Protein 3FR7 (pdb70)

Secondary structure (DSSP, 8-state):
-----SSS-EEEEEETTEEEEEEE--GGGGGGHHHHTTT-SEEEEE--TTHHHHHHHHHHHHHHHTT--PEEEEEE-TT-S-HHHHHHTT--TTTT-EEEHHHHHHH-SEEEE-S-HHHHHHHHHHHHHHSPTT-EEEESSSHHHHHHHHTT----TTSEEEEEEESS-HHHHHHHHHHHTTSTT-S--EEEEEEE-SSS-HHHHHHHHHHHTT-SEEEE--HHHHHHHHHHHHHTTTTHHHHHHHHHHHHHHHHTT--HHHHHIIIIIHIIIIIHHHHHHH-HHHHHHTS-HHHHHHHHHHHHHHHHHHHHHHHHHHHHHHHSHHHHHHHHHHHTTS-BTTBPP-----STTSHHHHHHHHHHHHPPTT------HHHHHHHHHHHHHHHHHHHHTT--HHHHHIIIIIIIIIIIHHHHHHH-HHHHHHHS-HHHHHHHHHHHHHHHHHIIIIIHHHHHTTPPP-HHHHHHHHH-THHHHHHHHHTTS-SS---/-----SSS--EEEEETTEEEEEEE--GGGGGGHHHHTTT-SEEEEE--SSHHHHHHHHHHHHHHHTT---EEEEE--SSSHHHHHHHHTT--TTTTSEE-HHHHHHH-SEEEE-S-HHHHHHHHHHHHHHSPTT-EEEESS-HHHHHHHHTT----TTSEEEEEEESS-HHHHHHHHHHHTTSTT-S--EEEEEEE-SSS-HHHHHHHHHHHTT-SEEEE--HHHHHHHHHHHHHTTTTHHHHHHHHHHHHHHHHTT--HHHHHIIIIIHIIIIIHHHHHHH-HHHHHHTS-HHHHHHHHHHHHHHHHHHHHHHHHHHHHHHHSHHHHHHHHHHHTTS-BTTBPP-----STTSHHHHHHHHHHTTPPTT------HHHHHHHHHHHHHHHHHHHHTT--HHHHHIIIIIHIIIIIHHHHHHH-HHHHHHHS-HHHHHHHHHHHHHHHHHIIIIIHHHHHTTPPP-HHHHHHHHH-THHHHHHHHHTT--

Foldseek 3Di:
DDDDDPQFDWDWDAFLNDIFTKTFFALVSLLSLCVLQPVWQEEEEEDDPWQSVLLLLLLVVSCVSNVHNRAAAYAYAPPDPCQVVCVVSVQDVVVVRYYHNLVSQLPGLEYEYEDALLVCLVCVVVSLVRHDFAGEYEYQALLNQLQQVLVVHHHDQRYWYKYKHWLFIRVLLRVQSVVSVPDPQRHTAIEMATAGHNDPSRVSNRVSSRNSSVHSMYGYDHNLLRNLCVLLLLLALQFQLLLQVLVLQLVVCVVVPDDLLQSLLQRLLQVLFVLLVQCLPQRLVVLLVVDDPVLNVLLLLLLQFQQVLLLVLSLVSSCCSSNSNLSVVLNVLVVQCCDDPNDHHDDDDFPQPDDNNVSVVVNLVPPDPSDSGDHRSNSSSNSVSRLVSNLVSSVVVPDDLLSSLSNSRCSRSQHRSNVCSNPNSRCCLVDPRSSSVVSSVVNSNSSNVSCNVTRVVCSVVVHDRPVVSVVCSNPPSSSVSNVSSSVSHGPDRSD/DDDDDPQFDWDWFAFLNRIFIKTFFALVSLLSLVVLQVPWQEEEEEDADLASVLLLVLLVVSCVSNVHNRAAAYADDPDDPRNVVCVVVPQDVVVRRYYHNLVSLLPGLEYEHEDALLCCLVCVVVSLVSHDFAGEYEYQAQSNQLQQVLVVHHHDQRYWYKYKHWLFTSVLLRVQSVVCVPDPLRHTAIEMATAGHNDPSRVSNRVSSRNSSVHSMYGYDHNLLRNLCQLLLLLALLFQLLLQVLVQQLVVCVVVPHDLLLSLLQRLLQVLFVLLVQCLVQRLVSLLVVDDPVLNVLLLLLLQLALVLLLVLSLVSSCCSNNSNLSVVLNVLVVQCCDDPNDHHDNDDFDQPDDNNVSVVVSLVPDDPRDSGDHRSNSSSNSVSRLVSNLVSSVVVPGDLLSSLSRSRNSRSPHRSNVCSNQNSRCCLGPPRRSSNVSSVVNSNSSNCSCNVTSVVCSVVVPDRPVVSVVCSNPPSSSVSNVSSSVSGD

CATH classification: 3.40.50.720 (+1 more: 1.10.1040.10)

Sequence (985 aa):
LDFDDTSSVFNNKEEKVVSLAGHEEYIVRGGRNLFPLLPEAFKKGIKQIGVIGWGSQGPAQAQNLRDSLAEAKSDDIVVKIGLRKKGSKKSFDEARAAGFTEESGTLGDIWEETVSGSDLVLLLISDAAQADNYEKIFSHMKPNSILGLSSHGFLLGHLQSAGLDFPKNISVIAVCPKKGMGPSSVRRRLYVQGKEINGAGINSSFAVHQDVDGRATDVALGWSVALGSPFTFATTLEEQEYKSDIFGERGILLGAVVHGIVEALFRRYTEQGMDDEEEMMAYKNTVEGITGIIISKTISKKGMLEVYNSLTEEEGKKEFNKAYSASFYPCMDILYECYEDVASGSEIRSSVVLAGRRRFYEKEGLPAFPMGNIDQTRMWKVGEKVRSTRPENDLGPLLHPFTAGVYVALMMAQIEVLRKKGHSYSEIINEESSVIIEESVDSLNPFMHARGVAFMVDNCSTTARLGSRRKWAPRFDYILTQQAFVTVDKDAPINQDLISSNFMSDPVHGAIEVCCAELRPTVDISLDFDDTSVFNKEKVSLAGHEEYIVRGGRRNLFPLLPEAFKGIKQIGVIGWGSSQQGPAQAQNLRDSLAEEAKKSDDIVVKIGLRKGSKKSFDEARAAGFTEESGTLGDIWETVSGSDLVLLLISDAAQADDNYEKIFSSHMKPNSILGLSHGFLLGHLQSAGLDFPKKNISVIAVCPKKGMMGPSVRRLYVQGKEINGAGINSSFAVHQDVDGRATDVALGWSVALGSPFTFATTLEEQEEYKSDIFGERGILLGAVHGIVEALFRRYTEEQGMDEEMAYKNTVEGITGIISKKTISKKKGMLEVYNSLTEEGKKEFNKAYSASFYPCMMDILYECYEDVASGSEIRSSVVLAGRRFYYEKKEGLPAFPMGNIDQTRMWKKVGEKVRSTRPENDLGPLHPFTAGVYVALMMAQIEVLRKKGHSYSEIINESVIEESVDSLNPFMHARGVAFMVDNCSTTARLGSRRKWAPRFDYILTQQAFVTVDKDAPINQDDLISSNFMSDPVHGAIEVCAEELRP

Radius of gyration: 30.9 Å; Cα contacts (8 Å, |Δi|>4): 1941; chains: 2; bounding box: 74×77×87 Å

Organism: Oryza sativa subsp. japonica (NCBI:txid39947)

B-factor: mean 21.82, std 5.86, range [7.6, 81.96]

Solvent-accessible surface area: 35889 Å² total; per-residue (Å²): 131,85,19,124,27,100,17,12,124,72,63,117,20,59,0,39,70,109,114,23,59,1,1,119,15,30,55,126,38,3,95,58,0,40,92,3,2,128,53,10,146,28,0,0,0,0,6,30,63,68,39,0,23,3,0,0,38,0,1,77,38,0,4,72,90,11,191,24,135,18,59,7,22,0,0,4,97,188,67,35,198,19,46,108,106,0,90,95,29,40,0,29,72,158,69,36,22,2,4,55,2,42,94,0,0,55,32,0,13,0,0,0,1,27,12,66,28,49,9,12,12,107,33,28,126,98,0,32,85,62,12,63,96,79,5,0,0,0,0,19,38,0,2,0,0,2,16,0,72,34,46,71,89,67,6,38,167,72,2,0,0,0,0,0,6,20,15,5,52,0,96,6,2,51,102,0,0,66,62,8,88,147,80,136,32,8,0,6,13,0,4,6,2,52,43,30,68,51,67,59,60,0,18,19,0,0,0,0,0,0,1,0,5,14,0,12,15,1,3,8,12,45,1,52,47,4,6,46,2,45,0,0,1,18,1,0,1,19,7,0,0,0,3,0,0,0,21,1,0,6,57,30,4,18,80,116,60,53,110,70,78,86,0,0,77,11,0,2,3,0,0,4,2,46,0,2,93,19,4,20,139,140,10,1,48,54,0,27,79,58,18,91,109,121,6,42,134,60,0,21,87,0,3,16,6,1,19,74,12,0,1,27,3,0,0,19,2,8,12,2,1,38,39,9,4,3,1,58,7,11,13,24,11,12,116,10,39,155,141,52,92,61,2,42,41,17,88,43,31,81,1,43,68,12,85,2,7,96,14,0,88,136,2,60,93,109,59,89,166,144,51,63,22,49,40,39,29,12,0,0,0,0,0,0,0,0,1,5,0,1,0,28,0,0,54,84,48,50,14,37,17,1,7,1,0,11,13,2,0,16,29,0,4,25,1,32,0,40,80,1,20,72,33,1,0,8,87,7,0,18,92,36,75,54,5,9,34,27,0,0,40,18,0,1,0,22,1,1,21,17,0,36,19,46,0,11,18,37,26,98,138,130,37,123,54,52,116,89,4,15,67,79,1,73,83,20,76,0,15,36,1,6,112,62,2,19,147,18,54,23,88,34,127,13,57,128,92,26,124,19,100,24,8,138,75,64,119,11,61,0,35,70,111,115,24,60,1,0,132,11,24,42,120,45,2,99,66,0,61,89,2,2,124,59,4,124,29,0,0,0,1,4,19,55,75,42,0,27,2,0,0,32,0,1,84,23,0,4,64,95,13,186,26,108,20,59,7,38,0,0,14,168,141,49,44,171,33,6,70,101,0,105,96,29,52,3,32,70,164,73,34,29,3,10,67,41,52,120,0,0,47,35,0,20,0,0,0,1,26,39,69,33,72,30,12,17,124,43,32,129,99,1,30,88,59,13,83,97,80,6,0,0,0,0,20,42,0,4,0,0,2,27,0,64,23,62,72,86,70,5,36,144,65,1,0,0,0,0,0,4,17,28,9,60,1,87,24,4,46,144,28,2,69,77,4,103,160,94,145,48,14,1,22,14,0,7,5,2,51,55,26,66,55,65,59,59,0,16,20,0,0,0,0,0,0,0,0,7,6,1,14,19,1,4,7,11,52,3,72,39,5,5,26,2,46,0,0,1,20,1,0,0,21,7,0,0,0,2,0,0,0,21,1,0,6,49,31,5,18,96,115,64,53,91,63,60,72,0,2,76,9,0,3,5,0,0,5,3,50,0,2,79,22,4,12,129,141,10,0,47,54,0,29,78,60,18,83,106,111,5,40,124,60,0,20,84,0,3,18,6,1,20,84,18,0,1,34,3,0,1,17,1,2,11,1,1,40,40,6,6,3,1,58,9,13,27,25,10,22,130,12,36,149,136,56,88,62,2,32,40,20,87,46,23,78,1,46,82,14,115,3,10,88,8,1,100,108,6,80,95,115,58,84,159,128,62,68,20,43,38,38,31,12,0,0,0,0,0,0,0,0,1,5,0,0,0,28,0,0,57,85,40,49,11,36,19,1,11,0,0,13,11,2,2,20,31,0,5,56,29,30,0,60,81,2,24,68,31,6,1,11,100,20,0,15,93,32,84,56,10,9,30,29,0,0,37,20,1,0,0,21,1,0,18,30,0,37,17,48,0,10,19,40,26,95,138,127,34,126,49,59,121,106,7,15,64,86,1,71,84,18,77,0,17,36,1,8,111,63,2,19,151,26,69,89

InterPro domains:
  IPR000506 Ketol-acid reductoisomerase, C-terminal [PF01450] (291-435)
  IPR000506 Ketol-acid reductoisomerase, C-terminal [PF01450] (447-520)
  IPR000506 Ketol-acid reductoisomerase, C-terminal [PS51851] (289-437)
  IPR000506 Ketol-acid reductoisomerase, C-terminal [PS51851] (438-574)
  IPR008927 6-phosphogluconate dehydrogenase-like, C-terminal domain superfamily [SSF48179] (291-576)
  IPR013023 Ketol-acid reductoisomerase [PTHR21371] (67-464)
  IPR013116 Ketol-acid reductoisomerase, N-terminal [PF07991] (108-282)
  IPR013116 Ketol-acid reductoisomerase, N-terminal [PS51850] (90-288)
  IPR013328 6-phosphogluconate dehydrogenase, domain 2 [G3DSA:1.10.1040.10] (284-557)
  IPR016206 Ketol-acid reductoisomerase, plant [PIRSF000118] (3-578)
  IPR036291 NAD(P)-binding domain superfamily [SSF51735] (68-286)

Structure (mmCIF, N/CA/C/O backbone):
data_3FR7
#
_entry.id   3FR7
#
_cell.length_a   126.032
_cell.length_b   92.901
_cell.length_c   91.187
_cell.angle_alpha   90.00
_cell.angle_beta   100.58
_cell.angle_gamma   90.00
#
_symmetry.space_group_name_H-M   'C 1 2 1'
#
loop_
_entity.id
_entity.type
_entity.pdbx_description
1 polymer 'Putative ketol-acid reductoisomerase (Os05g0573700 protein)'
2 non-polymer 'MAGNESIUM ION'
3 water water
#
loop_
_atom_site.group_PDB
_atom_site.id
_atom_site.type_symbol
_atom_site.label_atom_id
_atom_site.label_alt_id
_atom_site.label_comp_id
_atom_site.label_asym_id
_atom_site.label_entity_id
_atom_site.label_seq_id
_atom_site.pdbx_PDB_ins_code
_atom_site.Cartn_x
_atom_site.Cartn_y
_atom_site.Cartn_z
_atom_site.occupancy
_atom_site.B_iso_or_equiv
_atom_site.auth_seq_id
_atom_site.auth_comp_id
_atom_site.auth_asym_id
_atom_site.auth_atom_id
_atom_site.pdbx_PDB_model_num
ATOM 1 N N . LEU A 1 15 ? -41.871 -14.021 29.115 1.00 29.12 86 LEU A N 1
ATOM 2 C CA . LEU A 1 15 ? -43.122 -13.249 28.835 1.00 29.24 86 LEU A CA 1
ATOM 3 C C . LEU A 1 15 ? -43.059 -12.649 27.445 1.00 28.89 86 LEU A C 1
ATOM 4 O O . LEU A 1 15 ? -42.192 -11.813 27.148 1.00 29.75 86 LEU A O 1
ATOM 9 N N . ASP A 1 16 ? -44.001 -13.053 26.604 1.00 28.26 87 ASP A N 1
ATOM 10 C CA . ASP A 1 16 ? -44.042 -12.581 25.226 1.00 28.15 87 ASP A CA 1
ATOM 11 C C . ASP A 1 16 ? -45.296 -11.751 24.989 1.00 27.44 87 ASP A C 1
ATOM 12 O O . ASP A 1 16 ? -46.206 -11.713 25.828 1.00 27.72 87 ASP A O 1
ATOM 17 N N . PHE A 1 17 ? -45.314 -11.053 23.859 1.00 25.96 88 PHE A N 1
ATOM 18 C CA . PHE A 1 17 ? -46.502 -10.347 23.405 1.00 25.72 88 PHE A CA 1
ATOM 19 C C . PHE A 1 17 ? -46.464 -10.246 21.890 1.00 25.64 88 PHE A C 1
ATOM 20 O O . PHE A 1 17 ? -45.395 -10.369 21.275 1.00 24.97 88 PHE A O 1
ATOM 28 N N . ASP A 1 18 ? -47.640 -10.030 21.310 1.00 26.20 89 ASP A N 1
ATOM 29 C CA A ASP A 1 18 ? -47.782 -9.951 19.863 0.50 26.79 89 ASP A CA 1
ATOM 30 C CA B ASP A 1 18 ? -47.798 -9.961 19.864 0.50 26.79 89 ASP A CA 1
ATOM 31 C C . ASP A 1 18 ? -48.258 -8.567 19.448 1.00 26.73 89 ASP A C 1
ATOM 32 O O . ASP A 1 18 ? -49.379 -8.149 19.771 1.00 27.66 89 ASP A O 1
ATOM 41 N N . THR A 1 19 ? -47.388 -7.853 18.745 1.00 26.57 90 THR A N 1
ATOM 42 C CA . THR A 1 19 ? -47.723 -6.530 18.220 1.00 26.90 90 THR A CA 1
ATOM 43 C C . THR A 1 19 ? -47.626 -6.518 16.699 1.00 26.51 90 THR A C 1
ATOM 44 O O . THR A 1 19 ? -46.611 -6.930 16.136 1.00 26.98 90 THR A O 1
ATOM 48 N N . SER A 1 20 ? -48.689 -6.061 16.042 1.00 26.38 91 SER A N 1
ATOM 49 C CA A SER A 1 20 ? -48.701 -5.967 14.580 0.50 25.72 91 SER A CA 1
ATOM 50 C CA B SER A 1 20 ? -48.705 -5.966 14.579 0.50 25.84 91 SER A CA 1
ATOM 51 C C . SER A 1 20 ? -48.061 -4.666 14.090 1.00 25.58 91 SER A C 1
ATOM 52 O O . SER A 1 20 ? -47.661 -4.560 12.936 1.00 25.74 91 SER A O 1
ATOM 57 N N . VAL A 1 21 ? -47.961 -3.684 14.981 1.00 24.43 92 VAL A N 1
ATOM 58 C CA . VAL A 1 21 ? -47.569 -2.329 14.613 1.00 23.43 92 VAL A CA 1
ATOM 59 C C . VAL A 1 21 ? -46.112 -1.993 14.936 1.00 23.21 92 VAL A C 1
ATOM 60 O O . VAL A 1 21 ? -45.427 -1.325 14.140 1.00 22.67 92 VAL A O 1
ATOM 64 N N . PHE A 1 22 ? -45.652 -2.447 16.103 1.00 22.78 93 PHE A N 1
ATOM 65 C CA . PHE A 1 22 ? -44.340 -2.061 16.630 1.00 22.73 93 PHE A CA 1
ATOM 66 C C . PHE A 1 22 ? -43.288 -3.151 16.509 1.00 23.30 93 PHE A C 1
ATOM 67 O O . PHE A 1 22 ? -43.607 -4.330 16.284 1.00 23.57 93 PHE A O 1
ATOM 75 N N . ASN A 1 23 ? -42.038 -2.722 16.664 1.00 23.86 94 ASN A N 1
ATOM 76 C CA A ASN A 1 23 ? -40.884 -3.610 16.574 0.50 24.67 94 ASN A CA 1
ATOM 77 C CA B ASN A 1 23 ? -40.877 -3.593 16.570 0.50 24.63 94 ASN A CA 1
ATOM 78 C C . ASN A 1 23 ? -40.379 -3.990 17.959 1.00 24.96 94 ASN A C 1
ATOM 79 O O . ASN A 1 23 ? -40.004 -3.136 18.756 1.00 25.37 94 ASN A O 1
ATOM 88 N N . LYS A 1 24 ? -40.400 -5.285 18.237 1.00 25.16 95 LYS A N 1
ATOM 89 C CA . LYS A 1 24 ? -39.976 -5.851 19.511 1.00 26.35 95 LYS A CA 1
ATOM 90 C C . LYS A 1 24 ? -38.447 -6.008 19.497 1.00 26.16 95 LYS A C 1
ATOM 91 O O . LYS A 1 24 ? -37.900 -6.593 18.547 1.00 26.73 95 LYS A O 1
ATOM 97 N N . GLU A 1 25 ? -37.762 -5.463 20.510 1.00 26.21 96 GLU A N 1
ATOM 98 C CA A GLU A 1 25 ? -36.320 -5.664 20.663 0.50 25.62 96 GLU A CA 1
ATOM 99 C CA B GLU A 1 25 ? -36.307 -5.625 20.681 0.50 26.03 96 GLU A CA 1
ATOM 100 C C . GLU A 1 25 ? -36.029 -6.464 21.929 1.00 25.83 96 GLU A C 1
ATOM 101 O O . GLU A 1 25 ? -36.756 -6.363 22.915 1.00 25.51 96 GLU A O 1
ATOM 112 N N . LYS A 1 26 ? -34.969 -7.263 21.888 1.00 25.31 97 LYS A N 1
ATOM 113 C CA . LYS A 1 26 ? -34.601 -8.127 23.005 1.00 25.48 97 LYS A CA 1
ATOM 114 C C . LYS A 1 26 ? -33.546 -7.478 23.904 1.00 24.75 97 LYS A C 1
ATOM 115 O O . LYS A 1 26 ? -32.664 -6.740 23.437 1.00 24.57 97 LYS A O 1
ATOM 121 N N . VAL A 1 27 ? -33.664 -7.738 25.202 1.00 23.83 98 VAL A N 1
ATOM 122 C CA A VAL A 1 27 ? -32.591 -7.417 26.131 0.50 23.21 98 VAL A CA 1
ATOM 123 C CA B VAL A 1 27 ? -32.647 -7.370 26.187 0.50 23.56 98 VAL A CA 1
ATOM 124 C C . VAL A 1 27 ? -32.333 -8.620 27.007 1.00 23.08 98 VAL A C 1
ATOM 125 O O . VAL A 1 27 ? -33.234 -9.431 27.252 1.00 22.97 98 VAL A O 1
ATOM 132 N N . SER A 1 28 ? -31.084 -8.747 27.445 1.00 22.00 99 SER A N 1
ATOM 133 C CA . SER A 1 28 ? -30.657 -9.859 28.270 1.00 22.05 99 SER A CA 1
ATOM 134 C C . SER A 1 28 ? -30.120 -9.299 29.586 1.00 21.16 99 SER A C 1
ATOM 135 O O . SER A 1 28 ? -29.232 -8.439 29.589 1.00 20.49 99 SER A O 1
ATOM 138 N N . LEU A 1 29 ? -30.679 -9.789 30.690 1.00 20.62 100 LEU A N 1
ATOM 139 C CA . LEU A 1 29 ? -30.288 -9.387 32.043 1.00 20.77 100 LEU A CA 1
ATOM 140 C C . LEU A 1 29 ? -29.969 -10.660 32.829 1.00 20.67 100 LEU A C 1
ATOM 141 O O . LEU A 1 29 ? -30.843 -11.504 32.999 1.00 20.21 100 LEU A O 1
ATOM 146 N N . ALA A 1 30 ? -28.716 -10.795 33.285 1.00 21.50 101 ALA A N 1
ATOM 147 C CA . ALA A 1 30 ? -28.270 -11.982 34.035 1.00 22.90 101 ALA A CA 1
ATOM 148 C C . ALA A 1 30 ? -28.659 -13.290 33.327 1.00 23.07 101 ALA A C 1
ATOM 149 O O . ALA A 1 30 ? -29.096 -14.263 33.966 1.00 23.71 101 ALA A O 1
ATOM 151 N N . GLY A 1 31 ? -28.527 -13.289 32.003 1.00 23.87 102 GLY A N 1
ATOM 152 C CA . GLY A 1 31 ? -28.830 -14.469 31.180 1.00 24.07 102 GLY A CA 1
ATOM 153 C C . GLY A 1 31 ? -30.300 -14.671 30.853 1.00 24.67 102 GLY A C 1
ATOM 154 O O . GLY A 1 31 ? -30.672 -15.667 30.217 1.00 25.01 102 GLY A O 1
ATOM 155 N N . HIS A 1 32 ? -31.138 -13.733 31.296 1.00 23.70 103 HIS A N 1
ATOM 156 C CA . HIS A 1 32 ? -32.581 -13.830 31.126 1.00 24.05 103 HIS A CA 1
ATOM 157 C C . HIS A 1 32 ? -33.081 -12.825 30.100 1.00 23.31 103 HIS A C 1
ATOM 158 O O . HIS A 1 32 ? -32.973 -11.607 30.304 1.00 23.23 103 HIS A O 1
ATOM 165 N N . GLU A 1 33 ? -33.643 -13.340 29.009 1.00 22.44 104 GLU A N 1
ATOM 166 C CA . GLU A 1 33 ? -34.067 -12.484 27.911 1.00 22.86 104 GLU A CA 1
ATOM 167 C C . GLU A 1 33 ? -35.461 -11.916 28.148 1.00 21.91 104 GLU A C 1
ATOM 168 O O . GLU A 1 33 ? -36.346 -12.604 28.661 1.00 22.55 104 GLU A O 1
ATOM 174 N N . GLU A 1 34 ? -35.632 -10.651 27.778 1.00 20.48 105 GLU A N 1
ATOM 175 C CA . GLU A 1 34 ? -36.932 -10.000 27.820 1.00 20.03 105 GLU A CA 1
ATOM 176 C C . GLU A 1 34 ? -37.114 -9.209 26.529 1.00 20.13 105 GLU A C 1
ATOM 177 O O . GLU A 1 34 ? -36.126 -8.891 25.843 1.00 20.09 105 GLU A O 1
ATOM 183 N N . TYR A 1 35 ? -38.366 -8.908 26.198 1.00 19.89 106 TYR A N 1
ATOM 184 C CA . TYR A 1 35 ? -38.679 -8.074 25.048 1.00 21.27 106 TYR A CA 1
ATOM 185 C C . TYR A 1 35 ? -39.042 -6.678 25.538 1.00 20.80 106 TYR A C 1
ATOM 186 O O . TYR A 1 35 ? -39.718 -6.523 26.566 1.00 20.76 106 TYR A O 1
ATOM 195 N N . ILE A 1 36 ? -38.592 -5.669 24.791 1.00 20.90 107 ILE A N 1
ATOM 196 C CA . ILE A 1 36 ? -38.934 -4.275 25.047 1.00 21.37 107 ILE A CA 1
ATOM 197 C C . ILE A 1 36 ? -39.397 -3.646 23.731 1.00 20.70 107 ILE A C 1
ATOM 198 O O . ILE A 1 36 ? -39.162 -4.216 22.641 1.00 21.20 107 ILE A O 1
ATOM 203 N N . VAL A 1 37 ? -40.051 -2.486 23.841 1.00 20.24 108 VAL A N 1
ATOM 204 C CA . VAL A 1 37 ? -40.382 -1.673 22.683 1.00 19.44 108 VAL A CA 1
ATOM 205 C C . VAL A 1 37 ? -39.745 -0.307 22.890 1.00 19.40 108 VAL A C 1
ATOM 206 O O . VAL A 1 37 ? -40.064 0.414 23.840 1.00 19.16 108 VAL A O 1
ATOM 210 N N . ARG A 1 38 ? -38.807 0.019 22.010 1.00 19.50 109 ARG A N 1
ATOM 211 C CA . ARG A 1 38 ? -38.111 1.262 22.074 1.00 20.57 109 ARG A CA 1
ATOM 212 C C . ARG A 1 38 ? -39.093 2.350 21.623 1.00 20.71 109 ARG A C 1
ATOM 213 O O . ARG A 1 38 ? -39.852 2.149 20.662 1.00 21.33 109 ARG A O 1
ATOM 221 N N . GLY A 1 39 ? -39.073 3.502 22.284 1.00 21.00 110 GLY A N 1
ATOM 222 C CA . GLY A 1 39 ? -39.907 4.629 21.894 1.00 21.70 110 GLY A CA 1
ATOM 223 C C . GLY A 1 39 ? -39.166 5.619 20.994 1.00 21.96 110 GLY A C 1
ATOM 224 O O . GLY A 1 39 ? -38.048 5.357 20.546 1.00 22.39 110 GLY A O 1
ATOM 225 N N . GLY A 1 40 ? -39.787 6.771 20.764 1.00 22.20 111 GLY A N 1
ATOM 226 C CA . GLY A 1 40 ? -39.189 7.824 19.941 1.00 21.98 111 GLY A CA 1
ATOM 227 C C . GLY A 1 40 ? -40.246 8.491 19.092 1.00 22.34 111 GLY A C 1
ATOM 228 O O . GLY A 1 40 ? -41.219 7.863 18.663 1.00 21.12 111 GLY A O 1
ATOM 229 N N . ARG A 1 41 ? -40.030 9.776 18.833 1.00 21.99 112 ARG A N 1
ATOM 230 C CA . ARG A 1 41 ? -40.923 10.575 18.010 1.00 22.55 112 ARG A CA 1
ATOM 231 C C . ARG A 1 41 ? -41.057 10.051 16.586 1.00 21.81 112 ARG A C 1
ATOM 232 O O . ARG A 1 41 ? -42.099 10.249 15.965 1.00 21.24 112 ARG A O 1
ATOM 240 N N . ASN A 1 42 ? -40.025 9.368 16.085 1.00 20.90 113 ASN A N 1
ATOM 241 C CA . ASN A 1 42 ? -40.105 8.769 14.741 1.00 21.13 113 ASN A CA 1
ATOM 242 C C . ASN A 1 42 ? -41.161 7.673 14.638 1.00 20.66 113 ASN A C 1
ATOM 243 O O . ASN A 1 42 ? -41.472 7.198 13.545 1.00 20.76 113 ASN A O 1
ATOM 248 N N . LEU A 1 43 ? -41.711 7.284 15.785 1.00 20.47 114 LEU A N 1
ATOM 249 C CA . LEU A 1 43 ? -42.748 6.250 15.833 1.00 20.22 114 LEU A CA 1
ATOM 250 C C . LEU A 1 43 ? -44.158 6.816 15.847 1.00 20.45 114 LEU A C 1
ATOM 251 O O . LEU A 1 43 ? -45.125 6.059 15.703 1.00 20.08 114 LEU A O 1
ATOM 256 N N . PHE A 1 44 ? -44.278 8.132 16.021 1.00 20.10 115 PHE A N 1
ATOM 257 C CA . PHE A 1 44 ? -45.588 8.763 16.133 1.00 20.48 115 PHE A CA 1
ATOM 258 C C . PHE A 1 44 ? -46.495 8.512 14.913 1.00 20.19 115 PHE A C 1
ATOM 259 O O . PHE A 1 44 ? -47.701 8.353 15.084 1.00 20.04 115 PHE A O 1
ATOM 267 N N . PRO A 1 45 ? -45.926 8.486 13.684 1.00 20.40 116 PRO A N 1
ATOM 268 C CA . PRO A 1 45 ? -46.729 8.128 12.497 1.00 20.56 116 PRO A CA 1
ATOM 269 C C . PRO A 1 45 ? -47.442 6.771 12.593 1.00 20.73 116 PRO A C 1
ATOM 270 O O . PRO A 1 45 ? -48.406 6.547 11.855 1.00 21.08 116 PRO A O 1
ATOM 274 N N . LEU A 1 46 ? -46.977 5.889 13.484 1.00 20.49 117 LEU A N 1
ATOM 275 C CA . LEU A 1 46 ? -47.613 4.583 13.718 1.00 20.53 117 LEU A CA 1
ATOM 276 C C . LEU A 1 46 ? -48.821 4.614 14.658 1.00 20.24 117 LEU A C 1
ATOM 277 O O . LEU A 1 46 ? -49.550 3.620 14.790 1.00 19.92 117 LEU A O 1
ATOM 282 N N . LEU A 1 47 ? -49.027 5.744 15.323 1.00 20.58 118 LEU A N 1
ATOM 283 C CA . LEU A 1 47 ? -50.084 5.816 16.329 1.00 20.56 118 LEU A CA 1
ATOM 284 C C . LEU A 1 47 ? -51.510 5.652 15.776 1.00 20.44 118 LEU A C 1
ATOM 285 O O . LEU A 1 47 ? -52.337 5.000 16.419 1.00 21.10 118 LEU A O 1
ATOM 290 N N . PRO A 1 48 ? -51.817 6.251 14.605 1.00 20.67 119 PRO A N 1
ATOM 291 C CA . PRO A 1 48 ? -53.143 5.966 14.013 1.00 20.94 119 PRO A CA 1
ATOM 292 C C . PRO A 1 48 ? -53.420 4.462 13.812 1.00 21.28 119 PRO A C 1
ATOM 293 O O . PRO A 1 48 ? -54.533 3.999 14.093 1.00 21.46 119 PRO A O 1
ATOM 297 N N . GLU A 1 49 ? -52.418 3.711 13.359 1.00 21.24 120 GLU A N 1
ATOM 298 C CA . GLU A 1 49 ? -52.562 2.262 13.246 1.00 22.73 120 GLU A CA 1
ATOM 299 C C . GLU A 1 49 ? -52.711 1.579 14.610 1.00 21.68 120 GLU A C 1
ATOM 300 O O . GLU A 1 49 ? -53.577 0.721 14.784 1.00 21.97 120 GLU A O 1
ATOM 306 N N . ALA A 1 50 ? -51.884 1.971 15.582 1.00 20.86 121 ALA A N 1
ATOM 307 C CA . ALA A 1 50 ? -51.977 1.398 16.927 1.00 20.65 121 ALA A CA 1
ATOM 308 C C . ALA A 1 50 ? -53.365 1.613 17.545 1.00 20.58 121 ALA A C 1
ATOM 309 O O . ALA A 1 50 ? -53.875 0.756 18.260 1.00 21.08 121 ALA A O 1
ATOM 311 N N . PHE A 1 51 ? -53.937 2.781 17.279 1.00 20.61 122 PHE A N 1
ATOM 312 C CA . PHE A 1 51 ? -55.178 3.203 17.893 1.00 20.75 122 PHE A CA 1
ATOM 313 C C . PHE A 1 51 ? -56.380 2.962 16.969 1.00 21.28 122 PHE A C 1
ATOM 314 O O . PHE A 1 51 ? -57.363 3.696 17.024 1.00 20.85 122 PHE A O 1
ATOM 322 N N . LYS A 1 52 ? -56.328 1.930 16.126 1.00 23.15 123 LYS A N 1
ATOM 323 C CA A LYS A 1 52 ? -57.495 1.648 15.300 0.50 22.96 123 LYS A CA 1
ATOM 324 C CA B LYS A 1 52 ? -57.485 1.588 15.290 0.50 22.99 123 LYS A CA 1
ATOM 325 C C . LYS A 1 52 ? -58.691 1.313 16.199 1.00 22.84 123 LYS A C 1
ATOM 326 O O . LYS A 1 52 ? -58.558 0.671 17.247 1.00 22.74 123 LYS A O 1
ATOM 337 N N . GLY A 1 53 ? -59.848 1.830 15.817 1.00 22.52 124 GLY A N 1
ATOM 338 C CA . GLY A 1 53 ? -61.066 1.656 16.602 1.00 22.27 124 GLY A CA 1
ATOM 339 C C . GLY A 1 53 ? -61.245 2.711 17.678 1.00 22.13 124 GLY A C 1
ATOM 340 O O . GLY A 1 53 ? -62.261 2.718 18.376 1.00 22.50 124 GLY A O 1
ATOM 341 N N . ILE A 1 54 ? -60.268 3.608 17.804 1.00 21.06 125 ILE A N 1
ATOM 342 C CA . ILE A 1 54 ? -60.294 4.665 18.839 1.00 20.90 125 ILE A CA 1
ATOM 343 C C . ILE A 1 54 ? -60.582 6.031 18.207 1.00 20.87 125 ILE A C 1
ATOM 344 O O . ILE A 1 54 ? -59.836 6.500 17.336 1.00 20.00 125 ILE A O 1
ATOM 349 N N . LYS A 1 55 ? -61.665 6.666 18.650 1.00 20.32 126 LYS A N 1
ATOM 350 C CA . LYS A 1 55 ? -62.001 8.030 18.216 1.00 20.99 126 LYS A CA 1
ATOM 351 C C . LYS A 1 55 ? -61.878 9.027 19.380 1.00 19.82 126 LYS A C 1
ATOM 352 O O . LYS A 1 55 ? -61.561 10.200 19.181 1.00 18.93 126 LYS A O 1
ATOM 358 N N . GLN A 1 56 ? -62.134 8.542 20.595 1.00 18.77 127 GLN A N 1
ATOM 359 C CA . GLN A 1 56 ? -61.986 9.377 21.787 1.00 18.33 127 GLN A CA 1
ATOM 360 C C . GLN A 1 56 ? -61.238 8.618 22.877 1.00 17.99 127 GLN A C 1
ATOM 361 O O . GLN A 1 56 ? -61.552 7.454 23.160 1.00 17.81 127 GLN A O 1
ATOM 367 N N . ILE A 1 57 ? -60.237 9.289 23.463 1.00 17.37 128 ILE A N 1
ATOM 368 C CA . ILE A 1 57 ? -59.574 8.800 24.669 1.00 18.17 128 ILE A CA 1
ATOM 369 C C . ILE A 1 57 ? -60.055 9.660 25.828 1.00 18.34 128 ILE A C 1
ATOM 370 O O . ILE A 1 57 ? -59.864 10.885 25.829 1.00 17.14 128 ILE A O 1
ATOM 375 N N . GLY A 1 58 ? -60.707 9.023 26.788 1.00 17.33 129 GLY A N 1
ATOM 376 C CA . GLY A 1 58 ? -61.187 9.745 27.962 1.00 17.44 129 GLY A CA 1
ATOM 377 C C . GLY A 1 58 ? -60.183 9.590 29.075 1.00 17.90 129 GLY A C 1
ATOM 378 O O . GLY A 1 58 ? -59.908 8.466 29.511 1.00 18.80 129 GLY A O 1
ATOM 379 N N . VAL A 1 59 ? -59.638 10.712 29.537 1.00 17.81 130 VAL A N 1
ATOM 380 C CA . VAL A 1 59 ? -58.687 10.711 30.634 1.00 18.55 130 VAL A CA 1
ATOM 381 C C . VAL A 1 59 ? -59.455 11.136 31.885 1.00 17.88 130 VAL A C 1
ATOM 382 O O . VAL A 1 59 ? -59.903 12.274 31.999 1.00 17.94 130 VAL A O 1
ATOM 386 N N . ILE A 1 60 ? -59.605 10.197 32.811 1.00 17.06 131 ILE A N 1
ATOM 387 C CA . ILE A 1 60 ? -60.506 10.363 33.935 1.00 18.35 131 ILE A CA 1
ATOM 388 C C . ILE A 1 60 ? -59.665 10.734 35.144 1.00 18.99 131 ILE A C 1
ATOM 389 O O . ILE A 1 60 ? -58.859 9.917 35.634 1.00 19.33 131 ILE A O 1
ATOM 394 N N . GLY A 1 61 ? -59.849 11.967 35.609 1.00 19.41 132 GLY A N 1
ATOM 395 C CA . GLY A 1 61 ? -59.096 12.475 36.765 1.00 20.30 132 GLY A CA 1
ATOM 396 C C . GLY A 1 61 ? -58.009 13.486 36.396 1.00 22.11 132 GLY A C 1
ATOM 397 O O . GLY A 1 61 ? -57.410 13.421 35.315 1.00 23.31 132 GLY A O 1
ATOM 398 N N . TRP A 1 62 ? -57.755 14.430 37.296 1.00 23.26 133 TRP A N 1
ATOM 399 C CA . TRP A 1 62 ? -56.696 15.415 37.083 1.00 24.83 133 TRP A CA 1
ATOM 400 C C . TRP A 1 62 ? -55.500 14.968 37.935 1.00 26.43 133 TRP A C 1
ATOM 401 O O . TRP A 1 62 ? -54.735 14.087 37.511 1.00 26.84 133 TRP A O 1
ATOM 412 N N . GLY A 1 63 ? -55.366 15.502 39.140 1.00 27.37 134 GLY A N 1
ATOM 413 C CA . GLY A 1 63 ? -54.285 15.075 40.043 1.00 29.29 134 GLY A CA 1
ATOM 414 C C . GLY A 1 63 ? -52.907 15.171 39.402 1.00 30.31 134 GLY A C 1
ATOM 415 O O . GLY A 1 63 ? -52.595 16.160 38.727 1.00 31.28 134 GLY A O 1
ATOM 416 N N . SER A 1 64 ? -52.102 14.125 39.588 1.00 31.80 135 SER A N 1
ATOM 417 C CA . SER A 1 64 ? -50.705 14.098 39.138 1.00 32.49 135 SER A CA 1
ATOM 418 C C . SER A 1 64 ? -50.526 13.598 37.690 1.00 31.69 135 SER A C 1
ATOM 419 O O . SER A 1 64 ? -49.922 14.301 36.839 1.00 32.19 135 SER A O 1
ATOM 422 N N . GLN A 1 65 ? -51.029 12.392 37.416 1.00 30.53 136 GLN A N 1
ATOM 423 C CA . GLN A 1 65 ? -50.799 11.729 36.118 1.00 29.02 136 GLN A CA 1
ATOM 424 C C . GLN A 1 65 ? -51.748 12.223 35.030 1.00 27.66 136 GLN A C 1
ATOM 425 O O . GLN A 1 65 ? -51.372 12.255 33.867 1.00 25.83 136 GLN A O 1
ATOM 431 N N . GLY A 1 66 ? -52.981 12.571 35.405 1.00 26.16 137 GLY A N 1
ATOM 432 C CA . GLY A 1 66 ? -53.967 13.078 34.436 1.00 25.40 137 GLY A CA 1
ATOM 433 C C . GLY A 1 66 ? -53.454 14.190 33.515 1.00 24.86 137 GLY A C 1
ATOM 434 O O . GLY A 1 66 ? -53.467 14.022 32.292 1.00 24.44 137 GLY A O 1
ATOM 435 N N . PRO A 1 67 ? -53.009 15.335 34.090 1.00 23.77 138 PRO A N 1
ATOM 436 C CA . PRO A 1 67 ? -52.512 16.449 33.252 1.00 23.11 138 PRO A CA 1
ATOM 437 C C . PRO A 1 67 ? -51.336 16.048 32.367 1.00 21.83 138 PRO A C 1
ATOM 438 O O . PRO A 1 67 ? -51.303 16.417 31.188 1.00 21.93 138 PRO A O 1
ATOM 442 N N . ALA A 1 68 ? -50.396 15.281 32.916 1.00 20.14 139 ALA A N 1
ATOM 443 C CA . ALA A 1 68 ? -49.190 14.903 32.168 1.00 20.02 139 ALA A CA 1
ATOM 444 C C . ALA A 1 68 ? -49.554 13.995 31.012 1.00 19.85 139 ALA A C 1
ATOM 445 O O . ALA A 1 68 ? -49.181 14.237 29.852 1.00 19.91 139 ALA A O 1
ATOM 447 N N . GLN A 1 69 ? -50.308 12.953 31.322 1.00 18.67 140 GLN A N 1
ATOM 448 C CA . GLN A 1 69 ? -50.712 12.003 30.282 1.00 19.27 140 GLN A CA 1
ATOM 449 C C . GLN A 1 69 ? -51.609 12.666 29.239 1.00 18.78 140 GLN A C 1
ATOM 450 O O . GLN A 1 69 ? -51.425 12.439 28.042 1.00 19.31 140 GLN A O 1
ATOM 456 N N . ALA A 1 70 ? -52.571 13.487 29.669 1.00 17.91 141 ALA A N 1
ATOM 457 C CA . ALA A 1 70 ? -53.470 14.123 28.676 1.00 17.52 141 ALA A CA 1
ATOM 458 C C . ALA A 1 70 ? -52.702 15.066 27.727 1.00 17.57 141 ALA A C 1
ATOM 459 O O . ALA A 1 70 ? -52.938 15.061 26.504 1.00 18.51 141 ALA A O 1
ATOM 461 N N . GLN A 1 71 ? -51.788 15.862 28.287 1.00 18.44 142 GLN A N 1
ATOM 462 C CA . GLN A 1 71 ? -51.000 16.813 27.491 1.00 18.97 142 GLN A CA 1
ATOM 463 C C . GLN A 1 71 ? -50.051 16.069 26.556 1.00 18.90 142 GLN A C 1
ATOM 464 O O . GLN A 1 71 ? -49.900 16.449 25.385 1.00 19.35 142 GLN A O 1
ATOM 470 N N . ASN A 1 72 ? -49.421 15.004 27.057 1.00 17.82 143 ASN A N 1
ATOM 471 C CA . ASN A 1 72 ? -48.517 14.218 26.191 1.00 18.11 143 ASN A CA 1
ATOM 472 C C . ASN A 1 72 ? -49.263 13.550 25.037 1.00 18.14 143 ASN A C 1
ATOM 473 O O . ASN A 1 72 ? -48.852 13.625 23.874 1.00 18.16 143 ASN A O 1
ATOM 478 N N . LEU A 1 73 ? -50.371 12.889 25.367 1.00 17.22 144 LEU A N 1
ATOM 479 C CA . LEU A 1 73 ? -51.219 12.248 24.344 1.00 17.86 144 LEU A CA 1
ATOM 480 C C . LEU A 1 73 ? -51.732 13.242 23.309 1.00 18.20 144 LEU A C 1
ATOM 481 O O . LEU A 1 73 ? -51.680 12.979 22.100 1.00 19.14 144 LEU A O 1
ATOM 486 N N . ARG A 1 74 ? -52.220 14.386 23.791 1.00 18.17 145 ARG A N 1
ATOM 487 C CA . ARG A 1 74 ? -52.702 15.444 22.900 1.00 19.10 145 ARG A CA 1
ATOM 488 C C . ARG A 1 74 ? -51.586 15.841 21.915 1.00 19.24 145 ARG A C 1
ATOM 489 O O . ARG A 1 74 ? -51.808 15.869 20.697 1.00 20.43 145 ARG A O 1
ATOM 497 N N . ASP A 1 75 ? -50.403 16.171 22.447 1.00 19.48 146 ASP A N 1
ATOM 498 C CA . ASP A 1 75 ? -49.260 16.608 21.621 1.00 19.33 146 ASP A CA 1
ATOM 499 C C . ASP A 1 75 ? -48.876 15.509 20.621 1.00 19.30 146 ASP A C 1
ATOM 500 O O . ASP A 1 75 ? -48.667 15.778 19.432 1.00 18.95 146 ASP A O 1
ATOM 505 N N . SER A 1 76 ? -48.764 14.268 21.104 1.00 18.85 147 SER A N 1
ATOM 506 C CA . SER A 1 76 ? -48.347 13.158 20.238 1.00 19.44 147 SER A CA 1
ATOM 507 C C . SER A 1 76 ? -49.336 12.914 19.086 1.00 19.74 147 SER A C 1
ATOM 508 O O . SER A 1 76 ? -48.927 12.711 17.935 1.00 19.83 147 SER A O 1
ATOM 511 N N . LEU A 1 77 ? -50.632 12.946 19.398 1.00 19.29 148 LEU A N 1
ATOM 512 C CA . LEU A 1 77 ? -51.664 12.720 18.393 1.00 20.10 148 LEU A CA 1
ATOM 513 C C . LEU A 1 77 ? -51.691 13.835 17.353 1.00 20.47 148 LEU A C 1
ATOM 514 O O . LEU A 1 77 ? -51.932 13.572 16.172 1.00 21.34 148 LEU A O 1
ATOM 519 N N . ALA A 1 78 ? -51.445 15.071 17.794 1.00 20.14 149 ALA A N 1
ATOM 520 C CA . ALA A 1 78 ? -51.319 16.206 16.865 1.00 21.52 149 ALA A CA 1
ATOM 521 C C . ALA A 1 78 ? -50.123 15.986 15.941 1.00 22.11 149 ALA A C 1
ATOM 522 O O . ALA A 1 78 ? -50.236 16.148 14.718 1.00 22.63 149 ALA A O 1
ATOM 524 N N . GLU A 1 79 ? -48.982 15.607 16.525 1.00 22.57 150 GLU A N 1
ATOM 525 C CA . GLU A 1 79 ? -47.770 15.322 15.755 1.00 23.62 150 GLU A CA 1
ATOM 526 C C . GLU A 1 79 ? -47.984 14.193 14.735 1.00 22.69 150 GLU A C 1
ATOM 527 O O . GLU A 1 79 ? -47.421 14.217 13.617 1.00 22.25 150 GLU A O 1
ATOM 533 N N . ALA A 1 80 ? -48.824 13.237 15.118 1.00 22.14 151 ALA A N 1
ATOM 534 C CA . ALA A 1 80 ? -49.173 12.089 14.284 1.00 22.51 151 ALA A CA 1
ATOM 535 C C . ALA A 1 80 ? -50.252 12.398 13.238 1.00 22.51 151 ALA A C 1
ATOM 536 O O . ALA A 1 80 ? -50.600 11.526 12.445 1.00 23.44 151 ALA A O 1
ATOM 538 N N . LYS A 1 81 ? -50.778 13.623 13.241 1.00 22.24 152 LYS A N 1
ATOM 539 C CA . LYS A 1 81 ? -51.877 14.021 12.337 1.00 22.93 152 LYS A CA 1
ATOM 540 C C . LYS A 1 81 ? -53.130 13.150 12.532 1.00 22.91 152 LYS A C 1
ATOM 541 O O . LYS A 1 81 ? -53.879 12.874 11.586 1.00 23.68 152 LYS A O 1
ATOM 547 N N . SER A 1 82 ? -53.340 12.734 13.778 1.00 22.47 153 SER A N 1
ATOM 548 C CA . SER A 1 82 ? -54.510 11.948 14.173 1.00 22.26 153 SER A CA 1
ATOM 549 C C . SER A 1 82 ? -55.686 12.848 14.548 1.00 21.67 153 SER A C 1
ATOM 550 O O . SER A 1 82 ? -55.498 13.912 15.143 1.00 21.21 153 SER A O 1
ATOM 553 N N . ASP A 1 83 ? -56.890 12.369 14.238 1.00 21.16 154 ASP A N 1
ATOM 554 C CA A ASP A 1 83 ? -58.129 13.068 14.562 0.50 21.21 154 ASP A CA 1
ATOM 555 C CA B ASP A 1 83 ? -58.112 13.092 14.579 0.50 21.35 154 ASP A CA 1
ATOM 556 C C . ASP A 1 83 ? -58.713 12.655 15.916 1.00 20.88 154 ASP A C 1
ATOM 557 O O . ASP A 1 83 ? -59.774 13.135 16.311 1.00 20.18 154 ASP A O 1
ATOM 566 N N . ILE A 1 84 ? -58.021 11.750 16.612 1.00 20.74 155 ILE A N 1
ATOM 567 C CA . ILE A 1 84 ? -58.450 11.277 17.928 1.00 20.62 155 ILE A CA 1
ATOM 568 C C . ILE A 1 84 ? -58.510 12.427 18.937 1.00 20.76 155 ILE A C 1
ATOM 569 O O . ILE A 1 84 ? -57.598 13.269 18.996 1.00 20.89 155 ILE A O 1
ATOM 574 N N . VAL A 1 85 ? -59.612 12.459 19.691 1.00 20.23 156 VAL A N 1
ATOM 575 C CA . VAL A 1 85 ? -59.900 13.498 20.677 1.00 19.59 156 VAL A CA 1
ATOM 576 C C . VAL A 1 85 ? -59.492 12.999 22.062 1.00 19.18 156 VAL A C 1
ATOM 577 O O . VAL A 1 85 ? -59.867 11.883 22.473 1.00 19.95 156 VAL A O 1
ATOM 581 N N . VAL A 1 86 ? -58.696 13.815 22.747 1.00 18.56 157 VAL A N 1
ATOM 582 C CA . VAL A 1 86 ? -58.344 13.554 24.139 1.00 19.00 157 VAL A CA 1
ATOM 583 C C . VAL A 1 86 ? -59.263 14.422 24.993 1.00 18.22 157 VAL A C 1
ATOM 584 O O . VAL A 1 86 ? -59.238 15.664 24.891 1.00 19.32 157 VAL A O 1
ATOM 588 N N . LYS A 1 87 ? -60.082 13.761 25.816 1.00 17.41 158 LYS A N 1
ATOM 589 C CA . LYS A 1 87 ? -61.098 14.460 26.597 1.00 17.86 158 LYS A CA 1
ATOM 590 C C . LYS A 1 87 ? -60.931 14.136 28.081 1.00 17.65 158 LYS A C 1
ATOM 591 O O . LYS A 1 87 ? -60.946 12.962 28.480 1.00 18.48 158 LYS A O 1
ATOM 597 N N . ILE A 1 88 ? -60.788 15.184 28.889 1.00 18.05 159 ILE A N 1
ATOM 598 C CA . ILE A 1 88 ? -60.655 14.996 30.330 1.00 18.75 159 ILE A CA 1
ATOM 599 C C . ILE A 1 88 ? -62.037 14.858 30.958 1.00 18.83 159 ILE A C 1
ATOM 600 O O . ILE A 1 88 ? -62.944 15.629 30.632 1.00 18.59 159 ILE A O 1
ATOM 605 N N . GLY A 1 89 ? -62.195 13.870 31.845 1.00 18.41 160 GLY A N 1
ATOM 606 C CA . GLY A 1 89 ? -63.460 13.663 32.550 1.00 18.48 160 GLY A CA 1
ATOM 607 C C . GLY A 1 89 ? -63.221 13.857 34.023 1.00 17.67 160 GLY A C 1
ATOM 608 O O . GLY A 1 89 ? -62.337 13.202 34.597 1.00 18.20 160 GLY A O 1
ATOM 609 N N . LEU A 1 90 ? -64.003 14.755 34.635 1.00 17.76 161 LEU A N 1
ATOM 610 C CA . LEU A 1 90 ? -63.826 15.084 36.052 1.00 18.76 161 LEU A CA 1
ATOM 611 C C . LEU A 1 90 ? -65.112 14.855 36.839 1.00 19.03 161 LEU A C 1
ATOM 612 O O . LEU A 1 90 ? -66.219 15.096 36.333 1.00 18.60 161 LEU A O 1
ATOM 617 N N . ARG A 1 91 ? -64.950 14.402 38.079 1.00 20.19 162 ARG A N 1
ATOM 618 C CA . ARG A 1 91 ? -66.077 14.267 38.995 1.00 22.05 162 ARG A CA 1
ATOM 619 C C . ARG A 1 91 ? -66.656 15.628 39.328 1.00 23.07 162 ARG A C 1
ATOM 620 O O . ARG A 1 91 ? -65.942 16.640 39.277 1.00 22.87 162 ARG A O 1
ATOM 628 N N . LYS A 1 92 ? -67.942 15.652 39.673 1.00 24.26 163 LYS A N 1
ATOM 629 C CA A LYS A 1 92 ? -68.636 16.923 39.896 0.50 24.62 163 LYS A CA 1
ATOM 630 C CA B LYS A 1 92 ? -68.663 16.901 39.926 0.50 24.80 163 LYS A CA 1
ATOM 631 C C . LYS A 1 92 ? -67.976 17.750 41.002 1.00 24.78 163 LYS A C 1
ATOM 632 O O . LYS A 1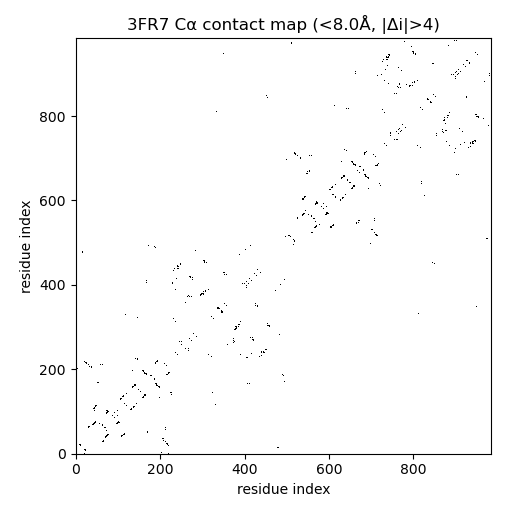 92 ? -67.962 18.984 40.929 1.00 25.54 163 LYS A O 1
ATOM 643 N N . GLY A 1 93 ? -67.413 17.081 42.007 1.00 25.11 164 GLY A N 1
ATOM 644 C CA . GLY A 1 93 ? -66.761 17.786 43.118 1.00 25.32 164 GLY A CA 1
ATOM 645 C C . GLY A 1 93 ? -65.340 18.268 42.862 1.00 25.23 164 GLY A C 1
ATOM 646 O O . GLY A 1 93 ? -64.721 18.872 43.748 1.00 26.27 164 GLY A O 1
ATOM 647 N N . SER A 1 94 ? -64.825 18.013 41.658 1.00 24.01 165 SER A N 1
ATOM 648 C CA . SER A 1 94 ? -63.439 18.332 41.343 1.00 23.58 165 SER A CA 1
ATOM 649 C C . SER A 1 94 ? -63.181 19.831 41.405 1.00 22.99 165 SER A C 1
ATOM 650 O O . SER A 1 94 ? -64.000 20.639 40.957 1.00 23.25 165 SER A O 1
ATOM 653 N N . LYS A 1 95 ? -62.032 20.172 41.972 1.00 23.12 166 LYS A N 1
ATOM 654 C CA A LYS A 1 95 ? -61.553 21.545 42.086 0.50 23.16 166 LYS A CA 1
ATOM 655 C CA B LYS A 1 95 ? -61.632 21.579 42.016 0.50 23.17 166 LYS A CA 1
ATOM 656 C C . LYS A 1 95 ? -60.606 21.881 40.930 1.00 22.90 166 LYS A C 1
ATOM 657 O O . LYS A 1 95 ? -59.891 22.902 40.972 1.00 23.16 166 LYS A O 1
ATOM 668 N N . SER A 1 96 ? -60.599 21.028 39.906 1.00 21.83 167 SER A N 1
ATOM 669 C CA . SER A 1 96 ? -59.603 21.114 38.831 1.00 21.27 167 SER A CA 1
ATOM 670 C C . SER A 1 96 ? -60.142 21.545 37.474 1.00 20.37 167 SER A C 1
ATOM 671 O O . SER A 1 96 ? -59.394 21.506 36.481 1.00 19.53 167 SER A O 1
ATO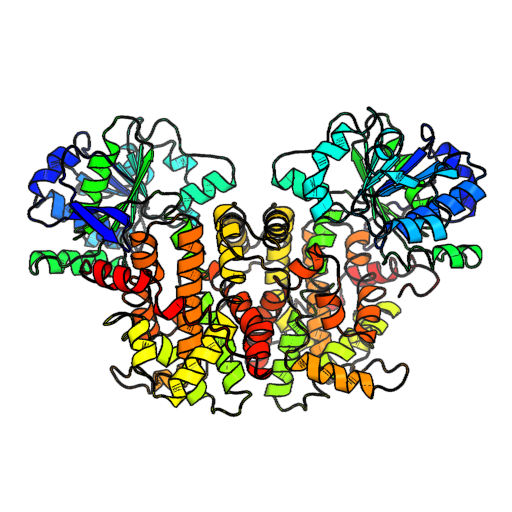M 674 N N . PHE A 1 97 ? -61.421 21.919 37.409 1.00 19.39 168 PHE A N 1
ATOM 675 C CA . PHE A 1 97 ? -62.005 22.385 36.140 1.00 19.53 168 PHE A CA 1
ATOM 676 C C . PHE A 1 97 ? -61.264 23.583 35.540 1.00 19.23 168 PHE A C 1
ATOM 677 O O . PHE A 1 97 ? -60.958 23.583 34.351 1.00 19.54 168 PHE A O 1
ATOM 685 N N . ASP A 1 98 ? -60.985 24.599 36.352 1.00 18.72 169 ASP A N 1
ATOM 686 C CA . ASP A 1 98 ? -60.347 25.813 35.826 1.00 18.86 169 ASP A CA 1
ATOM 687 C C . ASP A 1 98 ? -58.918 25.536 35.342 1.00 19.28 169 ASP A C 1
ATOM 688 O O . ASP A 1 98 ? -58.481 26.067 34.315 1.00 18.77 169 ASP A O 1
ATOM 693 N N . GLU A 1 99 ? -58.211 24.684 36.074 1.00 19.35 170 GLU A N 1
ATOM 694 C CA . GLU A 1 99 ? -56.867 24.276 35.681 1.00 20.07 170 GLU A CA 1
ATOM 695 C C . GLU A 1 99 ? -56.900 23.511 34.365 1.00 19.39 170 GLU A C 1
ATOM 696 O O . GLU A 1 99 ? -56.116 23.790 33.469 1.00 19.49 170 GLU A O 1
ATOM 702 N N . ALA A 1 100 ? -57.832 22.570 34.237 1.00 18.14 171 ALA A N 1
ATOM 703 C CA . ALA A 1 100 ? -57.987 21.831 32.976 1.00 17.82 171 ALA A CA 1
ATOM 704 C C . ALA A 1 100 ? -58.251 22.795 31.813 1.00 17.38 171 ALA A C 1
ATOM 705 O O . ALA A 1 100 ? -57.599 22.726 30.755 1.00 18.06 171 ALA A O 1
ATOM 707 N N . ARG A 1 101 ? -59.180 23.722 32.028 1.00 16.77 172 ARG A N 1
ATOM 708 C CA . ARG A 1 101 ? -59.529 24.685 30.978 1.00 17.47 172 ARG A CA 1
ATOM 709 C C . ARG A 1 101 ? -58.304 25.542 30.615 1.00 17.73 172 ARG A C 1
ATOM 710 O O . ARG A 1 101 ? -58.085 25.846 29.443 1.00 18.22 172 ARG A O 1
ATOM 718 N N . ALA A 1 102 ? -57.514 25.933 31.617 1.00 18.66 173 ALA A N 1
ATOM 719 C CA . ALA A 1 102 ? -56.301 26.760 31.387 1.00 19.96 173 ALA A CA 1
ATOM 720 C C . ALA A 1 102 ? -55.263 26.056 30.503 1.00 20.18 173 ALA A C 1
ATOM 721 O O . ALA A 1 102 ? -54.466 26.715 29.808 1.00 20.24 173 ALA A O 1
ATOM 723 N N . ALA A 1 103 ? -55.296 24.725 30.548 1.00 19.61 174 ALA A N 1
ATOM 724 C CA . ALA A 1 103 ? -54.413 23.857 29.761 1.00 18.84 174 ALA A CA 1
ATOM 725 C C . ALA A 1 103 ? -55.029 23.482 28.404 1.00 18.78 174 ALA A C 1
ATOM 726 O O . ALA A 1 103 ? -54.482 22.619 27.684 1.00 19.54 174 ALA A O 1
ATOM 728 N N . GLY A 1 104 ? -56.173 24.083 28.089 1.00 18.72 175 GLY A N 1
ATOM 729 C CA . GLY A 1 104 ? -56.789 23.941 26.777 1.00 18.07 175 GLY A CA 1
ATOM 730 C C . GLY A 1 104 ? -57.806 22.812 26.662 1.00 18.19 175 GLY A C 1
ATOM 731 O O . GLY A 1 104 ? -58.290 22.540 25.560 1.00 18.38 175 GLY A O 1
ATOM 732 N N . PHE A 1 105 ? -58.131 22.174 27.791 1.00 16.71 176 PHE A N 1
ATOM 733 C CA . PHE A 1 105 ? -59.166 21.126 27.837 1.00 17.73 176 PHE A CA 1
ATOM 734 C C . PHE A 1 105 ? -60.443 21.812 28.250 1.00 17.21 176 PHE A C 1
ATOM 735 O O . PHE A 1 105 ? -60.589 22.208 29.408 1.00 17.36 176 PHE A O 1
ATOM 743 N N . THR A 1 106 ? -61.357 21.977 27.298 1.00 18.39 177 THR A N 1
ATOM 744 C CA . THR A 1 106 ? -62.566 22.767 27.534 1.00 20.05 177 THR A CA 1
ATOM 745 C C . THR A 1 106 ? -63.825 22.119 26.961 1.00 20.45 177 THR A C 1
ATOM 746 O O . THR A 1 106 ? -63.749 21.352 25.993 1.00 20.46 177 THR A O 1
ATOM 750 N N . GLU A 1 107 ? -64.975 22.472 27.534 1.00 21.40 178 GLU A N 1
ATOM 751 C CA . GLU A 1 107 ? -66.267 21.969 27.065 1.00 22.41 178 GLU A CA 1
ATOM 752 C C . GLU A 1 107 ? -66.500 22.450 25.635 1.00 23.53 178 GLU A C 1
ATOM 753 O O . GLU A 1 107 ? -66.964 21.691 24.785 1.00 24.16 178 GLU A O 1
ATOM 759 N N . GLU A 1 108 ? -66.144 23.713 25.387 1.00 24.83 179 GLU A N 1
ATOM 760 C CA . GLU A 1 108 ? -66.313 24.370 24.085 1.00 26.15 179 GLU A CA 1
ATOM 761 C C . GLU A 1 108 ? -65.620 23.626 22.942 1.00 25.91 179 GLU A C 1
ATOM 762 O O . GLU A 1 108 ? -66.134 23.579 21.821 1.00 26.37 179 GLU A O 1
ATOM 768 N N . SER A 1 109 ? -64.455 23.044 23.235 1.00 24.89 180 SER A N 1
ATOM 769 C CA . SER A 1 109 ? -63.677 22.308 22.240 1.00 24.04 180 SER A CA 1
ATOM 770 C C . SER A 1 109 ? -63.934 20.790 22.279 1.00 23.48 180 SER A C 1
ATOM 771 O O . SER A 1 109 ? -63.287 20.039 21.540 1.00 23.88 180 SER A O 1
ATOM 774 N N . GLY A 1 110 ? -64.850 20.352 23.145 1.00 22.77 181 GLY A N 1
ATOM 775 C CA . GLY A 1 110 ? -65.173 18.928 23.292 1.00 22.15 181 GLY A CA 1
ATOM 776 C C . GLY A 1 110 ? -64.101 18.136 24.030 1.00 21.29 181 GLY A C 1
ATOM 777 O O . GLY A 1 110 ? -64.034 16.901 23.908 1.00 21.17 181 GLY A O 1
ATOM 778 N N . THR A 1 111 ? -63.248 18.834 24.787 1.00 20.14 182 THR A N 1
ATOM 779 C CA . THR A 1 111 ? -62.086 18.173 25.410 1.00 19.60 182 THR A CA 1
ATOM 780 C C . THR A 1 111 ? -62.114 18.125 26.956 1.00 19.28 182 THR A C 1
ATOM 781 O O . THR A 1 111 ? -61.132 17.724 27.607 1.00 18.64 182 THR A O 1
ATOM 785 N N . LEU A 1 112 ? -63.241 18.533 27.537 1.00 18.08 183 LEU A N 1
ATOM 786 C CA . LEU A 1 112 ? -63.463 18.399 28.988 1.00 18.10 183 LEU A CA 1
ATOM 787 C C . LEU A 1 112 ? -64.946 18.131 29.256 1.00 17.95 183 LEU A C 1
ATOM 788 O O . LEU A 1 112 ? -65.805 18.720 28.609 1.00 18.54 183 LEU A O 1
ATOM 793 N N . GLY A 1 113 ? -65.231 17.271 30.223 1.00 18.48 184 GLY A N 1
ATOM 794 C CA . GLY A 1 113 ? -66.617 16.981 30.554 1.00 19.48 184 GLY A CA 1
ATOM 795 C C . GLY A 1 113 ? -66.762 16.315 31.898 1.00 18.82 184 GLY A C 1
ATOM 796 O O . GLY A 1 113 ? -65.771 16.047 32.590 1.00 18.99 184 GLY A O 1
ATOM 797 N N . ASP A 1 114 ? -68.010 16.020 32.254 1.00 19.54 185 ASP A N 1
ATOM 798 C CA . ASP A 1 114 ? -68.289 15.249 33.455 1.00 19.79 185 ASP A CA 1
ATOM 799 C C . ASP A 1 114 ? -67.765 13.832 33.263 1.00 18.09 185 ASP A C 1
ATOM 800 O O . ASP A 1 114 ? -67.771 13.300 32.143 1.00 17.99 185 ASP A O 1
ATOM 805 N N . ILE A 1 115 ? -67.309 13.245 34.357 1.00 17.14 186 ILE A N 1
ATOM 806 C CA . ILE A 1 115 ? -66.734 11.900 34.334 1.00 17.58 186 ILE A CA 1
ATOM 807 C C . ILE A 1 115 ? -67.615 10.899 33.565 1.00 17.40 186 ILE A C 1
ATOM 808 O O . ILE A 1 115 ? -67.120 10.162 32.697 1.00 17.20 186 ILE A O 1
ATOM 813 N N . TRP A 1 116 ? -68.902 10.874 33.892 1.00 18.03 187 TRP A N 1
ATOM 814 C CA . TRP A 1 116 ? -69.776 9.801 33.368 1.00 18.71 187 TRP A CA 1
ATOM 815 C C . TRP A 1 116 ? -70.018 9.949 31.870 1.00 18.49 187 TRP A C 1
ATOM 816 O O . TRP A 1 116 ? -69.837 8.989 31.112 1.00 18.19 187 TRP A O 1
ATOM 827 N N . GLU A 1 117 ? -70.362 11.166 31.436 1.00 18.89 188 GLU A N 1
ATOM 828 C CA A GLU A 1 117 ? -70.499 11.528 30.014 0.50 19.48 188 GLU A CA 1
ATOM 829 C CA C GLU A 1 117 ? -70.553 11.369 30.009 0.50 18.47 188 GLU A CA 1
ATOM 830 C C . GLU A 1 117 ? -69.222 11.179 29.246 1.00 18.61 188 GLU A C 1
ATOM 831 O O . GLU A 1 117 ? -69.237 10.691 28.104 1.00 18.40 188 GLU A O 1
ATOM 842 N N . THR A 1 118 ? -68.091 11.499 29.877 1.00 17.79 189 THR A N 1
ATOM 843 C CA . THR A 1 118 ? -66.789 11.303 29.241 1.00 17.89 189 THR A CA 1
ATOM 844 C C . THR A 1 118 ? -66.485 9.823 29.065 1.00 17.45 189 THR A C 1
ATOM 845 O O . THR A 1 118 ? -66.072 9.406 27.972 1.00 17.92 189 THR A O 1
ATOM 849 N N . VAL A 1 119 ? -66.710 9.034 30.120 1.00 17.71 190 VAL A N 1
ATOM 850 C CA . VAL A 1 119 ? -66.534 7.579 30.015 1.00 17.44 190 VAL A CA 1
ATOM 851 C C . VAL A 1 119 ? -67.426 7.019 28.904 1.00 17.17 190 VAL A C 1
ATOM 852 O O . VAL A 1 119 ? -66.954 6.250 28.065 1.00 17.59 190 VAL A O 1
ATOM 856 N N . SER A 1 120 ? -68.695 7.434 28.896 1.00 16.50 191 SER A N 1
ATOM 857 C CA . SER A 1 120 ? -69.657 6.953 27.892 1.00 16.92 191 SER A CA 1
ATOM 858 C C . SER A 1 120 ? -69.182 7.110 26.440 1.00 16.42 191 SER A C 1
ATOM 859 O O . SER A 1 120 ? -69.425 6.216 25.606 1.00 16.90 191 SER A O 1
ATOM 862 N N . GLY A 1 121 ? -68.546 8.257 26.146 1.00 16.66 192 GLY A N 1
ATOM 863 C CA . GLY A 1 121 ? -68.116 8.593 24.780 1.00 16.05 192 GLY A CA 1
ATOM 864 C C . GLY A 1 121 ? -66.738 8.033 24.394 1.00 16.48 192 GLY A C 1
ATOM 865 O O . GLY A 1 121 ? -66.301 8.190 23.239 1.00 17.04 192 GLY A O 1
ATOM 866 N N . SER A 1 122 ? -66.057 7.367 25.337 1.00 17.29 193 SER A N 1
ATOM 867 C CA . SER A 1 122 ? -64.643 7.016 25.131 1.00 18.33 193 SER A CA 1
ATOM 868 C C . SER A 1 122 ? -64.443 5.608 24.617 1.00 18.47 193 SER A C 1
ATOM 869 O O . SER A 1 122 ? -65.116 4.675 25.077 1.00 19.11 193 SER A O 1
ATOM 872 N N . ASP A 1 123 ? -63.490 5.454 23.698 1.00 18.12 194 ASP A N 1
ATOM 873 C CA . ASP A 1 123 ? -63.088 4.129 23.221 1.00 18.89 194 ASP A CA 1
ATOM 874 C C . ASP A 1 123 ? -61.938 3.530 24.033 1.00 18.40 194 ASP A C 1
ATOM 875 O O . ASP A 1 123 ? -61.800 2.309 24.105 1.00 18.24 194 ASP A O 1
ATOM 880 N N . LEU A 1 124 ? -61.138 4.407 24.641 1.00 18.24 195 LEU A N 1
ATOM 881 C CA . LEU A 1 124 ? -60.086 4.037 25.570 1.00 17.62 195 LEU A CA 1
ATOM 882 C C . LEU A 1 124 ? -60.324 4.960 26.772 1.00 17.81 195 LEU A C 1
ATOM 883 O O . LEU A 1 124 ? -60.348 6.183 26.628 1.00 17.53 195 LEU A O 1
ATOM 888 N N . VAL A 1 125 ? -60.535 4.354 27.939 1.00 16.83 196 VAL A N 1
ATOM 889 C CA . VAL A 1 125 ? -60.759 5.083 29.194 1.00 17.83 196 VAL A CA 1
ATOM 890 C C . VAL A 1 125 ? -59.520 4.923 30.051 1.00 18.27 196 VAL A C 1
ATOM 891 O O . VAL A 1 125 ? -59.186 3.798 30.451 1.00 17.66 196 VAL A O 1
ATOM 895 N N . LEU A 1 126 ? -58.833 6.041 30.294 1.00 17.57 197 LEU A N 1
ATOM 896 C CA . LEU A 1 126 ? -57.645 6.018 31.164 1.00 17.85 197 LEU A CA 1
ATOM 897 C C . LEU A 1 126 ? -58.093 6.439 32.550 1.00 18.31 197 LEU A C 1
ATOM 898 O O . LEU A 1 126 ? -58.419 7.604 32.804 1.00 18.70 197 LEU A O 1
ATOM 903 N N . LEU A 1 127 ? -58.133 5.465 33.448 1.00 18.52 198 LEU A N 1
ATOM 904 C CA . LEU A 1 127 ? -58.659 5.702 34.771 1.00 18.64 198 LEU A CA 1
ATOM 905 C C . LEU A 1 127 ? -57.540 6.135 35.717 1.00 19.10 198 LEU A C 1
ATOM 906 O O . LEU A 1 127 ? -56.811 5.296 36.241 1.00 19.30 198 LEU A O 1
ATOM 911 N N . LEU A 1 128 ? -57.440 7.438 35.971 1.00 18.75 199 LEU A N 1
ATOM 912 C CA . LEU A 1 128 ? -56.279 7.986 36.684 1.00 19.68 199 LEU A CA 1
ATOM 913 C C . LEU A 1 128 ? -56.654 8.632 38.037 1.00 19.66 199 LEU A C 1
ATOM 914 O O . LEU A 1 128 ? -55.866 9.383 38.622 1.00 22.02 199 LEU A O 1
ATOM 919 N N . ILE A 1 129 ? -57.845 8.291 38.543 1.00 19.28 200 ILE A N 1
ATOM 920 C CA . ILE A 1 129 ? -58.277 8.749 39.870 1.00 19.22 200 ILE A CA 1
ATOM 921 C C . ILE A 1 129 ? -57.623 7.888 40.950 1.00 18.68 200 ILE A C 1
ATOM 922 O O . ILE A 1 129 ? -57.004 6.869 40.633 1.00 18.18 200 ILE A O 1
ATOM 927 N N . SER A 1 130 ? -57.723 8.337 42.198 1.00 18.61 201 SER A N 1
ATOM 928 C CA . SER A 1 130 ? -57.049 7.696 43.328 1.00 19.02 201 SER A CA 1
ATOM 929 C C . SER A 1 130 ? -57.470 6.237 43.465 1.00 17.80 201 SER A C 1
ATOM 930 O O . SER A 1 130 ? -58.561 5.849 43.039 1.00 17.02 201 SER A O 1
ATOM 933 N N . ASP A 1 131 ? -56.606 5.440 44.110 1.00 18.45 202 ASP A N 1
ATOM 934 C CA . ASP A 1 131 ? -56.929 4.060 44.439 1.00 18.10 202 ASP A CA 1
ATOM 935 C C . ASP A 1 131 ? -58.280 3.943 45.148 1.00 17.46 202 ASP A C 1
ATOM 936 O O . ASP A 1 131 ? -59.121 3.115 44.765 1.00 18.10 202 ASP A O 1
ATOM 941 N N . ALA A 1 132 ? -58.495 4.775 46.171 1.00 17.07 203 ALA A N 1
ATOM 942 C CA . ALA A 1 132 ? -59.732 4.732 46.961 1.00 17.79 203 ALA A CA 1
ATOM 943 C C . ALA A 1 132 ? -60.941 5.045 46.075 1.00 17.97 203 ALA A C 1
ATOM 944 O O . ALA A 1 132 ? -61.991 4.382 46.183 1.00 19.09 203 ALA A O 1
ATOM 946 N N . ALA A 1 133 ? -60.785 6.048 45.208 1.00 17.92 204 ALA A N 1
ATOM 947 C CA . ALA A 1 133 ? -61.863 6.408 44.284 1.00 18.49 204 ALA A CA 1
ATOM 948 C C . ALA A 1 133 ? -62.135 5.259 43.294 1.00 18.24 204 ALA A C 1
ATOM 949 O O . ALA A 1 133 ? -63.290 4.991 42.943 1.00 18.83 204 ALA A O 1
ATOM 951 N N . GLN A 1 134 ? -61.084 4.570 42.847 1.00 18.37 205 GLN A N 1
ATOM 952 C CA . GLN A 1 134 ? -61.296 3.366 42.005 1.00 19.01 205 GLN A CA 1
ATOM 953 C C . GLN A 1 134 ? -62.096 2.266 42.727 1.00 19.70 205 GLN A C 1
ATOM 954 O O . GLN A 1 134 ? -63.015 1.672 42.157 1.00 19.63 205 GLN A O 1
ATOM 960 N N . ALA A 1 135 ? -61.733 2.001 43.982 1.00 19.41 206 ALA A N 1
ATOM 961 C CA . ALA A 1 135 ? -62.423 0.975 44.778 1.00 20.52 206 ALA A CA 1
ATOM 962 C C . ALA A 1 135 ? -63.900 1.314 44.992 1.00 21.75 206 ALA A C 1
ATOM 963 O O . ALA A 1 135 ? -64.751 0.414 45.102 1.00 22.16 206 ALA A O 1
ATOM 965 N N . ASP A 1 136 ? -64.185 2.612 45.091 1.00 22.88 207 ASP A N 1
ATOM 966 C CA . ASP A 1 136 ? -65.542 3.096 45.362 1.00 24.02 207 ASP A CA 1
ATOM 967 C C . ASP A 1 136 ? -66.409 3.200 44.107 1.00 24.24 207 ASP A C 1
ATOM 968 O O . ASP A 1 136 ? -67.642 3.097 44.202 1.00 24.98 207 ASP A O 1
ATOM 973 N N . ASN A 1 137 ? -65.771 3.390 42.949 1.00 23.07 208 ASN A N 1
ATOM 974 C CA . ASN A 1 137 ? -66.492 3.738 41.713 1.00 23.31 208 ASN A CA 1
ATOM 975 C C . ASN A 1 137 ? -66.454 2.694 40.587 1.00 22.54 208 ASN A C 1
ATOM 976 O O . ASN A 1 137 ? -67.028 2.930 39.527 1.00 21.66 208 ASN A O 1
ATOM 981 N N . TYR A 1 138 ? -65.777 1.560 40.779 1.00 21.63 209 TYR A N 1
ATOM 982 C CA . TYR A 1 138 ? -65.524 0.689 39.621 1.00 22.08 209 TYR A CA 1
ATOM 983 C C . TYR A 1 138 ? -66.813 0.181 38.964 1.00 21.40 209 TYR A C 1
ATOM 984 O O . TYR A 1 138 ? -66.913 0.173 37.738 1.00 20.25 209 TYR A O 1
ATOM 993 N N . GLU A 1 139 ? -67.802 -0.215 39.765 1.00 21.52 210 GLU A N 1
ATOM 994 C CA . GLU A 1 139 ? -69.047 -0.733 39.199 1.00 21.91 210 GLU A CA 1
ATOM 995 C C . GLU A 1 139 ? -69.650 0.310 38.264 1.00 21.68 210 GLU A C 1
ATOM 996 O O . GLU A 1 139 ? -70.023 -0.009 37.140 1.00 21.99 210 GLU A O 1
ATOM 1002 N N . LYS A 1 140 ? -69.693 1.562 38.717 1.00 21.65 211 LYS A N 1
ATOM 1003 C CA . LYS A 1 140 ? -70.292 2.634 37.901 1.00 22.55 211 LYS A CA 1
ATOM 1004 C C . LYS A 1 140 ? -69.460 2.927 36.655 1.00 22.82 211 LYS A C 1
ATOM 1005 O O . LYS A 1 140 ? -70.008 3.244 35.580 1.00 23.24 211 LYS A O 1
ATOM 1011 N N . ILE A 1 141 ? -68.132 2.828 36.791 1.00 22.42 212 ILE A N 1
ATOM 1012 C CA . ILE A 1 141 ? -67.244 3.035 35.656 1.00 22.70 212 ILE A CA 1
ATOM 1013 C C . ILE A 1 141 ? -67.539 1.949 34.630 1.00 21.81 212 ILE A C 1
ATOM 1014 O O . ILE A 1 141 ? -67.813 2.248 33.461 1.00 22.16 212 ILE A O 1
ATOM 1019 N N . PHE A 1 142 ? -67.566 0.691 35.090 1.00 21.83 213 PHE A N 1
ATOM 1020 C CA . PHE A 1 142 ? -67.858 -0.430 34.200 1.00 21.62 213 PHE A CA 1
ATOM 1021 C C . PHE A 1 142 ? -69.233 -0.282 33.528 1.00 21.81 213 PHE A C 1
ATOM 1022 O O . PHE A 1 142 ? -69.384 -0.603 32.353 1.00 23.10 213 PHE A O 1
ATOM 1030 N N . SER A 1 143 ? -70.222 0.212 34.283 1.00 21.68 214 SER A N 1
ATOM 1031 C CA . SER A 1 143 ? -71.598 0.355 33.779 1.00 22.04 214 SER A CA 1
ATOM 1032 C C . SER A 1 143 ? -71.710 1.394 32.668 1.00 21.16 214 SER A C 1
ATOM 1033 O O . SER A 1 143 ? -72.601 1.296 31.808 1.00 21.85 214 SER A O 1
ATOM 1036 N N . HIS A 1 144 ? -70.816 2.385 32.691 1.00 19.11 215 HIS A N 1
ATOM 1037 C CA . HIS A 1 144 ? -70.833 3.447 31.679 1.00 18.97 215 HIS A CA 1
ATOM 1038 C C . HIS A 1 144 ? -70.022 3.146 30.414 1.00 18.31 215 HIS A C 1
ATOM 1039 O O . HIS A 1 144 ? -70.190 3.817 29.388 1.00 18.02 215 HIS A O 1
ATOM 1046 N N . MET A 1 145 ? -69.147 2.141 30.473 1.00 17.79 216 MET A N 1
ATOM 1047 C CA . MET A 1 145 ? -68.257 1.895 29.338 1.00 19.26 216 MET A CA 1
ATOM 1048 C C . MET A 1 145 ? -68.951 1.218 28.172 1.00 19.71 216 MET A C 1
ATOM 1049 O O . MET A 1 145 ? -69.831 0.391 28.372 1.00 19.56 216 MET A O 1
ATOM 1054 N N . LYS A 1 146 ? -68.551 1.598 26.957 1.00 19.48 217 LYS A N 1
ATOM 1055 C CA . LYS A 1 146 ? -69.006 0.921 25.747 1.00 20.85 217 LYS A CA 1
ATOM 1056 C C . LYS A 1 146 ? -68.581 -0.546 25.760 1.00 19.23 217 LYS A C 1
ATOM 1057 O O . LYS A 1 146 ? -67.426 -0.849 26.027 1.00 18.40 217 LYS A O 1
ATOM 1063 N N . PRO A 1 147 ? -69.499 -1.457 25.405 1.00 18.82 218 PRO A N 1
ATOM 1064 C CA . PRO A 1 147 ? -69.053 -2.828 25.167 1.00 18.63 218 PRO A CA 1
ATOM 1065 C C . PRO A 1 147 ? -67.908 -2.834 24.140 1.00 18.50 218 PRO A C 1
ATOM 1066 O O . PRO A 1 147 ? -67.940 -2.056 23.173 1.00 17.36 218 PRO A O 1
ATOM 1070 N N . ASN A 1 148 ? -66.917 -3.697 24.364 1.00 18.89 219 ASN A N 1
ATOM 1071 C CA . ASN A 1 148 ? -65.733 -3.840 23.501 1.00 19.50 219 ASN A CA 1
ATOM 1072 C C . ASN A 1 148 ? -64.762 -2.658 23.551 1.00 19.32 219 ASN A C 1
ATOM 1073 O O . ASN A 1 148 ? -63.800 -2.607 22.764 1.00 21.58 219 ASN A O 1
ATOM 1078 N N . SER A 1 149 ? -65.001 -1.704 24.450 1.00 18.19 220 SER A N 1
ATOM 1079 C CA . SER A 1 149 ? -64.018 -0.651 24.660 1.00 17.47 220 SER A CA 1
ATOM 1080 C C . SER A 1 149 ? -62.872 -1.136 25.560 1.00 17.55 220 SER A C 1
ATOM 1081 O O . SER A 1 149 ? -62.845 -2.301 25.988 1.00 17.78 220 SER A O 1
ATOM 1084 N N . ILE A 1 150 ? -61.934 -0.227 25.830 1.00 17.84 221 ILE A N 1
ATOM 1085 C CA . ILE A 1 150 ? -60.686 -0.552 26.521 1.00 18.38 221 ILE A CA 1
ATOM 1086 C C . ILE A 1 150 ? -60.493 0.306 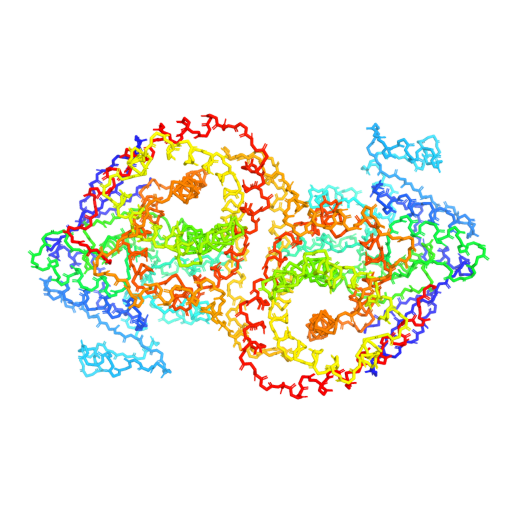27.767 1.00 18.35 221 ILE A C 1
ATOM 1087 O O . ILE A 1 150 ? -60.588 1.532 27.694 1.00 17.49 221 ILE A O 1
ATOM 1092 N N . LEU A 1 151 ? -60.239 -0.350 28.907 1.00 17.68 222 LEU A N 1
ATOM 1093 C CA . LEU A 1 151 ? -59.936 0.344 30.159 1.00 19.00 222 LEU A CA 1
ATOM 1094 C C . LEU A 1 151 ? -58.430 0.266 30.331 1.00 19.00 222 LEU A C 1
ATOM 1095 O O . LEU A 1 151 ? -57.849 -0.827 30.260 1.00 18.96 222 LEU A O 1
ATOM 1100 N N . GLY A 1 152 ? -57.816 1.420 30.509 1.00 18.40 223 GLY A N 1
ATOM 1101 C CA . GLY A 1 152 ? -56.387 1.470 30.737 1.00 19.55 223 GLY A CA 1
ATOM 1102 C C . GLY A 1 152 ? -56.150 1.994 32.145 1.00 18.68 223 GLY A C 1
ATOM 1103 O O . GLY A 1 152 ? -56.782 2.972 32.596 1.00 19.38 223 GLY A O 1
ATOM 1104 N N . LEU A 1 153 ? -55.236 1.334 32.838 1.00 17.71 224 LEU A N 1
ATOM 1105 C CA . LEU A 1 153 ? -54.833 1.721 34.197 1.00 17.66 224 LEU A CA 1
ATOM 1106 C C . LEU A 1 153 ? -53.355 2.071 34.200 1.00 17.61 224 LEU A C 1
ATOM 1107 O O . LEU A 1 153 ? -52.581 1.521 33.403 1.00 18.67 224 LEU A O 1
ATOM 1112 N N . SER A 1 154 ? -52.928 2.966 35.080 1.00 17.76 225 SER A N 1
ATOM 1113 C CA A SER A 1 154 ? -51.479 3.217 35.137 0.50 18.41 225 SER A CA 1
ATOM 1114 C CA B SER A 1 154 ? -51.499 3.295 35.189 0.50 19.40 225 SER A CA 1
ATOM 1115 C C . SER A 1 154 ? -50.843 2.562 36.366 1.00 19.66 225 SER A C 1
ATOM 1116 O O . SER A 1 154 ? -49.658 2.763 36.661 1.00 20.54 225 SER A O 1
ATOM 1121 N N . HIS A 1 155 ? -51.635 1.727 37.033 1.00 19.93 226 HIS A N 1
ATOM 1122 C CA . HIS A 1 155 ? -51.228 0.970 38.200 1.00 21.48 226 HIS A CA 1
ATOM 1123 C C . HIS A 1 155 ? -52.299 -0.093 38.447 1.00 20.67 226 HIS A C 1
ATOM 1124 O O . HIS A 1 155 ? -53.481 0.112 38.126 1.00 21.72 226 HIS A O 1
ATOM 1131 N N . GLY A 1 156 ? -51.880 -1.225 39.015 1.00 19.33 227 GLY A N 1
ATOM 1132 C CA . GLY A 1 156 ? -52.744 -2.380 39.132 1.00 18.94 227 GLY A CA 1
ATOM 1133 C C . GLY A 1 156 ? -53.590 -2.511 40.392 1.00 18.68 227 GLY A C 1
ATOM 1134 O O . GLY A 1 156 ? -54.208 -3.565 40.594 1.00 18.59 227 GLY A O 1
ATOM 1135 N N . PHE A 1 157 ? -53.653 -1.453 41.218 1.00 17.79 228 PHE A N 1
ATOM 1136 C CA . PHE A 1 157 ? -54.438 -1.502 42.467 1.00 17.66 228 PHE A CA 1
ATOM 1137 C C . PHE A 1 157 ? -55.817 -2.139 42.267 1.00 17.25 228 PHE A C 1
ATOM 1138 O O . PHE A 1 157 ? -56.227 -3.039 43.007 1.00 18.24 228 PHE A O 1
ATOM 1146 N N . LEU A 1 158 ? -56.539 -1.664 41.253 1.00 17.44 229 LEU A N 1
ATOM 1147 C CA . LEU A 1 158 ? -57.924 -2.126 41.066 1.00 16.96 229 LEU A CA 1
ATOM 1148 C C . LEU A 1 158 ? -58.015 -3.637 40.840 1.00 15.98 229 LEU A C 1
ATOM 1149 O O . LEU A 1 158 ? -58.924 -4.298 41.357 1.00 17.40 229 LEU A O 1
ATOM 1154 N N . LEU A 1 159 ? -57.067 -4.181 40.070 1.00 16.46 230 LEU A N 1
ATOM 1155 C CA . LEU A 1 159 ? -57.017 -5.641 39.902 1.00 17.39 230 LEU A CA 1
ATOM 1156 C C . LEU A 1 159 ? -56.831 -6.307 41.263 1.00 16.96 230 LEU A C 1
ATOM 1157 O O . LEU A 1 159 ? -57.528 -7.271 41.596 1.00 16.80 230 LEU A O 1
ATOM 1162 N N . GLY A 1 160 ? -55.892 -5.785 42.057 1.00 17.02 231 GLY A N 1
ATOM 1163 C CA . GLY A 1 160 ? -55.666 -6.369 43.389 1.00 17.35 231 GLY A CA 1
ATOM 1164 C C . GLY A 1 160 ? -56.879 -6.304 44.301 1.00 16.35 231 GLY A C 1
ATOM 1165 O O . GLY A 1 160 ? -57.182 -7.258 45.045 1.00 16.67 231 GLY A O 1
ATOM 1166 N N . HIS A 1 161 ? -57.588 -5.186 44.229 1.00 16.01 232 HIS A N 1
ATOM 1167 C CA . HIS A 1 161 ? -58.827 -5.015 44.970 1.00 16.71 232 HIS A CA 1
ATOM 1168 C C . HIS A 1 161 ? -59.875 -6.037 44.529 1.00 16.53 232 HIS A C 1
ATOM 1169 O O . HIS A 1 161 ? -60.408 -6.773 45.344 1.00 16.99 232 HIS A O 1
ATOM 1176 N N . LEU A 1 162 ? -60.165 -6.090 43.229 1.00 16.23 233 LEU A N 1
ATOM 1177 C CA . LEU A 1 162 ? -61.102 -7.111 42.750 1.00 17.14 233 LEU A CA 1
ATOM 1178 C C . LEU A 1 162 ? -60.683 -8.529 43.156 1.00 17.19 233 LEU A C 1
ATOM 1179 O O . LEU A 1 162 ? -61.497 -9.299 43.653 1.00 17.53 233 LEU A O 1
ATOM 1184 N N . GLN A 1 163 ? -59.417 -8.869 42.944 1.00 16.87 234 GLN A N 1
ATOM 1185 C CA . GLN A 1 163 ? -58.923 -10.211 43.302 1.00 18.33 234 GLN A CA 1
ATOM 1186 C C . GLN A 1 163 ? -59.123 -10.534 44.785 1.00 18.57 234 GLN A C 1
ATOM 1187 O O . GLN A 1 163 ? -59.553 -11.635 45.130 1.00 20.13 234 GLN A O 1
ATOM 1193 N N . SER A 1 164 ? -58.879 -9.548 45.643 1.00 18.61 235 SER A N 1
ATOM 1194 C CA . SER A 1 164 ? -59.075 -9.722 47.081 1.00 19.83 235 SER A CA 1
ATOM 1195 C C . SER A 1 164 ? -60.530 -10.060 47.411 1.00 20.18 235 SER A C 1
ATOM 1196 O O . SER A 1 164 ? -60.799 -10.717 48.423 1.00 20.83 235 SER A O 1
ATOM 1199 N N . ALA A 1 165 ? -61.454 -9.610 46.557 1.00 20.54 236 ALA A N 1
ATOM 1200 C CA . ALA A 1 165 ? -62.894 -9.851 46.741 1.00 21.57 236 ALA A CA 1
ATOM 1201 C C . ALA A 1 165 ? -63.429 -11.028 45.910 1.00 22.14 236 ALA A C 1
ATOM 1202 O O . ALA A 1 165 ? -64.638 -11.309 45.925 1.00 22.11 236 ALA A O 1
ATOM 1204 N N . GLY A 1 166 ? -62.530 -11.730 45.221 1.00 22.16 237 GLY A N 1
ATOM 1205 C CA . GLY A 1 166 ? -62.913 -12.875 44.383 1.00 23.05 237 GLY A CA 1
ATOM 1206 C C . GLY A 1 166 ? -63.681 -12.444 43.141 1.00 23.68 237 GLY A C 1
ATOM 1207 O O . GLY A 1 166 ? -64.555 -13.174 42.640 1.00 24.07 237 GLY A O 1
ATOM 1208 N N . LEU A 1 167 ? -63.368 -11.245 42.658 1.00 23.16 238 LEU A N 1
ATOM 1209 C CA . LEU A 1 167 ? -64.045 -10.682 41.498 1.00 23.16 238 LEU A CA 1
ATOM 1210 C C . LEU A 1 167 ? -63.011 -10.452 40.396 1.00 22.89 238 LEU A C 1
ATOM 1211 O O . LEU A 1 167 ? -61.803 -10.588 40.625 1.00 23.10 238 LEU A O 1
ATOM 1216 N N . ASP A 1 168 ? -63.486 -10.127 39.196 1.00 22.79 239 ASP A N 1
ATOM 1217 C CA . ASP A 1 168 ? -62.580 -9.722 38.112 1.00 22.88 239 ASP A CA 1
ATOM 1218 C C . ASP A 1 168 ? -63.293 -8.627 37.341 1.00 21.93 239 ASP A C 1
ATOM 1219 O O . ASP A 1 168 ? -64.417 -8.215 37.674 1.00 21.33 239 ASP A O 1
ATOM 1224 N N . PHE A 1 169 ? -62.623 -8.153 36.308 1.00 20.96 240 PHE A N 1
ATOM 1225 C CA . PHE A 1 169 ? -63.182 -7.160 35.421 1.00 20.46 240 PHE A CA 1
ATOM 1226 C C . PHE A 1 169 ? -64.343 -7.753 34.596 1.00 20.07 240 PHE A C 1
ATOM 1227 O O . PHE A 1 169 ? -64.486 -8.987 34.489 1.00 20.76 240 PHE A O 1
ATOM 1235 N N . PRO A 1 170 ? -65.190 -6.872 34.025 1.00 20.12 241 PRO A N 1
ATOM 1236 C CA . PRO A 1 170 ? -66.250 -7.418 33.156 1.00 20.35 241 PRO A CA 1
ATOM 1237 C C . PRO A 1 170 ? -65.658 -8.120 31.952 1.00 19.84 241 PRO A C 1
ATOM 1238 O O . PRO A 1 170 ? -64.563 -7.747 31.491 1.00 19.78 241 PRO A O 1
ATOM 1242 N N . LYS A 1 171 ? -66.376 -9.111 31.430 1.00 20.25 242 LYS A N 1
ATOM 1243 C CA . LYS A 1 171 ? -65.876 -9.841 30.279 1.00 20.68 242 LYS A CA 1
ATOM 1244 C C . LYS A 1 171 ? -65.928 -9.032 28.963 1.00 19.79 242 LYS A C 1
ATOM 1245 O O . LYS A 1 171 ? -65.273 -9.405 27.986 1.00 20.69 242 LYS A O 1
ATOM 1251 N N . ASN A 1 172 ? -66.675 -7.920 28.947 1.00 19.06 243 ASN A N 1
ATOM 1252 C CA . ASN A 1 172 ? -66.921 -7.227 27.677 1.00 19.55 243 ASN A CA 1
ATOM 1253 C C . ASN A 1 172 ? -66.025 -6.034 27.398 1.00 19.45 243 ASN A C 1
ATOM 1254 O O . ASN A 1 172 ? -66.287 -5.253 26.474 1.00 19.01 243 ASN A O 1
ATOM 1259 N N . ILE A 1 173 ? -64.979 -5.877 28.209 1.00 17.83 244 ILE A N 1
ATOM 1260 C CA . ILE A 1 173 ? -63.999 -4.810 27.961 1.00 18.87 244 ILE A CA 1
ATOM 1261 C C . ILE A 1 173 ? -62.576 -5.356 27.977 1.00 18.52 244 ILE A C 1
ATOM 1262 O O . ILE A 1 173 ? -62.289 -6.334 28.679 1.00 18.20 244 ILE A O 1
ATOM 1267 N N . SER A 1 174 ? -61.688 -4.723 27.200 1.00 17.38 245 SER A N 1
ATOM 1268 C CA . SER A 1 174 ? -60.252 -5.033 27.321 1.00 17.84 245 SER A CA 1
ATOM 1269 C C . SER A 1 174 ? -59.712 -4.250 28.498 1.00 17.81 245 SER A C 1
ATOM 1270 O O . SER A 1 174 ? -60.266 -3.210 28.843 1.00 18.27 245 SER A O 1
ATOM 1273 N N . VAL A 1 175 ? -58.669 -4.774 29.142 1.00 17.82 246 VAL A N 1
ATOM 1274 C CA . VAL A 1 175 ? -58.062 -4.116 30.304 1.00 17.85 246 VAL A CA 1
ATOM 1275 C C . VAL A 1 175 ? -56.561 -4.172 30.091 1.00 18.20 246 VAL A C 1
ATOM 1276 O O . VAL A 1 175 ? -55.997 -5.261 29.945 1.00 18.00 246 VAL A O 1
ATOM 1280 N N . ILE A 1 176 ? -55.944 -2.984 30.039 1.00 17.49 247 ILE A N 1
ATOM 1281 C CA . ILE A 1 176 ? -54.513 -2.848 29.801 1.00 18.38 247 ILE A CA 1
ATOM 1282 C C . ILE A 1 176 ? -53.929 -1.887 30.837 1.00 18.49 247 ILE A C 1
ATOM 1283 O O . ILE A 1 176 ? -54.673 -1.192 31.541 1.00 18.51 247 ILE A O 1
ATOM 1288 N N . ALA A 1 177 ? -52.601 -1.834 30.906 1.00 17.90 248 ALA A N 1
ATOM 1289 C CA . ALA A 1 177 ? -51.939 -0.887 31.799 1.00 17.67 248 ALA A CA 1
ATOM 1290 C C . ALA A 1 177 ? -50.653 -0.382 31.192 1.00 17.85 248 ALA A C 1
ATOM 1291 O O . ALA A 1 177 ? -49.932 -1.136 30.534 1.00 17.37 248 ALA A O 1
ATOM 1293 N N . VAL A 1 178 ? -50.415 0.912 31.389 1.00 17.43 249 VAL A N 1
ATOM 1294 C CA . VAL A 1 178 ? -49.152 1.535 31.047 1.00 17.61 249 VAL A CA 1
ATOM 1295 C C . VAL A 1 178 ? -48.729 2.287 32.306 1.00 18.27 249 VAL A C 1
ATOM 1296 O O . VAL A 1 178 ? -49.461 3.168 32.784 1.00 18.14 249 VAL A O 1
ATOM 1300 N N . CYS A 1 179 ? -47.569 1.905 32.850 1.00 18.21 250 CYS A N 1
ATOM 1301 C CA . CYS A 1 179 ? -47.168 2.301 34.204 1.00 18.80 250 CYS A CA 1
ATOM 1302 C C . CYS A 1 179 ? -45.841 3.072 34.159 1.00 18.76 250 CYS A C 1
ATOM 1303 O O . CYS A 1 179 ? -44.779 2.464 34.106 1.00 17.84 250 CYS A O 1
ATOM 1306 N N . PRO A 1 180 ? -45.900 4.413 34.113 1.00 19.95 251 PRO A N 1
ATOM 1307 C CA . PRO A 1 180 ? -44.650 5.202 34.036 1.00 20.23 251 PRO A CA 1
ATOM 1308 C C . PRO A 1 180 ? -43.756 5.061 35.280 1.00 20.59 251 PRO A C 1
ATOM 1309 O O . PRO A 1 180 ? -44.265 5.009 36.413 1.00 22.01 251 PRO A O 1
ATOM 1313 N N . LYS A 1 181 ? -42.439 5.052 35.062 1.00 20.47 252 LYS A N 1
ATOM 1314 C CA A LYS A 1 181 ? -41.456 4.958 36.128 0.50 20.55 252 LYS A CA 1
ATOM 1315 C CA B LYS A 1 181 ? -41.483 4.960 36.154 0.50 20.31 252 LYS A CA 1
ATOM 1316 C C . LYS A 1 181 ? -40.987 6.372 36.490 1.00 20.34 252 LYS A C 1
ATOM 1317 O O . LYS A 1 181 ? -39.798 6.689 36.391 1.00 19.93 252 LYS A O 1
ATOM 1328 N N . GLY A 1 182 ? -41.927 7.211 36.904 1.00 20.81 253 GLY A N 1
ATOM 1329 C CA . GLY A 1 182 ? -41.625 8.608 37.224 1.00 23.31 253 GLY A CA 1
ATOM 1330 C C . GLY A 1 182 ? -42.886 9.314 37.653 1.00 24.03 253 GLY A C 1
ATOM 1331 O O . GLY A 1 182 ? -43.994 8.869 37.349 1.00 24.95 253 GLY A O 1
ATOM 1332 N N . MET A 1 183 ? -42.712 10.402 38.392 1.00 25.14 254 MET A N 1
ATOM 1333 C CA . MET A 1 183 ? -43.832 11.219 38.846 1.00 26.53 254 MET A CA 1
ATOM 1334 C C . MET A 1 183 ? -44.436 11.982 37.675 1.00 24.95 254 MET A C 1
ATOM 1335 O O . MET A 1 183 ? -43.733 12.316 36.710 1.00 24.60 254 MET A O 1
ATOM 1340 N N . GLY A 1 184 ? -45.735 12.277 37.781 1.00 24.41 255 GLY A N 1
ATOM 1341 C CA . GLY A 1 184 ? -46.463 12.995 36.735 1.00 23.36 255 GLY A CA 1
ATOM 1342 C C . GLY A 1 184 ? -45.723 14.180 36.147 1.00 22.36 255 GLY A C 1
ATOM 1343 O O . GLY A 1 184 ? -45.528 14.278 34.920 1.00 21.96 255 GLY A O 1
ATOM 1344 N N . PRO A 1 185 ? -45.303 15.119 37.009 1.00 22.03 256 PRO A N 1
ATOM 1345 C CA . PRO A 1 185 ? -44.569 16.273 36.487 1.00 21.71 256 PRO A CA 1
ATOM 1346 C C . PRO A 1 185 ? -43.369 15.898 35.619 1.00 21.01 256 PRO A C 1
ATOM 1347 O O . PRO A 1 185 ? -43.128 16.562 34.603 1.00 21.51 256 PRO A O 1
ATOM 1351 N N . SER A 1 186 ? -42.660 14.810 35.960 1.00 20.57 257 SER A N 1
ATOM 1352 C CA A SER A 1 186 ? -41.528 14.363 35.150 0.50 20.17 257 SER A CA 1
ATOM 1353 C CA B SER A 1 186 ? -41.536 14.387 35.136 0.50 20.34 257 SER A CA 1
ATOM 1354 C C . SER A 1 186 ? -41.997 13.733 33.841 1.00 19.78 257 SER A C 1
ATOM 1355 O O . SER A 1 186 ? -41.349 13.882 32.800 1.00 20.13 257 SER A O 1
ATOM 1360 N N . VAL A 1 187 ? -43.132 13.026 33.901 1.00 18.76 258 VAL A N 1
ATOM 1361 C CA . VAL A 1 187 ? -43.709 12.459 32.675 1.00 19.07 258 VAL A CA 1
ATOM 1362 C C . VAL A 1 187 ? -43.905 13.573 31.633 1.00 18.41 258 VAL A C 1
ATOM 1363 O O . VAL A 1 187 ? -43.569 13.398 30.456 1.00 19.31 258 VAL A O 1
ATOM 1367 N N . ARG A 1 188 ? -44.406 14.726 32.079 1.00 18.27 259 ARG A N 1
ATOM 1368 C CA . ARG A 1 188 ? -44.621 15.846 31.169 1.00 18.00 259 ARG A CA 1
ATOM 1369 C C . ARG A 1 188 ? -43.310 16.557 30.796 1.00 18.59 259 ARG A C 1
ATOM 1370 O O . ARG A 1 188 ? -43.026 16.765 29.603 1.00 18.65 259 ARG A O 1
ATOM 1378 N N . ARG A 1 189 ? -42.514 16.896 31.810 1.00 19.12 260 ARG A N 1
ATOM 1379 C CA A ARG A 1 189 ? -41.262 17.635 31.611 0.50 19.51 260 ARG A CA 1
ATOM 1380 C CA B ARG A 1 189 ? -41.285 17.651 31.574 0.50 19.45 260 ARG A CA 1
ATOM 1381 C C . ARG A 1 189 ? -40.380 16.922 30.588 1.00 19.59 260 ARG A C 1
ATOM 1382 O O . ARG A 1 189 ? -39.911 17.521 29.620 1.00 19.56 260 ARG A O 1
ATOM 1397 N N . LEU A 1 190 ? -40.166 15.624 30.812 1.00 20.07 261 LEU A N 1
ATOM 1398 C CA . LEU A 1 190 ? -39.225 14.882 29.974 1.00 20.51 261 LEU A CA 1
ATOM 1399 C C . LEU A 1 190 ? -39.776 14.668 28.578 1.00 20.37 261 LEU A C 1
ATOM 1400 O O . LEU A 1 190 ? -39.006 14.560 27.615 1.00 21.25 261 LEU A O 1
ATOM 1405 N N . TYR A 1 191 ? -41.106 14.625 28.460 1.00 20.31 262 TYR A N 1
ATOM 1406 C CA . TYR A 1 191 ? -41.745 14.551 27.150 1.00 19.92 262 TYR A CA 1
ATOM 1407 C C . TYR A 1 191 ? -41.430 15.819 26.334 1.00 20.25 262 TYR A C 1
ATOM 1408 O O . TYR A 1 191 ? -41.039 15.750 25.171 1.00 19.83 262 TYR A O 1
ATOM 1417 N N . VAL A 1 192 ? -41.621 16.978 26.950 1.00 20.57 263 VAL A N 1
ATOM 1418 C CA . VAL A 1 192 ? -41.336 18.241 26.251 1.00 21.71 263 VAL A CA 1
ATOM 1419 C C . VAL A 1 192 ? -39.845 18.335 25.859 1.00 21.96 263 VAL A C 1
ATOM 1420 O O . VAL A 1 192 ? -39.523 18.682 24.722 1.00 22.73 263 VAL A O 1
ATOM 1424 N N . GLN A 1 193 ? -38.957 17.990 26.792 1.00 22.22 264 GLN A N 1
ATOM 1425 C CA . GLN A 1 193 ? -37.507 17.926 26.516 1.00 22.92 264 GLN A CA 1
ATOM 1426 C C . GLN A 1 193 ? -37.205 16.991 25.357 1.00 22.26 264 GLN A C 1
ATOM 1427 O O . GLN A 1 193 ? -36.341 17.277 24.526 1.00 21.74 264 GLN A O 1
ATOM 1433 N N . GLY A 1 194 ? -37.930 15.869 25.322 1.00 21.13 265 GLY A N 1
ATOM 1434 C CA . GLY A 1 194 ? -37.795 14.859 24.276 1.00 22.37 265 GLY A CA 1
ATOM 1435 C C . GLY A 1 194 ? -38.101 15.365 22.872 1.00 22.02 265 GLY A C 1
ATOM 1436 O O . GLY A 1 194 ? -37.710 14.727 21.887 1.00 23.15 265 GLY A O 1
ATOM 1437 N N . LYS A 1 195 ? -38.764 16.519 22.777 1.00 22.86 266 LYS A N 1
ATOM 1438 C CA . LYS A 1 195 ? -38.962 17.195 21.493 0.50 22.94 266 LYS A CA 1
ATOM 1439 C C . LYS A 1 195 ? -37.613 17.672 20.910 1.00 23.48 266 LYS A C 1
ATOM 1440 O O . LYS A 1 195 ? -37.516 17.927 19.710 1.00 25.24 266 LYS A O 1
ATOM 1446 N N . GLU A 1 196 ? -36.583 17.751 21.766 1.00 23.23 267 GLU A N 1
ATOM 1447 C CA . GLU A 1 196 ? -35.232 18.232 21.412 1.00 22.93 267 GLU A CA 1
ATOM 1448 C C . GLU A 1 196 ? -34.142 17.195 21.672 1.00 21.76 267 GLU A C 1
ATOM 1449 O O . GLU A 1 196 ? -33.142 17.125 20.942 1.00 21.35 267 GLU A O 1
ATOM 1455 N N . ILE A 1 197 ? -34.320 16.415 22.738 1.00 20.27 268 ILE A N 1
ATOM 1456 C CA . ILE A 1 197 ? -33.299 15.456 23.158 1.00 19.39 268 ILE A CA 1
ATOM 1457 C C . ILE A 1 197 ? -33.802 14.029 22.951 1.00 19.11 268 ILE A C 1
ATOM 1458 O O . ILE A 1 197 ? -34.764 13.599 23.611 1.00 18.68 268 ILE A O 1
ATOM 1463 N N . ASN A 1 198 ? -33.148 13.310 22.038 1.00 18.36 269 ASN A N 1
ATOM 1464 C CA . ASN A 1 198 ? -33.499 11.917 21.779 1.00 18.22 269 ASN A CA 1
ATOM 1465 C C . ASN A 1 198 ? -33.332 11.139 23.086 1.00 17.49 269 ASN A C 1
ATOM 1466 O O . ASN A 1 198 ? -32.321 11.288 23.771 1.00 16.32 269 ASN A O 1
ATOM 1471 N N . GLY A 1 199 ? -34.327 10.323 23.436 1.00 17.56 270 GLY A N 1
ATOM 1472 C CA . GLY A 1 199 ? -34.227 9.475 24.623 1.00 17.25 270 GLY A CA 1
ATOM 1473 C C . GLY A 1 199 ? -34.649 10.112 25.937 1.00 17.81 270 GLY A C 1
ATOM 1474 O O . GLY A 1 199 ? -34.572 9.475 26.999 1.00 17.60 270 GLY A O 1
ATOM 1475 N N . ALA A 1 200 ? -35.085 11.369 25.872 1.00 16.71 271 ALA A N 1
ATOM 1476 C CA . ALA A 1 200 ? -35.664 12.017 27.034 1.00 17.32 271 ALA A CA 1
ATOM 1477 C C . ALA A 1 200 ? -37.160 11.702 27.110 1.00 17.30 271 ALA A C 1
ATOM 1478 O O . ALA A 1 200 ? -37.929 11.953 26.163 1.00 17.19 271 ALA A O 1
ATOM 1480 N N . GLY A 1 201 ? -37.559 11.157 28.256 1.00 17.20 272 GLY A N 1
ATOM 1481 C CA . GLY A 1 201 ? -38.947 10.736 28.502 1.00 18.15 272 GLY A CA 1
ATOM 1482 C C . GLY A 1 201 ? -38.890 9.863 29.732 1.00 17.92 272 GLY A C 1
ATOM 1483 O O . GLY A 1 201 ? -37.801 9.561 30.219 1.00 18.48 272 GLY A O 1
ATOM 1484 N N . ILE A 1 202 ? -40.052 9.466 30.239 1.00 17.93 273 ILE A N 1
ATOM 1485 C CA . ILE A 1 202 ? -40.104 8.547 31.379 1.00 17.80 273 ILE A CA 1
ATOM 1486 C C . ILE A 1 202 ? -40.423 7.144 30.851 1.00 17.03 273 ILE A C 1
ATOM 1487 O O . ILE A 1 202 ? -41.401 6.958 30.129 1.00 16.75 273 ILE A O 1
ATOM 1492 N N . ASN A 1 203 ? -39.590 6.157 31.212 1.00 16.83 274 ASN A N 1
ATOM 1493 C CA . ASN A 1 203 ? -39.842 4.762 30.834 1.00 17.18 274 ASN A CA 1
ATOM 1494 C C . ASN A 1 203 ? -41.137 4.262 31.461 1.00 18.14 274 ASN A C 1
ATOM 1495 O O . ASN A 1 203 ? -41.560 4.776 32.486 1.00 17.22 274 ASN A O 1
ATOM 1500 N N . SER A 1 204 ? -41.746 3.254 30.838 1.00 18.56 275 SER A N 1
ATOM 1501 C CA . SER A 1 204 ? -42.954 2.638 31.371 1.00 19.01 275 SER A CA 1
ATOM 1502 C C . SER A 1 204 ? -42.863 1.117 31.241 1.00 19.22 275 SER A C 1
ATOM 1503 O O . SER A 1 204 ? -42.044 0.588 30.474 1.00 18.58 275 SER A O 1
ATOM 1506 N N . SER A 1 205 ? -43.679 0.415 32.015 1.00 17.90 276 SER A N 1
ATOM 1507 C CA . SER A 1 205 ? -43.963 -0.996 31.721 1.00 18.44 276 SER A CA 1
ATOM 1508 C C . SER A 1 205 ? -45.413 -1.097 31.261 1.00 18.21 276 SER A C 1
ATOM 1509 O O . SER A 1 205 ? -46.217 -0.204 31.528 1.00 19.11 276 SER A O 1
ATOM 1512 N N . PHE A 1 206 ? -45.731 -2.142 30.504 1.00 17.73 277 PHE A N 1
ATOM 1513 C CA . PHE A 1 206 ? -47.123 -2.316 30.066 1.00 17.92 277 PHE A CA 1
ATOM 1514 C C . PHE A 1 206 ? -47.601 -3.726 30.364 1.00 18.01 277 PHE A C 1
ATOM 1515 O O . PHE A 1 206 ? -46.797 -4.654 30.475 1.00 17.31 277 PHE A O 1
ATOM 1523 N N . ALA A 1 207 ? -48.919 -3.868 30.477 1.00 17.40 278 ALA A N 1
ATOM 1524 C CA . ALA A 1 207 ? -49.536 -5.165 30.683 1.00 18.29 278 ALA A CA 1
ATOM 1525 C C . ALA A 1 207 ? -50.836 -5.229 29.895 1.00 17.88 278 ALA A C 1
ATOM 1526 O O . ALA A 1 207 ? -51.489 -4.187 29.675 1.00 18.77 278 ALA A O 1
ATOM 1528 N N . VAL A 1 208 ? -51.204 -6.446 29.480 1.00 18.60 279 VAL A N 1
ATOM 1529 C CA . VAL A 1 208 ? -52.508 -6.684 28.878 1.00 19.04 279 VAL A CA 1
ATOM 1530 C C . VAL A 1 208 ? -53.162 -7.750 29.741 1.00 18.35 279 VAL A C 1
ATOM 1531 O O . VAL A 1 208 ? -52.703 -8.908 29.757 1.00 19.01 279 VAL A O 1
ATOM 1535 N N . HIS A 1 209 ? -54.180 -7.343 30.501 1.00 18.46 280 HIS A N 1
ATOM 1536 C CA . HIS A 1 209 ? -54.873 -8.242 31.405 1.00 18.39 280 HIS A CA 1
ATOM 1537 C C . HIS A 1 209 ? -56.009 -8.956 30.672 1.00 18.97 280 HIS A C 1
ATOM 1538 O O . HIS A 1 209 ? -56.245 -10.138 30.897 1.00 19.24 280 HIS A O 1
ATOM 1545 N N . GLN A 1 210 ? -56.756 -8.219 29.848 1.00 18.96 281 GLN A N 1
ATOM 1546 C CA . GLN A 1 210 ? -57.836 -8.813 29.031 1.00 20.21 281 GLN A CA 1
ATOM 1547 C C . GLN A 1 210 ? -57.797 -8.163 27.673 1.00 19.25 281 GLN A C 1
ATOM 1548 O O . GLN A 1 210 ? -57.581 -6.954 27.552 1.00 19.36 281 GLN A O 1
ATOM 1554 N N . ASP A 1 211 ? -58.023 -8.973 26.644 1.00 19.98 282 ASP A N 1
ATOM 1555 C CA . ASP A 1 211 ? -58.015 -8.501 25.281 1.00 20.44 282 ASP A CA 1
ATOM 1556 C C . ASP A 1 211 ? -59.243 -9.127 24.593 1.00 20.60 282 ASP A C 1
ATOM 1557 O O . ASP A 1 211 ? -59.238 -10.315 24.229 1.00 20.91 282 ASP A O 1
ATOM 1562 N N . VAL A 1 212 ? -60.306 -8.330 24.443 1.00 20.60 283 VAL A N 1
ATOM 1563 C CA . VAL A 1 212 ? -61.589 -8.874 23.943 1.00 21.79 283 VAL A CA 1
ATOM 1564 C C . VAL A 1 212 ? -61.709 -8.995 22.420 1.00 21.79 283 VAL A C 1
ATOM 1565 O O . VAL A 1 212 ? -62.536 -9.774 21.921 1.00 21.98 283 VAL A O 1
ATOM 1569 N N . ASP A 1 213 ? -60.898 -8.237 21.683 1.00 21.88 284 ASP A N 1
ATOM 1570 C CA . ASP A 1 213 ? -61.069 -8.149 20.220 1.00 22.48 284 ASP A CA 1
ATOM 1571 C C . ASP A 1 213 ? -59.753 -8.153 19.430 1.00 22.80 284 ASP A C 1
ATOM 1572 O O . ASP A 1 213 ? -59.766 -7.965 18.212 1.00 23.85 284 ASP A O 1
ATOM 1577 N N . GLY A 1 214 ? -58.634 -8.357 20.129 1.00 22.81 285 GLY A N 1
ATOM 1578 C CA . GLY A 1 214 ? -57.301 -8.417 19.514 1.00 22.58 285 GLY A CA 1
ATOM 1579 C C . GLY A 1 214 ? -56.564 -7.083 19.399 1.00 22.44 285 GLY A C 1
ATOM 1580 O O . GLY A 1 214 ? -55.420 -7.059 18.955 1.00 23.08 285 GLY A O 1
ATOM 1581 N N . ARG A 1 215 ? -57.201 -5.983 19.815 1.00 22.23 286 ARG A N 1
ATOM 1582 C CA . ARG A 1 215 ? -56.601 -4.651 19.675 1.00 22.04 286 ARG A CA 1
ATOM 1583 C C . ARG A 1 215 ? -55.717 -4.236 20.859 1.00 21.40 286 ARG A C 1
ATOM 1584 O O . ARG A 1 215 ? -54.903 -3.300 20.744 1.00 22.02 286 ARG A O 1
ATOM 1592 N N . ALA A 1 216 ? -55.861 -4.943 21.979 1.00 21.36 287 ALA A N 1
ATOM 1593 C CA . ALA A 1 216 ? -55.353 -4.449 23.262 1.00 20.94 287 ALA A CA 1
ATOM 1594 C C . ALA A 1 216 ? -53.847 -4.173 23.302 1.00 20.33 287 ALA A C 1
ATOM 1595 O O . ALA A 1 216 ? -53.413 -3.154 23.860 1.00 20.21 287 ALA A O 1
ATOM 1597 N N . THR A 1 217 ? -53.050 -5.074 22.728 1.00 20.04 288 THR A N 1
ATOM 1598 C CA . THR A 1 217 ? -51.594 -4.934 22.824 1.00 19.97 288 THR A CA 1
ATOM 1599 C C . THR A 1 217 ? -51.098 -3.674 22.095 1.00 19.68 288 THR A C 1
ATOM 1600 O O . THR A 1 217 ? -50.324 -2.887 22.666 1.00 20.07 288 THR A O 1
ATOM 1604 N N . ASP A 1 218 ? -51.559 -3.478 20.854 1.00 20.46 289 ASP A N 1
ATOM 1605 C CA . ASP A 1 218 ? -51.168 -2.310 20.069 1.00 21.05 289 ASP A CA 1
ATOM 1606 C C . ASP A 1 218 ? -51.669 -0.996 20.701 1.00 19.98 289 ASP A C 1
ATOM 1607 O O . ASP A 1 218 ? -50.979 0.013 20.654 1.00 20.05 289 ASP A O 1
ATOM 1612 N N . VAL A 1 219 ? -52.850 -1.028 21.319 1.00 19.46 290 VAL A N 1
ATOM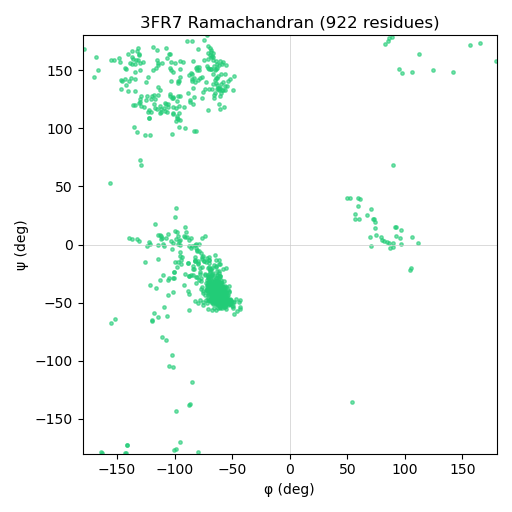 1613 C CA . VAL A 1 219 ? -53.354 0.158 22.001 1.00 19.11 290 VAL A CA 1
ATOM 1614 C C . VAL A 1 219 ? -52.463 0.479 23.210 1.00 18.27 290 VAL A C 1
ATOM 1615 O O . VAL A 1 219 ? -52.046 1.619 23.383 1.00 18.79 290 VAL A O 1
ATOM 1619 N N . ALA A 1 220 ? -52.120 -0.538 24.006 1.00 17.00 291 ALA A N 1
ATOM 1620 C CA . ALA A 1 220 ? -51.234 -0.338 25.158 1.00 18.08 291 ALA A CA 1
ATOM 1621 C C . ALA A 1 220 ? -49.882 0.246 24.726 1.00 18.00 291 ALA A C 1
ATOM 1622 O O . ALA A 1 220 ? -49.414 1.228 25.290 1.00 18.78 291 ALA A O 1
ATOM 1624 N N . LEU A 1 221 ? -49.260 -0.363 23.720 1.00 18.05 292 LEU A N 1
ATOM 1625 C CA . LEU A 1 221 ? -47.954 0.106 23.224 1.00 18.50 292 LEU A CA 1
ATOM 1626 C C . LEU A 1 221 ? -48.069 1.508 22.625 1.00 18.67 292 LEU A C 1
ATOM 1627 O O . LEU A 1 221 ? -47.205 2.359 22.855 1.00 18.79 292 LEU A O 1
ATOM 1632 N N . GLY A 1 222 ? -49.154 1.754 21.885 1.00 18.19 293 GLY A N 1
ATOM 1633 C CA . GLY A 1 222 ? -49.434 3.101 21.360 1.00 18.08 293 GLY A CA 1
ATOM 1634 C C . GLY A 1 222 ? -49.508 4.139 22.487 1.00 17.82 293 GLY A C 1
ATOM 1635 O O . GLY A 1 222 ? -48.895 5.227 22.422 1.00 17.84 293 GLY A O 1
ATOM 1636 N N . TRP A 1 223 ? -50.241 3.798 23.540 1.00 17.29 294 TRP A N 1
ATOM 1637 C CA . TRP A 1 223 ? -50.370 4.701 24.683 1.00 17.64 294 TRP A CA 1
ATOM 1638 C C . TRP A 1 223 ? -48.987 4.992 25.283 1.00 17.36 294 TRP A C 1
ATOM 1639 O O . TRP A 1 223 ? -48.592 6.154 25.441 1.00 17.76 294 TRP A O 1
ATOM 1650 N N . SER A 1 224 ? -48.216 3.942 25.550 1.00 17.38 295 SER A N 1
ATOM 1651 C CA . SER A 1 224 ? -46.882 4.127 26.123 1.00 17.70 295 SER A CA 1
ATOM 1652 C C . SER A 1 224 ? -45.979 4.998 25.249 1.00 17.27 295 SER A C 1
ATOM 1653 O O . SER A 1 224 ? -45.321 5.921 25.744 1.00 18.19 295 SER A O 1
ATOM 1656 N N . VAL A 1 225 ? -45.967 4.705 23.958 1.00 17.62 296 VAL A N 1
ATOM 1657 C CA . VAL A 1 225 ? -45.148 5.462 22.996 1.00 18.11 296 VAL A CA 1
ATOM 1658 C C . VAL A 1 225 ? -45.600 6.928 22.937 1.00 18.30 296 VAL A C 1
ATOM 1659 O O . VAL A 1 225 ? -44.778 7.857 22.990 1.00 18.44 296 VAL A O 1
ATOM 1663 N N . ALA A 1 226 ? -46.917 7.137 22.892 1.00 17.77 297 ALA A N 1
ATOM 1664 C CA . ALA A 1 226 ? -47.476 8.500 22.842 1.00 18.96 297 ALA A CA 1
ATOM 1665 C C . ALA A 1 226 ? -47.213 9.299 24.134 1.00 18.24 297 ALA A C 1
ATOM 1666 O O . ALA A 1 226 ? -47.224 10.534 24.113 1.00 18.01 297 ALA A O 1
ATOM 1668 N N . LEU A 1 227 ? -47.009 8.603 25.255 1.00 18.15 298 LEU A N 1
ATOM 1669 C CA . LEU A 1 227 ? -46.631 9.273 26.498 1.00 18.15 298 LEU A CA 1
ATOM 1670 C C . LEU A 1 227 ? -45.174 9.719 26.457 1.00 18.85 298 LEU A C 1
ATOM 1671 O O . LEU A 1 227 ? -44.750 10.459 27.339 1.00 18.37 298 LEU A O 1
ATOM 1676 N N . GLY A 1 228 ? -44.410 9.206 25.492 1.00 18.21 299 GLY A N 1
ATOM 1677 C CA . GLY A 1 228 ? -42.997 9.568 25.334 1.00 18.41 299 GLY A CA 1
ATOM 1678 C C . GLY A 1 228 ? -42.014 8.594 25.976 1.00 18.19 299 GLY A C 1
ATOM 1679 O O . GLY A 1 228 ? -40.808 8.907 26.101 1.00 18.34 299 GLY A O 1
ATOM 1680 N N . SER A 1 229 ? -42.506 7.406 26.375 1.00 17.69 300 SER A N 1
ATOM 1681 C CA . SER A 1 229 ? -41.647 6.410 27.012 1.00 17.99 300 SER A CA 1
ATOM 1682 C C . SER A 1 229 ? -40.477 6.065 26.093 1.00 17.76 300 SER A C 1
ATOM 1683 O O . SER A 1 229 ? -40.706 5.599 24.978 1.00 18.33 300 SER A O 1
ATOM 1686 N N . PRO A 1 230 ? -39.225 6.321 26.534 1.00 17.97 301 PRO A N 1
ATOM 1687 C CA . PRO A 1 230 ? -38.074 5.914 25.699 1.00 18.00 301 PRO A CA 1
ATOM 1688 C C . PRO A 1 230 ? -37.939 4.395 25.555 1.00 17.74 301 PRO A C 1
ATOM 1689 O O . PRO A 1 230 ? -37.476 3.926 24.537 1.00 17.49 301 PRO A O 1
ATOM 1693 N N . PHE A 1 231 ? -38.336 3.657 26.594 1.00 17.27 302 PHE A N 1
ATOM 1694 C CA . PHE A 1 231 ? -38.477 2.205 26.528 1.00 17.06 302 PHE A CA 1
ATOM 1695 C C . PHE A 1 231 ? -39.750 1.812 27.244 1.00 16.69 302 PHE A C 1
ATOM 1696 O O . PHE A 1 231 ? -40.103 2.404 28.275 1.00 16.29 302 PHE A O 1
ATOM 1704 N N . THR A 1 232 ? -40.405 0.801 26.684 1.00 16.98 303 THR A N 1
ATOM 1705 C CA . THR A 1 232 ? -41.555 0.175 27.312 1.00 17.43 303 THR A CA 1
ATOM 1706 C C . THR A 1 232 ? -41.217 -1.291 27.602 1.00 17.36 303 THR A C 1
ATOM 1707 O O . THR A 1 232 ? -40.921 -2.067 26.676 1.00 17.43 303 THR A O 1
ATOM 1711 N N . PHE A 1 233 ? -41.223 -1.629 28.890 1.00 17.45 304 PHE A N 1
ATOM 1712 C CA . PHE A 1 233 ? -40.953 -2.984 29.382 1.00 17.51 304 PHE A CA 1
ATOM 1713 C C . PHE A 1 233 ? -42.249 -3.764 29.536 1.00 18.01 304 PHE A C 1
ATOM 1714 O O . PHE A 1 233 ? -43.319 -3.164 29.699 1.00 18.20 304 PHE A O 1
ATOM 1722 N N . ALA A 1 234 ? -42.152 -5.095 29.514 1.00 17.49 305 ALA A N 1
ATOM 1723 C CA . ALA A 1 234 ? -43.330 -5.980 29.529 1.00 17.80 305 ALA A CA 1
ATOM 1724 C C . ALA A 1 234 ? -43.508 -6.592 30.904 1.00 17.74 305 ALA A C 1
ATOM 1725 O O . ALA A 1 234 ? -42.563 -7.182 31.446 1.00 17.84 305 ALA A O 1
ATOM 1727 N N . THR A 1 235 ? -44.713 -6.454 31.453 1.00 17.67 306 THR A N 1
ATOM 1728 C CA . THR A 1 235 ? -45.038 -7.138 32.708 1.00 18.02 306 THR A CA 1
ATOM 1729 C C . THR A 1 235 ? -46.479 -7.657 32.677 1.00 17.81 306 THR A C 1
ATOM 1730 O O . THR A 1 235 ? -47.124 -7.667 31.606 1.00 17.80 306 THR A O 1
ATOM 1734 N N . THR A 1 236 ? -46.946 -8.163 33.820 1.00 17.87 307 THR A N 1
ATOM 1735 C CA . THR A 1 236 ? -48.351 -8.520 33.966 1.00 18.86 307 THR A CA 1
ATOM 1736 C C . THR A 1 236 ? -48.950 -7.586 35.024 1.00 18.32 307 THR A C 1
ATOM 1737 O O . THR A 1 236 ? -48.222 -7.054 35.865 1.00 18.60 307 THR A O 1
ATOM 1741 N N . LEU A 1 237 ? -50.262 -7.390 34.967 1.00 17.05 308 LEU A N 1
ATOM 1742 C CA . LEU A 1 237 ? -50.917 -6.483 35.910 1.00 17.25 308 LEU A CA 1
ATOM 1743 C C . LEU A 1 237 ? -50.763 -6.935 37.362 1.00 16.84 308 LEU A C 1
ATOM 1744 O O . LEU A 1 237 ? -50.572 -6.101 38.266 1.00 18.23 308 LEU A O 1
ATOM 1749 N N . GLU A 1 238 ? -50.831 -8.254 37.584 1.00 16.30 309 GLU A N 1
ATOM 1750 C CA A GLU A 1 238 ? -50.620 -8.839 38.917 0.50 17.25 309 GLU A CA 1
ATOM 1751 C CA B GLU A 1 238 ? -50.630 -8.822 38.917 0.50 17.44 309 GLU A CA 1
ATOM 1752 C C . GLU A 1 238 ? -49.211 -8.534 39.422 1.00 16.44 309 GLU A C 1
ATOM 1753 O O . GLU A 1 238 ? -49.014 -8.130 40.577 1.00 17.26 309 GLU A O 1
ATOM 1764 N N . GLN A 1 239 ? -48.212 -8.748 38.563 1.00 16.83 310 GLN A N 1
ATOM 1765 C CA . GLN A 1 239 ? -46.848 -8.482 39.005 1.00 16.94 310 GLN A CA 1
ATOM 1766 C C . GLN A 1 239 ? -46.631 -6.994 39.292 1.00 17.21 310 GLN A C 1
ATOM 1767 O O . GLN A 1 239 ? -45.951 -6.635 40.267 1.00 17.06 310 GLN A O 1
ATOM 1773 N N . GLU A 1 240 ? -47.212 -6.138 38.450 1.00 16.36 311 GLU A N 1
ATOM 1774 C CA . GLU A 1 240 ? -47.012 -4.699 38.647 1.00 17.90 311 GLU A CA 1
ATOM 1775 C C . GLU A 1 240 ? -47.595 -4.259 39.997 1.00 17.70 311 GLU A C 1
ATOM 1776 O O . GLU A 1 240 ? -46.924 -3.577 40.772 1.00 18.38 311 GLU A O 1
ATOM 1782 N N . TYR A 1 241 ? -48.831 -4.657 40.297 1.00 17.53 312 TYR A N 1
ATOM 1783 C CA . TYR A 1 241 ? -49.401 -4.196 41.566 1.00 17.56 312 TYR A CA 1
ATOM 1784 C C . TYR A 1 241 ? -48.660 -4.755 42.779 1.00 17.74 312 TYR A C 1
ATOM 1785 O O . TYR A 1 241 ? -48.465 -4.036 43.767 1.00 17.78 312 TYR A O 1
ATOM 1794 N N . LYS A 1 242 ? -48.223 -6.018 42.700 1.00 17.52 313 LYS A N 1
ATOM 1795 C CA . LYS A 1 242 ? -47.452 -6.593 43.816 1.00 19.43 313 LYS A CA 1
ATOM 1796 C C . LYS A 1 242 ? -46.125 -5.840 43.980 1.00 18.94 313 LYS A C 1
ATOM 1797 O O . LYS A 1 242 ? -45.788 -5.384 45.072 1.00 19.94 313 LYS A O 1
ATOM 1803 N N . SER A 1 243 ? -45.391 -5.651 42.891 1.00 17.98 314 SER A N 1
ATOM 1804 C CA . SER A 1 243 ? -44.129 -4.917 42.956 1.00 17.87 314 SER A CA 1
ATOM 1805 C C . SER A 1 243 ? -44.294 -3.503 43.521 1.00 17.72 314 SER A C 1
ATOM 1806 O O . SER A 1 243 ? -43.477 -3.041 44.317 1.00 17.50 314 SER A O 1
ATOM 1809 N N . ASP A 1 244 ? -45.328 -2.805 43.071 1.00 17.21 315 ASP A N 1
ATOM 1810 C CA . ASP A 1 244 ? -45.499 -1.398 43.458 1.00 18.38 315 ASP A CA 1
ATOM 1811 C C . ASP A 1 244 ? -45.918 -1.278 44.918 1.00 17.72 315 ASP A C 1
ATOM 1812 O O . ASP A 1 244 ? -45.298 -0.535 45.696 1.00 18.39 315 ASP A O 1
ATOM 1817 N N . ILE A 1 245 ? -46.960 -2.030 45.300 1.00 16.44 316 ILE A N 1
ATOM 1818 C CA . ILE A 1 245 ? -47.532 -1.842 46.628 1.00 17.20 316 ILE A CA 1
ATOM 1819 C C . ILE A 1 245 ? -46.551 -2.369 47.700 1.00 16.54 316 ILE A C 1
ATOM 1820 O O . ILE A 1 245 ? -46.354 -1.769 48.761 1.00 17.41 316 ILE A O 1
ATOM 1825 N N . PHE A 1 246 ? -45.907 -3.488 47.402 1.00 16.82 317 PHE A N 1
ATOM 1826 C CA . PHE A 1 246 ? -44.867 -4.009 48.291 1.00 16.67 317 PHE A CA 1
ATOM 1827 C C . PHE A 1 246 ? -43.645 -3.063 48.290 1.00 16.45 317 PHE A C 1
ATOM 1828 O O . PHE A 1 246 ? -43.075 -2.764 49.346 1.00 17.42 317 PHE A O 1
ATOM 1836 N N . GLY A 1 247 ? -43.255 -2.590 47.112 1.00 15.48 318 GLY A N 1
ATOM 1837 C CA . GLY A 1 247 ? -42.026 -1.798 46.980 1.00 16.27 318 GLY A CA 1
ATOM 1838 C C . GLY A 1 247 ? -42.066 -0.529 47.827 1.00 16.38 318 GLY A C 1
ATOM 1839 O O . GLY A 1 247 ? -41.066 -0.154 48.461 1.00 17.05 318 GLY A O 1
ATOM 1840 N N . GLU A 1 248 ? -43.220 0.135 47.864 1.00 16.21 319 GLU A N 1
ATOM 1841 C CA . GLU A 1 248 ? -43.325 1.378 48.657 1.00 16.53 319 GLU A CA 1
ATOM 1842 C C . GLU A 1 248 ? -43.303 1.142 50.166 1.00 16.01 319 GLU A C 1
ATOM 1843 O O . GLU A 1 248 ? -42.941 2.024 50.971 1.00 17.66 319 GLU A O 1
ATOM 1849 N N . ARG A 1 249 ? -43.735 -0.055 50.559 1.00 15.46 320 ARG A N 1
ATOM 1850 C CA . ARG A 1 249 ? -43.631 -0.479 51.958 1.00 15.93 320 ARG A CA 1
ATOM 1851 C C . ARG A 1 249 ? -42.208 -0.919 52.275 1.00 15.56 320 ARG A C 1
ATOM 1852 O O . ARG A 1 249 ? -41.775 -0.847 53.430 1.00 16.48 320 ARG A O 1
ATOM 1860 N N . GLY A 1 250 ? -41.500 -1.356 51.227 1.00 15.44 321 GLY A N 1
ATOM 1861 C CA . GLY A 1 250 ? -40.091 -1.706 51.269 1.00 15.32 321 GLY A CA 1
ATOM 1862 C C . GLY A 1 250 ? -39.194 -0.502 51.047 1.00 15.46 321 GLY A C 1
ATOM 1863 O O . GLY A 1 250 ? -39.451 0.577 51.566 1.00 15.63 321 GLY A O 1
ATOM 1864 N N . ILE A 1 251 ? -38.152 -0.695 50.246 1.00 16.42 322 ILE A N 1
ATOM 1865 C CA . ILE A 1 251 ? -37.064 0.271 50.135 1.00 16.59 322 ILE A CA 1
ATOM 1866 C C . ILE A 1 251 ? -37.480 1.636 49.577 1.00 16.54 322 ILE A C 1
ATOM 1867 O O . ILE A 1 251 ? -36.771 2.624 49.816 1.00 18.09 322 ILE A O 1
ATOM 1872 N N . LEU A 1 252 ? -38.591 1.700 48.829 1.00 16.46 323 LEU A N 1
ATOM 1873 C CA . LEU A 1 252 ? -38.959 3.002 48.249 1.00 18.05 323 LEU A CA 1
ATOM 1874 C C . LEU A 1 252 ? -39.284 4.034 49.321 1.00 17.05 323 LEU A C 1
ATOM 1875 O O . LEU A 1 252 ? -38.946 5.212 49.169 1.00 17.87 323 LEU A O 1
ATOM 1880 N N . LEU A 1 253 ? -39.901 3.593 50.420 1.00 16.99 324 LEU A N 1
ATOM 1881 C CA . LEU A 1 253 ? -40.362 4.567 51.437 1.00 17.12 324 LEU A CA 1
ATOM 1882 C C . LEU A 1 253 ? -40.400 4.000 52.838 1.00 16.66 324 LEU A C 1
ATOM 1883 O O . LEU A 1 253 ? -39.681 4.455 53.733 1.00 16.85 324 LEU A O 1
ATOM 1888 N N . GLY A 1 254 ? -41.259 3.006 53.042 1.00 15.81 325 GLY A N 1
ATOM 1889 C CA . GLY A 1 254 ? -41.434 2.441 54.374 1.00 16.83 325 GLY A CA 1
ATOM 1890 C C . GLY A 1 254 ? -40.140 1.973 55.029 1.00 16.10 325 GLY A C 1
ATOM 1891 O O . GLY A 1 254 ? -39.817 2.351 56.187 1.00 16.09 325 GLY A O 1
ATOM 1892 N N . ALA A 1 255 ? -39.380 1.144 54.311 1.00 16.33 326 ALA A N 1
ATOM 1893 C CA . ALA A 1 255 ? -38.188 0.558 54.907 1.00 17.02 326 ALA A CA 1
ATOM 1894 C C . ALA A 1 255 ? -37.110 1.620 55.118 1.00 16.67 326 ALA A C 1
ATOM 1895 O O . ALA A 1 255 ? -36.380 1.562 56.089 1.00 17.88 326 ALA A O 1
ATOM 1897 N N . VAL A 1 256 ? -37.010 2.607 54.221 1.00 16.54 327 VAL A N 1
ATOM 1898 C CA A VAL A 1 256 ? -35.974 3.614 54.400 0.50 17.23 327 VAL A CA 1
ATOM 1899 C CA B VAL A 1 256 ? -36.016 3.683 54.379 0.50 17.21 327 VAL A CA 1
ATOM 1900 C C . VAL A 1 256 ? -36.305 4.476 55.635 1.00 17.01 327 VAL A C 1
ATOM 1901 O O . VAL A 1 256 ? -35.407 4.753 56.447 1.00 18.02 327 VAL A O 1
ATOM 1908 N N . HIS A 1 257 ? -37.577 4.837 55.815 1.00 16.27 328 HIS A N 1
ATOM 1909 C CA . HIS A 1 257 ? -37.963 5.572 57.014 1.00 16.23 328 HIS A CA 1
ATOM 1910 C C . HIS A 1 257 ? -37.591 4.739 58.259 1.00 16.40 328 HIS A C 1
ATOM 1911 O O . HIS A 1 257 ? -36.988 5.235 59.215 1.00 16.63 328 HIS A O 1
ATOM 1918 N N . GLY A 1 258 ? -37.948 3.462 58.239 1.00 15.49 329 GLY A N 1
ATOM 1919 C CA . GLY A 1 258 ? -37.746 2.631 59.428 1.00 16.34 329 GLY A CA 1
ATOM 1920 C C . GLY A 1 258 ? -36.271 2.461 59.773 1.00 15.56 329 GLY A C 1
ATOM 1921 O O . GLY A 1 258 ? -35.873 2.557 60.950 1.00 16.18 329 GLY A O 1
ATOM 1922 N N . ILE A 1 259 ? -35.436 2.217 58.762 1.00 15.88 330 ILE A N 1
ATOM 1923 C CA . ILE A 1 259 ? -34.020 1.987 59.057 1.00 17.23 330 ILE A CA 1
ATOM 1924 C C . ILE A 1 259 ? -33.342 3.278 59.521 1.00 16.77 330 ILE A C 1
ATOM 1925 O O . ILE A 1 259 ? -32.480 3.237 60.413 1.00 16.62 330 ILE A O 1
ATOM 1930 N N . VAL A 1 260 ? -33.780 4.425 58.988 1.00 16.84 331 VAL A N 1
ATOM 1931 C CA . VAL A 1 260 ? -33.131 5.685 59.399 1.00 17.53 331 VAL A CA 1
ATOM 1932 C C . VAL A 1 260 ? -33.514 6.045 60.832 1.00 17.28 331 VAL A C 1
ATOM 1933 O O . VAL A 1 260 ? -32.683 6.555 61.591 1.00 17.14 331 VAL A O 1
ATOM 1937 N N . GLU A 1 261 ? -34.765 5.769 61.211 1.00 16.69 332 GLU A N 1
ATOM 1938 C CA . GLU A 1 261 ? -35.152 5.963 62.617 1.00 16.71 332 GLU A CA 1
ATOM 1939 C C . GLU A 1 261 ? -34.297 5.064 63.522 1.00 16.32 332 GLU A C 1
ATOM 1940 O O . GLU A 1 261 ? -33.801 5.520 64.579 1.00 16.68 332 GLU A O 1
ATOM 1946 N N . ALA A 1 262 ? -34.130 3.804 63.120 1.00 16.35 333 ALA A N 1
ATOM 1947 C CA . ALA A 1 262 ? -33.374 2.850 63.934 1.00 16.49 333 ALA A CA 1
ATOM 1948 C C . ALA A 1 262 ? -31.890 3.271 64.052 1.00 16.03 333 ALA A C 1
ATOM 1949 O O . ALA A 1 262 ? -31.319 3.308 65.154 1.00 17.15 333 ALA A O 1
ATOM 1951 N N . LEU A 1 263 ? -31.293 3.623 62.915 1.00 15.41 334 LEU A N 1
ATOM 1952 C CA . LEU A 1 263 ? -29.891 4.057 62.885 1.00 16.15 334 LEU A CA 1
ATOM 1953 C C . LEU A 1 263 ? -29.660 5.384 63.639 1.00 15.97 334 LEU A C 1
ATOM 1954 O O . LEU A 1 263 ? -28.701 5.500 64.414 1.00 16.84 334 LEU A O 1
ATOM 1959 N N . PHE A 1 264 ? -30.513 6.388 63.415 1.00 15.80 335 PHE A N 1
ATOM 1960 C CA . PHE A 1 264 ? -30.384 7.675 64.118 1.00 16.06 335 PHE A CA 1
ATOM 1961 C C . PHE A 1 264 ? -30.441 7.449 65.641 1.00 15.94 335 PHE A C 1
ATOM 1962 O O . PHE A 1 264 ? -29.621 8.006 66.392 1.00 16.24 335 PHE A O 1
ATOM 1970 N N . ARG A 1 265 ? -31.403 6.629 66.095 1.00 16.26 336 ARG A N 1
ATOM 1971 C CA . ARG A 1 265 ? -31.488 6.285 67.520 1.00 17.23 336 ARG A CA 1
ATOM 1972 C C . ARG A 1 265 ? -30.189 5.625 68.014 1.00 16.84 336 ARG A C 1
ATOM 1973 O O . ARG A 1 265 ? -29.652 6.008 69.070 1.00 16.78 336 ARG A O 1
ATOM 1981 N N . ARG A 1 266 ? -29.698 4.642 67.256 1.00 16.47 337 ARG A N 1
ATOM 1982 C CA . ARG A 1 266 ? -28.467 3.933 67.614 1.00 16.36 337 ARG A CA 1
ATOM 1983 C C . ARG A 1 266 ? -27.277 4.885 67.729 1.00 15.91 337 ARG A C 1
ATOM 1984 O O . ARG A 1 266 ? -26.588 4.899 68.742 1.00 16.80 337 ARG A O 1
ATOM 1992 N N . TYR A 1 267 ? -27.053 5.685 66.691 1.00 16.34 338 TYR A N 1
ATOM 1993 C CA . TYR A 1 267 ? -25.869 6.548 66.641 1.00 17.44 338 TYR A CA 1
ATOM 1994 C C . TYR A 1 267 ? -25.904 7.577 67.768 1.00 17.11 338 TYR A C 1
ATOM 1995 O O . TYR A 1 267 ? -24.882 7.842 68.427 1.00 17.09 338 TYR A O 1
ATOM 2004 N N . THR A 1 268 ? -27.080 8.163 68.007 1.00 17.18 339 THR A N 1
ATOM 2005 C CA . THR A 1 268 ? -27.194 9.137 69.102 1.00 18.53 339 THR A CA 1
ATOM 2006 C C . THR A 1 268 ? -27.027 8.466 70.474 1.00 18.41 339 THR A C 1
ATOM 2007 O O . THR A 1 268 ? -26.418 9.050 71.376 1.00 19.23 339 THR A O 1
ATOM 2011 N N . GLU A 1 269 ? -27.543 7.237 70.620 1.00 18.64 340 GLU A N 1
ATOM 2012 C CA . GLU A 1 269 ? -27.323 6.443 71.834 1.00 19.44 340 GLU A CA 1
ATOM 2013 C C . GLU A 1 269 ? -25.832 6.226 72.096 1.00 20.33 340 GLU A C 1
ATOM 2014 O O . GLU A 1 269 ? -25.378 6.252 73.256 1.00 20.40 340 GLU A O 1
ATOM 2016 N N . GLN A 1 270 ? -25.083 6.027 71.013 1.00 20.48 341 GLN A N 1
ATOM 2017 C CA . GLN A 1 270 ? -23.644 5.798 71.087 1.00 21.68 341 GLN A CA 1
ATOM 2018 C C . GLN A 1 270 ? -22.867 7.102 71.362 1.00 21.24 341 GLN A C 1
ATOM 2019 O O . GLN A 1 270 ? -21.650 7.060 71.623 1.00 20.94 341 GLN A O 1
ATOM 2025 N N . GLY A 1 271 ? -23.555 8.249 71.280 1.00 20.56 342 GLY A N 1
ATOM 2026 C CA . GLY A 1 271 ? -22.954 9.565 71.573 1.00 20.73 342 GLY A CA 1
ATOM 2027 C C . GLY A 1 271 ? -22.763 10.530 70.409 1.00 20.14 342 GLY A C 1
ATOM 2028 O O . GLY A 1 271 ? -22.242 11.651 70.584 1.00 19.33 342 GLY A O 1
ATOM 2029 N N . MET A 1 272 ? -23.176 10.117 69.207 1.00 19.67 343 MET A N 1
ATOM 2030 C CA . MET A 1 272 ? -23.067 11.007 68.059 1.00 20.13 343 MET A CA 1
ATOM 2031 C C . MET A 1 272 ? -23.994 12.193 68.240 1.00 20.52 343 MET A C 1
ATOM 2032 O O . MET A 1 272 ? -25.123 12.030 68.721 1.00 20.61 343 MET A O 1
ATOM 2037 N N . ASP A 1 273 ? -23.515 13.396 67.900 1.00 20.66 344 ASP A N 1
ATOM 2038 C CA A ASP A 1 273 ? -24.371 14.586 67.883 0.50 20.52 344 ASP A CA 1
ATOM 2039 C CA B ASP A 1 273 ? -24.393 14.563 67.922 0.50 21.09 344 ASP A CA 1
ATOM 2040 C C . ASP A 1 273 ? -25.543 14.359 66.930 1.00 20.77 344 ASP A C 1
ATOM 2041 O O . ASP A 1 273 ? -25.380 13.720 65.882 1.00 20.26 344 ASP A O 1
ATOM 2050 N N . GLU A 1 274 ? -26.710 14.895 67.279 1.00 21.23 345 GLU A N 1
ATOM 2051 C CA . GLU A 1 274 ? -27.930 14.711 66.487 1.00 21.36 345 GLU A CA 1
ATOM 2052 C C . GLU A 1 274 ? -27.807 15.120 65.013 1.00 20.97 345 GLU A C 1
ATOM 2053 O O . GLU A 1 274 ? -28.246 14.381 64.119 1.00 19.68 345 GLU A O 1
ATOM 2059 N N . GLU A 1 275 ? -27.234 16.301 64.764 1.00 20.48 346 GLU A N 1
ATOM 2060 C CA A GLU A 1 275 ? -27.088 16.761 63.386 0.50 20.29 346 GLU A CA 1
ATOM 2061 C CA B GLU A 1 275 ? -27.023 16.814 63.406 0.50 20.58 346 GLU A CA 1
ATOM 2062 C C . GLU A 1 275 ? -26.199 15.820 62.576 1.00 20.24 346 GLU A C 1
ATOM 2063 O O . GLU A 1 275 ? -26.562 15.462 61.450 1.00 20.76 346 GLU A O 1
ATOM 2074 N N . MET A 1 276 ? -25.082 15.382 63.157 1.00 20.57 347 MET A N 1
ATOM 2075 C CA A MET A 1 276 ? -24.223 14.399 62.493 0.50 20.69 347 MET A CA 1
ATOM 2076 C CA B MET A 1 276 ? -24.205 14.385 62.537 0.50 21.39 347 MET A CA 1
ATOM 2077 C C . MET A 1 276 ? -24.955 13.070 62.282 1.00 20.23 347 MET A C 1
ATOM 2078 O O . MET A 1 276 ? -24.795 12.439 61.236 1.00 20.28 347 MET A O 1
ATOM 2087 N N . ALA A 1 277 ? -25.768 12.660 63.257 1.00 19.27 348 ALA A N 1
ATOM 2088 C CA . ALA A 1 277 ? -26.534 11.407 63.135 1.00 18.21 348 ALA A CA 1
ATOM 2089 C C . ALA A 1 277 ? -27.498 11.461 61.948 1.00 18.00 348 ALA A C 1
ATOM 2090 O O . ALA A 1 277 ? -27.668 10.462 61.210 1.00 18.39 348 ALA A O 1
ATOM 2092 N N . TYR A 1 278 ? -28.141 12.615 61.779 1.00 17.93 349 TYR A N 1
ATOM 2093 C CA . TYR A 1 278 ? -29.015 12.857 60.635 1.00 18.17 349 TYR A CA 1
ATOM 2094 C C . TYR A 1 278 ? -28.230 12.790 59.322 1.00 17.87 349 TYR A C 1
ATOM 2095 O O . TYR A 1 278 ? -28.644 12.113 58.373 1.00 18.44 349 TYR A O 1
ATOM 2104 N N . LYS A 1 279 ? -27.080 13.472 59.280 1.00 17.87 350 LYS A N 1
ATOM 2105 C CA . LYS A 1 279 ? -26.256 13.516 58.065 1.00 17.81 350 LYS A CA 1
ATOM 2106 C C . LYS A 1 279 ? -25.791 12.112 57.668 1.00 17.91 350 LYS A C 1
ATOM 2107 O O . LYS A 1 279 ? -25.859 11.743 56.494 1.00 17.65 350 LYS A O 1
ATOM 2113 N N . ASN A 1 280 ? -25.378 11.337 58.667 1.00 17.29 351 ASN A N 1
ATOM 2114 C CA . ASN A 1 280 ? -24.839 9.995 58.449 1.00 18.18 351 ASN A CA 1
ATOM 2115 C C . ASN A 1 280 ? -25.906 8.943 58.146 1.00 18.27 351 ASN A C 1
ATOM 2116 O O . ASN A 1 280 ? -25.562 7.811 57.776 1.00 18.15 351 ASN A O 1
ATOM 2121 N N . THR A 1 281 ? -27.175 9.295 58.361 1.00 17.85 352 THR A N 1
ATOM 2122 C CA . THR A 1 281 ? -28.285 8.372 58.041 1.00 18.61 352 THR A CA 1
ATOM 2123 C C . THR A 1 281 ? -29.038 8.859 56.800 1.00 19.69 352 THR A C 1
ATOM 2124 O O . THR A 1 281 ? -28.746 8.413 55.679 1.00 19.21 352 THR A O 1
ATOM 2128 N N . VAL A 1 282 ? -29.958 9.806 56.992 1.00 19.94 353 VAL A N 1
ATOM 2129 C CA . VAL A 1 282 ? -30.824 10.299 55.912 1.00 22.26 353 VAL A CA 1
ATOM 2130 C C . VAL A 1 282 ? -30.080 10.928 54.741 1.00 22.58 353 VAL A C 1
ATOM 2131 O O . VAL A 1 282 ? -30.315 10.562 53.577 1.00 23.56 353 VAL A O 1
ATOM 2135 N N . GLU A 1 283 ? -29.227 11.903 55.045 1.00 22.85 354 GLU A N 1
ATOM 2136 C CA . GLU A 1 283 ? -28.473 12.647 54.016 1.00 23.60 354 GLU A CA 1
ATOM 2137 C C . GLU A 1 283 ? -27.646 11.691 53.163 1.00 23.38 354 GLU A C 1
ATOM 2138 O O . GLU A 1 283 ? -27.691 11.758 51.937 1.00 23.37 354 GLU A O 1
ATOM 2144 N N . GLY A 1 284 ? -26.920 10.783 53.819 1.00 22.91 355 GLY A N 1
ATOM 2145 C CA . GLY A 1 284 ? -26.060 9.822 53.111 1.00 22.57 355 GLY A CA 1
ATOM 2146 C C . GLY A 1 284 ? -26.842 8.889 52.197 1.00 21.43 355 GLY A C 1
ATOM 2147 O O . GLY A 1 284 ? -26.467 8.677 51.046 1.00 20.77 355 GLY A O 1
ATOM 2148 N N . ILE A 1 285 ? -27.931 8.320 52.705 1.00 21.19 356 ILE A N 1
ATOM 2149 C CA . ILE A 1 285 ? -28.765 7.425 51.890 1.00 20.93 356 ILE A CA 1
ATOM 2150 C C . ILE A 1 285 ? -29.320 8.168 50.664 1.00 21.27 356 ILE A C 1
ATOM 2151 O O . ILE A 1 285 ? -29.117 7.738 49.537 1.00 20.90 356 ILE A O 1
ATOM 2156 N N . THR A 1 286 ? -29.979 9.298 50.886 1.00 21.05 357 THR A N 1
ATOM 2157 C CA . THR A 1 286 ? -30.677 9.969 49.778 1.00 21.70 357 THR A CA 1
ATOM 2158 C C . THR A 1 286 ? -29.749 10.794 48.865 1.00 21.87 357 THR A C 1
ATOM 2159 O O . THR A 1 286 ? -30.156 11.194 47.763 1.00 21.38 357 THR A O 1
ATOM 2163 N N . GLY A 1 287 ? -28.517 11.044 49.321 1.00 20.65 358 GLY A N 1
ATOM 2164 C CA . GLY A 1 287 ? -27.526 11.806 48.570 1.00 21.23 358 GLY A CA 1
ATOM 2165 C C . GLY A 1 287 ? -26.468 10.894 47.981 1.00 21.14 358 GLY A C 1
ATOM 2166 O O . GLY A 1 287 ? -26.735 10.177 47.010 1.00 20.89 358 GLY A O 1
ATOM 2167 N N . ILE A 1 288 ? -25.287 10.893 48.598 1.00 20.94 359 ILE A N 1
ATOM 2168 C CA A ILE A 1 288 ? -24.110 10.185 48.080 0.50 20.93 359 ILE A CA 1
ATOM 2169 C CA B ILE A 1 288 ? -24.125 10.195 48.029 0.50 20.69 359 ILE A CA 1
ATOM 2170 C C . ILE A 1 288 ? -24.347 8.698 47.780 1.00 20.43 359 ILE A C 1
ATOM 2171 O O . ILE A 1 288 ? -23.886 8.170 46.763 1.00 19.86 359 ILE A O 1
ATOM 2180 N N . ILE A 1 289 ? -25.043 8.005 48.682 1.00 19.78 360 ILE A N 1
ATOM 2181 C CA . ILE A 1 289 ? -25.259 6.557 48.445 1.00 19.50 360 ILE A CA 1
ATOM 2182 C C . ILE A 1 289 ? -26.108 6.365 47.193 1.00 18.69 360 ILE A C 1
ATOM 2183 O O . ILE A 1 289 ? -25.766 5.552 46.324 1.00 18.45 360 ILE A O 1
ATOM 2188 N N . SER A 1 290 ? -27.208 7.122 47.102 1.00 18.27 361 SER A N 1
ATOM 2189 C CA . SER A 1 290 ? -28.079 7.063 45.931 1.00 19.46 361 SER A CA 1
ATOM 2190 C C . SER A 1 290 ? -27.336 7.436 44.651 1.00 19.34 361 SER A C 1
ATOM 2191 O O . SER A 1 290 ? -27.438 6.720 43.645 1.00 19.61 361 SER A O 1
ATOM 2194 N N . LYS A 1 291 ? -26.574 8.534 44.694 1.00 19.51 362 LYS A N 1
ATOM 2195 C CA . LYS A 1 291 ? -25.782 8.956 43.521 1.00 20.14 362 LYS A CA 1
ATOM 2196 C C . LYS A 1 291 ? -24.815 7.869 43.065 1.00 18.88 362 LYS A C 1
ATOM 2197 O O . LYS A 1 291 ? -24.658 7.637 41.868 1.00 19.12 362 LYS A O 1
ATOM 2203 N N . THR A 1 292 ? -24.177 7.200 44.029 1.00 18.34 363 THR A N 1
ATOM 2204 C CA . THR A 1 292 ? -23.167 6.199 43.728 1.00 18.12 363 THR A CA 1
ATOM 2205 C C . THR A 1 292 ? -23.837 4.995 43.080 1.00 17.75 363 THR A C 1
ATOM 2206 O O . THR A 1 292 ? -23.379 4.473 42.062 1.00 18.12 363 THR A O 1
ATOM 2210 N N . ILE A 1 293 ? -24.938 4.556 43.669 1.00 17.86 364 ILE A N 1
ATOM 2211 C CA . ILE A 1 293 ? -25.681 3.444 43.090 1.00 18.08 364 ILE A CA 1
ATOM 2212 C C . ILE A 1 293 ? -26.188 3.787 41.688 1.00 17.62 364 ILE A C 1
ATOM 2213 O O . ILE A 1 293 ? -26.081 2.978 40.769 1.00 18.43 364 ILE A O 1
ATOM 2218 N N . SER A 1 294 ? -26.737 4.984 41.525 1.00 17.77 365 SER A N 1
ATOM 2219 C CA . SER A 1 294 ? -27.207 5.420 40.215 1.00 18.63 365 SER A CA 1
ATOM 2220 C C . SER A 1 294 ? -26.110 5.410 39.145 1.00 19.04 365 SER A C 1
ATOM 2221 O O . SER A 1 294 ? -26.365 5.028 38.000 1.00 18.31 365 SER A O 1
ATOM 2224 N N . LYS A 1 295 ? -24.915 5.867 39.516 1.00 19.54 366 LYS A N 1
ATOM 2225 C CA . LYS A 1 295 ? -23.805 5.997 38.561 1.00 20.95 366 LYS A CA 1
ATOM 2226 C C . LYS A 1 295 ? -23.088 4.676 38.276 1.00 21.17 366 LYS A C 1
ATOM 2227 O O . LYS A 1 295 ? -22.879 4.320 37.104 1.00 21.79 366 LYS A O 1
ATOM 2233 N N . LYS A 1 296 ? -22.702 3.960 39.336 1.00 20.51 367 LYS A N 1
ATOM 2234 C CA . LYS A 1 296 ? -21.877 2.754 39.194 1.00 21.52 367 LYS A CA 1
ATOM 2235 C C . LYS A 1 296 ? -22.375 1.517 39.944 1.00 20.35 367 LYS A C 1
ATOM 2236 O O . LYS A 1 296 ? -21.697 0.477 39.927 1.00 20.47 367 LYS A O 1
ATOM 2242 N N . GLY A 1 297 ? -23.536 1.615 40.598 1.00 19.62 368 GLY A N 1
ATOM 2243 C CA . GLY A 1 297 ? -24.138 0.438 41.230 1.00 19.80 368 GLY A CA 1
ATOM 2244 C C . GLY A 1 297 ? -23.692 0.178 42.661 1.00 19.03 368 GLY A C 1
ATOM 2245 O O . GLY A 1 297 ? -22.861 0.902 43.220 1.00 19.21 368 GLY A O 1
ATOM 2246 N N . MET A 1 298 ? -24.257 -0.869 43.257 1.00 17.63 369 MET A N 1
ATOM 2247 C CA . MET A 1 298 ? -23.995 -1.152 44.669 1.00 18.27 369 MET A CA 1
ATOM 2248 C C . MET A 1 298 ? -22.552 -1.586 44.983 1.00 17.75 369 MET A C 1
ATOM 2249 O O . MET A 1 298 ? -22.040 -1.326 46.087 1.00 18.50 369 MET A O 1
ATOM 2254 N N . LEU A 1 299 ? -21.897 -2.267 44.042 1.00 18.97 370 LEU A N 1
ATOM 2255 C CA . LEU A 1 299 ? -20.518 -2.693 44.284 1.00 20.02 370 LEU A CA 1
ATOM 2256 C C . LEU A 1 299 ? -19.595 -1.498 44.499 1.00 20.38 370 LEU A C 1
ATOM 2257 O O . LEU A 1 299 ? -18.643 -1.573 45.280 1.00 21.62 370 LEU A O 1
ATOM 2262 N N . GLU A 1 300 ? -19.895 -0.397 43.813 1.00 20.69 371 GLU A N 1
ATOM 2263 C CA . GLU A 1 300 ? -19.065 0.802 43.909 1.00 21.99 371 GLU A CA 1
ATOM 2264 C C . GLU A 1 300 ? -19.227 1.475 45.274 1.00 21.55 371 GLU A C 1
ATOM 2265 O O . GLU A 1 300 ? -18.304 2.142 45.763 1.00 22.12 371 GLU A O 1
ATOM 2271 N N . VAL A 1 301 ? -20.398 1.317 45.892 1.00 20.48 372 VAL A N 1
ATOM 2272 C CA . VAL A 1 301 ? -20.587 1.834 47.246 1.00 20.51 372 VAL A CA 1
ATOM 2273 C C . VAL A 1 301 ? -19.569 1.177 48.181 1.00 20.61 372 VAL A C 1
ATOM 2274 O O . VAL A 1 301 ? -18.912 1.864 48.955 1.00 21.43 372 VAL A O 1
ATOM 2278 N N . TYR A 1 302 ? -19.438 -0.148 48.093 1.00 20.51 373 TYR A N 1
ATOM 2279 C CA . TYR A 1 302 ? -18.504 -0.890 48.941 1.00 20.90 373 TYR A CA 1
ATOM 2280 C C . TYR A 1 302 ? -17.043 -0.582 48.562 1.00 21.47 373 TYR A C 1
ATOM 2281 O O . TYR A 1 302 ? -16.204 -0.321 49.431 1.00 20.44 373 TYR A O 1
ATOM 2290 N N . ASN A 1 303 ? -16.752 -0.634 47.265 1.00 22.63 374 ASN A N 1
ATOM 2291 C CA . ASN A 1 303 ? -15.404 -0.359 46.759 1.00 23.39 374 ASN A CA 1
ATOM 2292 C C . ASN A 1 303 ? -14.886 1.057 47.042 1.00 23.25 374 ASN A C 1
ATOM 2293 O O . ASN A 1 303 ? -13.675 1.259 47.117 1.00 23.61 374 ASN A O 1
ATOM 2298 N N . SER A 1 304 ? -15.791 2.016 47.235 1.00 22.67 375 SER A N 1
ATOM 2299 C CA . SER A 1 304 ? -15.389 3.414 47.506 1.00 23.66 375 SER A CA 1
ATOM 2300 C C . SER A 1 304 ? -14.999 3.659 48.975 1.00 23.63 375 SER A C 1
ATOM 2301 O O . SER A 1 304 ? -14.588 4.768 49.346 1.00 24.41 375 SER A O 1
ATOM 2304 N N . LEU A 1 305 ? -15.174 2.638 49.813 1.00 22.93 376 LEU A N 1
ATOM 2305 C CA . LEU A 1 305 ? -14.896 2.753 51.246 1.00 22.22 376 LEU A CA 1
ATOM 2306 C C . LEU A 1 305 ? -13.419 2.515 51.561 1.00 22.14 376 LEU A C 1
ATOM 2307 O O . LEU A 1 305 ? -12.709 1.874 50.790 1.00 22.19 376 LEU A O 1
ATOM 2312 N N . THR A 1 306 ? -12.971 3.024 52.711 1.00 22.19 377 THR A N 1
ATOM 2313 C CA . THR A 1 306 ? -11.634 2.694 53.215 1.00 22.75 377 THR A CA 1
ATOM 2314 C C . THR A 1 306 ? -11.617 1.222 53.622 1.00 23.20 377 THR A C 1
ATOM 2315 O O . THR A 1 306 ? -12.668 0.590 53.732 1.00 22.72 377 THR A O 1
ATOM 2319 N N . GLU A 1 307 ? -10.429 0.673 53.855 1.00 23.63 378 GLU A N 1
ATOM 2320 C CA . GLU A 1 307 ? -10.328 -0.706 54.320 1.00 24.07 378 GLU A CA 1
ATOM 2321 C C . GLU A 1 307 ? -11.062 -0.904 55.657 1.00 23.27 378 GLU A C 1
ATOM 2322 O O . GLU A 1 307 ? -11.745 -1.916 55.851 1.00 22.87 378 GLU A O 1
ATOM 2328 N N . GLU A 1 308 ? -10.943 0.092 56.545 1.00 22.46 379 GLU A N 1
ATOM 2329 C CA A GLU A 1 308 ? -11.666 0.140 57.812 0.50 22.07 379 GLU A CA 1
ATOM 2330 C CA B GLU A 1 308 ? -11.683 0.079 57.811 0.50 22.36 379 GLU A CA 1
ATOM 2331 C C . GLU A 1 308 ? -13.188 0.164 57.562 1.00 21.64 379 GLU A C 1
ATOM 2332 O O . GLU A 1 308 ? -13.965 -0.580 58.187 1.00 21.77 379 GLU A O 1
ATOM 2343 N N . GLY A 1 309 ? -13.594 1.045 56.644 1.00 20.45 380 GLY A N 1
ATOM 2344 C CA . GLY A 1 309 ? -15.010 1.222 56.279 1.00 20.22 380 GLY A CA 1
ATOM 2345 C C . GLY A 1 309 ? -15.622 -0.040 55.688 1.00 19.75 380 GLY A C 1
ATOM 2346 O O . GLY A 1 309 ? -16.793 -0.369 55.972 1.00 18.93 380 GLY A O 1
ATOM 2347 N N . LYS A 1 310 ? -14.849 -0.752 54.866 1.00 18.91 381 LYS A N 1
ATOM 2348 C CA . LYS A 1 310 ? -15.311 -2.035 54.302 1.00 19.73 381 LYS A CA 1
ATOM 2349 C C . LYS A 1 310 ? -15.701 -3.020 55.399 1.00 19.64 381 LYS A C 1
ATOM 2350 O O . LYS A 1 310 ? -16.718 -3.714 55.276 1.00 18.97 381 LYS A O 1
ATOM 2356 N N . LYS A 1 311 ? -14.890 -3.096 56.458 1.00 20.21 382 LYS A N 1
ATOM 2357 C CA . LYS A 1 311 ? -15.209 -3.983 57.584 1.00 20.70 382 LYS A CA 1
ATOM 2358 C C . LYS A 1 311 ? -16.539 -3.594 58.226 1.00 20.05 382 LYS A C 1
ATOM 2359 O O . LYS A 1 311 ? -17.361 -4.467 58.537 1.00 20.33 382 LYS A O 1
ATOM 2365 N N . GLU A 1 312 ? -16.750 -2.287 58.397 1.00 19.80 383 GLU A N 1
ATOM 2366 C CA . GLU A 1 312 ? -17.972 -1.783 59.007 1.00 19.75 383 GLU A CA 1
ATOM 2367 C C . GLU A 1 312 ? -19.175 -2.094 58.115 1.00 18.60 383 GLU A C 1
ATOM 2368 O O . GLU A 1 312 ? -20.221 -2.522 58.607 1.00 18.38 383 GLU A O 1
ATOM 2374 N N . PHE A 1 313 ? -19.011 -1.884 56.809 1.00 18.15 384 PHE A N 1
ATOM 2375 C CA . PHE A 1 313 ? -20.059 -2.167 55.824 1.00 17.48 384 PHE A CA 1
ATOM 237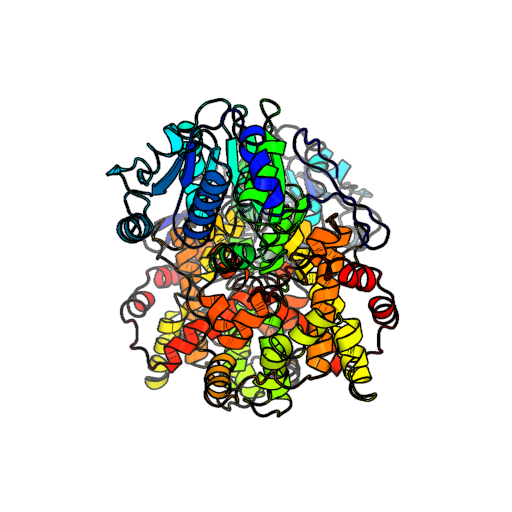6 C C . PHE A 1 313 ? -20.450 -3.638 55.930 1.00 17.75 384 PHE A C 1
ATOM 2377 O O . PHE A 1 313 ? -21.641 -3.987 55.991 1.00 18.39 384 PHE A O 1
ATOM 2385 N N . ASN A 1 314 ? -19.435 -4.503 55.913 1.00 17.32 385 ASN A N 1
ATOM 2386 C CA . ASN A 1 314 ? -19.676 -5.939 56.004 1.00 17.88 385 ASN A CA 1
ATOM 2387 C C . ASN A 1 314 ? -20.354 -6.384 57.294 1.00 17.79 385 ASN A C 1
ATOM 2388 O O . ASN A 1 314 ? -21.242 -7.251 57.253 1.00 18.04 385 ASN A O 1
ATOM 2393 N N . LYS A 1 315 ? -19.950 -5.796 58.426 1.00 17.93 386 LYS A N 1
ATOM 2394 C CA . LYS A 1 315 ? -20.635 -6.022 59.708 1.00 18.62 386 LYS A CA 1
ATOM 2395 C C . LYS A 1 315 ? -22.117 -5.685 59.591 1.00 18.05 386 LYS A C 1
ATOM 2396 O O . LYS A 1 315 ? -22.968 -6.479 59.985 1.00 16.87 386 LYS A O 1
ATOM 2402 N N . ALA A 1 316 ? -22.429 -4.508 59.046 1.00 17.60 387 ALA A N 1
ATOM 2403 C CA . ALA A 1 316 ? -23.834 -4.071 58.931 1.00 17.84 387 ALA A CA 1
ATOM 2404 C C . ALA A 1 316 ? -24.632 -4.981 57.990 1.00 17.47 387 ALA A C 1
ATOM 2405 O O . ALA A 1 316 ? -25.756 -5.399 58.300 1.00 16.82 387 ALA A O 1
ATOM 2407 N N . TYR A 1 317 ? -24.040 -5.291 56.837 1.00 17.19 388 TYR A N 1
ATOM 2408 C CA . TYR A 1 317 ? -24.726 -6.061 55.809 1.00 17.48 388 TYR A CA 1
ATOM 2409 C C . TYR A 1 317 ? -25.001 -7.442 56.369 1.00 16.56 388 TYR A C 1
ATOM 2410 O O . TYR A 1 317 ? -26.124 -7.952 56.293 1.00 17.29 388 TYR A O 1
ATOM 2419 N N . SER A 1 318 ? -23.965 -8.040 56.959 1.00 16.41 389 SER A N 1
ATOM 2420 C CA . SER A 1 318 ? -24.088 -9.416 57.471 1.00 16.66 389 SER A CA 1
ATOM 2421 C C . SER A 1 318 ? -25.193 -9.519 58.534 1.00 16.54 389 SER A C 1
ATOM 2422 O O . SER A 1 318 ? -25.867 -10.550 58.662 1.00 16.90 389 SER A O 1
ATOM 2425 N N . ALA A 1 319 ? -25.372 -8.436 59.289 1.00 15.74 390 ALA A N 1
ATOM 2426 C CA . ALA A 1 319 ? -26.288 -8.421 60.418 1.00 16.50 390 ALA A CA 1
ATOM 2427 C C . ALA A 1 319 ? -27.709 -8.053 59.996 1.00 16.45 390 ALA A C 1
ATOM 2428 O O . ALA A 1 319 ? -28.680 -8.440 60.664 1.00 16.79 390 ALA A O 1
ATOM 2430 N N . SER A 1 320 ? -27.808 -7.288 58.900 1.00 15.84 391 SER A N 1
ATOM 2431 C CA . SER A 1 320 ? -29.067 -6.636 58.515 1.00 16.07 391 SER A CA 1
ATOM 2432 C C . SER A 1 320 ? -29.863 -7.342 57.404 1.00 16.21 391 SER A C 1
ATOM 2433 O O . SER A 1 320 ? -31.093 -7.157 57.305 1.00 16.93 391 SER A O 1
ATOM 2436 N N . PHE A 1 321 ? -29.173 -8.130 56.585 1.00 15.90 392 PHE A N 1
ATOM 2437 C CA . PHE A 1 321 ? -29.805 -8.752 55.399 1.00 16.26 392 PHE A CA 1
ATOM 2438 C C . PHE A 1 321 ? -31.041 -9.585 55.772 1.00 16.09 392 PHE A C 1
ATOM 2439 O O . PHE A 1 321 ? -32.134 -9.359 55.234 1.00 17.70 392 PHE A O 1
ATOM 2447 N N . TYR A 1 322 ? -30.878 -10.526 56.698 1.00 15.61 393 TYR A N 1
ATOM 2448 C CA . TYR A 1 322 ? -31.979 -11.428 57.028 1.00 16.04 393 TYR A CA 1
ATOM 2449 C C . TYR A 1 322 ? -33.121 -10.730 57.793 1.00 15.64 393 TYR A C 1
ATOM 2450 O O . TYR A 1 322 ? -34.281 -10.940 57.467 1.00 16.39 393 TYR A O 1
ATOM 2459 N N . PRO A 1 323 ? -32.801 -9.913 58.818 1.00 16.22 394 PRO A N 1
ATOM 2460 C CA . PRO A 1 323 ? -33.887 -9.114 59.430 1.00 16.63 394 PRO A CA 1
ATOM 2461 C C . PRO A 1 323 ? -34.708 -8.316 58.398 1.00 16.40 394 PRO A C 1
ATOM 2462 O O . PRO A 1 323 ? -35.936 -8.368 58.435 1.00 17.51 394 PRO A O 1
ATOM 2466 N N . CYS A 1 324 ? -34.051 -7.624 57.469 1.00 16.87 395 CYS A N 1
ATOM 2467 C CA . CYS A 1 324 ? -34.799 -6.897 56.433 1.00 15.53 395 CYS A CA 1
ATOM 2468 C C . CYS A 1 324 ? -35.616 -7.874 55.573 1.00 15.77 395 CYS A C 1
ATOM 2469 O O . CYS A 1 324 ? -36.782 -7.656 55.316 1.00 15.47 395 CYS A O 1
ATOM 2472 N N . MET A 1 325 ? -34.988 -8.970 55.164 1.00 14.64 396 MET A N 1
ATOM 2473 C CA . MET A 1 325 ? -35.707 -9.970 54.365 1.00 15.45 396 MET A CA 1
ATOM 2474 C C . MET A 1 325 ? -36.952 -10.524 55.097 1.00 14.89 396 MET A C 1
ATOM 2475 O O . MET A 1 325 ? -37.980 -10.693 54.492 1.00 15.61 396 MET A O 1
ATOM 2480 N N . ASP A 1 326 ? -36.847 -10.776 56.391 1.00 14.65 397 ASP A N 1
ATOM 2481 C CA . ASP A 1 326 ? -37.965 -11.290 57.206 1.00 15.49 397 ASP A CA 1
ATOM 2482 C C . ASP A 1 326 ? -39.212 -10.408 57.008 1.00 15.31 397 ASP A C 1
ATOM 2483 O O . ASP A 1 326 ? -40.291 -10.888 56.644 1.00 17.28 397 ASP A O 1
ATOM 2488 N N . ILE A 1 327 ? -39.024 -9.097 57.168 1.00 14.67 398 ILE A N 1
ATOM 2489 C CA . ILE A 1 327 ? -40.153 -8.158 57.039 1.00 15.12 398 ILE A CA 1
ATOM 2490 C C . ILE A 1 327 ? -40.609 -8.027 55.569 1.00 15.57 398 ILE A C 1
ATOM 2491 O O . ILE A 1 327 ? -41.806 -7.993 55.279 1.00 15.83 398 ILE A O 1
ATOM 2496 N N . LEU A 1 328 ? -39.660 -7.920 54.642 1.00 15.10 399 LEU A N 1
ATOM 2497 C CA . LEU A 1 328 ? -40.006 -7.780 53.222 1.00 14.87 399 LEU A CA 1
ATOM 2498 C C . LEU A 1 328 ? -40.823 -8.988 52.764 1.00 14.71 399 LEU A C 1
ATOM 2499 O O . LEU A 1 328 ? -41.841 -8.849 52.095 1.00 15.23 399 LEU A O 1
ATOM 2504 N N . TYR A 1 329 ? -40.347 -10.174 53.122 1.00 14.36 400 TYR A N 1
ATOM 2505 C CA . TYR A 1 329 ? -41.032 -11.446 52.768 1.00 14.52 400 TYR A CA 1
ATOM 2506 C C . TYR A 1 329 ? -42.488 -11.482 53.300 1.00 15.24 400 TYR A C 1
ATOM 2507 O O . TYR A 1 329 ? -43.448 -11.802 52.550 1.00 15.91 400 TYR A O 1
ATOM 2516 N N . GLU A 1 330 ? -42.643 -11.081 54.571 1.00 14.74 401 GLU A N 1
ATOM 2517 C CA . GLU A 1 330 ? -43.966 -10.963 55.203 1.00 15.95 401 GLU A CA 1
ATOM 2518 C C . GLU A 1 330 ? -44.849 -9.965 54.420 1.00 14.72 401 GLU A C 1
ATOM 2519 O O . GLU A 1 330 ? -45.979 -10.270 54.023 1.00 15.32 401 GLU A O 1
ATOM 2525 N N . CYS A 1 331 ? -44.306 -8.783 54.158 1.00 14.93 402 CYS A N 1
ATOM 2526 C CA . CYS A 1 331 ? -45.045 -7.748 53.459 1.00 15.30 402 CYS A CA 1
ATOM 2527 C C . CYS A 1 331 ? -45.468 -8.194 52.057 1.00 14.40 402 CYS A C 1
ATOM 2528 O O . CYS A 1 331 ? -46.647 -8.064 51.680 1.00 15.94 402 CYS A O 1
ATOM 2531 N N . TYR A 1 332 ? -44.530 -8.809 51.332 1.00 14.87 403 TYR A N 1
ATOM 2532 C CA . TYR A 1 332 ? -44.822 -9.288 49.990 1.00 14.62 403 TYR A CA 1
ATOM 2533 C C . TYR A 1 332 ? -45.997 -10.266 50.035 1.00 15.37 403 TYR A C 1
ATOM 2534 O O . TYR A 1 332 ? -46.961 -10.133 49.264 1.00 15.92 403 TYR A O 1
ATOM 2543 N N . GLU A 1 333 ? -45.929 -11.250 50.936 1.00 14.94 404 GLU A N 1
ATOM 2544 C CA . GLU A 1 333 ? -47.005 -12.259 50.956 1.00 15.17 404 GLU A CA 1
ATOM 2545 C C . GLU A 1 333 ? -48.358 -11.649 51.327 1.00 15.08 404 GLU A C 1
ATOM 2546 O O . GLU A 1 333 ? -49.395 -12.097 50.821 1.00 16.13 404 GLU A O 1
ATOM 2552 N N . ASP A 1 334 ? -48.345 -10.646 52.222 1.00 14.38 405 ASP A N 1
ATOM 2553 C CA . ASP A 1 334 ? -49.617 -9.963 52.575 1.00 15.30 405 ASP A CA 1
ATOM 2554 C C . ASP A 1 334 ? -50.184 -9.187 51.372 1.00 15.25 405 ASP A C 1
ATOM 2555 O O . ASP A 1 334 ? -51.411 -9.085 51.211 1.00 15.11 405 ASP A O 1
ATOM 2560 N N . VAL A 1 335 ? -49.297 -8.561 50.584 1.00 14.32 406 VAL A N 1
ATOM 2561 C CA . VAL A 1 335 ? -49.714 -7.903 49.351 1.00 15.90 406 VAL A CA 1
ATOM 2562 C C . VAL A 1 335 ? -50.287 -8.906 48.354 1.00 15.83 406 VAL A C 1
ATOM 2563 O O . VAL A 1 335 ? -51.346 -8.681 47.791 1.00 17.20 406 VAL A O 1
ATOM 2567 N N . ALA A 1 336 ? -49.579 -10.015 48.147 1.00 16.26 407 ALA A N 1
ATOM 2568 C CA . ALA A 1 336 ? -50.009 -10.985 47.150 1.00 16.80 407 ALA A CA 1
ATOM 2569 C C . ALA A 1 336 ? -51.326 -11.685 47.543 1.00 16.89 407 ALA A C 1
ATOM 2570 O O . ALA A 1 336 ? -52.089 -12.103 46.667 1.00 18.36 407 ALA A O 1
ATOM 2572 N N . SER A 1 337 ? -51.548 -11.860 48.850 1.00 16.64 408 SER A N 1
ATOM 2573 C CA . SER A 1 337 ? -52.658 -12.689 49.357 1.00 17.45 408 SER A CA 1
ATOM 2574 C C . SER A 1 337 ? -54.037 -12.015 49.367 1.00 17.37 408 SER A C 1
ATOM 2575 O O . SER A 1 337 ? -55.083 -12.700 49.548 1.00 19.08 408 SER A O 1
ATOM 2578 N N . GLY A 1 338 ? -54.033 -10.689 49.261 1.00 17.93 409 GLY A N 1
ATOM 2579 C CA . GLY A 1 338 ? -55.270 -9.899 49.428 1.00 17.96 409 GLY A CA 1
ATOM 2580 C C . GLY A 1 338 ? -55.341 -9.154 50.747 1.00 17.87 409 GLY A C 1
ATOM 2581 O O . GLY A 1 338 ? -56.127 -8.185 50.877 1.00 18.82 409 GLY A O 1
ATOM 2582 N N . SER A 1 339 ? -54.551 -9.589 51.738 1.00 16.99 410 SER A N 1
ATOM 2583 C CA . SER A 1 339 ? -54.648 -9.020 53.092 1.00 17.07 410 SER A CA 1
ATOM 2584 C C . SER A 1 339 ? -54.347 -7.533 53.078 1.00 16.91 410 SER A C 1
ATOM 2585 O O . SER A 1 339 ? -55.059 -6.725 53.681 1.00 17.92 410 SER A O 1
ATOM 2588 N N . GLU A 1 340 ? -53.279 -7.163 52.386 1.00 15.88 411 GLU A N 1
ATOM 2589 C CA . GLU A 1 340 ? -52.804 -5.782 52.514 1.00 15.87 411 GLU A CA 1
ATOM 2590 C C . GLU A 1 340 ? -53.690 -4.798 51.737 1.00 15.86 411 GLU A C 1
ATOM 2591 O O . GLU A 1 340 ? -54.009 -3.698 52.216 1.00 16.82 411 GLU A O 1
ATOM 2597 N N . ILE A 1 341 ? -54.122 -5.190 50.539 1.00 15.97 412 ILE A N 1
ATOM 2598 C CA . ILE A 1 341 ? -54.996 -4.288 49.777 1.00 16.83 412 ILE A CA 1
ATOM 2599 C C . ILE A 1 341 ? -56.324 -4.099 50.511 1.00 15.27 412 ILE A C 1
ATOM 2600 O O . ILE A 1 341 ? -56.855 -2.982 50.589 1.00 16.58 412 ILE A O 1
ATOM 2605 N N . ARG A 1 342 ? -56.841 -5.188 51.088 1.00 16.19 413 ARG A N 1
ATOM 2606 C CA . ARG A 1 342 ? -58.074 -5.070 51.882 1.00 16.20 413 ARG A CA 1
ATOM 2607 C C . ARG A 1 342 ? -57.838 -4.086 53.038 1.00 16.00 413 ARG A C 1
ATOM 2608 O O . ARG A 1 342 ? -58.660 -3.207 53.288 1.00 15.88 413 ARG A O 1
ATOM 2616 N N . SER A 1 343 ? -56.697 -4.203 53.712 1.00 15.30 414 SER A N 1
ATOM 2617 C CA A SER A 1 343 ? -56.435 -3.282 54.820 0.50 15.72 414 SER A CA 1
ATOM 2618 C CA B SER A 1 343 ? -56.346 -3.286 54.806 0.50 15.90 414 SER A CA 1
ATOM 2619 C C . SER A 1 343 ? -56.368 -1.826 54.351 1.00 15.33 414 SER A C 1
ATOM 2620 O O . SER A 1 343 ? -56.867 -0.930 55.046 1.00 16.11 414 SER A O 1
ATOM 2625 N N . VAL A 1 344 ? -55.795 -1.571 53.169 1.00 15.57 415 VAL A N 1
ATOM 2626 C CA . VAL A 1 344 ? -55.728 -0.210 52.612 1.00 15.90 415 VAL A CA 1
ATOM 2627 C C . VAL A 1 344 ? -57.136 0.346 52.320 1.00 15.58 415 VAL A C 1
ATOM 2628 O O . VAL A 1 344 ? -57.477 1.510 52.641 1.00 14.39 415 VAL A O 1
ATOM 2632 N N . VAL A 1 345 ? -57.978 -0.496 51.712 1.00 15.08 416 VAL A N 1
ATOM 2633 C CA . VAL A 1 345 ? -59.348 -0.080 51.392 1.00 16.16 416 VAL A CA 1
ATOM 2634 C C . VAL A 1 345 ? -60.131 0.242 52.667 1.00 15.72 416 VAL A C 1
ATOM 2635 O O . VAL A 1 345 ? -60.791 1.274 52.753 1.00 16.00 416 VAL A O 1
ATOM 2639 N N . LEU A 1 346 ? -60.006 -0.595 53.683 1.00 15.13 417 LEU A N 1
ATOM 2640 C CA . LEU A 1 346 ? -60.701 -0.312 54.933 1.00 15.88 417 LEU A CA 1
ATOM 2641 C C . LEU A 1 346 ? -60.137 0.937 55.620 1.00 14.91 417 LEU A C 1
ATOM 2642 O O . LEU A 1 346 ? -60.899 1.731 56.160 1.00 15.39 417 LEU A O 1
ATOM 2647 N N . ALA A 1 347 ? -58.814 1.108 55.560 1.00 15.66 418 ALA A N 1
ATOM 2648 C CA . ALA A 1 347 ? -58.161 2.279 56.167 1.00 16.32 418 ALA A CA 1
ATOM 2649 C C . ALA A 1 347 ? -58.728 3.564 55.596 1.00 16.15 418 ALA A C 1
ATOM 2650 O O . ALA A 1 347 ? -59.013 4.494 56.344 1.00 17.14 418 ALA A O 1
ATOM 2652 N N . GLY A 1 348 ? -58.908 3.596 54.273 1.00 16.17 419 GLY A N 1
ATOM 2653 C CA . GLY A 1 348 ? -59.437 4.803 53.607 1.00 17.81 419 GLY A CA 1
ATOM 2654 C C . GLY A 1 348 ? -60.828 5.131 54.131 1.00 17.30 419 GLY A C 1
ATOM 2655 O O . GLY A 1 348 ? -61.181 6.312 54.278 1.00 18.57 419 GLY A O 1
ATOM 2656 N N . ARG A 1 349 ? -61.615 4.105 54.462 1.00 16.75 420 ARG A N 1
ATOM 2657 C CA A ARG A 1 349 ? -62.993 4.304 54.931 0.50 17.33 420 ARG A CA 1
ATOM 2658 C CA B ARG A 1 349 ? -62.986 4.342 54.895 0.50 17.44 420 ARG A CA 1
ATOM 2659 C C . ARG A 1 349 ? -63.042 4.832 56.357 1.00 17.21 420 ARG A C 1
ATOM 2660 O O . ARG A 1 349 ? -64.038 5.459 56.783 1.00 17.98 420 ARG A O 1
ATOM 2675 N N . ARG A 1 350 ? -61.967 4.573 57.109 1.00 16.17 421 ARG A N 1
ATOM 2676 C CA . ARG A 1 350 ? -61.851 5.044 58.485 1.00 15.83 421 ARG A CA 1
ATOM 2677 C C . ARG A 1 350 ? -61.413 6.522 58.557 1.00 15.92 421 ARG A C 1
ATOM 2678 O O . ARG A 1 350 ? -61.322 7.069 59.655 1.00 16.74 421 ARG A O 1
ATOM 2686 N N . PHE A 1 351 ? -61.115 7.145 57.402 1.00 16.42 422 PHE A N 1
ATOM 2687 C CA . PHE A 1 351 ? -60.819 8.590 57.364 1.00 17.22 422 PHE A CA 1
ATOM 2688 C C . PHE A 1 351 ? -62.058 9.442 57.640 1.00 17.78 422 PHE A C 1
ATOM 2689 O O . PHE A 1 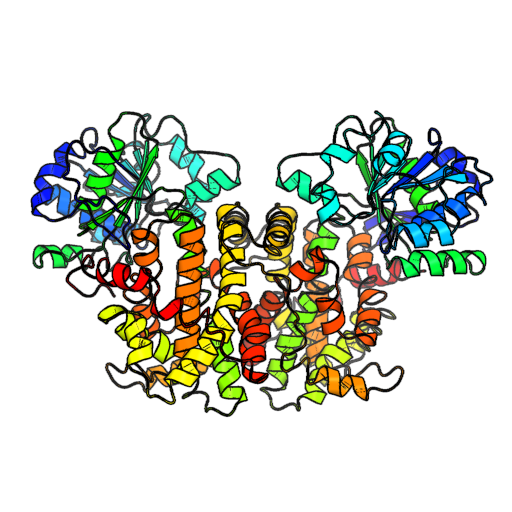351 ? -61.951 10.671 57.797 1.00 18.95 422 PHE A O 1
ATOM 2697 N N . TYR A 1 352 ? -63.226 8.788 57.647 1.00 18.04 423 TYR A N 1
ATOM 2698 C CA . TYR A 1 352 ? -64.521 9.443 57.853 1.00 18.33 423 TYR A CA 1
ATOM 2699 C C . TYR A 1 352 ? -65.280 8.736 58.970 1.00 17.72 423 TYR A C 1
ATOM 2700 O O . TYR A 1 352 ? -65.011 7.563 59.251 1.00 17.22 423 TYR A O 1
ATOM 2709 N N . GLU A 1 353 ? -66.223 9.454 59.587 1.00 16.86 424 GLU A N 1
ATOM 2710 C CA . GLU A 1 353 ? -67.058 8.876 60.632 1.00 16.48 424 GLU A CA 1
ATOM 2711 C C . GLU A 1 353 ? -67.937 7.784 60.072 1.00 16.48 424 GLU A C 1
ATOM 2712 O O . GLU A 1 353 ? -68.616 7.973 59.060 1.00 16.85 424 GLU A O 1
ATOM 2718 N N . LYS A 1 354 ? -67.924 6.632 60.743 1.00 14.83 425 LYS A N 1
ATOM 2719 C CA . LYS A 1 354 ? -68.865 5.561 60.442 1.00 15.06 425 LYS A CA 1
ATOM 2720 C C . LYS A 1 354 ? -69.038 4.699 61.685 1.00 14.96 425 LYS A C 1
ATOM 2721 O O . LYS A 1 354 ? -68.181 4.709 62.581 1.00 16.13 425 LYS A O 1
ATOM 2727 N N . GLU A 1 355 ? -70.157 3.975 61.727 1.00 14.75 426 GLU A N 1
ATOM 2728 C CA . GLU A 1 355 ? -70.413 3.006 62.823 1.00 16.07 426 GLU A CA 1
ATOM 2729 C C . GLU A 1 355 ? -70.368 3.660 64.211 1.00 15.79 426 GLU A C 1
ATOM 2730 O O . GLU A 1 355 ? -70.082 2.999 65.215 1.00 16.14 426 GLU A O 1
ATOM 2736 N N . GLY A 1 356 ? -70.660 4.954 64.272 1.00 15.20 427 GLY A N 1
ATOM 2737 C CA . GLY A 1 356 ? -70.633 5.686 65.545 1.00 16.63 427 GLY A CA 1
ATOM 2738 C C . GLY A 1 356 ? -69.237 6.010 66.063 1.00 16.83 427 GLY A C 1
ATOM 2739 O O . GLY A 1 356 ? -69.098 6.485 67.205 1.00 17.48 427 GLY A O 1
ATOM 2740 N N . LEU A 1 357 ? -68.216 5.760 65.237 1.00 16.41 428 LEU A N 1
ATOM 2741 C CA . LEU A 1 357 ? -66.815 6.019 65.592 1.00 16.85 428 LEU A CA 1
ATOM 2742 C C . LEU A 1 357 ? -66.275 7.292 64.936 1.00 17.16 428 LEU A C 1
ATOM 2743 O O . LEU A 1 357 ? -66.815 7.761 63.928 1.00 17.53 428 LEU A O 1
ATOM 2748 N N . PRO A 1 358 ? -65.218 7.877 65.528 1.00 17.23 429 PRO A N 1
ATOM 2749 C CA . PRO A 1 358 ? -64.630 9.099 64.955 1.00 17.05 429 PRO A CA 1
ATOM 2750 C C . PRO A 1 358 ? -63.929 8.844 63.615 1.00 16.98 429 PRO A C 1
ATOM 2751 O O . PRO A 1 358 ? -63.641 7.692 63.253 1.00 16.89 429 PRO A O 1
ATOM 2755 N N . ALA A 1 359 ? -63.644 9.935 62.900 1.00 16.93 430 ALA A N 1
ATOM 2756 C CA . ALA A 1 359 ? -62.824 9.889 61.707 1.00 17.29 430 ALA A CA 1
ATOM 2757 C C . ALA A 1 359 ? -61.344 9.927 62.097 1.00 16.48 430 ALA A C 1
ATOM 2758 O O . ALA A 1 359 ? -60.967 10.619 63.050 1.00 16.81 430 ALA A O 1
ATOM 2760 N N . PHE A 1 360 ? -60.511 9.192 61.363 1.00 16.40 431 PHE A N 1
ATOM 2761 C CA . PHE A 1 360 ? -59.082 9.148 61.634 1.00 16.90 431 PHE A CA 1
ATOM 2762 C C . PHE A 1 360 ? -58.227 9.410 60.390 1.00 17.83 431 PHE A C 1
ATOM 2763 O O . PHE A 1 360 ? -57.544 8.513 59.885 1.00 17.79 431 PHE A O 1
ATOM 2771 N N . PRO A 1 361 ? -58.257 10.653 59.877 1.00 19.05 432 PRO A N 1
ATOM 2772 C CA . PRO A 1 361 ? -57.358 10.927 58.750 1.00 19.59 432 PRO A CA 1
ATOM 2773 C C . PRO A 1 361 ? -55.904 10.801 59.223 1.00 19.73 432 PRO A C 1
ATOM 2774 O O . PRO A 1 361 ? -55.628 10.872 60.439 1.00 19.88 432 PRO A O 1
ATOM 2778 N N . MET A 1 362 ? -54.992 10.573 58.283 1.00 19.63 433 MET A N 1
ATOM 2779 C CA . MET A 1 362 ? -53.582 10.408 58.612 1.00 20.19 433 MET A CA 1
ATOM 2780 C C . MET A 1 362 ? -52.999 11.690 59.221 1.00 19.87 433 MET A C 1
ATOM 2781 O O . MET A 1 362 ? -53.383 12.808 58.847 1.00 19.49 433 MET A O 1
ATOM 2786 N N . GLY A 1 363 ? -52.101 11.507 60.185 1.00 20.49 434 GLY A N 1
ATOM 2787 C CA . GLY A 1 363 ? -51.397 12.623 60.806 1.00 23.25 434 GLY A CA 1
ATOM 2788 C C . GLY A 1 363 ? -50.026 12.755 60.171 1.00 24.62 434 GLY A C 1
ATOM 2789 O O . GLY A 1 363 ? -49.697 12.028 59.228 1.00 24.07 434 GLY A O 1
ATOM 2790 N N . ASN A 1 364 ? -49.230 13.680 60.701 1.00 26.70 435 ASN A N 1
ATOM 2791 C CA . ASN A 1 364 ? -47.863 13.935 60.230 1.00 28.68 435 ASN A CA 1
ATOM 2792 C C . ASN A 1 364 ? -46.791 13.182 61.040 1.00 29.53 435 ASN A C 1
ATOM 2793 O O . ASN A 1 364 ? -46.989 12.860 62.220 1.00 29.75 435 ASN A O 1
ATOM 2798 N N . ILE A 1 365 ? -45.668 12.864 60.398 1.00 30.05 436 ILE A N 1
ATOM 2799 C CA . ILE A 1 365 ? -44.550 12.240 61.115 1.00 30.13 436 ILE A CA 1
ATOM 2800 C C . ILE A 1 365 ? -43.510 13.284 61.524 1.00 29.80 436 ILE A C 1
ATOM 2801 O O . ILE A 1 365 ? -42.653 13.029 62.388 1.00 29.62 436 ILE A O 1
ATOM 2806 N N . ASP A 1 366 ? -43.610 14.471 60.925 1.00 29.51 437 ASP A N 1
ATOM 2807 C CA . ASP A 1 366 ? -42.475 15.383 60.848 1.00 28.72 437 ASP A CA 1
ATOM 2808 C C . ASP A 1 366 ? -42.094 16.100 62.155 1.00 28.20 437 ASP A C 1
ATOM 2809 O O . ASP A 1 366 ? -41.217 16.982 62.163 1.00 28.13 437 ASP A O 1
ATOM 2814 N N . GLN A 1 367 ? -42.733 15.723 63.261 1.00 27.11 438 GLN A N 1
ATOM 2815 C CA . GLN A 1 367 ? -42.551 16.481 64.498 1.00 26.88 438 GLN A CA 1
ATOM 2816 C C . GLN A 1 367 ? -41.803 15.712 65.582 1.00 26.34 438 GLN A C 1
ATOM 2817 O O . GLN A 1 367 ? -41.660 16.206 66.704 1.00 26.58 438 GLN A O 1
ATOM 2823 N N . THR A 1 368 ? -41.332 14.506 65.254 1.00 25.14 439 THR A N 1
ATOM 2824 C CA . THR A 1 368 ? -40.529 13.747 66.209 1.00 24.54 439 THR A CA 1
ATOM 2825 C C . THR A 1 368 ? -39.066 14.167 66.126 1.00 24.86 439 THR A C 1
ATOM 2826 O O . THR A 1 368 ? -38.675 14.995 65.275 1.00 24.54 439 THR A O 1
ATOM 2830 N N . ARG A 1 369 ? -38.274 13.597 67.026 1.00 25.02 440 ARG A N 1
ATOM 2831 C CA . ARG A 1 369 ? -36.896 14.022 67.268 1.00 25.58 440 ARG A CA 1
ATOM 2832 C C . ARG A 1 369 ? -36.067 14.253 66.001 1.00 25.34 440 ARG A C 1
ATOM 2833 O O . ARG A 1 369 ? -35.528 15.350 65.798 1.00 24.97 440 ARG A O 1
ATOM 2841 N N . MET A 1 370 ? -35.952 13.228 65.153 1.00 25.11 441 MET A N 1
ATOM 2842 C CA . MET A 1 370 ? -34.990 13.314 64.052 1.00 24.50 441 MET A CA 1
ATOM 2843 C C . MET A 1 370 ? -35.408 14.254 62.912 1.00 24.10 441 MET A C 1
ATOM 2844 O O . MET A 1 370 ? -34.553 14.765 62.189 1.00 23.74 441 MET A O 1
ATOM 2849 N N . TRP A 1 371 ? -36.712 14.479 62.747 1.00 24.06 442 TRP A N 1
ATOM 2850 C CA . TRP A 1 371 ? -37.184 15.316 61.632 1.00 24.25 442 TRP A CA 1
ATOM 2851 C C . TRP A 1 371 ? -37.077 16.800 61.967 1.00 24.99 442 TRP A C 1
ATOM 2852 O O . TRP A 1 371 ? -36.913 17.637 61.074 1.00 24.45 442 TRP A O 1
ATOM 2863 N N . LYS A 1 372 ? -37.163 17.103 63.260 1.00 25.28 443 LYS A N 1
ATOM 2864 C CA . LYS A 1 372 ? -36.866 18.453 63.763 1.00 26.11 443 LYS A CA 1
ATOM 2865 C C . LYS A 1 372 ? -35.382 18.750 63.502 1.00 26.24 443 LYS A C 1
ATOM 2866 O O . LYS A 1 372 ? -35.029 19.845 63.046 1.00 26.88 443 LYS A O 1
ATOM 2872 N N . VAL A 1 373 ? -34.522 17.761 63.769 1.00 25.96 444 VAL A N 1
ATOM 2873 C CA . VAL A 1 373 ? -33.085 17.899 63.520 1.00 25.94 444 VAL A CA 1
ATOM 2874 C C . VAL A 1 373 ? -32.830 18.087 62.018 1.00 26.23 444 VAL A C 1
ATOM 2875 O O . VAL A 1 373 ? -32.032 18.928 61.613 1.00 25.56 444 VAL A O 1
ATOM 2879 N N . GLY A 1 374 ? -33.536 17.317 61.188 1.00 26.57 445 GLY A N 1
ATOM 2880 C CA . GLY A 1 374 ? -33.393 17.415 59.736 1.00 28.26 445 GLY A CA 1
ATOM 2881 C C . GLY A 1 374 ? -33.693 18.779 59.138 1.00 29.84 445 GLY A C 1
ATOM 2882 O O . GLY A 1 374 ? -33.063 19.188 58.159 1.00 29.84 445 GLY A O 1
ATOM 2883 N N . GLU A 1 375 ? -34.671 19.472 59.722 1.00 30.97 446 GLU A N 1
ATOM 2884 C CA . GLU A 1 375 ? -35.033 20.824 59.295 1.00 32.87 446 GLU A CA 1
ATOM 2885 C C . GLU A 1 375 ? -33.835 21.756 59.432 1.00 32.86 446 GLU A C 1
ATOM 2886 O O . GLU A 1 375 ? -33.494 22.488 58.500 1.00 33.36 446 GLU A O 1
ATOM 2892 N N . LYS A 1 376 ? -33.194 21.702 60.599 1.00 33.56 447 LYS A N 1
ATOM 2893 C CA . LYS A 1 376 ? -31.976 22.471 60.865 1.00 33.85 447 LYS A CA 1
ATOM 2894 C C . LYS A 1 376 ? -30.859 22.140 59.869 1.00 33.73 447 LYS A C 1
ATOM 2895 O O . LYS A 1 376 ? -30.294 23.036 59.234 1.00 32.97 447 LYS A O 1
ATOM 2901 N N . VAL A 1 377 ? -30.559 20.851 59.720 1.00 33.47 448 VAL A N 1
ATOM 2902 C CA . VAL A 1 377 ? -29.527 20.405 58.786 1.00 33.85 448 VAL A CA 1
ATOM 2903 C C . VAL A 1 377 ? -29.731 20.970 57.374 1.00 34.63 448 VAL A C 1
ATOM 2904 O O . VAL A 1 377 ? -28.807 21.540 56.797 1.00 34.54 448 VAL A O 1
ATOM 2908 N N . ARG A 1 378 ? -30.936 20.820 56.827 1.00 35.81 449 ARG A N 1
ATOM 2909 C CA . ARG A 1 378 ? -31.214 21.274 55.459 1.00 37.25 449 ARG A CA 1
ATOM 2910 C C . ARG A 1 378 ? -31.148 22.795 55.289 1.00 38.04 449 ARG A C 1
ATOM 2911 O O . ARG A 1 378 ? -30.723 23.278 54.238 1.00 38.05 449 ARG A O 1
ATOM 2919 N N . SER A 1 379 ? -31.558 23.530 56.322 1.00 39.22 450 SER A N 1
ATOM 2920 C CA . SER A 1 379 ? -31.582 25.005 56.288 1.00 40.75 450 SER A CA 1
ATOM 2921 C C . SER A 1 379 ? -30.185 25.647 56.277 1.00 41.42 450 SER A C 1
ATOM 2922 O O . SER A 1 379 ? -30.022 26.793 55.847 1.00 41.87 450 SER A O 1
ATOM 2925 N N . THR A 1 380 ? -29.184 24.909 56.752 1.00 42.30 451 THR A N 1
ATOM 2926 C CA . THR A 1 380 ? -27.799 25.385 56.754 1.00 43.04 451 THR A CA 1
ATOM 2927 C C . THR A 1 380 ? -26.941 24.615 55.750 1.00 43.48 451 THR A C 1
ATOM 2928 O O . THR A 1 380 ? -25.743 24.883 55.607 1.00 43.72 451 THR A O 1
ATOM 2932 N N . ARG A 1 381 ? -27.567 23.669 55.052 1.00 43.80 452 ARG A N 1
ATOM 2933 C CA . ARG A 1 381 ? -26.874 22.803 54.101 1.00 44.20 452 ARG A CA 1
ATOM 2934 C C . ARG A 1 381 ? -26.329 23.569 52.894 1.00 44.52 452 ARG A C 1
ATOM 2935 O O . ARG A 1 381 ? -27.086 24.276 52.222 1.00 44.67 452 ARG A O 1
ATOM 2943 N N . PRO A 1 382 ? -25.013 23.431 52.620 1.00 44.77 453 PRO A N 1
ATOM 2944 C CA . PRO A 1 382 ? -24.397 24.015 51.425 1.00 44.92 453 PRO A CA 1
ATOM 2945 C C . PRO A 1 382 ? -25.031 23.503 50.134 1.00 45.02 453 PRO A C 1
ATOM 2946 O O . PRO A 1 382 ? -25.607 22.408 50.114 1.00 44.94 453 PRO A O 1
ATOM 2950 N N . GLU A 1 383 ? -24.920 24.306 49.076 1.00 45.02 454 GLU A N 1
ATOM 2951 C CA . GLU A 1 383 ? -25.406 23.946 47.742 1.00 45.06 454 GLU A CA 1
ATOM 2952 C C . GLU A 1 383 ? -24.763 22.658 47.226 1.00 44.44 454 GLU A C 1
ATOM 2953 O O . GLU A 1 383 ? -23.544 22.483 47.318 1.00 44.74 454 GLU A O 1
ATOM 2959 N N . ASN A 1 384 ? -25.600 21.765 46.698 1.00 43.76 455 ASN A N 1
ATOM 2960 C CA . ASN A 1 384 ? -25.168 20.478 46.116 1.00 42.81 455 ASN A CA 1
ATOM 2961 C C . ASN A 1 384 ? -24.428 19.530 47.073 1.00 41.87 455 ASN A C 1
ATOM 2962 O O . ASN A 1 384 ? -23.684 18.646 46.634 1.00 42.03 455 ASN A O 1
ATOM 2967 N N . ASP A 1 385 ? -24.641 19.723 48.374 1.00 40.41 456 ASP A N 1
ATOM 2968 C CA . ASP A 1 385 ? -24.145 18.799 49.393 1.00 38.82 456 ASP A CA 1
ATOM 2969 C C . ASP A 1 385 ? -24.860 17.453 49.237 1.00 37.69 456 ASP A C 1
ATOM 2970 O O . ASP A 1 385 ? -26.093 17.403 49.167 1.00 37.39 456 ASP A O 1
ATOM 2975 N N . LEU A 1 386 ? -24.081 16.376 49.169 1.00 36.08 457 LEU A N 1
ATOM 2976 C CA . LEU A 1 386 ? -24.631 15.016 49.047 1.00 34.72 457 LEU A CA 1
ATOM 2977 C C . LEU A 1 386 ? -24.441 14.193 50.325 1.00 33.48 457 LEU A C 1
ATOM 2978 O O . LEU A 1 386 ? -24.866 13.025 50.406 1.00 32.78 457 LEU A O 1
ATOM 2983 N N . GLY A 1 387 ? -23.802 14.801 51.322 1.00 31.80 458 GLY A N 1
ATOM 2984 C CA . GLY A 1 387 ? -23.650 14.178 52.635 1.00 30.84 458 GLY A CA 1
ATOM 2985 C C . GLY A 1 387 ? -22.461 13.235 52.778 1.00 29.58 458 GLY A C 1
ATOM 2986 O O . GLY A 1 387 ? -21.739 12.966 51.809 1.00 29.87 458 GLY A O 1
ATOM 2987 N N . PRO A 1 388 ? -22.245 12.725 54.004 1.00 28.53 459 PRO A N 1
ATOM 2988 C CA . PRO A 1 388 ? -21.157 11.792 54.249 1.00 27.23 459 PRO A CA 1
ATOM 2989 C C . PRO A 1 388 ? -21.583 10.366 53.925 1.00 25.60 459 PRO A C 1
ATOM 2990 O O . PRO A 1 388 ? -22.764 10.017 54.105 1.00 24.94 459 PRO A O 1
ATOM 2994 N N . LEU A 1 389 ? -20.637 9.561 53.439 1.00 24.06 460 LEU A N 1
ATOM 2995 C CA A LEU A 1 389 ? -20.863 8.138 53.219 0.50 23.36 460 LEU A CA 1
ATOM 2996 C CA B LEU A 1 389 ? -20.917 8.142 53.251 0.50 22.93 460 LEU A CA 1
ATOM 2997 C C . LEU A 1 389 ? -20.439 7.360 54.468 1.00 22.87 460 LEU A C 1
ATOM 2998 O O . LEU A 1 389 ? -19.245 7.055 54.634 1.00 22.76 460 LEU A O 1
ATOM 3007 N N . HIS A 1 390 ? -21.395 7.055 55.339 1.00 21.43 461 HIS A N 1
ATOM 3008 C CA . HIS A 1 390 ? -21.100 6.303 56.552 1.00 20.19 461 HIS A CA 1
ATOM 3009 C C . HIS A 1 390 ? -21.186 4.821 56.190 1.00 19.78 461 HIS A C 1
ATOM 3010 O O . HIS A 1 390 ? -22.241 4.351 55.723 1.00 18.94 461 HIS A O 1
ATOM 3017 N N . PRO A 1 391 ? -20.089 4.070 56.408 1.00 19.22 462 PRO A N 1
ATOM 3018 C CA . PRO A 1 391 ? -20.045 2.661 55.971 1.00 18.80 462 PRO A CA 1
ATOM 3019 C C . PRO A 1 391 ? -21.099 1.758 56.613 1.00 17.96 462 PRO A C 1
ATOM 3020 O O . PRO A 1 391 ? -21.621 0.845 55.946 1.00 17.71 462 PRO A O 1
ATOM 3024 N N . PHE A 1 392 ? -21.415 2.002 57.888 1.00 16.72 463 PHE A N 1
ATOM 3025 C CA . PHE A 1 392 ? -22.424 1.178 58.567 1.00 16.47 463 PHE A CA 1
ATOM 3026 C C . PHE A 1 392 ? -23.806 1.432 57.952 1.00 16.95 463 PHE A C 1
ATOM 3027 O O . PHE A 1 392 ? -24.544 0.495 57.641 1.00 17.07 463 PHE A O 1
ATOM 3035 N N . THR A 1 393 ? -24.153 2.706 57.784 1.00 16.78 464 THR A N 1
ATOM 3036 C CA . THR A 1 393 ? -25.416 3.090 57.145 1.00 17.07 464 THR A CA 1
ATOM 3037 C C . THR A 1 393 ? -25.486 2.456 55.741 1.00 16.57 464 THR A C 1
ATOM 3038 O O . THR A 1 393 ? -26.516 1.891 55.361 1.00 16.91 464 THR A O 1
ATOM 3042 N N . ALA A 1 394 ? -24.382 2.545 55.002 1.00 16.91 465 ALA A N 1
ATOM 3043 C CA . ALA A 1 394 ? -24.318 1.981 53.635 1.00 17.37 465 ALA A CA 1
ATOM 3044 C C . ALA A 1 394 ? -24.575 0.461 53.650 1.00 16.99 465 ALA A C 1
ATOM 3045 O O . ALA A 1 394 ? -25.303 -0.083 52.804 1.00 16.53 465 ALA A O 1
ATOM 3047 N N . GLY A 1 395 ? -23.986 -0.233 54.627 1.00 16.31 466 GLY A N 1
ATOM 3048 C CA . GLY A 1 395 ? -24.143 -1.679 54.712 1.00 16.92 466 GLY A CA 1
ATOM 3049 C C . GLY A 1 395 ? -25.589 -2.075 54.983 1.00 16.55 466 GLY A C 1
ATOM 3050 O O . GLY A 1 395 ? -26.106 -3.050 54.412 1.00 16.84 466 GLY A O 1
ATOM 3051 N N . VAL A 1 396 ? -26.252 -1.307 55.854 1.00 15.01 467 VAL A N 1
ATOM 3052 C CA . VAL A 1 396 ? -27.652 -1.603 56.153 1.00 16.42 467 VAL A CA 1
ATOM 3053 C C . VAL A 1 396 ? -28.494 -1.330 54.900 1.00 16.26 467 VAL A C 1
ATOM 3054 O O . VAL A 1 396 ? -29.324 -2.158 54.524 1.00 16.45 467 VAL A O 1
ATOM 3058 N N . TYR A 1 397 ? -28.282 -0.173 54.263 1.00 16.17 468 TYR A N 1
ATOM 3059 C CA . TYR A 1 397 ? -29.119 0.209 53.117 1.00 16.95 468 TYR A CA 1
ATOM 3060 C C . TYR A 1 397 ? -28.944 -0.760 51.942 1.00 16.38 468 TYR A C 1
ATOM 3061 O O . TYR A 1 397 ? -29.933 -1.241 51.347 1.00 17.22 468 TYR A O 1
ATOM 3070 N N . VAL A 1 398 ? -27.690 -1.103 51.651 1.00 15.29 469 VAL A N 1
ATOM 3071 C CA . VAL A 1 398 ? -27.411 -2.054 50.578 1.00 16.15 469 VAL A CA 1
ATOM 3072 C C . VAL A 1 398 ? -27.970 -3.462 50.912 1.00 15.82 469 VAL A C 1
ATOM 3073 O O . VAL A 1 398 ? -28.490 -4.156 50.027 1.00 17.02 469 VAL A O 1
ATOM 3077 N N . ALA A 1 399 ? -27.891 -3.876 52.177 1.00 15.70 470 ALA A N 1
ATOM 3078 C CA . ALA A 1 399 ? -28.487 -5.164 52.587 1.00 16.36 470 ALA A CA 1
ATOM 3079 C C . ALA A 1 399 ? -30.005 -5.143 52.328 1.00 16.08 470 ALA A C 1
ATOM 3080 O O . ALA A 1 399 ? -30.573 -6.111 51.814 1.00 16.15 470 ALA A O 1
ATOM 3082 N N . LEU A 1 400 ? -30.649 -4.029 52.660 1.00 15.61 471 LEU A N 1
ATOM 3083 C CA . LEU A 1 400 ? -32.079 -3.870 52.412 1.00 16.47 471 LEU A CA 1
ATOM 3084 C C . LEU A 1 400 ? -32.406 -4.017 50.919 1.00 15.79 471 LEU A C 1
ATOM 3085 O O . LEU A 1 400 ? -33.338 -4.730 50.539 1.00 16.60 471 LEU A O 1
ATOM 3090 N N . MET A 1 401 ? -31.622 -3.328 50.089 1.00 15.80 472 MET A N 1
ATOM 3091 C CA . MET A 1 401 ? -31.799 -3.364 48.632 1.00 16.37 472 MET A CA 1
ATOM 3092 C C . MET A 1 401 ? -31.623 -4.780 48.107 1.00 16.07 472 MET A C 1
ATOM 3093 O O . MET A 1 401 ? -32.455 -5.281 47.320 1.00 16.76 472 MET A O 1
ATOM 3098 N N . MET A 1 402 ? -30.561 -5.454 48.553 1.00 15.88 473 MET A N 1
ATOM 3099 C CA . MET A 1 402 ? -30.292 -6.812 48.080 1.00 16.41 473 MET A CA 1
ATOM 3100 C C . MET A 1 402 ? -31.363 -7.796 48.571 1.00 15.91 473 MET A C 1
ATOM 3101 O O . MET A 1 402 ? -31.720 -8.759 47.865 1.00 16.93 473 MET A O 1
ATOM 3106 N N . ALA A 1 403 ? -31.885 -7.560 49.771 1.00 14.99 474 ALA A N 1
ATOM 3107 C CA . ALA A 1 403 ? -32.925 -8.468 50.311 1.00 16.35 474 ALA A CA 1
ATOM 3108 C C . ALA A 1 403 ? -34.237 -8.306 49.528 1.00 16.01 474 ALA A C 1
ATOM 3109 O O . ALA A 1 403 ? -34.929 -9.289 49.223 1.00 17.59 474 ALA A O 1
ATOM 3111 N N . GLN A 1 404 ? -34.558 -7.054 49.178 1.00 16.07 475 GLN A N 1
ATOM 3112 C CA . GLN A 1 404 ? -35.753 -6.824 48.397 1.00 16.46 475 GLN A CA 1
ATOM 3113 C C . GLN A 1 404 ? -35.621 -7.447 47.003 1.00 15.88 475 GLN A C 1
ATOM 3114 O O . GLN A 1 404 ? -36.554 -8.054 46.513 1.00 15.87 475 GLN A O 1
ATOM 3120 N N . ILE A 1 405 ? -34.464 -7.249 46.367 1.00 14.99 476 ILE A N 1
ATOM 3121 C CA . ILE A 1 405 ? -34.177 -7.925 45.094 1.00 15.32 476 ILE A CA 1
ATOM 3122 C C . ILE A 1 405 ? -34.400 -9.433 45.229 1.00 15.79 476 ILE A C 1
ATOM 3123 O O . ILE A 1 405 ? -35.092 -10.022 44.412 1.00 15.35 476 ILE A O 1
ATOM 3128 N N . GLU A 1 406 ? -33.866 -10.042 46.282 1.00 15.31 477 GLU A N 1
ATOM 3129 C CA . GLU A 1 406 ? -33.980 -11.505 46.408 1.00 16.22 477 GLU A CA 1
ATOM 3130 C C . GLU A 1 406 ? -35.422 -11.954 46.617 1.00 16.32 477 GLU A C 1
ATOM 3131 O O . GLU A 1 406 ? -35.855 -12.945 46.040 1.00 16.80 477 GLU A O 1
ATOM 3137 N N . VAL A 1 407 ? -36.180 -11.192 47.403 1.00 15.63 478 VAL A N 1
ATOM 3138 C CA . VAL A 1 407 ? -37.585 -11.567 47.611 1.00 16.47 478 VAL A CA 1
ATOM 3139 C C . VAL A 1 407 ? -38.348 -11.521 46.270 1.00 15.42 478 VAL A C 1
ATOM 3140 O O . VAL A 1 407 ? -39.071 -12.451 45.926 1.00 16.29 478 VAL A O 1
ATOM 3144 N N . LEU A 1 408 ? -38.178 -10.438 45.522 1.00 15.92 479 LEU A N 1
ATOM 3145 C CA . LEU A 1 408 ? -38.853 -10.282 44.224 1.00 15.33 479 LEU A CA 1
ATOM 3146 C C . LEU A 1 408 ? -38.418 -11.370 43.220 1.00 16.15 479 LEU A C 1
ATOM 3147 O O . LEU A 1 408 ? -39.232 -11.887 42.454 1.00 16.67 479 LEU A O 1
ATOM 3152 N N . ARG A 1 409 ? -37.129 -11.716 43.244 1.00 15.80 480 ARG A N 1
ATOM 3153 C CA . ARG A 1 409 ? -36.570 -12.768 42.357 1.00 17.47 480 ARG A CA 1
ATOM 3154 C C . ARG A 1 409 ? -37.249 -14.114 42.635 1.00 16.63 480 ARG A C 1
ATOM 3155 O O . ARG A 1 409 ? -37.787 -14.753 41.727 1.00 17.44 480 ARG A O 1
ATOM 3163 N N . LYS A 1 410 ? -37.261 -14.513 43.903 1.00 17.27 481 LYS A N 1
ATOM 3164 C CA . LYS A 1 410 ? -37.834 -15.802 44.285 1.00 16.47 481 LYS A CA 1
ATOM 3165 C C . LYS A 1 410 ? -39.370 -15.809 44.164 1.00 16.56 481 LYS A C 1
ATOM 3166 O O . LYS A 1 410 ? -40.004 -16.887 44.096 1.00 16.61 481 LYS A O 1
ATOM 3172 N N . LYS A 1 411 ? -39.967 -14.611 44.152 1.00 15.39 482 LYS A N 1
ATOM 3173 C CA . LYS A 1 411 ? -41.420 -14.474 43.936 1.00 17.06 482 LYS A CA 1
ATOM 3174 C C . LYS A 1 411 ? -41.785 -14.340 42.441 1.00 17.31 482 LYS A C 1
ATOM 3175 O O . LYS A 1 411 ? -42.960 -14.153 42.099 1.00 17.47 482 LYS A O 1
ATOM 3181 N N . GLY A 1 412 ? -40.781 -14.493 41.572 1.00 16.85 483 GLY A N 1
ATOM 3182 C CA . GLY A 1 412 ? -41.024 -14.650 40.126 1.00 16.49 483 GLY A CA 1
ATOM 3183 C C . GLY A 1 412 ? -41.036 -13.398 39.279 1.00 16.43 483 GLY A C 1
ATOM 3184 O O . GLY A 1 412 ? -41.467 -13.434 38.109 1.00 17.22 483 GLY A O 1
ATOM 3185 N N . HIS A 1 413 ? -40.538 -12.290 39.823 1.00 15.76 484 HIS A N 1
ATOM 3186 C CA . HIS A 1 413 ? -40.553 -11.060 39.015 1.00 16.28 484 HIS A CA 1
ATOM 3187 C C . HIS A 1 413 ? -39.382 -11.044 38.024 1.00 16.02 484 HIS A C 1
ATOM 3188 O O . HIS A 1 413 ? -38.327 -11.655 38.271 1.00 16.20 484 HIS A O 1
ATOM 3195 N N . SER A 1 414 ? -39.572 -10.337 36.907 1.00 16.32 485 SER A N 1
ATOM 3196 C CA . SER A 1 414 ? -38.511 -10.144 35.905 1.00 16.56 485 SER A CA 1
ATOM 3197 C C . SER A 1 414 ? -37.386 -9.228 36.413 1.00 16.49 485 SER A C 1
ATOM 3198 O O . SER A 1 414 ? -37.606 -8.338 37.242 1.00 16.00 485 SER A O 1
ATOM 3201 N N . TYR A 1 415 ? -36.170 -9.426 35.912 1.00 16.20 486 TYR A N 1
ATOM 3202 C CA . TYR A 1 415 ? -35.097 -8.536 36.315 1.00 16.93 486 TYR A CA 1
ATOM 3203 C C . TYR A 1 415 ? -35.393 -7.075 35.971 1.00 16.18 486 TYR A C 1
ATOM 3204 O O . TYR A 1 415 ? -35.058 -6.169 36.738 1.00 17.33 486 TYR A O 1
ATOM 3213 N N . SER A 1 416 ? -36.040 -6.829 34.829 1.00 16.58 487 SER A N 1
ATOM 3214 C CA . SER A 1 416 ? -36.284 -5.443 34.425 1.00 16.08 487 SER A CA 1
ATOM 3215 C C . SER A 1 416 ? -37.210 -4.789 35.456 1.00 16.11 487 SER A C 1
ATOM 3216 O O . SER A 1 416 ? -36.961 -3.664 35.883 1.00 16.85 487 SER A O 1
ATOM 3219 N N . GLU A 1 417 ? -38.245 -5.514 35.891 1.00 15.73 488 GLU A N 1
ATOM 3220 C CA . GLU A 1 417 ? -39.173 -4.944 36.882 1.00 15.60 488 GLU A CA 1
ATOM 3221 C C . GLU A 1 417 ? -38.509 -4.765 38.249 1.00 15.60 488 GLU A C 1
ATOM 3222 O O . GLU A 1 417 ? -38.732 -3.752 38.931 1.00 16.84 488 GLU A O 1
ATOM 3228 N N . ILE A 1 418 ? -37.724 -5.764 38.651 1.00 15.36 489 ILE A N 1
ATOM 3229 C CA . ILE A 1 418 ? -37.000 -5.684 39.916 1.00 16.34 489 ILE A CA 1
ATOM 3230 C C . ILE A 1 418 ? -36.094 -4.463 39.896 1.00 17.18 489 ILE A C 1
ATOM 3231 O O . ILE A 1 418 ? -36.132 -3.649 40.799 1.00 18.59 489 ILE A O 1
ATOM 3236 N N . ILE A 1 419 ? -35.301 -4.338 38.840 1.00 16.49 490 ILE A N 1
ATOM 3237 C CA . ILE A 1 419 ? -34.306 -3.288 38.778 1.00 17.78 490 ILE A CA 1
ATOM 3238 C C . ILE A 1 419 ? -34.973 -1.935 38.548 1.00 18.55 490 ILE A C 1
ATOM 3239 O O . ILE A 1 419 ? -34.652 -0.982 39.239 1.00 20.10 490 ILE A O 1
ATOM 3244 N N . ASN A 1 420 ? -35.884 -1.852 37.582 1.00 19.40 491 ASN A N 1
ATOM 3245 C CA . ASN A 1 420 ? -36.511 -0.561 37.234 1.00 20.75 491 ASN A CA 1
ATOM 3246 C C . ASN A 1 420 ? -37.250 0.057 38.403 1.00 21.09 491 ASN A C 1
ATOM 3247 O O . ASN A 1 420 ? -37.153 1.268 38.639 1.00 22.03 491 ASN A O 1
ATOM 3252 N N . GLU A 1 421 ? -38.029 -0.749 39.125 1.00 21.53 492 GLU A N 1
ATOM 3253 C CA A GLU A 1 421 ? -38.893 -0.215 40.168 0.50 21.02 492 GLU A CA 1
ATOM 3254 C CA B GLU A 1 421 ? -38.878 -0.178 40.177 0.50 22.47 492 GLU A CA 1
ATOM 3255 C C . GLU A 1 421 ? -38.232 -0.210 41.561 1.00 21.84 492 GLU A C 1
ATOM 3256 O O . GLU A 1 421 ? -38.472 0.709 42.356 1.00 23.17 492 GLU A O 1
ATOM 3267 N N . SER A 1 422 ? -37.384 -1.208 41.838 1.00 21.77 493 SER A N 1
ATOM 3268 C CA A SER A 1 422 ? -36.752 -1.351 43.157 0.50 20.42 493 SER A CA 1
ATOM 3269 C CA B SER A 1 422 ? -36.765 -1.324 43.168 0.50 21.49 493 SER A CA 1
ATOM 3270 C C . SER A 1 422 ? -35.298 -0.833 43.284 1.00 21.45 493 SER A C 1
ATOM 3271 O O . SER A 1 422 ? -34.740 -0.737 44.384 1.00 23.14 493 SER A O 1
ATOM 3276 N N . VAL A 1 423 ? -34.664 -0.488 42.166 1.00 18.85 494 VAL A N 1
ATOM 3277 C CA . VAL A 1 423 ? -33.347 0.162 42.244 1.00 18.36 494 VAL A CA 1
ATOM 3278 C C . VAL A 1 423 ? -33.375 1.554 41.591 1.00 18.38 494 VAL A C 1
ATOM 3279 O O . VAL A 1 423 ? -33.185 2.573 42.263 1.00 18.66 494 VAL A O 1
ATOM 3283 N N . ILE A 1 424 ? -33.589 1.573 40.278 1.00 18.43 495 ILE A N 1
ATOM 3284 C CA A ILE A 1 424 ? -33.518 2.810 39.497 0.50 19.02 495 ILE A CA 1
ATOM 3285 C CA B ILE A 1 424 ? -33.499 2.818 39.511 0.50 18.03 495 ILE A CA 1
ATOM 3286 C C . ILE A 1 424 ? -34.525 3.859 39.975 1.00 18.77 495 ILE A C 1
ATOM 3287 O O . ILE A 1 424 ? -34.165 5.024 40.241 1.00 19.47 495 ILE A O 1
ATOM 3296 N N . GLU A 1 425 ? -35.800 3.474 40.074 1.00 19.14 496 GLU A N 1
ATOM 3297 C CA A GLU A 1 425 ? -36.799 4.494 40.407 0.50 19.52 496 GLU A CA 1
ATOM 3298 C CA B GLU A 1 425 ? -36.837 4.455 40.440 0.50 20.07 496 GLU A CA 1
ATOM 3299 C C . GLU A 1 425 ? -36.534 5.039 41.823 1.00 19.16 496 GLU A C 1
ATOM 3300 O O . GLU A 1 425 ? -36.751 6.236 42.082 1.00 20.28 496 GLU A O 1
ATOM 3311 N N . SER A 1 426 ? -35.999 4.194 42.707 1.00 20.31 497 SER A N 1
ATOM 3312 C CA . SER A 1 426 ? -35.619 4.621 44.041 1.00 20.65 497 SER A CA 1
ATOM 3313 C C . SER A 1 426 ? -34.493 5.671 44.035 1.00 21.04 497 SER A C 1
ATOM 3314 O O . SER A 1 426 ? -34.643 6.776 44.581 1.00 21.44 497 SER A O 1
ATOM 3317 N N . VAL A 1 427 ? -33.364 5.337 43.419 1.00 19.83 498 VAL A N 1
ATOM 3318 C CA . VAL A 1 427 ? -32.201 6.222 43.480 1.00 19.20 498 VAL A CA 1
ATOM 3319 C C . VAL A 1 427 ? -32.288 7.430 42.535 1.00 19.26 498 VAL A C 1
ATOM 3320 O O . VAL A 1 427 ? -31.629 8.456 42.768 1.00 20.43 498 VAL A O 1
ATOM 3324 N N . ASP A 1 428 ? -33.082 7.309 41.471 1.00 18.91 499 ASP A N 1
ATOM 3325 C CA . ASP A 1 428 ? -33.179 8.376 40.457 1.00 19.59 499 ASP A CA 1
ATOM 3326 C C . ASP A 1 428 ? -34.412 9.274 40.533 1.00 19.76 499 ASP A C 1
ATOM 3327 O O . ASP A 1 428 ? -34.371 10.447 40.108 1.00 19.56 499 ASP A O 1
ATOM 3332 N N . SER A 1 429 ? -35.513 8.710 41.039 1.00 19.82 500 SER A N 1
ATOM 3333 C CA . SER A 1 429 ? -36.758 9.468 41.139 1.00 20.90 500 SER A CA 1
ATOM 3334 C C . SER A 1 429 ? -37.071 9.863 42.588 1.00 20.97 500 SER A C 1
ATOM 3335 O O . SER A 1 429 ? -37.159 11.055 42.904 1.00 20.67 500 SER A O 1
ATOM 3338 N N . LEU A 1 430 ? -37.259 8.870 43.461 1.00 20.25 501 LEU A N 1
ATOM 3339 C CA . LEU A 1 430 ? -37.757 9.132 44.823 1.00 21.10 501 LEU A CA 1
ATOM 3340 C C . LEU A 1 430 ? -36.707 9.685 45.798 1.00 20.76 501 LEU A C 1
ATOM 3341 O O . LEU A 1 430 ? -36.952 10.688 46.487 1.00 20.89 501 LEU A O 1
ATOM 3346 N N . ASN A 1 431 ? -35.528 9.067 45.839 1.00 20.47 502 ASN A N 1
ATOM 3347 C CA . ASN A 1 431 ? -34.503 9.525 46.775 1.00 20.68 502 ASN A CA 1
ATOM 3348 C C . ASN A 1 431 ? -34.069 10.986 46.557 1.00 21.29 502 ASN A C 1
ATOM 3349 O O . ASN A 1 431 ? -33.961 11.714 47.540 1.00 21.25 502 ASN A O 1
ATOM 3354 N N . PRO A 1 432 ? -33.820 11.409 45.291 1.00 22.08 503 PRO A N 1
ATOM 3355 C CA . PRO A 1 432 ? -33.486 12.831 45.033 1.00 23.20 503 PRO A CA 1
ATOM 3356 C C . PRO A 1 432 ? -34.568 13.792 45.498 1.00 24.13 503 PRO A C 1
ATOM 3357 O O . PRO A 1 432 ? -34.262 14.843 46.076 1.00 24.70 503 PRO A O 1
ATOM 3361 N N . PHE A 1 433 ? -35.824 13.417 45.262 1.00 25.32 504 PHE A N 1
ATOM 3362 C CA . PHE A 1 433 ? -36.969 14.142 45.816 1.00 26.34 504 PHE A CA 1
ATOM 3363 C C . PHE A 1 433 ? -36.848 14.223 47.349 1.00 26.19 504 PHE A C 1
ATOM 3364 O O . PHE A 1 433 ? -36.987 15.293 47.921 1.00 26.04 504 PHE A O 1
ATOM 3372 N N . MET A 1 434 ? -36.545 13.098 48.000 1.00 25.64 505 MET A N 1
ATOM 3373 C CA . MET A 1 434 ? -36.353 13.041 49.470 1.00 25.68 505 MET A CA 1
ATOM 3374 C C . MET A 1 434 ? -35.084 13.728 49.997 1.00 26.18 505 MET A C 1
ATOM 3375 O O . MET A 1 434 ? -35.026 14.168 51.159 1.00 25.67 505 MET A O 1
ATOM 3380 N N . HIS A 1 435 ? -34.065 13.834 49.157 1.00 25.41 506 HIS A N 1
ATOM 3381 C CA . HIS A 1 435 ? -32.865 14.547 49.579 1.00 25.77 506 HIS A CA 1
ATOM 3382 C C . HIS A 1 435 ? -33.173 16.041 49.722 1.00 25.51 506 HIS A C 1
ATOM 3383 O O . HIS A 1 435 ? -32.655 16.715 50.621 1.00 25.38 506 HIS A O 1
ATOM 3390 N N . ALA A 1 436 ? -34.054 16.523 48.849 1.00 25.97 507 ALA A N 1
ATOM 3391 C CA . ALA A 1 436 ? -34.420 17.942 48.776 1.00 26.05 507 ALA A CA 1
ATOM 3392 C C . ALA A 1 436 ? -35.348 18.381 49.902 1.00 26.72 507 ALA A C 1
ATOM 3393 O O . ALA A 1 436 ? -35.171 19.481 50.468 1.00 27.40 507 ALA A O 1
ATOM 3395 N N . ARG A 1 437 ? -36.335 17.532 50.216 1.00 27.17 508 ARG A N 1
ATOM 3396 C CA . ARG A 1 437 ? -37.429 17.898 51.125 1.00 27.50 508 ARG A CA 1
ATOM 3397 C C . ARG A 1 437 ? -37.462 17.110 52.437 1.00 27.41 508 ARG A C 1
ATOM 3398 O O . ARG A 1 437 ? -38.189 17.475 53.372 1.00 27.91 508 ARG A O 1
ATOM 3400 N N . GLY A 1 438 ? -36.688 16.028 52.507 1.00 26.49 509 GLY A N 1
ATOM 3401 C CA . GLY A 1 438 ? -36.710 15.165 53.670 1.00 25.76 509 GLY A CA 1
ATOM 3402 C C . GLY A 1 438 ? -37.672 14.013 53.439 1.00 25.74 509 GLY A C 1
ATOM 3403 O O . GLY A 1 438 ? -38.652 14.137 52.684 1.00 24.21 509 GLY A O 1
ATOM 3404 N N . VAL A 1 439 ? -37.373 12.890 54.087 1.00 25.32 510 VAL A N 1
ATOM 3405 C CA . VAL A 1 439 ? -38.224 11.700 54.053 1.00 25.55 510 VAL A CA 1
ATOM 3406 C C . VAL A 1 439 ? -39.605 12.015 54.637 1.00 25.51 510 VAL A C 1
ATOM 3407 O O . VAL A 1 439 ? -40.628 11.559 54.108 1.00 24.95 510 VAL A O 1
ATOM 3411 N N . ALA A 1 440 ? -39.631 12.817 55.703 1.00 26.33 511 ALA A N 1
ATOM 3412 C CA . ALA A 1 440 ? -40.895 13.142 56.358 1.00 26.86 511 ALA A CA 1
ATOM 3413 C C . ALA A 1 440 ? -41.863 13.756 55.347 1.00 27.14 511 ALA A C 1
ATOM 3414 O O . ALA A 1 440 ? -43.036 13.390 55.306 1.00 26.88 511 ALA A O 1
ATOM 3416 N N . PHE A 1 441 ? -41.362 14.662 54.511 1.00 27.91 512 PHE A N 1
ATOM 3417 C CA . PHE A 1 441 ? -42.186 15.262 53.463 1.00 28.55 512 PHE A CA 1
ATOM 3418 C C . PHE A 1 441 ? -42.919 14.218 52.626 1.00 29.01 512 PHE A C 1
ATOM 3419 O O . PHE A 1 441 ? -44.120 14.330 52.402 1.00 27.93 512 PHE A O 1
ATOM 3427 N N . MET A 1 442 ? -42.178 13.218 52.148 1.00 29.09 513 MET A N 1
ATOM 3428 C CA . MET A 1 442 ? -42.759 12.133 51.358 1.00 30.01 513 MET A CA 1
ATOM 3429 C C . MET A 1 442 ? -43.774 11.316 52.136 1.00 29.52 513 MET A C 1
ATOM 3430 O O . MET A 1 442 ? -44.836 10.967 51.604 1.00 29.76 513 MET A O 1
ATOM 3435 N N . VAL A 1 443 ? -43.453 10.993 53.390 1.00 28.05 514 VAL A N 1
ATOM 3436 C CA . VAL A 1 443 ? -44.376 10.211 54.213 1.00 27.47 514 VAL A CA 1
ATOM 3437 C C . VAL A 1 443 ? -45.675 11.019 54.416 1.00 27.77 514 VAL A C 1
ATOM 3438 O O . VAL A 1 443 ? -46.771 10.461 54.468 1.00 27.30 514 VAL A O 1
ATOM 3442 N N . ASP A 1 444 ? -45.541 12.337 54.517 1.00 26.98 515 ASP A N 1
ATOM 3443 C CA . ASP A 1 444 ? -46.699 13.191 54.751 1.00 27.26 515 ASP A CA 1
ATOM 3444 C C . ASP A 1 444 ? -47.476 13.581 53.491 1.00 27.45 515 ASP A C 1
ATOM 3445 O O . ASP A 1 444 ? -48.649 13.961 53.590 1.00 27.51 515 ASP A O 1
ATOM 3450 N N . ASN A 1 445 ? -46.831 13.501 52.324 1.00 27.34 516 ASN A N 1
ATOM 3451 C CA . ASN A 1 445 ? -47.409 14.018 51.072 1.00 27.54 516 ASN A CA 1
ATOM 3452 C C . ASN A 1 445 ? -47.545 13.048 49.882 1.00 28.00 516 ASN A C 1
ATOM 3453 O O . ASN A 1 445 ? -48.045 13.450 48.828 1.00 28.23 516 ASN A O 1
ATOM 3458 N N . CYS A 1 446 ? -47.121 11.789 50.022 1.00 27.89 517 CYS A N 1
ATOM 3459 C CA . CYS A 1 446 ? -47.254 10.824 48.903 1.00 28.82 517 CYS A CA 1
ATOM 3460 C C . CYS A 1 446 ? -48.715 10.353 48.711 1.00 27.65 517 CYS A C 1
ATOM 3461 O O . CYS A 1 446 ? -49.592 10.739 49.486 1.00 28.31 517 CYS A O 1
ATOM 3464 N N . SER A 1 447 ? -48.956 9.542 47.673 1.00 26.33 518 SER A N 1
ATOM 3465 C CA . SER A 1 447 ? -50.261 8.857 47.451 1.00 25.26 518 SER A CA 1
ATOM 3466 C C . SER A 1 447 ? -50.752 8.161 48.721 1.00 23.00 518 SER A C 1
ATOM 3467 O O . SER A 1 447 ? -49.954 7.637 49.502 1.00 22.52 518 SER A O 1
ATOM 3470 N N . THR A 1 448 ? -52.067 8.149 48.931 1.00 19.84 519 THR A N 1
ATOM 3471 C CA . THR A 1 448 ? -52.624 7.566 50.140 1.00 18.73 519 THR A CA 1
ATOM 3472 C C . THR A 1 448 ? -52.154 6.134 50.370 1.00 17.84 519 THR A C 1
ATOM 3473 O O . THR A 1 448 ? -51.781 5.755 51.497 1.00 17.13 519 THR A O 1
ATOM 3477 N N . THR A 1 449 ? -52.203 5.300 49.329 1.00 17.10 520 THR A N 1
ATOM 3478 C CA . THR A 1 449 ? -51.829 3.882 49.548 1.00 16.82 520 THR A CA 1
ATOM 3479 C C . THR A 1 449 ? -50.372 3.747 50.020 1.00 16.75 520 THR A C 1
ATOM 3480 O O . THR A 1 449 ? -50.070 2.942 50.901 1.00 16.41 520 THR A O 1
ATOM 3484 N N . ALA A 1 450 ? -49.497 4.575 49.443 1.00 16.50 521 ALA A N 1
ATOM 3485 C CA . ALA A 1 450 ? -48.077 4.569 49.801 1.00 16.67 521 ALA A CA 1
ATOM 3486 C C . ALA A 1 450 ? -47.893 5.117 51.222 1.00 16.71 521 ALA A C 1
ATOM 3487 O O . ALA A 1 450 ? -47.067 4.616 52.000 1.00 16.85 521 ALA A O 1
ATOM 3489 N N . ARG A 1 451 ? -48.650 6.172 51.555 1.00 16.64 522 ARG A N 1
ATOM 3490 C CA . ARG A 1 451 ? -48.545 6.781 52.886 1.00 17.76 522 ARG A CA 1
ATOM 3491 C C . ARG A 1 451 ? -48.992 5.792 53.967 1.00 16.76 522 ARG A C 1
ATOM 3492 O O . ARG A 1 451 ? -48.329 5.658 55.016 1.00 17.16 522 ARG A O 1
ATOM 3500 N N . LEU A 1 452 ? -50.121 5.109 53.723 1.00 15.39 523 LEU A N 1
ATOM 3501 C CA . LEU A 1 452 ? -50.618 4.109 54.659 1.00 15.38 523 LEU A CA 1
ATOM 3502 C C . LEU A 1 452 ? -49.551 3.031 54.787 1.00 14.66 523 LEU A C 1
ATOM 3503 O O . LEU A 1 452 ? -49.251 2.565 55.893 1.00 15.46 523 LEU A O 1
ATOM 3508 N N . GLY A 1 453 ? -48.985 2.625 53.647 1.00 15.21 524 GLY A N 1
ATOM 3509 C CA . GLY A 1 453 ? -47.987 1.536 53.624 1.00 16.33 524 GLY A CA 1
ATOM 3510 C C . GLY A 1 453 ? -46.759 1.920 54.441 1.00 15.79 524 GLY A C 1
ATOM 3511 O O . GLY A 1 453 ? -46.250 1.124 55.259 1.00 16.27 524 GLY A O 1
ATOM 3512 N N . SER A 1 454 ? -46.269 3.139 54.225 1.00 15.47 525 SER A N 1
ATOM 3513 C CA . SER A 1 454 ? -45.122 3.598 54.973 1.00 16.66 525 SER A CA 1
ATOM 3514 C C . SER A 1 454 ? -45.394 3.627 56.487 1.00 16.08 525 SER A C 1
ATOM 3515 O O . SER A 1 454 ? -44.567 3.182 57.288 1.00 16.76 525 SER A O 1
ATOM 3518 N N . ARG A 1 455 ? -46.552 4.169 56.893 1.00 16.43 526 ARG A N 1
ATOM 3519 C CA A ARG A 1 455 ? -46.903 4.244 58.307 0.50 16.94 526 ARG A CA 1
ATOM 3520 C CA B ARG A 1 455 ? -46.906 4.251 58.313 0.50 17.19 526 ARG A CA 1
ATOM 3521 C C . ARG A 1 455 ? -46.987 2.858 58.954 1.00 16.53 526 ARG A C 1
ATOM 3522 O O . ARG A 1 455 ? -46.573 2.671 60.106 1.00 17.56 526 ARG A O 1
ATOM 3537 N N . LYS A 1 456 ? -47.515 1.879 58.206 1.00 16.17 527 LYS A N 1
ATOM 3538 C CA . LYS A 1 456 ? -47.731 0.536 58.751 1.00 15.06 527 LYS A CA 1
ATOM 3539 C C . LYS A 1 456 ? -46.437 -0.261 58.860 1.00 15.28 527 LYS A C 1
ATOM 3540 O O . LYS A 1 456 ? -46.270 -1.057 59.820 1.00 15.26 527 LYS A O 1
ATOM 3546 N N . TRP A 1 457 ? -45.537 -0.074 57.887 1.00 14.83 528 TRP A N 1
ATOM 3547 C CA . TRP A 1 457 ? -44.360 -0.969 57.761 1.00 15.68 528 TRP A CA 1
ATOM 3548 C C . TRP A 1 457 ? -43.020 -0.349 58.233 1.00 14.72 528 TRP A C 1
ATOM 3549 O O . TRP A 1 457 ? -42.130 -1.075 58.692 1.00 15.30 528 TRP A O 1
ATOM 3560 N N . ALA A 1 458 ? -42.871 0.984 58.140 1.00 15.18 529 ALA A N 1
ATOM 3561 C CA . ALA A 1 458 ? -41.680 1.614 58.729 1.00 15.22 529 ALA A CA 1
ATOM 3562 C C . ALA A 1 458 ? -41.381 1.122 60.177 1.00 14.85 529 ALA A C 1
ATOM 3563 O O . ALA A 1 458 ? -40.236 0.718 60.483 1.00 15.44 529 ALA A O 1
ATOM 3565 N N . PRO A 1 459 ? -42.421 1.078 61.040 1.00 14.47 530 PRO A N 1
ATOM 3566 C CA . PRO A 1 459 ? -42.132 0.620 62.408 1.00 15.26 530 PRO A CA 1
ATOM 3567 C C . PRO A 1 459 ? -41.625 -0.811 62.483 1.00 15.16 530 PRO A C 1
ATOM 3568 O O . PRO A 1 459 ? -40.831 -1.142 63.394 1.00 16.42 530 PRO A O 1
ATOM 3572 N N . ARG A 1 460 ? -42.091 -1.655 61.552 1.00 14.35 531 ARG A N 1
ATOM 3573 C CA . ARG A 1 460 ? -41.621 -3.047 61.504 1.00 15.26 531 ARG A CA 1
ATOM 3574 C C . ARG A 1 460 ? -40.120 -3.129 61.205 1.00 15.14 531 ARG A C 1
ATOM 3575 O O . ARG A 1 460 ? -39.402 -3.925 61.804 1.00 16.74 531 ARG A O 1
ATOM 3583 N N . PHE A 1 461 ? -39.663 -2.302 60.258 1.00 15.83 532 PHE A N 1
ATOM 3584 C CA . PHE A 1 461 ? -38.236 -2.319 59.906 1.00 16.13 532 PHE A CA 1
ATOM 3585 C C . PHE A 1 461 ? -37.376 -1.776 61.060 1.00 16.29 532 PHE A C 1
ATOM 3586 O O . PHE A 1 461 ? -36.321 -2.310 61.378 1.00 16.26 532 PHE A O 1
ATOM 3594 N N . ASP A 1 462 ? -37.855 -0.718 61.707 1.00 15.02 533 ASP A N 1
ATOM 3595 C CA . ASP A 1 462 ? -37.148 -0.136 62.842 1.00 15.60 533 ASP A CA 1
ATOM 3596 C C . ASP A 1 462 ? -36.988 -1.183 63.945 1.00 15.42 533 ASP A C 1
ATOM 3597 O O . ASP A 1 462 ? -35.878 -1.450 64.399 1.00 15.83 533 ASP A O 1
ATOM 3602 N N . TYR A 1 463 ? -38.090 -1.820 64.338 1.00 15.05 534 TYR A N 1
ATOM 3603 C CA . TYR A 1 463 ? -38.019 -2.843 65.368 1.00 15.46 534 TYR A CA 1
ATOM 3604 C C . TYR A 1 463 ? -37.134 -4.023 64.985 1.00 15.86 534 TYR A C 1
ATOM 3605 O O . TYR A 1 463 ? -36.351 -4.485 65.813 1.00 15.89 534 TYR A O 1
ATOM 3614 N N . ILE A 1 464 ? -37.226 -4.508 63.753 1.00 14.95 535 ILE A N 1
ATOM 3615 C CA . ILE A 1 464 ? -36.436 -5.722 63.454 1.00 16.95 535 ILE A CA 1
ATOM 3616 C C . ILE A 1 464 ? -34.938 -5.381 63.396 1.00 16.50 535 ILE A C 1
ATOM 3617 O O . ILE A 1 464 ? -34.088 -6.174 63.800 1.00 17.24 535 ILE A O 1
ATOM 3622 N N . LEU A 1 465 ? -34.596 -4.182 62.929 1.00 16.92 536 LEU A N 1
ATOM 3623 C CA . LEU A 1 465 ? -33.180 -3.830 62.924 1.00 18.06 536 LEU A CA 1
ATOM 3624 C C . LEU A 1 465 ? -32.688 -3.691 64.350 1.00 17.05 536 LEU A C 1
ATOM 3625 O O . LEU A 1 465 ? -31.594 -4.165 64.696 1.00 17.24 536 LEU A O 1
ATOM 3630 N N . THR A 1 466 ? -33.507 -3.050 65.186 1.00 16.08 537 THR A N 1
ATOM 3631 C CA . THR A 1 466 ? -33.128 -2.790 66.570 1.00 16.93 537 THR A CA 1
ATOM 3632 C C . THR A 1 466 ? -33.055 -4.092 67.393 1.00 16.62 537 THR A C 1
ATOM 3633 O O . THR A 1 466 ? -32.113 -4.286 68.172 1.00 16.86 537 THR A O 1
ATOM 3637 N N . GLN A 1 467 ? -34.032 -4.986 67.207 1.00 16.02 538 GLN A N 1
ATOM 3638 C CA . GLN A 1 467 ? -34.097 -6.231 67.973 1.00 16.47 538 GLN A CA 1
ATOM 3639 C C . GLN A 1 467 ? -33.122 -7.305 67.518 1.00 16.67 538 GLN A C 1
ATOM 3640 O O . GLN A 1 467 ? -32.693 -8.132 68.331 1.00 16.78 538 GLN A O 1
ATOM 3646 N N . GLN A 1 468 ? -32.814 -7.323 66.218 1.00 16.80 539 GLN A N 1
ATOM 3647 C CA . GLN A 1 468 ? -32.027 -8.413 65.654 1.00 17.60 539 GLN A CA 1
ATOM 3648 C C . GLN A 1 468 ? -30.687 -7.941 65.076 1.00 17.98 539 GLN A C 1
ATOM 3649 O O . GLN A 1 468 ? -29.614 -8.389 65.509 1.00 18.57 539 GLN A O 1
ATOM 3655 N N . ALA A 1 469 ? -30.740 -7.026 64.112 1.00 17.51 540 ALA A N 1
ATOM 3656 C CA . ALA A 1 469 ? -29.490 -6.602 63.444 1.00 17.42 540 ALA A CA 1
ATOM 3657 C C . ALA A 1 469 ? -28.511 -5.982 64.412 1.00 17.56 540 ALA A C 1
ATOM 3658 O O . ALA A 1 469 ? -27.345 -6.360 64.447 1.00 17.52 540 ALA A O 1
ATOM 3660 N N . PHE A 1 470 ? -28.985 -5.015 65.190 1.00 17.34 541 PHE A N 1
ATOM 3661 C CA . PHE A 1 470 ? -28.091 -4.275 66.079 1.00 18.00 541 PHE A CA 1
ATOM 3662 C C . PHE A 1 470 ? -27.565 -5.154 67.204 1.00 17.83 541 PHE A C 1
ATOM 3663 O O . PHE A 1 470 ? -26.438 -4.987 67.640 1.00 19.57 541 PHE A O 1
ATOM 3671 N N . VAL A 1 471 ? -28.404 -6.097 67.643 1.00 19.04 542 VAL A N 1
ATOM 3672 C CA . VAL A 1 471 ? -28.040 -7.065 68.669 1.00 19.10 542 VAL A CA 1
ATOM 3673 C C . VAL A 1 471 ? -26.917 -7.975 68.155 1.00 18.84 542 VAL A C 1
ATOM 3674 O O . VAL A 1 471 ? -25.939 -8.249 68.864 1.00 19.29 542 VAL A O 1
ATOM 3678 N N . THR A 1 472 ? -27.056 -8.427 66.908 1.00 18.74 543 THR A N 1
ATOM 3679 C CA . THR A 1 472 ? -26.007 -9.214 66.252 1.00 19.09 543 THR A CA 1
ATOM 3680 C C . THR A 1 472 ? -24.663 -8.463 66.240 1.00 19.03 543 THR A C 1
ATOM 3681 O O . THR A 1 472 ? -23.626 -9.015 66.605 1.00 19.48 543 THR A O 1
ATOM 3685 N N . VAL A 1 473 ? -24.689 -7.195 65.825 1.00 18.86 544 VAL A N 1
ATOM 3686 C CA . VAL A 1 473 ? -23.465 -6.377 65.798 1.00 20.02 544 VAL A CA 1
ATOM 3687 C C . VAL A 1 473 ? -22.872 -6.219 67.194 1.00 20.82 544 VAL A C 1
ATOM 3688 O O . VAL A 1 473 ? -21.660 -6.379 67.394 1.00 20.79 544 VAL A O 1
ATOM 3692 N N . ASP A 1 474 ? -23.736 -5.926 68.159 1.00 21.28 545 ASP A N 1
ATOM 3693 C CA . ASP A 1 474 ? -23.278 -5.688 69.526 1.00 22.77 545 ASP A CA 1
ATOM 3694 C C . ASP A 1 474 ? -22.751 -6.920 70.257 1.00 23.79 545 ASP A C 1
ATOM 3695 O O . ASP A 1 474 ? -21.990 -6.772 71.224 1.00 24.31 545 ASP A O 1
ATOM 3700 N N . LYS A 1 475 ? -23.154 -8.108 69.786 1.00 24.98 546 LYS A N 1
ATOM 3701 C CA . LYS A 1 475 ? -22.635 -9.413 70.244 1.00 27.11 546 LYS A CA 1
ATOM 3702 C C . LYS A 1 475 ? -21.273 -9.747 69.627 1.00 27.11 546 LYS A C 1
ATOM 3703 O O . LYS A 1 475 ? -20.685 -10.787 69.955 1.00 27.33 546 LYS A O 1
ATOM 3709 N N . ASP A 1 476 ? -20.798 -8.910 68.700 1.00 27.24 547 ASP A N 1
ATOM 3710 C CA . ASP A 1 476 ? -19.551 -9.183 67.978 1.00 27.68 547 ASP A CA 1
ATOM 3711 C C . ASP A 1 476 ? -19.656 -10.497 67.184 1.00 27.66 547 ASP A C 1
ATOM 3712 O O . ASP A 1 476 ? -18.707 -11.284 67.126 1.00 27.58 547 ASP A O 1
ATOM 3717 N N . ALA A 1 477 ? -20.826 -10.731 66.583 1.00 27.69 548 ALA A N 1
ATOM 3718 C CA . ALA A 1 477 ? -21.069 -11.944 65.800 1.00 27.12 548 ALA A CA 1
ATOM 3719 C C . ALA A 1 477 ? -20.074 -12.027 64.647 1.00 26.76 548 ALA A C 1
ATOM 3720 O O . ALA A 1 477 ? -19.672 -10.980 64.092 1.00 26.23 548 ALA A O 1
ATOM 3722 N N . PRO A 1 478 ? -19.675 -13.263 64.266 1.00 26.33 549 PRO A N 1
ATOM 3723 C CA . PRO A 1 478 ? -18.776 -13.372 63.101 1.00 25.87 549 PRO A CA 1
ATOM 3724 C C . PRO A 1 478 ? -19.471 -12.894 61.823 1.00 24.96 549 PRO A C 1
ATOM 3725 O O . PRO A 1 478 ? -20.703 -12.947 61.737 1.00 24.90 549 PRO A O 1
ATOM 3729 N N . ILE A 1 479 ? -18.700 -12.366 60.875 1.00 24.35 550 ILE A N 1
ATOM 3730 C CA . ILE A 1 479 ? -19.251 -12.006 59.570 1.00 23.81 550 ILE A CA 1
ATOM 3731 C C . ILE A 1 479 ? -19.773 -13.266 58.880 1.00 23.29 550 ILE A C 1
ATOM 3732 O O . ILE A 1 479 ? -19.113 -14.322 58.895 1.00 23.18 550 ILE A O 1
ATOM 3737 N N . ASN A 1 480 ? -20.976 -13.171 58.313 1.00 21.72 551 ASN A N 1
ATOM 3738 C CA . ASN A 1 480 ? -21.536 -14.274 57.531 1.00 20.87 551 ASN A CA 1
ATOM 3739 C C . ASN A 1 480 ? -20.959 -14.183 56.120 1.00 19.91 551 ASN A C 1
ATOM 3740 O O . ASN A 1 480 ? -21.449 -13.416 55.287 1.00 19.08 551 ASN A O 1
ATOM 3745 N N . GLN A 1 481 ? -19.906 -14.961 55.854 1.00 19.37 552 GLN A N 1
ATOM 3746 C CA . GLN A 1 481 ? -19.226 -14.870 54.562 1.00 19.94 552 GLN A CA 1
ATOM 3747 C C . GLN A 1 481 ? -20.066 -15.349 53.387 1.00 19.21 552 GLN A C 1
ATOM 3748 O O . GLN A 1 481 ? -19.850 -14.918 52.250 1.00 19.25 552 GLN A O 1
ATOM 3754 N N . ASP A 1 482 ? -21.019 -16.250 53.658 1.00 18.55 553 ASP A N 1
ATOM 3755 C CA . ASP A 1 482 ? -21.991 -16.657 52.641 1.00 18.71 553 ASP A CA 1
ATOM 3756 C C . ASP A 1 482 ? -22.755 -15.417 52.113 1.00 18.09 553 ASP A C 1
ATOM 3757 O O . ASP A 1 482 ? -22.858 -15.199 50.889 1.00 17.28 553 ASP A O 1
ATOM 3762 N N . LEU A 1 483 ? -23.249 -14.583 53.029 1.00 17.75 554 LEU A N 1
ATOM 3763 C CA . LEU A 1 483 ? -23.931 -13.342 52.629 1.00 17.40 554 LEU A CA 1
ATOM 3764 C C . LEU A 1 483 ? -23.017 -12.414 51.820 1.00 17.25 554 LEU A C 1
ATOM 3765 O O . LEU A 1 483 ? -23.401 -11.897 50.761 1.00 17.20 554 LEU A O 1
ATOM 3770 N N . ILE A 1 484 ? -21.813 -12.194 52.341 1.00 17.04 555 ILE A N 1
ATOM 3771 C CA . ILE A 1 484 ? -20.895 -11.213 51.751 1.00 18.08 555 ILE A CA 1
ATOM 3772 C C . ILE A 1 484 ? -20.437 -11.665 50.352 1.00 17.78 555 ILE A C 1
ATOM 3773 O O . ILE A 1 484 ? -20.478 -10.901 49.401 1.00 17.20 555 ILE A O 1
ATOM 3778 N N . SER A 1 485 ? -20.043 -12.934 50.222 1.00 18.62 556 SER A N 1
ATOM 3779 C CA A SER A 1 485 ? -19.628 -13.464 48.929 0.50 18.89 556 SER A CA 1
ATOM 3780 C CA B SER A 1 485 ? -19.627 -13.468 48.929 0.50 19.06 556 SER A CA 1
ATOM 3781 C C . SER A 1 485 ? -20.797 -13.426 47.945 1.00 18.79 556 SER A C 1
ATOM 3782 O O . SER A 1 485 ? -20.623 -13.094 46.777 1.00 18.83 556 SER A O 1
ATOM 3787 N N . ASN A 1 486 ? -21.995 -13.750 48.433 1.00 18.70 557 ASN A N 1
ATOM 3788 C CA . ASN A 1 486 ? -23.199 -13.693 47.588 1.00 19.30 557 ASN A CA 1
ATOM 3789 C C . ASN A 1 486 ? -23.439 -12.269 47.080 1.00 19.02 557 ASN A C 1
ATOM 3790 O O . ASN A 1 486 ? -23.744 -12.068 45.910 1.00 20.32 557 ASN A O 1
ATOM 3795 N N . PHE A 1 487 ? -23.303 -11.285 47.970 1.00 17.72 558 PHE A N 1
ATOM 3796 C CA . PHE A 1 487 ? -23.435 -9.882 47.575 1.00 17.93 558 PHE A CA 1
ATOM 3797 C C . PHE A 1 487 ? -22.438 -9.546 46.460 1.00 17.27 558 PHE A C 1
ATOM 3798 O O . PHE A 1 487 ? -22.822 -9.003 45.415 1.00 18.05 558 PHE A O 1
ATOM 3806 N N . MET A 1 488 ? -21.163 -9.883 46.666 1.00 17.88 559 MET A N 1
ATOM 3807 C CA . MET A 1 488 ? -20.126 -9.426 45.717 1.00 19.06 559 MET A CA 1
ATOM 3808 C C . MET A 1 488 ? -20.267 -10.106 44.355 1.00 19.71 559 MET A C 1
ATOM 3809 O O . MET A 1 488 ? -19.874 -9.526 43.336 1.00 20.73 559 MET A O 1
ATOM 3814 N N . SER A 1 489 ? -20.817 -11.329 44.350 1.00 19.65 560 SER A N 1
ATOM 3815 C CA . SER A 1 489 ? -20.923 -12.138 43.124 1.00 20.07 560 SER A CA 1
ATOM 3816 C C . SER A 1 489 ? -22.315 -12.143 42.491 1.00 19.91 560 SER A C 1
ATOM 3817 O O . SER A 1 489 ? -22.545 -12.806 41.475 1.00 19.72 560 SER A O 1
ATOM 3820 N N . ASP A 1 490 ? -23.255 -11.419 43.089 1.00 19.22 561 ASP A N 1
ATOM 3821 C CA . ASP A 1 490 ? -24.642 -11.509 42.641 1.00 19.03 561 ASP A CA 1
ATOM 3822 C C . ASP A 1 490 ? -24.789 -11.060 41.179 1.00 18.80 561 ASP A C 1
ATOM 3823 O O . ASP A 1 490 ? -24.278 -9.996 40.803 1.00 18.75 561 ASP A O 1
ATOM 3828 N N . PRO A 1 491 ? -25.515 -11.855 40.364 1.00 19.26 562 PRO A N 1
ATOM 3829 C CA . PRO A 1 491 ? -25.793 -11.499 38.955 1.00 19.22 562 PRO A CA 1
ATOM 3830 C C . PRO A 1 491 ? -26.514 -10.161 38.758 1.00 18.55 562 PRO A C 1
ATOM 3831 O O . PRO A 1 491 ? -26.467 -9.579 37.654 1.00 17.76 562 PRO A O 1
ATOM 3835 N N . VAL A 1 492 ? -27.187 -9.679 39.801 1.00 17.13 563 VAL A N 1
ATOM 3836 C CA . VAL A 1 492 ? -27.980 -8.456 39.638 1.00 17.34 563 VAL A CA 1
ATOM 3837 C C . VAL A 1 492 ? -27.088 -7.260 39.317 1.00 17.35 563 VAL A C 1
ATOM 3838 O O . VAL A 1 492 ? -27.525 -6.307 38.645 1.00 17.66 563 VAL A O 1
ATOM 3842 N N . HIS A 1 493 ? -25.845 -7.291 39.779 1.00 16.61 564 HIS A N 1
ATOM 3843 C CA . HIS A 1 493 ? -24.983 -6.126 39.570 1.00 17.29 564 HIS A CA 1
ATOM 3844 C C . HIS A 1 493 ? -24.737 -5.894 38.072 1.00 16.83 564 HIS A C 1
ATOM 3845 O O . HIS A 1 493 ? -24.904 -4.768 37.589 1.00 17.02 564 HIS A O 1
ATOM 3852 N N . GLY A 1 494 ? -24.432 -6.965 37.345 1.00 17.11 565 GLY A N 1
ATOM 3853 C CA . GLY A 1 494 ? -24.273 -6.883 35.869 1.00 17.09 565 GLY A CA 1
ATOM 3854 C C . GLY A 1 494 ? -25.569 -6.454 35.198 1.00 18.07 565 GLY A C 1
ATOM 3855 O O . GLY A 1 494 ? -25.575 -5.619 34.292 1.00 16.96 565 GLY A O 1
ATOM 3856 N N . ALA A 1 495 ? -26.679 -7.009 35.672 1.00 17.82 566 ALA A N 1
ATOM 3857 C CA . ALA A 1 495 ? -27.992 -6.706 35.126 1.00 18.05 566 ALA A CA 1
ATOM 3858 C C . ALA A 1 495 ? -28.358 -5.243 35.335 1.00 18.34 566 ALA A C 1
ATOM 3859 O O . ALA A 1 495 ? -28.955 -4.600 34.458 1.00 19.14 566 ALA A O 1
ATOM 3861 N N . ILE A 1 496 ? -27.987 -4.711 36.497 1.00 17.79 567 ILE A N 1
ATOM 3862 C CA . ILE A 1 496 ? -28.206 -3.292 36.784 1.00 18.08 567 ILE A CA 1
ATOM 3863 C C . ILE A 1 496 ? -27.436 -2.417 35.806 1.00 18.60 567 ILE A C 1
ATOM 3864 O O . ILE A 1 496 ? -27.970 -1.432 35.305 1.00 19.12 567 ILE A O 1
ATOM 3869 N N . GLU A 1 497 ? -26.185 -2.786 35.533 1.00 19.11 568 GLU A N 1
ATOM 3870 C CA . GLU A 1 497 ? -25.394 -2.053 34.535 1.00 21.09 568 GLU A CA 1
ATOM 3871 C C . GLU A 1 497 ? -26.111 -2.009 33.177 1.00 20.38 568 GLU A C 1
ATOM 3872 O O . GLU A 1 497 ? -26.217 -0.943 32.559 1.00 20.22 568 GLU A O 1
ATOM 3878 N N . VAL A 1 498 ? -26.622 -3.150 32.731 1.00 20.24 569 VAL A N 1
ATOM 3879 C CA . VAL A 1 498 ? -27.309 -3.231 31.434 1.00 21.35 569 VAL A CA 1
ATOM 3880 C C . VAL A 1 498 ? -28.606 -2.406 31.451 1.00 21.30 569 VAL A C 1
ATOM 3881 O O . VAL A 1 498 ? -28.854 -1.604 30.542 1.00 21.64 569 VAL A O 1
ATOM 3885 N N . CYS A 1 499 ? -29.406 -2.598 32.498 1.00 20.90 570 CYS A N 1
ATOM 3886 C CA A CYS A 1 499 ? -30.666 -1.868 32.663 0.50 20.79 570 CYS A CA 1
ATOM 3887 C CA B CYS A 1 499 ? -30.659 -1.846 32.692 0.50 21.11 570 CYS A CA 1
ATOM 3888 C C . CYS A 1 499 ? -30.453 -0.346 32.805 1.00 20.82 570 CYS A C 1
ATOM 3889 O O . CYS A 1 499 ? -31.249 0.465 32.284 1.00 19.28 570 CYS A O 1
ATOM 3894 N N . ALA A 1 500 ? -29.390 0.040 33.506 1.00 20.10 571 ALA A N 1
ATOM 3895 C CA . ALA A 1 500 ? -29.086 1.455 33.727 1.00 20.31 571 ALA A CA 1
ATOM 3896 C C . ALA A 1 500 ? -28.792 2.181 32.406 1.00 20.11 571 ALA A C 1
ATOM 3897 O O . ALA A 1 500 ? -29.033 3.394 32.285 1.00 19.13 571 ALA A O 1
ATOM 3899 N N . GLU A 1 501 ? -28.317 1.437 31.408 1.00 19.77 572 GLU A N 1
ATOM 3900 C CA . GLU A 1 501 ? -28.111 2.020 30.073 1.00 20.47 572 GLU A CA 1
ATOM 3901 C C . GLU A 1 501 ? -29.416 2.358 29.339 1.00 19.70 572 GLU A C 1
ATOM 3902 O O . GLU A 1 501 ? -29.411 3.148 28.380 1.00 20.04 572 GLU A O 1
ATOM 3908 N N . LEU A 1 502 ? -30.524 1.749 29.780 1.00 18.62 573 LEU A N 1
ATOM 3909 C CA . LEU A 1 502 ? -31.823 1.968 29.146 1.00 18.17 573 LEU A CA 1
ATOM 3910 C C . LEU A 1 502 ? -32.588 3.112 29.817 1.00 17.64 573 LEU A C 1
ATOM 3911 O O . LEU A 1 502 ? -33.754 3.358 29.505 1.00 19.08 573 LEU A O 1
ATOM 3916 N N . ARG A 1 503 ? -31.925 3.813 30.738 1.00 17.32 574 ARG A N 1
ATOM 3917 C CA . ARG A 1 503 ? -32.546 4.946 31.414 1.00 17.04 574 ARG A CA 1
ATOM 3918 C C . ARG A 1 503 ? -32.711 6.141 30.471 1.00 16.00 574 ARG A C 1
ATOM 3919 O O . ARG A 1 503 ? -32.020 6.228 29.448 1.00 16.17 574 ARG A O 1
ATOM 3927 N N . PRO A 1 504 ? -33.624 7.064 30.829 1.00 16.48 575 PRO A N 1
ATOM 3928 C CA . PRO A 1 504 ? -33.718 8.310 30.044 1.00 16.63 575 PRO A CA 1
ATOM 3929 C C . PRO A 1 504 ? -32.381 9.064 29.952 1.00 16.55 575 PRO A C 1
ATOM 3930 O O . PRO A 1 504 ? -31.517 8.925 30.825 1.00 16.64 575 PRO A O 1
ATOM 3934 N N . THR A 1 505 ? -32.235 9.851 28.889 1.00 15.64 576 THR A N 1
ATOM 3935 C CA . THR A 1 505 ? -30.975 10.561 28.580 1.00 16.06 576 THR A CA 1
ATOM 3936 C C . THR A 1 505 ? -30.861 11.917 29.292 1.00 17.17 576 THR A C 1
ATOM 3937 O O . THR A 1 505 ? -29.920 12.679 29.063 1.00 16.63 576 THR A O 1
ATOM 3941 N N . VAL A 1 506 ? -31.821 12.213 30.156 1.00 17.65 577 VAL A N 1
ATOM 3942 C CA . VAL A 1 506 ? -31.763 13.393 31.027 1.00 20.08 577 VAL A CA 1
ATOM 3943 C C . VAL A 1 506 ? -32.169 12.947 32.435 1.00 21.47 577 VAL A C 1
ATOM 3944 O O . VAL A 1 506 ? -32.874 11.948 32.585 1.00 21.35 577 VAL A O 1
ATOM 3948 N N . ASP A 1 507 ? -31.718 13.671 33.459 1.00 23.94 578 ASP A N 1
ATOM 3949 C CA . ASP A 1 507 ? -32.101 13.366 34.846 1.00 26.22 578 ASP A CA 1
ATOM 3950 C C . ASP A 1 507 ? -33.634 13.446 35.018 1.00 26.86 578 ASP A C 1
ATOM 3951 O O . ASP A 1 507 ? -34.273 14.362 34.489 1.00 26.57 578 ASP A O 1
ATOM 3956 N N . ILE A 1 508 ? -34.209 12.494 35.764 1.00 27.38 579 ILE A N 1
ATOM 3957 C CA . ILE A 1 508 ? -35.673 12.339 35.866 1.00 28.58 579 ILE A CA 1
ATOM 3958 C C . ILE A 1 508 ? -36.297 12.888 37.159 1.00 29.32 579 ILE A C 1
ATOM 3959 O O . ILE A 1 508 ? -37.527 12.862 37.316 1.00 28.92 579 ILE A O 1
ATOM 3964 N N . SER A 1 509 ? -35.448 13.374 38.074 1.00 30.67 580 SER A N 1
ATOM 3965 C CA . SER A 1 509 ? -35.841 13.917 39.403 1.00 32.10 580 SER A CA 1
ATOM 3966 C C . SER A 1 509 ? -34.598 14.090 40.270 1.00 32.80 580 SER A C 1
ATOM 3967 O O . SER A 1 509 ? -33.921 15.111 40.202 1.00 34.02 580 SER A O 1
ATOM 3970 N N . LEU B 1 15 ? -78.661 -10.718 73.798 1.00 32.71 1086 LEU B N 1
ATOM 3971 C CA . LEU B 1 15 ? -78.354 -12.131 73.427 1.00 32.26 1086 LEU B CA 1
ATOM 3972 C C . LEU B 1 15 ? -79.072 -13.101 74.365 1.00 31.90 1086 LEU B C 1
ATOM 3973 O O . LEU B 1 15 ? -78.729 -13.216 75.544 1.00 31.84 1086 LEU B O 1
ATOM 3978 N N . ASP B 1 16 ? -80.090 -13.780 73.850 1.00 31.29 1087 ASP B N 1
ATOM 3979 C CA . ASP B 1 16 ? -80.774 -14.782 74.650 1.00 30.71 1087 ASP B CA 1
ATOM 3980 C C . ASP B 1 16 ? -80.323 -16.151 74.178 1.00 29.52 1087 ASP B C 1
ATOM 3981 O O . ASP B 1 16 ? -79.717 -16.295 73.112 1.00 29.41 1087 ASP B O 1
ATOM 3986 N N . PHE B 1 17 ? -80.584 -17.148 75.007 1.00 27.23 1088 PHE B N 1
ATOM 3987 C CA . PHE B 1 17 ? -80.364 -18.524 74.648 1.00 25.47 1088 PHE B CA 1
ATOM 3988 C C . PHE B 1 17 ? -81.421 -19.328 75.390 1.00 24.90 1088 PHE B C 1
ATOM 3989 O O . PHE B 1 17 ? -82.023 -18.831 76.352 1.00 25.12 1088 PHE B O 1
ATOM 3997 N N . ASP B 1 18 ? -81.661 -20.546 74.911 1.00 23.73 1089 ASP B N 1
ATOM 3998 C CA A ASP B 1 18 ? -82.706 -21.410 75.447 0.50 23.76 1089 ASP B CA 1
ATOM 3999 C CA B ASP B 1 18 ? -82.702 -21.413 75.454 0.50 24.07 1089 ASP B CA 1
ATOM 4000 C C . ASP B 1 18 ? -82.082 -22.696 75.976 1.00 23.56 1089 ASP B C 1
ATOM 4001 O O . ASP B 1 18 ? -81.630 -23.551 75.199 1.00 23.24 1089 ASP B O 1
ATOM 4010 N N . THR B 1 19 ? -82.039 -22.818 77.301 1.00 22.89 1090 THR B N 1
ATOM 4011 C CA . THR B 1 19 ? -81.544 -24.042 77.928 1.00 22.04 1090 THR B CA 1
ATOM 4012 C C . THR B 1 19 ? -82.675 -24.738 78.695 1.00 21.26 1090 THR B C 1
ATOM 4013 O O . THR B 1 19 ? -83.353 -24.096 79.503 1.00 22.23 1090 THR B O 1
ATOM 4017 N N . SER B 1 20 ? -82.873 -26.029 78.431 1.00 20.74 1091 SER B N 1
ATOM 4018 C CA . SER B 1 20 ? -83.899 -26.816 79.131 1.00 20.60 1091 SER B CA 1
ATOM 4019 C C . SER B 1 20 ? -83.439 -27.336 80.492 1.00 20.15 1091 SER B C 1
ATOM 4020 O O . SER B 1 20 ? -84.282 -27.801 81.286 1.00 21.09 1091 SER B O 1
ATOM 4023 N N . VAL B 1 21 ? -82.132 -27.270 80.756 1.00 18.25 1092 VAL B N 1
ATOM 4024 C CA . VAL B 1 21 ? -81.568 -27.917 81.941 1.00 18.31 1092 VAL B CA 1
ATOM 4025 C C . VAL B 1 21 ? -81.199 -26.927 83.040 1.00 17.93 1092 VAL B C 1
ATOM 4026 O O . VAL B 1 21 ? -81.481 -27.160 84.219 1.00 18.41 1092 VAL B O 1
ATOM 4030 N N . PHE B 1 22 ? -80.574 -25.821 82.651 1.00 18.08 1093 PHE B N 1
ATOM 4031 C CA . PHE B 1 22 ? -80.048 -24.865 83.623 1.00 18.11 1093 PHE B CA 1
ATOM 4032 C C . PHE B 1 22 ? -80.900 -23.624 83.778 1.00 18.61 1093 PHE B C 1
ATOM 4033 O O . PHE B 1 22 ? -81.560 -23.187 82.838 1.00 19.86 1093 PHE B O 1
ATOM 4041 N N . ASN B 1 23 ? -80.875 -23.055 84.983 1.00 17.92 1094 ASN B N 1
ATOM 4042 C CA . ASN B 1 23 ? -81.475 -21.760 85.200 1.00 18.13 1094 ASN B CA 1
ATOM 4043 C C . ASN B 1 23 ? -80.483 -20.670 84.822 1.00 18.71 1094 ASN B C 1
ATOM 4044 O O . ASN B 1 23 ? -79.276 -20.818 85.050 1.00 19.21 1094 ASN B O 1
ATOM 4049 N N . LYS B 1 24 ? -80.995 -19.601 84.225 1.00 20.29 1095 LYS B N 1
ATOM 4050 C CA . LYS B 1 24 ? -80.172 -18.430 83.925 1.00 21.71 1095 LYS B CA 1
ATOM 4051 C C . LYS B 1 24 ? -80.559 -17.325 84.901 1.00 22.00 1095 LYS B C 1
ATOM 4052 O O . LYS B 1 24 ? -81.638 -17.351 85.498 1.00 23.10 1095 LYS B O 1
ATOM 4058 N N . GLU B 1 25 ? -79.682 -16.348 85.059 1.00 21.12 1096 GLU B N 1
ATOM 4059 C CA . GLU B 1 25 ? -80.018 -15.169 85.832 1.00 21.18 1096 GLU B CA 1
ATOM 4060 C C . GLU B 1 25 ? -79.514 -13.938 85.093 1.00 21.11 1096 GLU B C 1
ATOM 4061 O O . GLU B 1 25 ? -78.745 -14.070 84.146 1.00 20.99 1096 GLU B O 1
ATOM 4067 N N . LYS B 1 26 ? -79.970 -12.758 85.498 1.00 20.44 1097 LYS B N 1
ATOM 4068 C CA . LYS B 1 26 ? -79.574 -11.535 84.785 1.00 21.40 1097 LYS B CA 1
ATOM 4069 C C . LYS B 1 26 ? -78.479 -10.773 85.511 1.00 21.19 1097 LYS B C 1
ATOM 4070 O O . LYS B 1 26 ? -78.380 -10.796 86.750 1.00 20.61 1097 LYS B O 1
ATOM 4076 N N . VAL B 1 27 ? -77.656 -10.104 84.713 1.00 20.37 1098 VAL B N 1
ATOM 4077 C CA . VAL B 1 27 ? -76.731 -9.101 85.208 1.00 21.00 1098 VAL B CA 1
ATOM 4078 C C . VAL B 1 27 ? -77.035 -7.837 84.399 1.00 20.13 1098 VAL B C 1
ATOM 4079 O O . VAL B 1 27 ? -77.339 -7.927 83.204 1.00 19.88 1098 VAL B O 1
ATOM 4083 N N . SER B 1 28 ? -77.025 -6.676 85.054 1.00 20.32 1099 SER B N 1
ATOM 4084 C CA . SER B 1 28 ? -77.258 -5.413 84.364 1.00 19.98 1099 SER B CA 1
ATOM 4085 C C . SER B 1 28 ? -75.975 -4.599 84.379 1.00 19.77 1099 SER B C 1
ATOM 4086 O O . SER B 1 28 ? -75.442 -4.292 85.451 1.00 19.56 1099 SER B O 1
ATOM 4089 N N . LEU B 1 29 ? -75.459 -4.299 83.188 1.00 19.57 1100 LEU B N 1
ATOM 4090 C CA . LEU B 1 29 ? -74.183 -3.590 83.065 1.00 19.68 1100 LEU B CA 1
ATOM 4091 C C . LEU B 1 29 ? -74.424 -2.337 82.256 1.00 20.32 1100 LEU B C 1
ATOM 4092 O O . LEU B 1 29 ? -74.772 -2.419 81.076 1.00 20.34 1100 LEU B O 1
ATOM 4097 N N . ALA B 1 30 ? -74.256 -1.181 82.897 1.00 21.58 1101 ALA B N 1
ATOM 4098 C CA . ALA B 1 30 ? -74.482 0.116 82.253 1.00 22.89 1101 ALA B CA 1
ATOM 4099 C C . ALA B 1 30 ? -75.868 0.161 81.593 1.00 23.08 1101 ALA B C 1
ATOM 4100 O O . ALA B 1 30 ? -76.025 0.673 80.487 1.00 23.75 1101 ALA B O 1
ATOM 4102 N N . GLY B 1 31 ? -76.851 -0.417 82.285 1.00 23.43 1102 GLY B N 1
ATOM 4103 C CA . GLY B 1 31 ? -78.234 -0.467 81.813 1.00 23.96 1102 GLY B CA 1
ATOM 4104 C C . GLY B 1 31 ? -78.509 -1.447 80.681 1.00 24.10 1102 GLY B C 1
ATOM 4105 O O . GLY B 1 31 ? -79.559 -1.371 80.039 1.00 24.51 1102 GLY B O 1
ATOM 4106 N N . HIS B 1 32 ? -77.569 -2.362 80.433 1.00 23.31 1103 HIS B N 1
ATOM 4107 C CA . HIS B 1 32 ? -77.736 -3.393 79.415 1.00 23.66 1103 HIS B CA 1
ATOM 4108 C C . HIS B 1 32 ? -77.770 -4.751 80.106 1.00 22.66 1103 HIS B C 1
ATOM 4109 O O . HIS B 1 32 ? -76.788 -5.160 80.733 1.00 22.41 1103 HIS B O 1
ATOM 4116 N N . GLU B 1 33 ? -78.907 -5.435 80.001 1.00 21.50 1104 GLU B N 1
ATOM 4117 C CA . GLU B 1 33 ? -79.100 -6.702 80.675 1.00 21.48 1104 GLU B CA 1
ATOM 4118 C C . GLU B 1 33 ? -78.466 -7.820 79.846 1.00 19.68 1104 GLU B C 1
ATOM 4119 O O . GLU B 1 33 ? -78.545 -7.809 78.615 1.00 20.05 1104 GLU B O 1
ATOM 4125 N N . GLU B 1 34 ? -77.815 -8.760 80.525 1.00 18.39 1105 GLU B N 1
ATOM 4126 C CA . GLU B 1 34 ? -77.340 -9.986 79.894 1.00 18.56 1105 GLU B CA 1
ATOM 4127 C C . GLU B 1 34 ? -77.755 -11.149 80.760 1.00 18.31 1105 GLU B C 1
ATOM 4128 O O . GLU B 1 34 ? -77.991 -10.987 81.958 1.00 18.06 1105 GLU B O 1
ATOM 4134 N N . TYR B 1 35 ? -77.811 -12.331 80.152 1.00 18.04 1106 TYR B N 1
ATOM 4135 C CA . TYR B 1 35 ? -78.034 -13.553 80.921 1.00 19.33 1106 TYR B CA 1
ATOM 4136 C C . TYR B 1 35 ? -76.727 -14.250 81.219 1.00 18.26 1106 TYR B C 1
ATOM 4137 O O . TYR B 1 35 ? -75.858 -14.335 80.355 1.00 18.33 1106 TYR B O 1
ATOM 4146 N N . ILE B 1 36 ? -76.604 -14.797 82.428 1.00 18.39 1107 ILE B N 1
ATOM 4147 C CA . ILE B 1 36 ? -75.450 -15.619 82.759 1.00 18.43 1107 ILE B CA 1
ATOM 4148 C C . ILE B 1 36 ? -75.975 -16.908 83.392 1.00 17.59 1107 ILE B C 1
ATOM 4149 O O . ILE B 1 36 ? -77.146 -16.981 83.777 1.00 18.85 1107 ILE B O 1
ATOM 4154 N N . VAL B 1 37 ? -75.115 -17.921 83.451 1.00 17.62 1108 VAL B N 1
ATOM 4155 C CA . VAL B 1 37 ? -75.471 -19.174 84.095 1.00 17.52 1108 VAL B CA 1
ATOM 4156 C C . VAL B 1 37 ? -74.486 -19.435 85.231 1.00 16.95 1108 VAL B C 1
ATOM 4157 O O . VAL B 1 37 ? -73.286 -19.614 85.007 1.00 17.05 1108 VAL B O 1
ATOM 4161 N N . ARG B 1 38 ? -75.018 -19.409 86.448 1.00 17.06 1109 ARG B N 1
ATOM 4162 C CA . ARG B 1 38 ? -74.269 -19.725 87.659 1.00 18.91 1109 ARG B CA 1
ATOM 4163 C C . ARG B 1 38 ? -74.053 -21.225 87.692 1.00 18.80 1109 ARG B C 1
ATOM 4164 O O . ARG B 1 38 ? -74.997 -21.995 87.438 1.00 20.31 1109 ARG B O 1
ATOM 4172 N N . GLY B 1 39 ? -72.819 -21.641 87.993 1.00 18.31 1110 GLY B N 1
ATOM 4173 C CA . GLY B 1 39 ? -72.491 -23.061 88.113 1.00 18.12 1110 GLY B CA 1
ATOM 4174 C C . GLY B 1 39 ? -72.464 -23.534 89.560 1.00 17.52 1110 GLY B C 1
ATOM 4175 O O . GLY B 1 39 ? -73.257 -23.093 90.415 1.00 17.42 1110 GLY B O 1
ATOM 4176 N N . GLY B 1 40 ? -71.526 -24.431 89.818 1.00 17.22 1111 GLY B N 1
ATOM 4177 C CA . GLY B 1 40 ? -71.305 -24.971 91.152 1.00 18.03 1111 GLY B CA 1
ATOM 4178 C C . GLY B 1 40 ? -71.395 -26.483 91.137 1.00 17.82 1111 GLY B C 1
ATOM 4179 O O . GLY B 1 40 ? -72.123 -27.079 90.320 1.00 18.02 1111 GLY B O 1
ATOM 4180 N N . ARG B 1 41 ? -70.652 -27.123 92.048 1.00 17.37 1112 ARG B N 1
ATOM 4181 C CA A ARG B 1 41 ? -70.655 -28.574 92.104 0.50 17.43 1112 ARG B CA 1
ATOM 4182 C CA B ARG B 1 41 ? -70.641 -28.585 92.146 0.50 17.14 1112 ARG B CA 1
ATOM 4183 C C . ARG B 1 41 ? -72.023 -29.107 92.507 1.00 16.17 1112 ARG B C 1
ATOM 4184 O O . ARG B 1 41 ? -72.377 -30.254 92.197 1.00 17.38 1112 ARG B O 1
ATOM 4199 N N . ASN B 1 42 ? -72.796 -28.263 93.181 1.00 16.71 1113 ASN B N 1
ATOM 4200 C CA . ASN B 1 42 ? -74.146 -28.643 93.572 1.00 17.32 1113 ASN B CA 1
ATOM 4201 C C . ASN B 1 42 ? -75.068 -28.886 92.366 1.00 17.28 1113 ASN B C 1
ATOM 4202 O O . ASN B 1 42 ? -76.105 -29.553 92.503 1.00 16.38 1113 ASN B O 1
ATOM 4207 N N . LEU B 1 43 ? -74.681 -28.352 91.197 1.00 16.64 1114 LEU B N 1
ATOM 4208 C CA . LEU B 1 43 ? -75.437 -28.583 89.955 1.00 17.15 1114 LEU B CA 1
ATOM 4209 C C . LEU B 1 43 ? -75.033 -29.850 89.193 1.00 17.19 1114 LEU B C 1
ATOM 4210 O O . LEU B 1 43 ? -75.616 -30.157 88.144 1.00 18.00 1114 LEU B O 1
ATOM 4215 N N . PHE B 1 44 ? -74.043 -30.588 89.706 1.00 17.96 1115 PHE B N 1
ATOM 4216 C CA . PHE B 1 44 ? -73.556 -31.730 88.955 1.00 17.32 1115 PHE B CA 1
ATOM 4217 C C . PHE B 1 44 ? -74.631 -32.798 88.675 1.00 17.38 1115 PHE B C 1
ATOM 4218 O O . PHE B 1 44 ? -74.541 -33.460 87.632 1.00 17.62 1115 PHE B O 1
ATOM 4226 N N . PRO B 1 45 ? -75.643 -32.962 89.575 1.00 16.90 1116 PRO B N 1
ATOM 4227 C CA . PRO B 1 45 ? -76.750 -33.893 89.227 1.00 17.48 1116 PRO B CA 1
ATOM 4228 C C . PRO B 1 45 ? -77.551 -33.524 87.971 1.00 16.34 1116 PRO B C 1
ATOM 4229 O O . PRO B 1 45 ? -78.339 -34.347 87.487 1.00 17.61 1116 PRO B O 1
ATOM 4233 N N . LEU B 1 46 ? -77.378 -32.295 87.477 1.00 15.43 1117 LEU B N 1
ATOM 4234 C CA . LEU B 1 46 ? -78.018 -31.882 86.208 1.00 16.00 1117 LEU B CA 1
ATOM 4235 C C . LEU B 1 46 ? -77.261 -32.312 84.956 1.00 15.86 1117 LEU B C 1
ATOM 4236 O O . LEU B 1 46 ? -77.802 -32.239 83.842 1.00 16.33 1117 LEU B O 1
ATOM 4241 N N . LEU B 1 47 ? -76.005 -32.729 85.122 1.00 16.93 1118 LEU B N 1
ATOM 4242 C CA . LEU B 1 47 ? -75.159 -33.052 83.972 1.00 17.65 1118 LEU B CA 1
ATOM 4243 C C . LEU B 1 47 ? -75.688 -34.216 83.115 1.00 17.13 1118 LEU B C 1
ATOM 4244 O O . LEU B 1 47 ? -75.615 -34.139 81.877 1.00 18.60 1118 LEU B O 1
ATOM 4249 N N . PRO B 1 48 ? -76.207 -35.301 83.743 1.00 17.72 1119 PRO B N 1
ATOM 4250 C CA . PRO B 1 48 ? -76.746 -36.364 82.856 1.00 17.65 1119 PRO B CA 1
ATOM 4251 C C . PRO B 1 48 ? -77.790 -35.867 81.827 1.00 17.93 1119 PRO B C 1
ATOM 4252 O O . PRO B 1 48 ? -77.699 -36.216 80.627 1.00 19.08 1119 PRO B O 1
ATOM 4256 N N . GLU B 1 49 ? -78.718 -35.009 82.247 1.00 17.45 1120 GLU B N 1
ATOM 4257 C CA . GLU B 1 49 ? -79.688 -34.467 81.301 1.00 18.25 1120 GLU B CA 1
ATOM 4258 C C . GLU B 1 49 ? -79.048 -33.468 80.334 1.00 18.05 1120 GLU B C 1
ATOM 4259 O O . GLU B 1 49 ? -79.414 -33.430 79.156 1.00 18.39 1120 GLU B O 1
ATOM 4265 N N . ALA B 1 50 ? -78.071 -32.694 80.804 1.00 17.95 1121 ALA B N 1
ATOM 4266 C CA . ALA B 1 50 ? -77.398 -31.750 79.897 1.00 17.97 1121 ALA B CA 1
ATOM 4267 C C . ALA B 1 50 ? -76.731 -32.499 78.736 1.00 17.58 1121 ALA B C 1
ATOM 4268 O O . ALA B 1 50 ? -76.736 -32.029 77.596 1.00 18.79 1121 ALA B O 1
ATOM 4270 N N . PHE B 1 51 ? -76.192 -33.672 79.060 1.00 18.02 1122 PHE B N 1
ATOM 4271 C CA . PHE B 1 51 ? -75.417 -34.481 78.127 1.00 18.13 1122 PHE B CA 1
ATOM 4272 C C . PHE B 1 51 ? -76.239 -35.625 77.504 1.00 18.90 1122 PHE B C 1
ATOM 4273 O O . PHE B 1 51 ? -75.662 -36.609 77.040 1.00 19.31 1122 PHE B O 1
ATOM 4281 N N . LYS B 1 52 ? -77.571 -35.493 77.468 1.00 19.91 1123 LYS B N 1
ATOM 4282 C CA . LYS B 1 52 ? -78.393 -36.478 76.730 1.00 21.67 1123 LYS B CA 1
ATOM 4283 C C . LYS B 1 52 ? -77.821 -36.688 75.334 1.00 20.76 1123 LYS B C 1
ATOM 4284 O O . LYS B 1 52 ? -77.466 -35.726 74.640 1.00 20.30 1123 LYS B O 1
ATOM 4290 N N . GLY B 1 53 ? -77.696 -37.958 74.956 1.00 20.52 1124 GLY B N 1
ATOM 4291 C CA . GLY B 1 53 ? -77.181 -38.313 73.638 1.00 21.22 1124 GLY B CA 1
ATOM 4292 C C . GLY B 1 53 ? -75.669 -38.369 73.540 1.00 20.71 1124 GLY B C 1
ATOM 4293 O O . GLY B 1 53 ? -75.136 -38.652 72.465 1.00 21.30 1124 GLY B O 1
ATOM 4294 N N . ILE B 1 54 ? -74.981 -38.130 74.656 1.00 20.61 1125 ILE B N 1
ATOM 4295 C CA . ILE B 1 54 ? -73.509 -38.205 74.701 1.00 20.29 1125 ILE B CA 1
ATOM 4296 C C . ILE B 1 54 ? -73.086 -39.456 75.498 1.00 20.46 1125 ILE B C 1
ATOM 4297 O O . ILE B 1 54 ? -73.478 -39.626 76.656 1.00 20.26 1125 ILE B O 1
ATOM 4302 N N . LYS B 1 55 ? -72.318 -40.342 74.863 1.00 19.78 1126 LYS B N 1
ATOM 4303 C CA . LYS B 1 55 ? -71.753 -41.491 75.548 1.00 20.08 1126 LYS B CA 1
ATOM 4304 C C . LYS B 1 55 ? -70.243 -41.387 75.714 1.00 18.95 1126 LYS B C 1
ATOM 4305 O O . LYS B 1 55 ? -69.666 -41.980 76.622 1.00 19.17 1126 LYS B O 1
ATOM 4311 N N . GLN B 1 56 ? -69.603 -40.649 74.811 1.00 18.92 1127 GLN B N 1
ATOM 4312 C CA . GLN B 1 56 ? -68.167 -40.439 74.892 1.00 18.69 1127 GLN B CA 1
ATOM 4313 C C . GLN B 1 56 ? -67.862 -39.005 74.523 1.00 18.15 1127 GLN B C 1
ATOM 4314 O O . GLN B 1 56 ? -68.361 -38.508 73.509 1.00 18.39 1127 GLN B O 1
ATOM 4320 N N . ILE B 1 57 ? -67.049 -38.362 75.361 1.00 17.14 1128 ILE B N 1
ATOM 4321 C CA . ILE B 1 57 ? -66.481 -37.030 75.098 1.00 17.86 1128 ILE B CA 1
ATOM 4322 C C . ILE B 1 57 ? -65.014 -37.258 74.747 1.00 18.38 1128 ILE B C 1
ATOM 4323 O O . ILE B 1 57 ? -64.257 -37.829 75.533 1.00 18.20 1128 ILE B O 1
ATOM 4328 N N . GLY B 1 58 ? -64.638 -36.828 73.554 1.00 18.31 1129 GLY B N 1
ATOM 4329 C CA . GLY B 1 58 ? -63.269 -36.994 73.080 1.00 18.07 1129 GLY B CA 1
ATOM 4330 C C . GLY B 1 58 ? -62.538 -35.679 73.240 1.00 18.22 1129 GLY B C 1
ATOM 4331 O O . GLY B 1 58 ? -62.945 -34.667 72.675 1.00 19.39 1129 GLY B O 1
ATOM 4332 N N . VAL B 1 59 ? -61.490 -35.698 74.053 1.00 17.43 1130 VAL B N 1
ATOM 4333 C CA . VAL B 1 59 ? -60.673 -34.520 74.287 1.00 18.03 1130 VAL B CA 1
ATOM 4334 C C . VAL B 1 59 ? -59.457 -34.623 73.388 1.00 18.29 1130 VAL B C 1
ATOM 4335 O O . VAL B 1 59 ? -58.569 -35.452 73.625 1.00 17.92 1130 VAL B O 1
ATOM 4339 N N . ILE B 1 60 ? -59.428 -33.776 72.359 1.00 18.51 1131 ILE B N 1
ATOM 4340 C CA . ILE B 1 60 ? -58.401 -33.865 71.330 1.00 19.07 1131 ILE B CA 1
ATOM 4341 C C . ILE B 1 60 ? -57.293 -32.849 71.594 1.00 19.53 1131 ILE B C 1
ATOM 4342 O O . ILE B 1 60 ? -57.475 -31.640 71.406 1.00 19.78 1131 ILE B O 1
ATOM 4347 N N . GLY B 1 61 ? -56.149 -33.339 72.048 1.00 20.64 1132 GLY B N 1
ATOM 4348 C CA . GLY B 1 61 ? -55.022 -32.453 72.351 1.00 22.59 1132 GLY B CA 1
ATOM 4349 C C . GLY B 1 61 ? -54.724 -32.394 73.835 1.00 24.63 1132 GLY B C 1
ATOM 4350 O O . GLY B 1 61 ? -55.555 -32.798 74.677 1.00 24.97 1132 GLY B O 1
ATOM 4351 N N . TRP B 1 62 ? -53.533 -31.883 74.152 1.00 25.79 1133 TRP B N 1
ATOM 4352 C CA . TRP B 1 62 ? -53.000 -31.893 75.517 1.00 27.86 1133 TRP B CA 1
ATOM 4353 C C . TRP B 1 62 ? -51.954 -30.795 75.743 1.00 29.46 1133 TRP B C 1
ATOM 4354 O O . TRP B 1 62 ? -50.836 -31.070 76.188 1.00 30.95 1133 TRP B O 1
ATOM 4365 N N . GLY B 1 63 ? -52.298 -29.557 75.434 1.00 31.12 1134 GLY B N 1
ATOM 4366 C CA . GLY B 1 63 ? -51.391 -28.451 75.728 1.00 31.23 1134 GLY B CA 1
ATOM 4367 C C . GLY B 1 63 ? -51.615 -28.017 77.163 1.00 31.82 1134 GLY B C 1
ATOM 4368 O O . GLY B 1 63 ? -51.415 -28.782 78.115 1.00 31.87 1134 GLY B O 1
ATOM 4369 N N . SER B 1 64 ? -52.039 -26.774 77.314 1.00 32.16 1135 SER B N 1
ATOM 4370 C CA A SER B 1 64 ? -52.319 -26.224 78.629 0.50 32.19 1135 SER B CA 1
ATOM 4371 C CA B SER B 1 64 ? -52.323 -26.229 78.632 0.50 32.20 1135 SER B CA 1
ATOM 4372 C C . SER B 1 64 ? -53.762 -26.529 79.045 1.00 32.01 1135 SER B C 1
ATOM 4373 O O . SER B 1 64 ? -54.040 -26.724 80.237 1.00 32.44 1135 SER B O 1
ATOM 4378 N N . GLN B 1 65 ? -54.672 -26.581 78.062 1.00 31.15 1136 GLN B N 1
ATOM 4379 C CA A GLN B 1 65 ? -56.100 -26.764 78.373 0.50 30.10 1136 GLN B CA 1
ATOM 4380 C CA B GLN B 1 65 ? -56.115 -26.770 78.305 0.50 30.29 1136 GLN B CA 1
ATOM 4381 C C . GLN B 1 65 ? -56.553 -28.225 78.453 1.00 29.79 1136 GLN B C 1
ATOM 4382 O O . GLN B 1 65 ? -57.401 -28.553 79.281 1.00 28.45 1136 GLN B O 1
ATOM 4393 N N . GLY B 1 66 ? -56.010 -29.088 77.591 1.00 28.99 1137 GLY B N 1
ATOM 4394 C CA . GLY B 1 66 ? -56.366 -30.508 77.569 1.00 28.41 1137 GLY B CA 1
ATOM 4395 C C . GLY B 1 66 ? -56.335 -31.187 78.923 1.00 27.95 1137 GLY B C 1
ATOM 4396 O O . GLY B 1 66 ? -57.340 -31.787 79.332 1.00 27.18 1137 GLY B O 1
ATOM 4397 N N . PRO B 1 67 ? -55.191 -31.098 79.636 1.00 27.86 1138 PRO B N 1
ATOM 4398 C CA . PRO B 1 67 ? -55.044 -31.747 80.944 1.00 27.30 1138 PRO B CA 1
ATOM 4399 C C . PRO B 1 67 ? -56.118 -31.279 81.927 1.00 26.56 1138 PRO B C 1
ATOM 4400 O O . PRO B 1 67 ? -56.743 -32.103 82.616 1.00 26.64 1138 PRO B O 1
ATOM 4404 N N . ALA B 1 68 ? -56.346 -29.968 81.978 1.00 25.41 1139 ALA B N 1
ATOM 4405 C CA . ALA B 1 68 ? -57.331 -29.409 82.894 1.00 24.45 1139 ALA B CA 1
ATOM 4406 C C . ALA B 1 68 ? -58.735 -29.840 82.502 1.00 23.82 1139 ALA B C 1
ATOM 4407 O O . ALA B 1 68 ? -59.491 -30.331 83.343 1.00 23.74 1139 ALA B O 1
ATOM 4409 N N . GLN B 1 69 ? -59.090 -29.668 81.225 1.00 22.66 1140 GLN B N 1
ATOM 4410 C CA . GLN B 1 69 ? -60.450 -29.969 80.801 1.00 22.00 1140 GLN B CA 1
ATOM 4411 C C . GLN B 1 69 ? -60.772 -31.465 80.912 1.00 20.78 1140 GLN B C 1
ATOM 4412 O O . GLN B 1 69 ? -61.867 -31.829 81.376 1.00 20.45 1140 GLN B O 1
ATOM 4418 N N . ALA B 1 70 ? -59.836 -32.330 80.515 1.00 19.78 1141 ALA B N 1
ATOM 4419 C CA . ALA B 1 70 ? -60.029 -33.783 80.654 1.00 19.48 1141 ALA B CA 1
ATOM 4420 C C . ALA B 1 70 ? -60.241 -34.185 82.118 1.00 18.99 1141 ALA B C 1
ATOM 4421 O O . ALA B 1 70 ? -61.186 -34.928 82.434 1.00 18.57 1141 ALA B O 1
ATOM 4423 N N . GLN B 1 71 ? -59.364 -33.722 83.014 1.00 18.73 1142 GLN B N 1
ATOM 4424 C CA . GLN B 1 71 ? -59.495 -34.126 84.415 1.00 18.05 1142 GLN B CA 1
ATOM 4425 C C . GLN B 1 71 ? -60.737 -33.512 85.078 1.00 17.63 1142 GLN B C 1
ATOM 4426 O O . GLN B 1 71 ? -61.416 -34.190 85.892 1.00 17.48 1142 GLN B O 1
ATOM 4432 N N . ASN B 1 72 ? -61.036 -32.245 84.758 1.00 17.62 1143 ASN B N 1
ATOM 4433 C CA . ASN B 1 72 ? -62.228 -31.602 85.351 1.00 17.91 1143 ASN B CA 1
ATOM 4434 C C . ASN B 1 72 ? -63.507 -32.320 84.920 1.00 17.32 1143 ASN B C 1
ATOM 4435 O O . ASN B 1 72 ? -64.371 -32.601 85.756 1.00 18.14 1143 ASN B O 1
ATOM 4440 N N . LEU B 1 73 ? -63.631 -32.620 83.618 1.00 17.46 1144 LEU B N 1
ATOM 4441 C CA . LEU B 1 73 ? -64.833 -33.310 83.110 1.00 17.16 1144 LEU B CA 1
ATOM 4442 C C . LEU B 1 73 ? -64.936 -34.711 83.712 1.00 16.92 1144 LEU B C 1
ATOM 4443 O O . LEU B 1 73 ? -66.009 -35.144 84.153 1.00 17.21 1144 LEU B O 1
ATOM 4448 N N . ARG B 1 74 ? -63.810 -35.421 83.725 1.00 17.49 1145 ARG B N 1
ATOM 4449 C CA . ARG B 1 74 ? -63.777 -36.746 84.356 1.00 17.23 1145 ARG B CA 1
ATOM 4450 C C . ARG B 1 74 ? -64.284 -36.681 85.799 1.00 16.77 1145 ARG B C 1
ATOM 4451 O O . ARG B 1 74 ? -65.170 -37.446 86.183 1.00 17.28 1145 ARG B O 1
ATOM 4459 N N . ASP B 1 75 ? -63.751 -35.739 86.587 1.00 15.82 1146 ASP B N 1
ATOM 4460 C CA . ASP B 1 75 ? -64.149 -35.610 87.991 1.00 16.75 1146 ASP B CA 1
ATOM 4461 C C . ASP B 1 75 ? -65.641 -35.230 88.130 1.00 16.13 1146 ASP B C 1
ATOM 4462 O O . ASP B 1 75 ? -66.367 -35.767 88.968 1.00 17.52 1146 ASP B O 1
ATOM 4467 N N . SER B 1 76 ? -66.081 -34.268 87.321 1.00 15.68 1147 SER B N 1
ATOM 4468 C CA . SER B 1 76 ? -67.481 -33.806 87.411 1.00 16.49 1147 SER B CA 1
ATOM 4469 C C . SER B 1 76 ? -68.447 -34.921 87.043 1.00 16.93 1147 SER B C 1
ATOM 4470 O O . SER B 1 76 ? -69.442 -35.135 87.731 1.00 16.92 1147 SER B O 1
ATOM 4473 N N . LEU B 1 77 ? -68.135 -35.653 85.975 1.00 17.18 1148 LEU B N 1
ATOM 4474 C CA . LEU B 1 77 ? -68.999 -36.763 85.585 1.00 18.33 1148 LEU B CA 1
ATOM 4475 C C . LEU B 1 77 ? -69.006 -37.874 86.638 1.00 18.99 1148 LEU B C 1
ATOM 4476 O O . LEU B 1 77 ? -70.051 -38.455 86.897 1.00 20.21 1148 LEU B O 1
ATOM 4481 N N . ALA B 1 78 ? -67.858 -38.132 87.267 1.00 19.29 1149 ALA B N 1
ATOM 4482 C CA . ALA B 1 78 ? -67.777 -39.106 88.365 1.00 19.90 1149 ALA B CA 1
ATOM 4483 C C . ALA B 1 78 ? -68.677 -38.668 89.516 1.00 19.90 1149 ALA B C 1
ATOM 4484 O O . ALA B 1 78 ? -69.402 -39.493 90.099 1.00 19.78 1149 ALA B O 1
ATOM 4486 N N . GLU B 1 79 ? -68.632 -37.369 89.838 1.00 20.23 1150 GLU B N 1
ATOM 4487 C CA A GLU B 1 79 ? -69.447 -36.808 90.916 0.50 20.54 1150 GLU B CA 1
ATOM 4488 C CA B GLU B 1 79 ? -69.454 -36.813 90.914 0.50 20.96 1150 GLU B CA 1
ATOM 4489 C C . GLU B 1 79 ? -70.931 -36.901 90.575 1.00 20.20 1150 GLU B C 1
ATOM 4490 O O . GLU B 1 79 ? -71.762 -37.106 91.461 1.00 20.92 1150 GLU B O 1
ATOM 4501 N N . ALA B 1 80 ? -71.251 -36.760 89.284 1.00 19.36 1151 ALA B N 1
ATOM 4502 C CA . ALA B 1 80 ? -72.626 -36.871 88.790 1.00 19.44 1151 ALA B CA 1
ATOM 4503 C C . ALA B 1 80 ? -73.108 -38.330 88.693 1.00 19.35 1151 ALA B C 1
ATOM 4504 O O . ALA B 1 80 ? -74.279 -38.578 88.387 1.00 19.13 1151 ALA B O 1
ATOM 4506 N N . LYS B 1 81 ? -72.192 -39.277 88.912 1.00 18.74 1152 LYS B N 1
ATOM 4507 C CA A LYS B 1 81 ? -72.475 -40.719 88.789 0.50 19.52 1152 LYS B CA 1
ATOM 4508 C CA B LYS B 1 81 ? -72.492 -40.718 88.793 0.50 19.62 1152 LYS B CA 1
ATOM 4509 C C . LYS B 1 81 ? -72.823 -41.097 87.340 1.00 19.59 1152 LYS B C 1
ATOM 4510 O O . LYS B 1 81 ? -73.599 -42.031 87.074 1.00 20.21 1152 LYS B O 1
ATOM 4521 N N . SER B 1 82 ? -72.225 -40.371 86.397 1.00 18.55 1153 SER B N 1
ATOM 4522 C CA . SER B 1 82 ? -72.474 -40.577 84.974 1.00 19.03 1153 SER B CA 1
ATOM 4523 C C . SER B 1 82 ? -71.561 -41.666 84.430 1.00 19.41 1153 SER B C 1
ATOM 4524 O O . SER B 1 82 ? -70.411 -41.772 84.884 1.00 20.82 1153 SER B O 1
ATOM 4527 N N . ASP B 1 83 ? -72.050 -42.431 83.442 1.00 19.69 1154 ASP B N 1
ATOM 4528 C CA A ASP B 1 83 ? -71.240 -43.448 82.753 0.50 19.85 1154 ASP B CA 1
ATOM 4529 C CA B ASP B 1 83 ? -71.227 -43.441 82.766 0.50 20.01 1154 ASP B CA 1
ATOM 4530 C C . ASP B 1 83 ? -70.609 -42.924 81.457 1.00 19.64 1154 ASP B C 1
ATOM 4531 O O . ASP B 1 83 ? -70.040 -43.690 80.687 1.00 19.47 1154 ASP B O 1
ATOM 4540 N N . ILE B 1 84 ? -70.727 -41.620 81.213 1.00 18.79 1155 ILE B N 1
ATOM 4541 C CA . ILE B 1 84 ? -70.066 -41.012 80.044 1.00 18.43 1155 ILE B CA 1
ATOM 4542 C C . ILE B 1 84 ? -68.546 -41.160 80.175 1.00 18.64 1155 ILE B C 1
ATOM 4543 O O . ILE B 1 84 ? -67.980 -40.936 81.255 1.00 18.81 1155 ILE B O 1
ATOM 4548 N N . VAL B 1 85 ? -67.908 -41.588 79.084 1.00 17.84 1156 VAL B N 1
ATOM 4549 C CA . VAL B 1 85 ? -66.468 -41.809 79.047 1.00 18.23 1156 VAL B CA 1
ATOM 4550 C C . VAL B 1 85 ? -65.779 -40.571 78.495 1.00 18.60 1156 VAL B C 1
ATOM 4551 O O . VAL B 1 85 ? -66.127 -40.104 77.404 1.00 18.86 1156 VAL B O 1
ATOM 4555 N N . VAL B 1 86 ? -64.792 -40.069 79.236 1.00 17.90 1157 VAL B N 1
ATOM 4556 C CA . VAL B 1 86 ? -63.914 -38.996 78.762 1.00 18.12 1157 VAL B CA 1
ATOM 4557 C C . VAL B 1 86 ? -62.661 -39.673 78.223 1.00 18.31 1157 VAL B C 1
ATOM 4558 O O . VAL B 1 86 ? -61.898 -40.308 78.979 1.00 18.87 1157 VAL B O 1
ATOM 4562 N N . LYS B 1 87 ? -62.475 -39.562 76.909 1.00 18.09 1158 LYS B N 1
ATOM 4563 C CA . LYS B 1 87 ? -61.361 -40.228 76.225 1.00 18.55 1158 LYS B CA 1
ATOM 4564 C C . LYS B 1 87 ? -60.440 -39.196 75.582 1.00 18.69 1158 LYS B C 1
ATOM 4565 O O . LYS B 1 87 ? -60.919 -38.341 74.826 1.00 18.01 1158 LYS B O 1
ATOM 4571 N N . ILE B 1 88 ? -59.132 -39.302 75.864 1.00 18.63 1159 ILE B N 1
ATOM 4572 C CA . ILE B 1 88 ? -58.121 -38.397 75.318 1.00 19.28 1159 ILE B CA 1
ATOM 4573 C C . ILE B 1 88 ? -57.629 -38.923 73.983 1.00 18.81 1159 ILE B C 1
ATOM 4574 O O . ILE B 1 88 ? -57.258 -40.093 73.868 1.00 18.17 1159 ILE B O 1
ATOM 4579 N N . GLY B 1 89 ? -57.604 -38.044 72.977 1.00 18.43 1160 GLY B N 1
ATOM 4580 C CA . GLY B 1 89 ? -57.068 -38.393 71.659 1.00 19.16 1160 GLY B CA 1
ATOM 4581 C C . GLY B 1 89 ? -55.722 -37.707 71.490 1.00 19.50 1160 GLY B C 1
ATOM 4582 O O . GLY B 1 89 ? -55.637 -36.477 71.454 1.00 19.41 1160 GLY B O 1
ATOM 4583 N N . LEU B 1 90 ? -54.669 -38.519 71.414 1.00 19.74 1161 LEU B N 1
ATOM 4584 C CA . LEU B 1 90 ? -53.303 -38.022 71.287 1.00 21.12 1161 LEU B CA 1
ATOM 4585 C C . LEU B 1 90 ? -52.466 -38.992 70.467 1.00 21.65 1161 LEU B C 1
ATOM 4586 O O . LEU B 1 90 ? -52.772 -40.189 70.413 1.00 22.42 1161 LEU B O 1
ATOM 4591 N N . ARG B 1 91 ? -51.395 -38.457 69.879 1.00 22.50 1162 ARG B N 1
ATOM 4592 C CA . ARG B 1 91 ? -50.398 -39.234 69.152 1.00 22.85 1162 ARG B CA 1
ATOM 4593 C C . ARG B 1 91 ? -49.573 -40.062 70.137 1.00 22.40 1162 ARG B C 1
ATOM 4594 O O . ARG B 1 91 ? -48.889 -39.514 71.000 1.00 23.07 1162 ARG B O 1
ATOM 4602 N N . LYS B 1 92 ? -49.672 -41.383 70.026 1.00 22.15 1163 LYS B N 1
ATOM 4603 C CA . LYS B 1 92 ? -48.891 -42.294 70.862 1.00 22.16 1163 LYS B CA 1
ATOM 4604 C C . LYS B 1 92 ? -47.404 -42.047 70.613 1.00 21.90 1163 LYS B C 1
ATOM 4605 O O . LYS B 1 92 ? -46.986 -41.899 69.468 1.00 21.96 1163 LYS B O 1
ATOM 4611 N N . GLY B 1 93 ? -46.617 -41.976 71.678 1.00 21.59 1164 GLY B N 1
ATOM 4612 C CA . GLY B 1 93 ? -45.190 -41.677 71.540 1.00 21.46 1164 GLY B CA 1
ATOM 4613 C C . GLY B 1 93 ? -44.931 -40.183 71.595 1.00 21.50 1164 GLY B C 1
ATOM 4614 O O . GLY B 1 93 ? -44.574 -39.559 70.582 1.00 22.06 1164 GLY B O 1
ATOM 4615 N N . SER B 1 94 ? -45.142 -39.602 72.781 1.00 21.09 1165 SER B N 1
ATOM 4616 C CA . SER B 1 94 ? -44.915 -38.179 73.016 1.00 20.65 1165 SER B CA 1
ATOM 4617 C C . SER B 1 94 ? -44.965 -37.883 74.523 1.00 20.31 1165 SER B C 1
ATOM 4618 O O . SER B 1 94 ? -45.516 -38.679 75.308 1.00 19.89 1165 SER B O 1
ATOM 4621 N N . LYS B 1 95 ? -44.400 -36.734 74.906 1.00 20.40 1166 LYS B N 1
ATOM 4622 C CA A LYS B 1 95 ? -44.525 -36.200 76.275 0.50 21.04 1166 LYS B CA 1
ATOM 4623 C CA B LYS B 1 95 ? -44.514 -36.254 76.286 0.50 20.96 1166 LYS B CA 1
ATOM 4624 C C . LYS B 1 95 ? -45.988 -36.125 76.718 1.00 20.81 1166 LYS B C 1
ATOM 4625 O O . LYS B 1 95 ? -46.352 -36.518 77.832 1.00 20.40 1166 LYS B O 1
ATOM 4636 N N . SER B 1 96 ? -46.837 -35.595 75.843 1.00 20.42 1167 SER B N 1
ATOM 4637 C CA . SER B 1 96 ? -48.271 -35.464 76.150 1.00 19.96 1167 SER B CA 1
ATOM 4638 C C . SER B 1 96 ? -48.914 -36.822 76.441 1.00 19.04 1167 SER B C 1
ATOM 4639 O O . SER B 1 96 ? -49.679 -36.973 77.398 1.00 18.80 1167 SER B O 1
ATOM 4642 N N . PHE B 1 97 ? -48.579 -37.809 75.607 1.00 18.43 1168 PHE B N 1
ATOM 4643 C CA . PHE B 1 97 ? -49.071 -39.159 75.794 1.00 18.39 1168 PHE B CA 1
ATOM 4644 C C . PHE B 1 97 ? -48.634 -39.714 77.174 1.00 17.89 1168 PHE B C 1
ATOM 4645 O O . PHE B 1 97 ? -49.460 -40.231 77.927 1.00 17.52 1168 PHE B O 1
ATOM 4653 N N . ASP B 1 98 ? -47.348 -39.573 77.507 1.00 17.69 1169 ASP B N 1
ATOM 4654 C CA . ASP B 1 98 ? -46.845 -39.951 78.839 1.00 17.87 1169 ASP B CA 1
ATOM 4655 C C . ASP B 1 98 ? -47.661 -39.278 79.963 1.00 17.85 1169 ASP B C 1
ATOM 4656 O O . ASP B 1 98 ? -48.070 -39.933 80.926 1.00 18.03 1169 ASP B O 1
ATOM 4661 N N . GLU B 1 99 ? -47.884 -37.975 79.830 1.00 17.74 1170 GLU B N 1
ATOM 4662 C CA . GLU B 1 99 ? -48.579 -37.206 80.873 1.00 19.19 1170 GLU B CA 1
ATOM 4663 C C . GLU B 1 99 ? -50.024 -37.691 81.048 1.00 18.86 1170 GLU B C 1
ATOM 4664 O O . GLU B 1 99 ? -50.520 -37.837 82.186 1.00 19.37 1170 GLU B O 1
ATOM 4670 N N . ALA B 1 100 ? -50.695 -37.957 79.928 1.00 18.50 1171 ALA B N 1
ATOM 4671 C CA . ALA B 1 100 ? -52.077 -38.448 79.978 1.00 18.42 1171 ALA B CA 1
ATOM 4672 C C . ALA B 1 100 ? -52.133 -39.797 80.688 1.00 18.76 1171 ALA B C 1
ATOM 4673 O O . ALA B 1 100 ? -52.982 -39.999 81.549 1.00 18.30 1171 ALA B O 1
ATOM 4675 N N . ARG B 1 101 ? -51.207 -40.696 80.345 1.00 18.59 1172 ARG B N 1
ATOM 4676 C CA . ARG B 1 101 ? -51.145 -42.003 81.014 1.00 19.49 1172 ARG B CA 1
ATOM 4677 C C . ARG B 1 101 ? -50.892 -41.823 82.509 1.00 18.92 1172 ARG B C 1
ATOM 4678 O O . ARG B 1 101 ? -51.536 -42.487 83.321 1.00 19.20 1172 ARG B O 1
ATOM 4686 N N . ALA B 1 102 ? -49.976 -40.917 82.868 1.00 18.68 1173 ALA B N 1
ATOM 4687 C CA . ALA B 1 102 ? -49.661 -40.668 84.295 1.00 19.13 1173 ALA B CA 1
ATOM 4688 C C . ALA B 1 102 ? -50.865 -40.110 85.072 1.00 18.86 1173 ALA B C 1
ATOM 4689 O O . ALA B 1 102 ? -50.980 -40.302 86.289 1.00 18.36 1173 ALA B O 1
ATOM 4691 N N . ALA B 1 103 ? -51.771 -39.434 84.368 1.00 18.10 1174 ALA B N 1
ATOM 4692 C CA . ALA B 1 103 ? -52.998 -38.892 84.968 1.00 19.21 1174 ALA B CA 1
ATOM 4693 C C . ALA B 1 103 ? -54.137 -39.915 84.964 1.00 19.32 1174 ALA B C 1
ATOM 4694 O O . ALA B 1 103 ? -55.263 -39.585 85.342 1.00 20.28 1174 ALA B O 1
ATOM 4696 N N . GLY B 1 104 ? -53.849 -41.137 84.503 1.00 19.59 1175 GLY B N 1
ATOM 4697 C CA . GLY B 1 104 ? -54.816 -42.227 84.587 1.00 20.29 1175 GLY B CA 1
ATOM 4698 C C . GLY B 1 104 ? -55.662 -42.468 83.348 1.00 19.97 1175 GLY B C 1
ATOM 4699 O O . GLY B 1 104 ? -56.585 -43.297 83.387 1.00 20.54 1175 GLY B O 1
ATOM 4700 N N . PHE B 1 105 ? -55.360 -41.743 82.262 1.00 19.26 1176 PHE B N 1
ATOM 4701 C CA . PHE B 1 105 ? -56.004 -41.976 80.975 1.00 19.42 1176 PHE B CA 1
ATOM 4702 C C . PHE B 1 105 ? -55.145 -42.970 80.213 1.00 19.86 1176 PHE B C 1
ATOM 4703 O O . PHE B 1 105 ? -53.993 -42.682 79.928 1.00 20.28 1176 PHE B O 1
ATOM 4711 N N . THR B 1 106 ? -55.707 -44.128 79.894 1.00 20.22 1177 THR B N 1
ATOM 4712 C CA . THR B 1 106 ? -54.907 -45.237 79.332 1.00 20.93 1177 THR B CA 1
ATOM 4713 C C . THR B 1 106 ? -55.646 -45.952 78.206 1.00 21.22 1177 THR B C 1
ATOM 4714 O O . THR B 1 106 ? -56.880 -45.898 78.141 1.00 19.99 1177 THR B O 1
ATOM 4718 N N . GLU B 1 107 ? -54.889 -46.614 77.322 1.00 21.80 1178 GLU B N 1
ATOM 4719 C CA . GLU B 1 107 ? -55.489 -47.419 76.263 1.00 23.08 1178 GLU B CA 1
ATOM 4720 C C . GLU B 1 107 ? -56.207 -48.606 76.874 1.00 23.16 1178 GLU B C 1
ATOM 4721 O O . GLU B 1 107 ? -57.288 -48.963 76.414 1.00 23.57 1178 GLU B O 1
ATOM 4727 N N . GLU B 1 108 ? -55.598 -49.177 77.917 1.00 23.65 1179 GLU B N 1
ATOM 4728 C CA . GLU B 1 108 ? -56.142 -50.328 78.648 1.00 24.29 1179 GLU B CA 1
ATOM 4729 C C . GLU B 1 108 ? -57.576 -50.093 79.122 1.00 23.94 1179 GLU B C 1
ATOM 4730 O O . GLU B 1 108 ? -58.404 -51.000 79.078 1.00 24.16 1179 GLU B O 1
ATOM 4736 N N . SER B 1 109 ? -57.855 -48.875 79.589 1.00 23.31 1180 SER B N 1
ATOM 4737 C CA . SER B 1 109 ? -59.165 -48.544 80.137 1.00 23.54 1180 SER B CA 1
ATOM 4738 C C . SER B 1 109 ? -60.090 -47.864 79.114 1.00 22.71 1180 SER B C 1
ATOM 4739 O O . SER B 1 109 ? -61.220 -47.495 79.449 1.00 22.70 1180 SER B O 1
ATOM 4742 N N . GLY B 1 110 ? -59.595 -47.679 77.888 1.00 22.38 1181 GLY B N 1
ATOM 4743 C CA . GLY B 1 110 ? -60.363 -47.039 76.815 1.00 21.92 1181 GLY B CA 1
ATOM 4744 C C . GLY B 1 110 ? -60.556 -45.528 76.972 1.00 20.96 1181 GLY B C 1
ATOM 4745 O O . GLY B 1 110 ? -61.482 -44.937 76.390 1.00 22.06 1181 GLY B O 1
ATOM 4746 N N . THR B 1 111 ? -59.678 -44.902 77.754 1.00 19.69 1182 THR B N 1
ATOM 4747 C CA . THR B 1 111 ? -59.767 -43.453 78.012 1.00 19.45 1182 THR B CA 1
ATOM 4748 C C . THR B 1 111 ? -58.589 -42.696 77.379 1.00 19.50 1182 THR B C 1
ATOM 4749 O O . THR B 1 111 ? -58.410 -41.499 77.605 1.00 19.57 1182 THR B O 1
ATOM 4753 N N . LEU B 1 112 ? -57.791 -43.401 76.568 1.00 19.18 1183 LEU B N 1
ATOM 4754 C CA . LEU B 1 112 ? -56.714 -42.761 75.799 1.00 19.25 1183 LEU B CA 1
ATOM 4755 C C . LEU B 1 112 ? -56.593 -43.531 74.484 1.00 19.64 1183 LEU B C 1
ATOM 4756 O O . LEU B 1 112 ? -56.581 -44.764 74.485 1.00 19.73 1183 LEU B O 1
ATOM 4761 N N . GLY B 1 113 ? -56.500 -42.808 73.368 1.00 19.59 1184 GLY B N 1
ATOM 4762 C CA . GLY B 1 113 ? -56.332 -43.456 72.077 1.00 20.42 1184 GLY B CA 1
ATOM 4763 C C . GLY B 1 113 ? -55.859 -42.516 70.980 1.00 20.15 1184 GLY B C 1
ATOM 4764 O O . GLY B 1 113 ? -55.621 -41.323 71.221 1.00 20.42 1184 GLY B O 1
ATOM 4765 N N . ASP B 1 114 ? -55.728 -43.079 69.775 1.00 21.21 1185 ASP B N 1
ATOM 4766 C CA . ASP B 1 114 ? -55.341 -42.343 68.558 1.00 22.15 1185 ASP B CA 1
ATOM 4767 C C . ASP B 1 114 ? -56.302 -41.176 68.323 1.00 21.12 1185 ASP B C 1
ATOM 4768 O O . ASP B 1 114 ? -57.484 -41.259 68.676 1.00 20.75 1185 ASP B O 1
ATOM 4773 N N . ILE B 1 115 ? -55.804 -40.076 67.763 1.00 20.10 1186 ILE B N 1
ATOM 4774 C CA . ILE B 1 115 ? -56.675 -38.916 67.498 1.00 20.39 1186 ILE B CA 1
ATOM 4775 C C . ILE B 1 115 ? -57.903 -39.276 66.656 1.00 19.34 1186 ILE B C 1
ATOM 4776 O O . ILE B 1 115 ? -59.058 -38.983 67.026 1.00 19.03 1186 ILE B O 1
ATOM 4781 N N . TRP B 1 116 ? -57.675 -39.943 65.527 1.00 19.29 1187 TRP B N 1
ATOM 4782 C CA . TRP B 1 116 ? -58.759 -40.135 64.579 1.00 20.35 1187 TRP B CA 1
ATOM 4783 C C . TRP B 1 116 ? -59.800 -41.124 65.095 1.00 20.25 1187 TRP B C 1
ATOM 4784 O O . TRP B 1 116 ? -60.998 -40.886 64.960 1.00 20.82 1187 TRP B O 1
ATOM 4795 N N . GLU B 1 117 ? -59.340 -42.213 65.707 1.00 20.72 1188 GLU B N 1
ATOM 4796 C CA . GLU B 1 117 ? -60.239 -43.189 66.335 1.00 21.58 1188 GLU B CA 1
ATOM 4797 C C . GLU B 1 117 ? -61.065 -42.529 67.450 1.00 20.32 1188 GLU B C 1
ATOM 4798 O O . GLU B 1 117 ? -62.268 -42.817 67.612 1.00 19.91 1188 GLU B O 1
ATOM 4804 N N . THR B 1 118 ? -60.422 -41.635 68.200 1.00 19.61 1189 THR B N 1
ATOM 4805 C CA . THR B 1 118 ? -61.112 -40.924 69.282 1.00 19.21 1189 THR B CA 1
ATOM 4806 C C . THR B 1 118 ? -62.194 -39.993 68.718 1.00 19.23 1189 THR B C 1
ATOM 4807 O O . THR B 1 118 ? -63.338 -40.038 69.172 1.00 20.05 1189 THR B O 1
ATOM 4811 N N . VAL B 1 119 ? -61.840 -39.195 67.704 1.00 18.80 1190 VAL B N 1
ATOM 4812 C CA . VAL B 1 119 ? -62.834 -38.358 67.013 1.00 19.41 1190 VAL B CA 1
ATOM 4813 C C . VAL B 1 119 ? -64.022 -39.214 66.543 1.00 19.80 1190 VAL B C 1
ATOM 4814 O O . VAL B 1 119 ? -65.182 -38.901 66.828 1.00 20.20 1190 VAL B O 1
ATOM 4818 N N . SER B 1 120 ? -63.719 -40.326 65.866 1.00 19.34 1191 SER B N 1
ATOM 4819 C CA . SER B 1 120 ? -64.735 -41.154 65.231 1.00 20.33 1191 SER B CA 1
ATOM 4820 C C . SER B 1 120 ? -65.744 -41.728 66.223 1.00 20.16 1191 SER B C 1
ATOM 4821 O O . SER B 1 120 ? -66.917 -41.891 65.888 1.00 21.46 1191 SER B O 1
ATOM 4824 N N . GLY B 1 121 ? -65.285 -41.995 67.447 1.00 20.37 1192 GLY B N 1
ATOM 4825 C CA . GLY B 1 121 ? -66.119 -42.615 68.481 1.00 19.75 1192 GLY B CA 1
ATOM 4826 C C . GLY B 1 121 ? -66.795 -41.643 69.447 1.00 19.75 1192 GLY B C 1
ATOM 4827 O O . GLY B 1 121 ? -67.528 -42.079 70.342 1.00 19.36 1192 GLY B O 1
ATOM 4828 N N . SER B 1 122 ? -66.544 -40.343 69.259 1.00 19.03 1193 SER B N 1
ATOM 4829 C CA . SER B 1 122 ? -67.018 -39.305 70.202 1.00 18.84 1193 SER B CA 1
ATOM 4830 C C . SER B 1 122 ? -68.316 -38.625 69.790 1.00 19.19 1193 SER B C 1
ATOM 4831 O O . SER B 1 122 ? -68.516 -38.293 68.619 1.00 19.77 1193 SER B O 1
ATOM 4834 N N . ASP B 1 123 ? -69.190 -38.393 70.770 1.00 18.01 1194 ASP B N 1
ATOM 4835 C CA . ASP B 1 123 ? -70.427 -37.649 70.547 1.00 18.23 1194 ASP B CA 1
ATOM 4836 C C . ASP B 1 123 ? -70.216 -36.149 70.722 1.00 18.24 1194 ASP B C 1
ATOM 4837 O O . ASP B 1 123 ? -70.942 -35.329 70.141 1.00 18.01 1194 ASP B O 1
ATOM 4842 N N . LEU B 1 124 ? -69.223 -35.818 71.540 1.00 17.15 1195 LEU B N 1
ATOM 4843 C CA . LEU B 1 124 ? -68.772 -34.452 71.708 1.00 17.43 1195 LEU B CA 1
ATOM 4844 C C . LEU B 1 124 ? -67.269 -34.498 71.531 1.00 17.31 1195 LEU B C 1
ATOM 4845 O O . LEU B 1 124 ? -66.579 -35.262 72.222 1.00 17.60 1195 LEU B O 1
ATOM 4850 N N . VAL B 1 125 ? -66.787 -33.676 70.602 1.00 16.66 1196 VAL B N 1
ATOM 4851 C CA . VAL B 1 125 ? -65.372 -33.603 70.247 1.00 16.54 1196 VAL B CA 1
ATOM 4852 C C . VAL B 1 125 ? -64.853 -32.257 70.675 1.00 17.27 1196 VAL B C 1
ATOM 4853 O O . VAL B 1 125 ? -65.263 -31.233 70.125 1.00 17.31 1196 VAL B O 1
ATOM 4857 N N . LEU B 1 126 ? -63.967 -32.270 71.662 1.00 16.98 1197 LEU B N 1
ATOM 4858 C CA . LEU B 1 126 ? -63.366 -31.027 72.164 1.00 17.08 1197 LEU B CA 1
ATOM 4859 C C . LEU B 1 126 ? -62.009 -30.846 71.505 1.00 17.12 1197 LEU B C 1
ATOM 4860 O O . LEU B 1 126 ? -61.064 -31.589 71.782 1.00 16.80 1197 LEU B O 1
ATOM 4865 N N . LEU B 1 127 ? -61.919 -29.853 70.624 1.00 17.81 1198 LEU B N 1
ATOM 4866 C CA . LEU B 1 127 ? -60.722 -29.685 69.800 1.00 19.30 1198 LEU B CA 1
ATOM 4867 C C . LEU B 1 127 ? -59.806 -28.663 70.467 1.00 19.84 1198 LEU B C 1
ATOM 4868 O O . LEU B 1 127 ? -60.081 -27.459 70.389 1.00 20.25 1198 LEU B O 1
ATOM 4873 N N . LEU B 1 128 ? -58.764 -29.145 71.149 1.00 18.85 1199 LEU B N 1
ATOM 4874 C CA . LEU B 1 128 ? -57.936 -28.299 72.009 1.00 20.24 1199 LEU B CA 1
ATOM 4875 C C . LEU B 1 128 ? -56.499 -28.096 71.466 1.00 20.22 1199 LEU B C 1
ATOM 4876 O O . LEU B 1 128 ? -55.662 -27.444 72.094 1.00 22.19 1199 LEU B O 1
ATOM 4881 N N . ILE B 1 129 ? -56.266 -28.577 70.249 1.00 19.39 1200 ILE B N 1
ATOM 4882 C CA . ILE B 1 129 ? -54.970 -28.439 69.570 1.00 18.60 1200 ILE B CA 1
ATOM 4883 C C . ILE B 1 129 ? -54.740 -26.978 69.141 1.00 18.03 1200 ILE B C 1
ATOM 4884 O O . ILE B 1 129 ? -55.663 -26.154 69.222 1.00 18.26 1200 ILE B O 1
ATOM 4889 N N . SER B 1 130 ? -53.526 -26.672 68.686 1.00 17.58 1201 SER B N 1
ATOM 4890 C CA . SER B 1 130 ? -53.145 -25.270 68.424 1.00 17.34 1201 SER B CA 1
ATOM 4891 C C . SER B 1 130 ? -53.936 -24.690 67.242 1.00 16.93 1201 SER B C 1
ATOM 4892 O O . SER B 1 130 ? -54.473 -25.412 66.410 1.00 17.25 1201 SER B O 1
ATOM 4895 N N . ASP B 1 131 ? -53.948 -23.366 67.146 1.00 16.67 1202 ASP B N 1
ATOM 4896 C CA . ASP B 1 131 ? -54.537 -22.680 65.993 1.00 17.03 1202 ASP B CA 1
ATOM 4897 C C . ASP B 1 131 ? -54.030 -23.264 64.681 1.00 16.76 1202 ASP B C 1
ATOM 4898 O O . ASP B 1 131 ? -54.819 -23.654 63.809 1.00 17.22 1202 ASP B O 1
ATOM 4903 N N . ALA B 1 132 ? -52.698 -23.322 64.560 1.00 17.02 1203 ALA B N 1
ATOM 4904 C CA . ALA B 1 132 ? -52.058 -23.874 63.354 1.00 18.20 1203 ALA B CA 1
ATOM 4905 C C . ALA B 1 132 ? -52.524 -25.296 63.056 1.00 18.48 1203 ALA B C 1
ATOM 4906 O O . ALA B 1 132 ? -52.816 -25.620 61.891 1.00 19.17 1203 ALA B O 1
ATOM 4908 N N . ALA B 1 133 ? -52.582 -26.138 64.092 1.00 18.19 1204 ALA B N 1
ATOM 4909 C CA . ALA B 1 133 ? -52.995 -27.548 63.940 1.00 18.67 1204 ALA B CA 1
ATOM 4910 C C . ALA B 1 133 ? -54.461 -27.639 63.496 1.00 18.65 1204 ALA B C 1
ATOM 4911 O O . ALA B 1 133 ? -54.833 -28.496 62.675 1.00 18.90 1204 ALA B O 1
ATOM 4913 N N . GLN B 1 134 ? -55.303 -26.757 64.034 1.00 18.56 1205 GLN B N 1
ATOM 4914 C CA . GLN B 1 134 ? -56.703 -26.747 63.596 1.00 18.20 1205 GLN 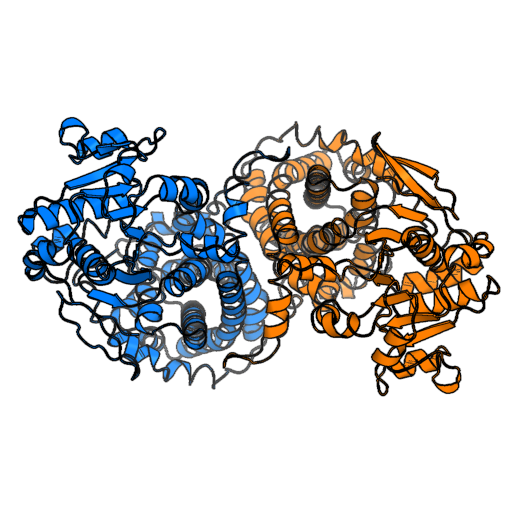B CA 1
ATOM 4915 C C . GLN B 1 134 ? -56.824 -26.317 62.131 1.00 17.99 1205 GLN B C 1
ATOM 4916 O O . GLN B 1 134 ? -57.548 -26.946 61.333 1.00 19.07 1205 GLN B O 1
ATOM 4922 N N . ALA B 1 135 ? -56.068 -25.290 61.740 1.00 17.91 1206 ALA B N 1
ATOM 4923 C CA . ALA B 1 135 ? -56.113 -24.814 60.362 1.00 19.06 1206 ALA B CA 1
ATOM 4924 C C . ALA B 1 135 ? -55.625 -25.893 59.396 1.00 19.50 1206 ALA B C 1
ATOM 4925 O O . ALA B 1 135 ? -56.094 -25.942 58.247 1.00 20.56 1206 ALA B O 1
ATOM 4927 N N . ASP B 1 136 ? -54.700 -26.750 59.855 1.00 19.17 1207 ASP B N 1
ATOM 4928 C CA A ASP B 1 136 ? -54.053 -27.770 59.010 0.50 19.93 1207 ASP B CA 1
ATOM 4929 C CA B ASP B 1 136 ? -54.117 -27.725 58.929 0.50 20.44 1207 ASP B CA 1
ATOM 4930 C C . ASP B 1 136 ? -54.860 -29.060 58.947 1.00 20.24 1207 ASP B C 1
ATOM 4931 O O . ASP B 1 136 ? -54.677 -29.891 58.028 1.00 20.85 1207 ASP B O 1
ATOM 4940 N N . ASN B 1 137 ? -55.731 -29.250 59.937 1.00 19.37 1208 ASN B N 1
ATOM 4941 C CA . ASN B 1 137 ? -56.405 -30.545 60.093 1.00 19.69 1208 ASN B CA 1
ATOM 4942 C C . ASN B 1 137 ? -57.930 -30.565 60.045 1.00 19.29 1208 ASN B C 1
ATOM 4943 O O . ASN B 1 137 ? -58.536 -31.633 60.208 1.00 18.45 1208 ASN B O 1
ATOM 4948 N N . TYR B 1 138 ? -58.557 -29.399 59.862 1.00 18.53 1209 TYR B N 1
ATOM 4949 C CA . TYR B 1 138 ? -60.020 -29.342 59.955 1.00 19.67 1209 TYR B CA 1
ATOM 4950 C C . TYR B 1 138 ? -60.788 -30.269 59.007 1.00 19.43 1209 TYR B C 1
ATOM 4951 O O . TYR B 1 138 ? -61.769 -30.878 59.424 1.00 19.83 1209 TYR B O 1
ATOM 4960 N N . GLU B 1 139 ? -60.345 -30.402 57.757 1.00 19.64 1210 GLU B N 1
ATOM 4961 C CA . GLU B 1 139 ? -61.031 -31.319 56.834 1.00 21.39 1210 GLU B CA 1
ATOM 4962 C C . GLU B 1 139 ? -61.025 -32.751 57.377 1.00 19.99 1210 GLU B C 1
ATOM 4963 O O . GLU B 1 139 ? -62.030 -33.468 57.287 1.00 20.80 1210 GLU B O 1
ATOM 4969 N N . LYS B 1 140 ? -59.895 -33.166 57.950 1.00 19.37 1211 LYS B N 1
ATOM 4970 C CA . LYS B 1 140 ? -59.768 -34.546 58.430 1.00 20.00 1211 LYS B CA 1
ATOM 4971 C C . LYS B 1 140 ? -60.596 -34.747 59.703 1.00 19.67 1211 LYS B C 1
ATOM 4972 O O . LYS B 1 140 ? -61.244 -35.764 59.880 1.00 19.61 1211 LYS B O 1
ATOM 4978 N N . ILE B 1 141 ? -60.591 -33.746 60.577 1.00 19.32 1212 ILE B N 1
ATOM 4979 C CA . ILE B 1 141 ? -61.440 -33.786 61.748 1.00 20.19 1212 ILE B CA 1
ATOM 4980 C C . ILE B 1 141 ? -62.893 -33.941 61.305 1.00 19.07 1212 ILE B C 1
ATOM 4981 O O . ILE B 1 141 ? -63.592 -34.842 61.761 1.00 19.62 1212 ILE B O 1
ATOM 4986 N N . PHE B 1 142 ? -63.340 -33.060 60.411 1.00 19.03 1213 PHE B N 1
ATOM 4987 C CA . PHE B 1 142 ? -64.735 -33.068 59.963 1.00 19.29 1213 PHE B CA 1
ATOM 4988 C C . PHE B 1 142 ? -65.112 -34.425 59.353 1.00 19.73 1213 PHE B C 1
ATOM 4989 O O . PHE B 1 142 ? -66.212 -34.915 59.603 1.00 20.02 1213 PHE B O 1
ATOM 4997 N N . SER B 1 143 ? -64.200 -35.010 58.561 1.00 19.28 1214 SER B N 1
ATOM 4998 C CA A SER B 1 143 ? -64.488 -36.274 57.876 0.50 19.73 1214 SER B CA 1
ATOM 4999 C CA B SER B 1 143 ? -64.454 -36.282 57.876 0.50 20.22 1214 SER B CA 1
ATOM 5000 C C . SER B 1 143 ? -64.609 -37.462 58.840 1.00 20.05 1214 SER B C 1
ATOM 5001 O O . SER B 1 143 ? -65.224 -38.478 58.495 1.00 21.19 1214 SER B O 1
ATOM 5006 N N . HIS B 1 144 ? -64.028 -37.336 60.038 1.00 20.09 1215 HIS B N 1
ATOM 5007 C CA . HIS B 1 144 ? -64.096 -38.404 61.044 1.00 21.00 1215 HIS B CA 1
ATOM 5008 C C . HIS B 1 144 ? -65.252 -38.251 62.032 1.00 21.17 1215 HIS B C 1
ATOM 5009 O O . HIS B 1 144 ? -65.548 -39.172 62.797 1.00 21.00 1215 HIS B O 1
ATOM 5016 N N . MET B 1 145 ? -65.909 -37.097 62.011 1.00 20.87 1216 MET B N 1
ATOM 5017 C CA . MET B 1 145 ? -67.017 -36.868 62.937 1.00 21.99 1216 MET B CA 1
ATOM 5018 C C . MET B 1 145 ? -68.327 -37.545 62.522 1.00 22.16 1216 MET B C 1
ATOM 5019 O O . MET B 1 145 ? -68.644 -37.643 61.329 1.00 22.51 1216 MET B O 1
ATOM 5024 N N . LYS B 1 146 ? -69.058 -38.036 63.522 1.00 22.16 1217 LYS B N 1
ATOM 5025 C CA . LYS B 1 146 ? -70.378 -38.638 63.313 1.00 22.50 1217 LYS B CA 1
ATOM 5026 C C . LYS B 1 146 ? -71.386 -37.553 62.924 1.00 22.67 1217 LYS B C 1
ATOM 5027 O O . LYS B 1 146 ? -71.424 -36.499 63.548 1.00 21.65 1217 LYS B O 1
ATOM 5033 N N . PRO B 1 147 ? -72.214 -37.794 61.889 1.00 22.67 1218 PRO B N 1
ATOM 5034 C CA . PRO B 1 147 ? -73.287 -36.817 61.684 1.00 22.94 1218 PRO B CA 1
ATOM 5035 C C . PRO B 1 147 ? -74.089 -36.558 62.965 1.00 22.90 1218 PRO B C 1
ATOM 5036 O O . PRO B 1 147 ? -74.321 -37.483 63.765 1.00 22.52 1218 PRO B O 1
ATOM 5040 N N . ASN B 1 148 ? -74.485 -35.298 63.154 1.00 22.90 1219 ASN B N 1
ATOM 5041 C CA . ASN B 1 148 ? -75.225 -34.838 64.350 1.00 23.48 1219 ASN B CA 1
ATOM 5042 C C . ASN B 1 148 ? -74.424 -34.790 65.647 1.00 22.51 1219 ASN B C 1
ATOM 5043 O O . ASN B 1 148 ? -74.963 -34.401 66.701 1.00 23.55 1219 ASN B O 1
ATOM 5048 N N . SER B 1 149 ? -73.150 -35.181 65.595 1.00 21.28 1220 SER B N 1
ATOM 5049 C CA . SER B 1 149 ? -72.267 -35.000 66.758 1.00 20.46 1220 SER B CA 1
ATOM 5050 C C . SER B 1 149 ? -71.951 -33.515 66.913 1.00 19.31 1220 SER B C 1
ATOM 5051 O O . SER B 1 149 ? -72.420 -32.676 66.118 1.00 19.07 1220 SER B O 1
ATOM 5054 N N . ILE B 1 150 ? -71.156 -33.199 67.937 1.00 17.73 1221 ILE B N 1
ATOM 5055 C CA . ILE B 1 150 ? -70.966 -31.817 68.344 1.00 17.87 1221 ILE B CA 1
ATOM 5056 C C . ILE B 1 150 ? -69.471 -31.539 68.438 1.00 17.83 1221 ILE B C 1
ATOM 5057 O O . ILE B 1 150 ? -68.739 -32.286 69.106 1.00 18.43 1221 ILE B O 1
ATOM 5062 N N . LEU B 1 151 ? -69.038 -30.475 67.759 1.00 17.53 1222 LEU B N 1
ATOM 5063 C CA . LEU B 1 151 ? -67.662 -30.021 67.834 1.00 17.40 1222 LEU B CA 1
ATOM 5064 C C . LEU B 1 151 ? -67.591 -28.878 68.835 1.00 17.24 1222 LEU B C 1
ATOM 5065 O O . LEU B 1 151 ? -68.320 -27.898 68.702 1.00 17.60 1222 LEU B O 1
ATOM 5070 N N . GLY B 1 152 ? -66.755 -29.020 69.853 1.00 16.86 1223 GLY B N 1
ATOM 5071 C CA . GLY B 1 152 ? -66.598 -27.958 70.839 1.00 17.31 1223 GLY B CA 1
ATOM 5072 C C . GLY B 1 152 ? -65.198 -27.373 70.713 1.00 18.01 1223 GLY B C 1
ATOM 5073 O O . GLY B 1 152 ? -64.213 -28.114 70.616 1.00 17.40 1223 GLY B O 1
ATOM 5074 N N . LEU B 1 153 ? -65.123 -26.040 70.682 1.00 16.25 1224 LEU B N 1
ATOM 5075 C CA . LEU B 1 153 ? -63.869 -25.293 70.615 1.00 16.34 1224 LEU B CA 1
ATOM 5076 C C . LEU B 1 153 ? -63.701 -24.465 71.885 1.00 16.77 1224 LEU B C 1
ATOM 5077 O O . LEU B 1 153 ? -64.699 -24.027 72.490 1.00 17.23 1224 LEU B O 1
ATOM 5082 N N . SER B 1 154 ? -62.462 -24.191 72.282 1.00 16.87 1225 SER B N 1
ATOM 5083 C CA . SER B 1 154 ? -62.305 -23.298 73.430 1.00 18.17 1225 SER B CA 1
ATOM 5084 C C . SER B 1 154 ? -61.837 -21.899 73.016 1.00 17.73 1225 SER B C 1
ATOM 5085 O O . SER B 1 154 ? -61.568 -21.035 73.851 1.00 18.72 1225 SER B O 1
ATOM 5088 N N . HIS B 1 155 ? -61.836 -21.672 71.703 1.00 18.19 1226 HIS B N 1
ATOM 5089 C CA . HIS B 1 155 ? -61.438 -20.410 71.096 1.00 18.46 1226 HIS B CA 1
ATOM 5090 C C . HIS B 1 155 ? -61.816 -20.481 69.617 1.00 18.18 1226 HIS B C 1
ATOM 5091 O O . HIS B 1 155 ? -61.756 -21.547 69.001 1.00 19.04 1226 HIS B O 1
ATOM 5098 N N . GLY B 1 156 ? -62.231 -19.344 69.069 1.00 18.13 1227 GLY B N 1
ATOM 5099 C CA . GLY B 1 156 ? -62.817 -19.332 67.742 1.00 17.70 1227 GLY B CA 1
ATOM 5100 C C . GLY B 1 156 ? -61.902 -19.115 66.545 1.00 16.74 1227 GLY B C 1
ATOM 5101 O O . GLY B 1 156 ? -62.398 -18.835 65.458 1.00 18.28 1227 GLY B O 1
ATOM 5102 N N . PHE B 1 157 ? -60.578 -19.243 66.725 1.00 17.22 1228 PHE B N 1
ATOM 5103 C CA . PHE B 1 157 ? -59.650 -19.144 65.577 1.00 17.31 1228 PHE B CA 1
ATOM 5104 C C . PHE B 1 157 ? -60.140 -19.896 64.324 1.00 16.52 1228 PHE B C 1
ATOM 5105 O O . PHE B 1 157 ? -60.113 -19.340 63.223 1.00 17.22 1228 PHE B O 1
ATOM 5113 N N . LEU B 1 158 ? -60.584 -21.145 64.492 1.00 16.27 1229 LEU B N 1
ATOM 5114 C CA . LEU B 1 158 ? -60.940 -21.957 63.322 1.00 16.91 1229 LEU B CA 1
ATOM 5115 C C . LEU B 1 158 ? -62.102 -21.327 62.535 1.00 16.07 1229 LEU B C 1
ATOM 5116 O O . LEU B 1 158 ? -62.110 -21.360 61.292 1.00 16.24 1229 LEU B O 1
ATOM 5121 N N . LEU B 1 159 ? -63.067 -20.740 63.257 1.00 15.98 1230 LEU B N 1
ATOM 5122 C CA . LEU B 1 159 ? -64.126 -20.008 62.552 1.00 16.31 1230 LEU B CA 1
ATOM 5123 C C . LEU B 1 159 ? -63.520 -18.852 61.726 1.00 16.09 1230 LEU B C 1
ATOM 5124 O O . LEU B 1 159 ? -63.823 -18.693 60.534 1.00 17.49 1230 LEU B O 1
ATOM 5129 N N . GLY B 1 160 ? -62.662 -18.060 62.363 1.00 15.93 1231 GLY B N 1
ATOM 5130 C CA . GLY B 1 160 ? -61.994 -16.938 61.675 1.00 16.34 1231 GLY B CA 1
ATOM 5131 C C . GLY B 1 160 ? -61.226 -17.402 60.448 1.00 16.01 1231 GLY B C 1
ATOM 5132 O O . GLY B 1 160 ? -61.247 -16.745 59.396 1.00 17.08 1231 GLY B O 1
ATOM 5133 N N . HIS B 1 161 ? -60.530 -18.538 60.586 1.00 15.83 1232 HIS B N 1
ATOM 5134 C CA . HIS B 1 161 ? -59.789 -19.110 59.474 1.00 16.73 1232 HIS B CA 1
ATOM 5135 C C . HIS B 1 161 ? -60.736 -19.490 58.329 1.00 16.61 1232 HIS B C 1
ATOM 5136 O O . HIS B 1 161 ? -60.525 -19.128 57.157 1.00 16.62 1232 HIS B O 1
ATOM 5143 N N . LEU B 1 162 ? -61.779 -20.242 58.670 1.00 16.24 1233 LEU B N 1
ATOM 5144 C CA . LEU B 1 162 ? -62.733 -20.661 57.648 1.00 17.80 1233 LEU B CA 1
ATOM 5145 C C . LEU B 1 162 ? -63.359 -19.451 56.959 1.00 17.59 1233 LEU B C 1
ATOM 5146 O O . LEU B 1 162 ? -63.450 -19.409 55.747 1.00 18.52 1233 LEU B O 1
ATOM 5151 N N . GLN B 1 163 ? -63.777 -18.464 57.742 1.00 17.71 1234 GLN B N 1
ATOM 5152 C CA . GLN B 1 163 ? -64.433 -17.277 57.169 1.00 18.98 1234 GLN B CA 1
ATOM 5153 C C . GLN B 1 163 ? -63.491 -16.524 56.220 1.00 19.18 1234 GLN B C 1
ATOM 5154 O O . GLN B 1 163 ? -63.928 -16.032 55.166 1.00 19.41 1234 GLN B O 1
ATOM 5160 N N . SER B 1 164 ? -62.201 -16.487 56.564 1.00 18.55 1235 SER B N 1
ATOM 5161 C CA . SER B 1 164 ? -61.188 -15.794 55.734 1.00 20.33 1235 SER B CA 1
ATOM 5162 C C . SER B 1 164 ? -61.083 -16.413 54.331 1.00 20.80 1235 SER B C 1
ATOM 5163 O O . SER B 1 164 ? -60.737 -15.725 53.357 1.00 21.47 1235 SER B O 1
ATOM 5166 N N . ALA B 1 165 ? -61.379 -17.711 54.245 1.00 21.75 1236 ALA B N 1
ATOM 5167 C CA . ALA B 1 165 ? -61.374 -18.458 52.984 1.00 22.98 1236 ALA B CA 1
ATOM 5168 C C . ALA B 1 165 ? -62.781 -18.581 52.359 1.00 23.20 1236 ALA B C 1
ATOM 5169 O O . ALA B 1 165 ? -62.958 -19.271 51.348 1.00 23.93 1236 ALA B O 1
ATOM 5171 N N . GLY B 1 166 ? -63.761 -17.893 52.937 1.00 22.99 1237 GLY B N 1
ATOM 5172 C CA . GLY B 1 166 ? -65.150 -17.971 52.479 1.00 23.83 1237 GLY B CA 1
ATOM 5173 C C . GLY B 1 166 ? -65.795 -19.329 52.709 1.00 23.92 1237 GLY B C 1
ATOM 5174 O O . GLY B 1 166 ? -66.717 -19.730 51.972 1.00 24.45 1237 GLY B O 1
ATOM 5175 N N . LEU B 1 167 ? -65.286 -20.056 53.705 1.00 23.37 1238 LEU B N 1
ATOM 5176 C CA . LEU B 1 167 ? -65.833 -21.359 54.097 1.00 23.15 1238 LEU B CA 1
ATOM 5177 C C . LEU B 1 167 ? -66.589 -21.260 55.441 1.00 22.98 1238 LEU B C 1
ATOM 5178 O O . LEU B 1 167 ? -66.513 -20.248 56.139 1.00 22.59 1238 LEU B O 1
ATOM 5183 N N . ASP B 1 168 ? -67.315 -22.318 55.802 1.00 23.02 1239 ASP B N 1
ATOM 5184 C CA . ASP B 1 168 ? -67.926 -22.430 57.144 1.00 22.80 1239 ASP B CA 1
ATOM 5185 C C . ASP B 1 168 ? -67.813 -23.917 57.557 1.00 21.51 1239 ASP B C 1
ATOM 5186 O O . ASP B 1 168 ? -67.251 -24.754 56.829 1.00 21.15 1239 ASP B O 1
ATOM 5191 N N . PHE B 1 169 ? -68.327 -24.237 58.734 1.00 20.20 1240 PHE B N 1
ATOM 5192 C CA . PHE B 1 169 ? -68.319 -25.602 59.228 1.00 19.62 1240 PHE B CA 1
ATOM 5193 C C . PHE B 1 169 ? -69.283 -26.470 58.396 1.00 20.02 1240 PHE B C 1
ATOM 5194 O O . PHE B 1 169 ? -70.142 -25.933 57.677 1.00 19.71 1240 PHE B O 1
ATOM 5202 N N . PRO B 1 170 ? -69.143 -27.815 58.491 1.00 20.15 1241 PRO B N 1
ATOM 5203 C CA . PRO B 1 170 ? -70.124 -28.670 57.813 1.00 20.47 1241 PRO B CA 1
ATOM 5204 C C . PRO B 1 170 ? -71.508 -28.485 58.412 1.00 20.13 1241 PRO B C 1
ATOM 5205 O O . PRO B 1 170 ? -71.648 -28.157 59.604 1.00 20.92 1241 PRO B O 1
ATOM 5209 N N . LYS B 1 171 ? -72.516 -28.703 57.574 1.00 20.42 1242 LYS B N 1
ATOM 5210 C CA A LYS B 1 171 ? -73.886 -28.484 58.001 0.50 20.49 1242 LYS B CA 1
ATOM 5211 C CA B LYS B 1 171 ? -73.915 -28.521 57.941 0.50 20.61 1242 LYS B CA 1
ATOM 5212 C C . LYS B 1 171 ? -74.420 -29.625 58.869 1.00 20.77 1242 LYS B C 1
ATOM 5213 O O . LYS B 1 171 ? -75.484 -29.496 59.466 1.00 21.19 1242 LYS B O 1
ATOM 5224 N N . ASN B 1 172 ? -73.656 -30.716 58.965 1.00 20.55 1243 ASN B N 1
ATOM 5225 C CA . ASN B 1 172 ? -74.108 -31.922 59.683 1.00 21.25 1243 ASN B CA 1
ATOM 5226 C C . ASN B 1 172 ? -73.582 -32.093 61.106 1.00 20.55 1243 ASN B C 1
ATOM 5227 O O . ASN B 1 172 ? -73.727 -33.162 61.698 1.00 20.55 1243 ASN B O 1
ATOM 5232 N N . ILE B 1 173 ? -72.971 -31.039 61.650 1.00 19.77 1244 ILE B N 1
ATOM 5233 C CA . ILE B 1 173 ? -72.489 -31.085 63.024 1.00 19.09 1244 ILE B CA 1
ATOM 5234 C C . ILE B 1 173 ? -72.889 -29.803 63.736 1.00 18.24 1244 ILE B C 1
ATOM 5235 O O . ILE B 1 173 ? -72.984 -28.738 63.114 1.00 17.93 1244 ILE B O 1
ATOM 5240 N N . SER B 1 174 ? -73.128 -29.920 65.038 1.00 16.40 1245 SER B N 1
ATOM 5241 C CA . SER B 1 174 ? -73.265 -28.735 65.870 1.00 16.70 1245 SER B CA 1
ATOM 5242 C C . SER B 1 174 ? -71.872 -28.207 66.173 1.00 16.81 1245 SER B C 1
ATOM 5243 O O . SER B 1 174 ? -70.890 -28.967 66.193 1.00 16.73 1245 SER B O 1
ATOM 5246 N N . VAL B 1 175 ? -71.783 -26.903 66.419 1.00 16.48 1246 VAL B N 1
ATOM 5247 C CA . VAL B 1 175 ? -70.497 -26.265 66.714 1.00 16.35 1246 VAL B CA 1
ATOM 5248 C C . VAL B 1 175 ? -70.754 -25.328 67.887 1.00 16.46 1246 VAL B C 1
ATOM 5249 O O . VAL B 1 175 ? -71.594 -24.428 67.787 1.00 15.95 1246 VAL B O 1
ATOM 5253 N N . ILE B 1 176 ? -70.045 -25.566 68.981 1.00 15.58 1247 ILE B N 1
ATOM 5254 C CA . ILE B 1 176 ? -70.205 -24.779 70.217 1.00 16.75 1247 ILE B CA 1
ATOM 5255 C C . ILE B 1 176 ? -68.834 -24.377 70.746 1.00 16.72 1247 ILE B C 1
ATOM 5256 O O . ILE B 1 176 ? -67.827 -24.929 70.327 1.00 16.19 1247 ILE B O 1
ATOM 5261 N N . ALA B 1 177 ? -68.808 -23.444 71.698 1.00 16.18 1248 ALA B N 1
ATOM 5262 C CA . ALA B 1 177 ? -67.549 -23.067 72.319 1.00 16.33 1248 ALA B CA 1
ATOM 5263 C C . ALA B 1 177 ? -67.750 -22.794 73.794 1.00 16.74 1248 ALA B C 1
ATOM 5264 O O . ALA B 1 177 ? -68.768 -22.206 74.201 1.00 16.09 1248 ALA B O 1
ATOM 5266 N N . VAL B 1 178 ? -66.759 -23.205 74.580 1.00 16.33 1249 VAL B N 1
ATOM 5267 C CA . VAL B 1 178 ? -66.679 -22.859 75.986 1.00 17.07 1249 VAL B CA 1
ATOM 5268 C C . VAL B 1 178 ? -65.250 -22.331 76.189 1.00 17.49 1249 VAL B C 1
ATOM 5269 O O . VAL B 1 178 ? -64.273 -23.053 75.934 1.00 17.85 1249 VAL B O 1
ATOM 5273 N N . CYS B 1 179 ? -65.143 -21.092 76.675 1.00 18.21 1250 CYS B N 1
ATOM 5274 C CA . CYS B 1 179 ? -63.875 -20.340 76.648 1.00 19.33 1250 CYS B CA 1
ATOM 5275 C C . CYS B 1 179 ? -63.544 -19.856 78.063 1.00 20.03 1250 CYS B C 1
ATOM 5276 O O . CYS B 1 179 ? -64.049 -18.843 78.492 1.00 19.10 1250 CYS B O 1
ATOM 5279 N N . PRO B 1 180 ? -62.737 -20.634 78.799 1.00 20.76 1251 PRO B N 1
ATOM 5280 C CA . PRO B 1 180 ? -62.357 -20.260 80.172 1.00 21.68 1251 PRO B CA 1
ATOM 5281 C C . PRO B 1 180 ? -61.514 -18.979 80.191 1.00 22.60 1251 PRO B C 1
ATOM 5282 O O . PRO B 1 180 ? -60.661 -18.785 79.306 1.00 22.40 1251 PRO B O 1
ATOM 5286 N N . LYS B 1 181 ? -61.755 -18.140 81.202 1.00 23.70 1252 LYS B N 1
ATOM 5287 C CA A LYS B 1 181 ? -61.050 -16.862 81.364 0.50 24.62 1252 LYS B CA 1
ATOM 5288 C CA B LYS B 1 181 ? -61.060 -16.860 81.369 0.50 24.96 1252 LYS B CA 1
ATOM 5289 C C . LYS B 1 181 ? -59.858 -17.020 82.296 1.00 25.29 1252 LYS B C 1
ATOM 5290 O O . LYS B 1 181 ? -59.761 -16.372 83.348 1.00 25.82 1252 LYS B O 1
ATOM 5301 N N . GLY B 1 182 ? -58.954 -17.905 81.919 1.00 25.96 1253 GLY B N 1
ATOM 5302 C CA . GLY B 1 182 ? -57.782 -18.129 82.738 1.00 28.01 1253 GLY B CA 1
ATOM 5303 C C . GLY B 1 182 ? -56.915 -19.151 82.070 1.00 28.54 1253 GLY B C 1
ATOM 5304 O O . GLY B 1 182 ? -57.325 -19.809 81.102 1.00 28.91 1253 GLY B O 1
ATOM 5305 N N . MET B 1 183 ? -55.695 -19.271 82.582 1.00 29.18 1254 MET B N 1
ATOM 5306 C CA A MET B 1 183 ? -54.756 -20.222 82.030 0.50 28.46 1254 MET B CA 1
ATOM 5307 C CA B MET B 1 183 ? -54.729 -20.225 82.058 0.50 30.24 1254 MET B CA 1
ATOM 5308 C C . MET B 1 183 ? -55.126 -21.643 82.444 1.00 29.65 1254 MET B C 1
ATOM 5309 O O . MET B 1 183 ? -55.722 -21.862 83.510 1.00 29.40 1254 MET B O 1
ATOM 5318 N N . GLY B 1 184 ? -54.792 -22.597 81.575 1.00 29.44 1255 GLY B N 1
ATOM 5319 C CA . GLY B 1 184 ? -55.059 -24.014 81.811 1.00 29.60 1255 GLY B CA 1
ATOM 5320 C C . GLY B 1 184 ? -54.760 -24.496 83.228 1.00 29.31 1255 GLY B C 1
ATOM 5321 O O . GLY B 1 184 ? -55.643 -25.088 83.876 1.00 28.86 1255 GLY B O 1
ATOM 5322 N N . PRO B 1 185 ? -53.521 -24.257 83.726 1.00 29.15 1256 PRO B N 1
ATOM 5323 C CA . PRO B 1 185 ? -53.178 -24.680 85.093 1.00 29.07 1256 PRO B CA 1
ATOM 5324 C C . PRO B 1 185 ? -54.156 -24.159 86.148 1.00 29.20 1256 PRO B C 1
ATOM 5325 O O . PRO B 1 185 ? -54.500 -24.898 87.080 1.00 29.31 1256 PRO B O 1
ATOM 5329 N N . SER B 1 186 ? -54.614 -22.915 85.986 1.00 28.06 1257 SER B N 1
ATOM 5330 C CA . SER B 1 186 ? -55.564 -22.319 86.924 1.00 27.69 1257 SER B CA 1
ATOM 5331 C C . SER B 1 186 ? -56.952 -22.948 86.811 1.00 27.20 1257 SER B C 1
ATOM 5332 O O . SER B 1 186 ? -57.624 -23.145 87.822 1.00 27.33 1257 SER B O 1
ATOM 5335 N N . VAL B 1 187 ? -57.362 -23.283 85.588 1.00 26.02 1258 VAL B N 1
ATOM 5336 C CA . VAL B 1 187 ? -58.623 -24.013 85.384 1.00 25.53 1258 VAL B CA 1
ATOM 5337 C C . VAL B 1 187 ? -58.633 -25.309 86.226 1.00 24.71 1258 VAL B C 1
ATOM 5338 O O . VAL B 1 187 ? -59.639 -25.596 86.904 1.00 24.92 1258 VAL B O 1
ATOM 5342 N N . ARG B 1 188 ? -57.515 -26.048 86.224 1.00 23.66 1259 ARG B N 1
ATOM 5343 C CA . ARG B 1 188 ? -57.406 -27.296 87.033 1.00 23.36 1259 ARG B CA 1
ATOM 5344 C C . ARG B 1 188 ? -57.223 -27.012 88.525 1.00 23.64 1259 ARG B C 1
ATOM 5345 O O . ARG B 1 188 ? -57.943 -27.565 89.350 1.00 23.83 1259 ARG B O 1
ATOM 5353 N N . ARG B 1 189 ? -56.243 -26.172 88.856 1.00 24.11 1260 ARG B N 1
ATOM 5354 C CA . ARG B 1 189 ? -55.903 -25.890 90.254 1.00 24.82 1260 ARG B CA 1
ATOM 5355 C C . ARG B 1 189 ? -57.121 -25.340 91.000 1.00 24.41 1260 ARG B C 1
ATOM 5356 O O . ARG B 1 189 ? -57.401 -25.749 92.132 1.00 24.29 1260 ARG B O 1
ATOM 5364 N N . LEU B 1 190 ? -57.840 -24.413 90.366 1.00 23.94 1261 LEU B N 1
ATOM 5365 C CA . LEU B 1 190 ? -59.005 -23.809 91.013 1.00 24.40 1261 LEU B CA 1
ATOM 5366 C C . LEU B 1 190 ? -60.183 -24.769 91.081 1.00 23.68 1261 LEU B C 1
ATOM 5367 O O . LEU B 1 190 ? -60.953 -24.722 92.039 1.00 24.64 1261 LEU B O 1
ATOM 5372 N N . TYR B 1 191 ? -60.308 -25.626 90.065 1.00 23.01 1262 TYR B N 1
ATOM 5373 C CA . TYR B 1 191 ? -61.305 -26.685 90.071 1.00 21.96 1262 TYR B CA 1
ATOM 5374 C C . TYR B 1 191 ? -61.065 -27.583 91.289 1.00 21.26 1262 TYR B C 1
ATOM 5375 O O . TYR B 1 191 ? -61.986 -27.846 92.079 1.00 21.51 1262 TYR B O 1
ATOM 5384 N N . VAL B 1 192 ? -59.820 -28.033 91.455 1.00 21.04 1263 VAL B N 1
ATOM 5385 C CA . VAL B 1 192 ? -59.470 -28.845 92.621 1.00 21.12 1263 VAL B CA 1
ATOM 5386 C C . VAL B 1 192 ? -59.768 -28.066 93.916 1.00 21.61 1263 VAL B C 1
ATOM 5387 O O . VAL B 1 192 ? -60.387 -28.605 94.837 1.00 21.52 1263 VAL B O 1
ATOM 5391 N N . GLN B 1 193 ? -59.361 -26.792 93.963 1.00 22.47 1264 GLN B N 1
ATOM 5392 C CA . GLN B 1 193 ? -59.647 -25.935 95.127 1.00 24.09 1264 GLN B CA 1
ATOM 5393 C C . GLN B 1 193 ? -61.156 -25.832 95.370 1.00 23.16 1264 GLN B C 1
ATOM 5394 O O . GLN B 1 193 ? -61.607 -25.824 96.509 1.00 23.60 1264 GLN B O 1
ATOM 5400 N N . GLY B 1 194 ? -61.919 -25.773 94.283 1.00 23.61 1265 GLY B N 1
ATOM 5401 C CA . GLY B 1 194 ? -63.373 -25.658 94.326 1.00 23.69 1265 GLY B CA 1
ATOM 5402 C C . GLY B 1 194 ? -64.104 -26.833 94.950 1.00 23.99 1265 GLY B C 1
ATOM 5403 O O . GLY B 1 194 ? -65.273 -26.715 95.337 1.00 24.07 1265 GLY B O 1
ATOM 5404 N N . LYS B 1 195 ? -63.419 -27.973 95.047 1.00 24.02 1266 LYS B N 1
ATOM 5405 C CA . LYS B 1 195 ? -63.961 -29.120 95.774 1.00 24.64 1266 LYS B CA 1
ATOM 5406 C C . LYS B 1 195 ? -64.057 -28.853 97.283 1.00 25.59 1266 LYS B C 1
ATOM 5407 O O . LYS B 1 195 ? -64.807 -29.536 97.982 1.00 25.92 1266 LYS B O 1
ATOM 5413 N N . GLU B 1 196 ? -63.294 -27.864 97.760 1.00 26.83 1267 GLU B N 1
ATOM 5414 C CA . GLU B 1 196 ? -63.226 -27.489 99.185 1.00 27.97 1267 GLU B CA 1
ATOM 5415 C C . GLU B 1 196 ? -63.740 -26.083 99.465 1.00 28.18 1267 GLU B C 1
ATOM 5416 O O . GLU B 1 196 ? -64.353 -25.834 100.504 1.00 28.11 1267 GLU B O 1
ATOM 5422 N N . ILE B 1 197 ? -63.447 -25.161 98.549 1.00 28.17 1268 ILE B N 1
ATOM 5423 C CA . ILE B 1 197 ? -63.800 -23.756 98.714 1.00 28.89 1268 ILE B CA 1
ATOM 5424 C C . ILE B 1 197 ? -64.873 -23.411 97.688 1.00 28.98 1268 ILE B C 1
ATOM 5425 O O . ILE B 1 197 ? -64.622 -23.485 96.488 1.00 28.38 1268 ILE B O 1
ATOM 5430 N N . ASN B 1 198 ? -66.064 -23.055 98.171 1.00 29.43 1269 ASN B N 1
ATOM 5431 C CA . ASN B 1 198 ? -67.185 -22.701 97.296 1.00 30.27 1269 ASN B CA 1
ATOM 5432 C C . ASN B 1 198 ? -66.830 -21.569 96.345 1.00 29.66 1269 ASN B C 1
ATOM 5433 O O . ASN B 1 198 ? -66.247 -20.556 96.756 1.00 29.25 1269 ASN B O 1
ATOM 5438 N N . GLY B 1 199 ? -67.164 -21.754 95.072 1.00 28.84 1270 GLY B N 1
ATOM 5439 C CA . GLY B 1 199 ? -67.063 -20.675 94.095 1.00 28.23 1270 GLY B CA 1
ATOM 5440 C C . GLY B 1 199 ? -65.655 -20.442 93.576 1.00 27.23 1270 GLY B C 1
ATOM 5441 O O . GLY B 1 199 ? -65.415 -19.504 92.799 1.00 27.61 1270 GLY B O 1
ATOM 5442 N N . ALA B 1 200 ? -64.716 -21.283 94.011 1.00 25.96 1271 ALA B N 1
ATOM 5443 C CA . ALA B 1 200 ? -63.388 -21.272 93.426 1.00 25.14 1271 ALA B CA 1
ATOM 5444 C C . ALA B 1 200 ? -63.499 -21.949 92.066 1.00 24.43 1271 ALA B C 1
ATOM 5445 O O . ALA B 1 200 ? -64.117 -23.021 91.929 1.00 23.97 1271 ALA B O 1
ATOM 5447 N N . GLY B 1 201 ? -62.933 -21.289 91.064 1.00 24.15 1272 GLY B N 1
ATOM 5448 C CA . GLY B 1 201 ? -62.948 -21.797 89.706 1.00 23.76 1272 GLY B CA 1
ATOM 5449 C C . GLY B 1 201 ? -62.773 -20.637 88.755 1.00 23.65 1272 GLY B C 1
ATOM 5450 O O . GLY B 1 201 ? -62.798 -19.470 89.178 1.00 23.96 1272 GLY B O 1
ATOM 5451 N N . ILE B 1 202 ? -62.602 -20.962 87.479 1.00 21.95 1273 ILE B N 1
ATOM 5452 C CA . ILE B 1 202 ? -62.380 -19.967 86.430 1.00 20.71 1273 ILE B CA 1
ATOM 5453 C C . ILE B 1 202 ? -63.680 -19.754 85.634 1.00 19.74 1273 ILE B C 1
ATOM 5454 O O . ILE B 1 202 ? -64.278 -20.723 85.130 1.00 18.47 1273 ILE B O 1
ATOM 5459 N N . ASN B 1 203 ? -64.127 -18.498 85.518 1.00 18.90 1274 ASN B N 1
ATOM 5460 C CA . ASN B 1 203 ? -65.343 -18.192 84.746 1.00 18.99 1274 ASN B CA 1
ATOM 5461 C C . ASN B 1 203 ? -65.101 -18.483 83.259 1.00 18.92 1274 ASN B C 1
ATOM 5462 O O . ASN B 1 203 ? -63.950 -18.574 82.824 1.00 19.44 1274 ASN B O 1
ATOM 5467 N N . SER B 1 204 ? -66.181 -18.629 82.495 1.00 18.86 1275 SER B N 1
ATOM 5468 C CA . SER B 1 204 ? -66.060 -18.949 81.058 1.00 19.66 1275 SER B CA 1
ATOM 5469 C C . SER B 1 204 ? -67.099 -18.150 80.307 1.00 18.89 1275 SER B C 1
ATOM 5470 O O . SER B 1 204 ? -68.020 -17.616 80.917 1.00 18.41 1275 SER B O 1
ATOM 5473 N N . SER B 1 205 ? -66.942 -18.049 78.987 1.00 18.08 1276 SER B N 1
ATOM 5474 C CA . SER B 1 205 ? -68.064 -17.644 78.130 1.00 18.01 1276 SER B CA 1
ATOM 5475 C C . SER B 1 205 ? -68.394 -18.823 77.230 1.00 16.96 1276 SER B C 1
ATOM 5476 O O . SER B 1 205 ? -67.573 -19.728 77.060 1.00 17.47 1276 SER B O 1
ATOM 5479 N N . PHE B 1 206 ? -69.603 -18.847 76.692 1.00 16.15 1277 PHE B N 1
ATOM 5480 C CA . PHE B 1 206 ? -69.962 -19.927 75.773 1.00 15.92 1277 PHE B CA 1
ATOM 5481 C C . PHE B 1 206 ? -70.641 -19.341 74.560 1.00 16.14 1277 PHE B C 1
ATOM 5482 O O . PHE B 1 206 ? -71.209 -18.231 74.610 1.00 16.26 1277 PHE B O 1
ATOM 5490 N N . ALA B 1 207 ? -70.614 -20.111 73.484 1.00 16.26 1278 ALA B N 1
ATOM 5491 C CA . ALA B 1 207 ? -71.278 -19.739 72.251 1.00 16.36 1278 ALA B CA 1
ATOM 5492 C C . ALA B 1 207 ? -71.860 -20.973 71.588 1.00 16.78 1278 ALA B C 1
ATOM 5493 O O . ALA B 1 207 ? -71.354 -22.087 71.785 1.00 16.96 1278 ALA B O 1
ATOM 5495 N N . VAL B 1 208 ? -72.936 -20.765 70.837 1.00 17.10 1279 VAL B N 1
ATOM 5496 C CA . VAL B 1 208 ? -73.496 -21.811 69.998 1.00 17.58 1279 VAL B CA 1
ATOM 5497 C C . VAL B 1 208 ? -73.493 -21.263 68.585 1.00 17.72 1279 VAL B C 1
ATOM 5498 O O . VAL B 1 208 ? -74.263 -20.340 68.276 1.00 18.00 1279 VAL B O 1
ATOM 5502 N N . HIS B 1 209 ? -72.601 -21.812 67.760 1.00 17.59 1280 HIS B N 1
ATOM 5503 C CA . HIS B 1 209 ? -72.443 -21.357 66.388 1.00 18.36 1280 HIS B CA 1
ATOM 5504 C C . HIS B 1 209 ? -73.402 -22.105 65.461 1.00 18.32 1280 HIS B C 1
ATOM 5505 O O . HIS B 1 209 ? -73.954 -21.510 64.545 1.00 19.39 1280 HIS B O 1
ATOM 5512 N N . GLN B 1 210 ? -73.566 -23.408 65.685 1.00 18.17 1281 GLN B N 1
ATOM 5513 C CA . GLN B 1 210 ? -74.506 -24.223 64.903 1.00 18.40 1281 GLN B CA 1
ATOM 5514 C C . GLN B 1 210 ? -75.134 -25.215 65.841 1.00 18.43 1281 GLN B C 1
ATOM 5515 O O . GLN B 1 210 ? -74.433 -25.806 66.663 1.00 18.49 1281 GLN B O 1
ATOM 5521 N N . ASP B 1 211 ? -76.446 -25.391 65.696 1.00 18.62 1282 ASP B N 1
ATOM 5522 C CA . ASP B 1 211 ? -77.195 -26.333 66.524 1.00 18.61 1282 ASP B CA 1
ATOM 5523 C C . ASP B 1 211 ? -78.084 -27.170 65.604 1.00 18.85 1282 ASP B C 1
ATOM 5524 O O . ASP B 1 211 ? -79.176 -26.737 65.226 1.00 19.41 1282 ASP B O 1
ATOM 5529 N N . VAL B 1 212 ? -77.624 -28.367 65.240 1.00 18.58 1283 VAL B N 1
ATOM 5530 C CA . VAL B 1 212 ? -78.311 -29.129 64.189 1.00 18.91 1283 VAL B CA 1
ATOM 5531 C C . VAL B 1 212 ? -79.510 -29.946 64.702 1.00 18.31 1283 VAL B C 1
ATOM 5532 O O . VAL B 1 212 ? -80.382 -30.333 63.914 1.00 19.24 1283 VAL B O 1
ATOM 5536 N N . ASP B 1 213 ? -79.565 -30.191 66.010 1.00 17.38 1284 ASP B N 1
ATOM 5537 C CA . ASP B 1 213 ? -80.621 -31.068 66.549 1.00 17.97 1284 ASP B CA 1
ATOM 5538 C C . ASP B 1 213 ? -81.294 -30.580 67.838 1.00 17.78 1284 ASP B C 1
ATOM 5539 O O . ASP B 1 213 ? -82.148 -31.295 68.383 1.00 18.71 1284 ASP B O 1
ATOM 5544 N N . GLY B 1 214 ? -80.934 -29.376 68.288 1.00 17.60 1285 GLY B N 1
ATOM 5545 C CA . GLY B 1 214 ? -81.544 -28.763 69.466 1.00 17.78 1285 GLY B CA 1
ATOM 5546 C C . GLY B 1 214 ? -80.842 -29.086 70.781 1.00 18.24 1285 GLY B C 1
ATOM 5547 O O . GLY B 1 214 ? -81.278 -28.629 71.848 1.00 18.99 1285 GLY B O 1
ATOM 5548 N N . ARG B 1 215 ? -79.751 -29.862 70.727 1.00 17.57 1286 ARG B N 1
ATOM 5549 C CA . ARG B 1 215 ? -79.047 -30.231 71.965 1.00 18.58 1286 ARG B CA 1
ATOM 5550 C C . ARG B 1 215 ? -77.877 -29.286 72.298 1.00 17.90 1286 ARG B C 1
ATOM 5551 O O . ARG B 1 215 ? -77.319 -29.333 73.414 1.00 18.88 1286 ARG B O 1
ATOM 5559 N N . ALA B 1 216 ? -77.478 -28.456 71.329 1.00 18.03 1287 ALA B N 1
ATOM 5560 C CA . ALA B 1 216 ? -76.194 -27.750 71.426 1.00 17.60 1287 ALA B CA 1
ATOM 5561 C C . ALA B 1 216 ? -76.062 -26.863 72.671 1.00 17.74 1287 ALA B C 1
ATOM 5562 O O . ALA B 1 216 ? -75.007 -26.867 73.313 1.00 17.94 1287 ALA B O 1
ATOM 5564 N N . THR B 1 217 ? -77.133 -26.155 73.032 1.00 17.14 1288 THR B N 1
ATOM 5565 C CA . THR B 1 217 ? -77.045 -25.209 74.164 1.00 17.83 1288 THR B CA 1
ATOM 5566 C C . THR B 1 217 ? -76.859 -25.941 75.496 1.00 17.14 1288 THR B C 1
ATOM 5567 O O . THR B 1 217 ? -75.975 -25.571 76.281 1.00 17.58 1288 THR B O 1
ATOM 5571 N N . ASP B 1 218 ? -77.683 -26.967 75.756 1.00 16.59 1289 ASP B N 1
ATOM 5572 C CA . ASP B 1 218 ? -77.545 -27.737 77.004 1.00 17.53 1289 ASP B CA 1
ATOM 5573 C C . ASP B 1 218 ? -76.160 -28.403 77.089 1.00 17.21 1289 ASP B C 1
ATOM 5574 O O . ASP B 1 218 ? -75.557 -28.496 78.166 1.00 17.36 1289 ASP B O 1
ATOM 5579 N N . VAL B 1 219 ? -75.643 -28.865 75.950 1.00 17.12 1290 VAL B N 1
ATOM 5580 C CA . VAL B 1 219 ? -74.324 -29.498 75.948 1.00 17.55 1290 VAL B CA 1
ATOM 5581 C C . VAL B 1 219 ? -73.217 -28.482 76.268 1.00 17.42 1290 VAL B C 1
ATOM 5582 O O . VAL B 1 219 ? -72.326 -28.742 77.087 1.00 17.62 1290 VAL B O 1
ATOM 5586 N N . ALA B 1 220 ? -73.283 -27.315 75.625 1.00 17.01 1291 ALA B N 1
ATOM 5587 C CA . ALA B 1 220 ? -72.305 -26.238 75.888 1.00 17.25 1291 ALA B CA 1
ATOM 5588 C C . ALA B 1 220 ? -72.329 -25.862 77.375 1.00 17.06 1291 ALA B C 1
ATOM 5589 O O . ALA B 1 220 ? -71.283 -25.774 78.024 1.00 17.64 1291 ALA B O 1
ATOM 5591 N N . LEU B 1 221 ? -73.534 -25.649 77.913 1.00 16.70 1292 LEU B N 1
ATOM 5592 C CA . LEU B 1 221 ? -73.638 -25.227 79.313 1.00 17.40 1292 LEU B CA 1
ATOM 5593 C C . LEU B 1 221 ? -73.166 -26.356 80.237 1.00 16.66 1292 LEU B C 1
ATOM 5594 O O . LEU B 1 221 ? -72.490 -26.097 81.248 1.00 17.54 1292 LEU B O 1
ATOM 5599 N N . GLY B 1 222 ? -73.527 -27.602 79.915 1.00 15.76 1293 GLY B N 1
ATOM 5600 C CA . GLY B 1 222 ? -73.030 -28.747 80.716 1.00 16.39 1293 GLY B CA 1
ATOM 5601 C C . GLY B 1 222 ? -71.507 -28.792 80.706 1.00 16.53 1293 GLY B C 1
ATOM 5602 O O . GLY B 1 222 ? -70.868 -29.027 81.733 1.00 17.27 1293 GLY B O 1
ATOM 5603 N N . TRP B 1 223 ? -70.919 -28.577 79.530 1.00 15.68 1294 TRP B N 1
ATOM 5604 C CA . TRP B 1 223 ? -69.471 -28.559 79.450 1.00 16.27 1294 TRP B CA 1
ATOM 5605 C C . TRP B 1 223 ? -68.912 -27.465 80.377 1.00 15.86 1294 TRP B C 1
ATOM 5606 O O . TRP B 1 223 ? -68.053 -27.736 81.218 1.00 16.65 1294 TRP B O 1
ATOM 5617 N N . SER B 1 224 ? -69.444 -26.233 80.271 1.00 16.90 1295 SER B N 1
ATOM 5618 C CA . SER B 1 224 ? -68.927 -25.155 81.084 1.00 16.96 1295 SER B CA 1
ATOM 5619 C C . SER B 1 224 ? -69.106 -25.429 82.581 1.00 16.27 1295 SER B C 1
ATOM 5620 O O . SER B 1 224 ? -68.207 -25.170 83.365 1.00 16.61 1295 SER B O 1
ATOM 5623 N N . VAL B 1 225 ? -70.274 -25.924 82.964 1.00 15.69 1296 VAL B N 1
ATOM 5624 C CA . VAL B 1 225 ? -70.523 -26.184 84.392 1.00 16.27 1296 VAL B CA 1
ATOM 5625 C C . VAL B 1 225 ? -69.592 -27.289 84.903 1.00 16.44 1296 VAL B C 1
ATOM 5626 O O . VAL B 1 225 ? -69.035 -27.182 86.004 1.00 15.84 1296 VAL B O 1
ATOM 5630 N N . ALA B 1 226 ? -69.406 -28.319 84.080 1.00 16.87 1297 ALA B N 1
ATOM 5631 C CA . ALA B 1 226 ? -68.549 -29.467 84.433 1.00 18.03 1297 ALA B CA 1
ATOM 5632 C C . ALA B 1 226 ? -67.058 -29.080 84.489 1.00 18.19 1297 ALA B C 1
ATOM 5633 O O . ALA B 1 226 ? -66.258 -29.776 85.109 1.00 18.70 1297 ALA B O 1
ATOM 5635 N N . LEU B 1 227 ? -66.680 -27.989 83.815 1.00 17.12 1298 LEU B N 1
ATOM 5636 C CA . LEU B 1 227 ? -65.328 -27.442 83.965 1.00 18.70 1298 LEU B CA 1
ATOM 5637 C C . LEU B 1 227 ? -65.138 -26.697 85.273 1.00 18.54 1298 LEU B C 1
ATOM 5638 O O . LEU B 1 227 ? -64.007 -26.326 85.614 1.00 19.41 1298 LEU B O 1
ATOM 5643 N N . GLY B 1 228 ? -66.240 -26.459 85.997 1.00 18.71 1299 GLY B N 1
ATOM 5644 C CA . GLY B 1 228 ? -66.195 -25.806 87.300 1.00 19.52 1299 GLY B CA 1
ATOM 5645 C C . GLY B 1 228 ? -66.379 -24.300 87.199 1.00 18.53 1299 GLY B C 1
ATOM 5646 O O . GLY B 1 228 ? -66.100 -23.575 88.160 1.00 19.76 1299 GLY B O 1
ATOM 5647 N N . SER B 1 229 ? -66.858 -23.831 86.042 1.00 17.84 1300 SER B N 1
ATOM 5648 C CA . SER B 1 229 ? -67.042 -22.389 85.835 1.00 17.71 1300 SER B CA 1
ATOM 5649 C C . SER B 1 229 ? -68.039 -21.860 86.863 1.00 17.33 1300 SER B C 1
ATOM 5650 O O . SER B 1 229 ? -69.201 -22.273 86.849 1.00 16.76 1300 SER B O 1
ATOM 5653 N N . PRO B 1 230 ? -67.602 -20.950 87.762 1.00 16.89 1301 PRO B N 1
ATOM 5654 C CA . PRO B 1 230 ? -68.593 -20.396 88.718 1.00 17.49 1301 PRO B CA 1
ATOM 5655 C C . PRO B 1 230 ? -69.693 -19.594 88.005 1.00 17.24 1301 PRO B C 1
ATOM 5656 O O . PRO B 1 230 ? -70.862 -19.627 88.405 1.00 17.20 1301 PRO B O 1
ATOM 5660 N N . PHE B 1 231 ? -69.311 -18.854 86.962 1.00 17.02 1302 PHE B N 1
ATOM 5661 C CA . PHE B 1 231 ? -70.273 -18.217 86.063 1.00 17.41 1302 PHE B CA 1
ATOM 5662 C C . PHE B 1 231 ? -69.873 -18.435 84.615 1.00 16.68 1302 PHE B C 1
ATOM 5663 O O . PHE B 1 231 ? -68.668 -18.409 84.275 1.00 16.99 1302 PHE B O 1
ATOM 5671 N N . THR B 1 232 ? -70.895 -18.632 83.781 1.00 16.39 1303 THR B N 1
ATOM 5672 C CA . THR B 1 232 ? -70.752 -18.748 82.331 1.00 17.04 1303 THR B CA 1
ATOM 5673 C C . THR B 1 232 ? -71.523 -17.595 81.676 1.00 17.39 1303 THR B C 1
ATOM 5674 O O . THR B 1 232 ? -72.725 -17.430 81.892 1.00 17.55 1303 THR B O 1
ATOM 5678 N N . PHE B 1 233 ? -70.780 -16.793 80.917 1.00 17.25 1304 PHE B N 1
ATOM 5679 C CA . PHE B 1 233 ? -71.301 -15.637 80.178 1.00 17.04 1304 PHE B CA 1
ATOM 5680 C C . PHE B 1 233 ? -71.621 -16.036 78.739 1.00 16.86 1304 PHE B C 1
ATOM 5681 O O . PHE B 1 233 ? -71.035 -16.984 78.206 1.00 18.17 1304 PHE B O 1
ATOM 5689 N N . ALA B 1 234 ? -72.497 -15.270 78.099 1.00 16.58 1305 ALA B N 1
ATOM 5690 C CA . ALA B 1 234 ? -72.960 -15.610 76.749 1.00 16.46 1305 ALA B CA 1
ATOM 5691 C C . ALA B 1 234 ? -72.309 -14.737 75.697 1.00 16.86 1305 ALA B C 1
ATOM 5692 O O . ALA B 1 234 ? -72.298 -13.508 75.808 1.00 16.91 1305 ALA B O 1
ATOM 5694 N N . THR B 1 235 ? -71.759 -15.375 74.664 1.00 16.55 1306 THR B N 1
ATOM 5695 C CA . THR B 1 235 ? -71.202 -14.626 73.534 1.00 17.17 1306 THR B CA 1
ATOM 5696 C C . THR B 1 235 ? -71.508 -15.338 72.218 1.00 16.60 1306 THR B C 1
ATOM 5697 O O . THR B 1 235 ? -72.296 -16.281 72.200 1.00 16.05 1306 THR B O 1
ATOM 5701 N N . THR B 1 236 ? -70.933 -14.842 71.121 1.00 15.53 1307 THR B N 1
ATOM 5702 C CA . THR B 1 236 ? -70.935 -15.563 69.846 1.00 15.83 1307 THR B CA 1
ATOM 5703 C C . THR B 1 236 ? -69.510 -15.945 69.478 1.00 16.18 1307 THR B C 1
ATOM 5704 O O . THR B 1 236 ? -68.567 -15.288 69.911 1.00 15.34 1307 THR B O 1
ATOM 5708 N N . LEU B 1 237 ? -69.366 -17.005 68.680 1.00 15.30 1308 LEU B N 1
ATOM 5709 C CA . LEU B 1 237 ? -68.038 -17.488 68.288 1.00 16.73 1308 LEU B CA 1
ATOM 5710 C C . LEU B 1 237 ? -67.270 -16.394 67.532 1.00 17.31 1308 LEU B C 1
ATOM 5711 O O . LEU B 1 237 ? -66.064 -16.208 67.743 1.00 17.96 1308 LEU B O 1
ATOM 5716 N N . GLU B 1 238 ? -67.967 -15.652 66.668 1.00 17.04 1309 GLU B N 1
ATOM 5717 C CA A GLU B 1 238 ? -67.321 -14.573 65.923 0.50 17.50 1309 GLU B CA 1
ATOM 5718 C CA B GLU B 1 238 ? -67.346 -14.549 65.929 0.50 16.98 1309 GLU B CA 1
ATOM 5719 C C . GLU B 1 238 ? -66.848 -13.470 66.875 1.00 16.79 1309 GLU B C 1
ATOM 5720 O O . GLU B 1 238 ? -65.742 -12.906 66.708 1.00 17.67 1309 GLU B O 1
ATOM 5731 N N . GLN B 1 239 ? -67.675 -13.150 67.863 1.00 15.48 1310 GLN B N 1
ATOM 5732 C CA . GLN B 1 239 ? -67.272 -12.093 68.780 1.00 16.15 1310 GLN B CA 1
ATOM 5733 C C . GLN B 1 239 ? -66.090 -12.544 69.622 1.00 15.74 1310 GLN B C 1
ATOM 5734 O O . GLN B 1 239 ? -65.171 -11.750 69.894 1.00 15.88 1310 GLN B O 1
ATOM 5740 N N . GLU B 1 240 ? -66.124 -13.814 70.042 1.00 15.01 1311 GLU B N 1
ATOM 5741 C CA A GLU B 1 240 ? -65.026 -14.331 70.869 0.50 15.09 1311 GLU B CA 1
ATOM 5742 C CA B GLU B 1 240 ? -65.051 -14.418 70.837 0.50 16.25 1311 GLU B CA 1
ATOM 5743 C C . GLU B 1 240 ? -63.710 -14.289 70.100 1.00 15.57 1311 GLU B C 1
ATOM 5744 O O . GLU B 1 240 ? -62.701 -13.827 70.641 1.00 16.21 1311 GLU B O 1
ATOM 5755 N N . TYR B 1 241 ? -63.694 -14.720 68.841 1.00 15.69 1312 TYR B N 1
ATOM 5756 C CA . TYR B 1 241 ? -62.375 -14.745 68.201 1.00 15.94 1312 TYR B CA 1
ATOM 5757 C C . TYR B 1 241 ? -61.881 -13.337 67.885 1.00 15.72 1312 TYR B C 1
ATOM 5758 O O . TYR B 1 241 ? -60.680 -13.083 67.934 1.00 15.79 1312 TYR B O 1
ATOM 5767 N N . LYS B 1 242 ? -62.811 -12.410 67.612 1.00 15.56 1313 LYS B N 1
ATOM 5768 C CA . LYS B 1 242 ? -62.398 -11.027 67.354 1.00 17.05 1313 LYS B CA 1
ATOM 5769 C C . LYS B 1 242 ? -61.868 -10.405 68.621 1.00 16.59 1313 LYS B C 1
ATOM 5770 O O . LYS B 1 242 ? -60.788 -9.829 68.611 1.00 17.60 1313 LYS B O 1
ATOM 5776 N N . SER B 1 243 ? -62.590 -10.571 69.736 1.00 15.89 1314 SER B N 1
ATOM 5777 C CA . SER B 1 243 ? -62.134 -10.001 71.007 1.00 16.27 1314 SER B CA 1
ATOM 5778 C C . SER B 1 243 ? -60.747 -10.511 71.392 1.00 16.17 1314 SER B C 1
ATOM 5779 O O . SER B 1 243 ? -59.884 -9.737 71.830 1.00 16.23 1314 SER B O 1
ATOM 5782 N N . ASP B 1 244 ? -60.541 -11.817 71.204 1.00 15.45 1315 ASP B N 1
ATOM 5783 C CA . ASP B 1 244 ? -59.289 -12.457 71.637 1.00 16.52 1315 ASP B CA 1
ATOM 5784 C C . ASP B 1 244 ? -58.110 -12.021 70.756 1.00 15.10 1315 ASP B C 1
ATOM 5785 O O . ASP B 1 244 ? -57.088 -11.510 71.229 1.00 15.85 1315 ASP B O 1
ATOM 5790 N N . ILE B 1 245 ? -58.276 -12.222 69.445 1.00 14.48 1316 ILE B N 1
ATOM 5791 C CA . ILE B 1 245 ? -57.186 -11.954 68.498 1.00 15.51 1316 ILE B CA 1
ATOM 5792 C C . ILE B 1 245 ? -56.842 -10.465 68.393 1.00 15.40 1316 ILE B C 1
ATOM 5793 O O . ILE B 1 245 ? -55.670 -10.073 68.385 1.00 16.89 1316 ILE B O 1
ATOM 5798 N N . PHE B 1 246 ? -57.863 -9.625 68.325 1.00 15.13 1317 PHE B N 1
ATOM 5799 C CA . PHE B 1 246 ? -57.626 -8.183 68.417 1.00 15.64 1317 PHE B CA 1
ATOM 5800 C C . PHE B 1 246 ? -57.064 -7.788 69.804 1.00 15.21 1317 PHE B C 1
ATOM 5801 O O . PHE B 1 246 ? -56.138 -6.972 69.875 1.00 16.20 1317 PHE B O 1
ATOM 5809 N N . GLY B 1 247 ? -57.607 -8.367 70.885 1.00 15.51 1318 GLY B N 1
ATOM 5810 C CA . GLY B 1 247 ? -57.278 -7.932 72.259 1.00 16.12 1318 GLY B CA 1
ATOM 5811 C C . GLY B 1 247 ? -55.801 -8.143 72.565 1.00 15.74 1318 GLY B C 1
ATOM 5812 O O . GLY B 1 247 ? -55.152 -7.297 73.195 1.00 16.34 1318 GLY B O 1
ATOM 5813 N N . GLU B 1 248 ? -55.260 -9.272 72.093 1.00 15.47 1319 GLU B N 1
ATOM 5814 C CA . GLU B 1 248 ? -53.830 -9.558 72.335 1.00 16.03 1319 GLU B CA 1
ATOM 5815 C C . GLU B 1 248 ? -52.884 -8.640 71.565 1.00 15.95 1319 GLU B C 1
ATOM 5816 O O . GLU B 1 248 ? -51.728 -8.426 71.974 1.00 16.92 1319 GLU B O 1
ATOM 5822 N N . ARG B 1 249 ? -53.365 -8.129 70.429 1.00 15.45 1320 ARG B N 1
ATOM 5823 C CA . ARG B 1 249 ? -52.637 -7.120 69.654 1.00 15.28 1320 ARG B CA 1
ATOM 5824 C C . ARG B 1 249 ? -52.771 -5.746 70.320 1.00 15.73 1320 ARG B C 1
ATOM 5825 O O . ARG B 1 249 ? -51.863 -4.907 70.236 1.00 16.11 1320 ARG B O 1
ATOM 5833 N N . GLY B 1 250 ? -53.892 -5.581 71.015 1.00 15.06 1321 GLY B N 1
ATOM 5834 C CA . GLY B 1 250 ? -54.190 -4.392 71.836 1.00 15.00 1321 GLY B CA 1
ATOM 5835 C C . GLY B 1 250 ? -53.649 -4.521 73.244 1.00 15.55 1321 GLY B C 1
ATOM 5836 O O . GLY B 1 250 ? -52.520 -4.959 73.449 1.00 15.74 1321 GLY B O 1
ATOM 5837 N N . ILE B 1 251 ? -54.461 -4.101 74.207 1.00 15.71 1322 ILE B N 1
ATOM 5838 C CA . ILE B 1 251 ? -53.984 -3.918 75.582 1.00 16.98 1322 ILE B CA 1
ATOM 5839 C C . ILE B 1 251 ? -53.453 -5.179 76.277 1.00 17.40 1322 ILE B C 1
ATOM 5840 O O . ILE B 1 251 ? -52.686 -5.077 77.246 1.00 17.81 1322 ILE B O 1
ATOM 5845 N N . LEU B 1 252 ? -53.858 -6.371 75.823 1.00 17.60 1323 LEU B N 1
ATOM 5846 C CA . LEU B 1 252 ? -53.451 -7.572 76.559 1.00 19.27 1323 LEU B CA 1
ATOM 5847 C C . LEU B 1 252 ? -51.959 -7.855 76.418 1.00 18.96 1323 LEU B C 1
ATOM 5848 O O . LEU B 1 252 ? -51.352 -8.438 77.323 1.00 20.40 1323 LEU B O 1
ATOM 5853 N N . LEU B 1 253 ? -51.364 -7.426 75.302 1.00 18.38 1324 LEU B N 1
ATOM 5854 C CA . LEU B 1 253 ? -49.955 -7.737 75.061 1.00 18.51 1324 LEU B CA 1
ATOM 5855 C C . LEU B 1 253 ? -49.290 -6.719 74.128 1.00 17.54 1324 LEU B C 1
ATOM 5856 O O . LEU B 1 253 ? -48.422 -5.948 74.541 1.00 17.70 1324 LEU B O 1
ATOM 5861 N N . GLY B 1 254 ? -49.702 -6.701 72.858 1.00 16.88 1325 GLY B N 1
ATOM 5862 C CA . GLY B 1 254 ? -48.982 -5.873 71.872 1.00 17.31 1325 GLY B CA 1
ATOM 5863 C C . GLY B 1 254 ? -48.966 -4.386 72.220 1.00 16.43 1325 GLY B C 1
ATOM 5864 O O . GLY B 1 254 ? -47.925 -3.695 72.120 1.00 16.70 1325 GLY B O 1
ATOM 5865 N N . ALA B 1 255 ? -50.111 -3.859 72.640 1.00 16.13 1326 ALA B N 1
ATOM 5866 C CA . ALA B 1 255 ? -50.137 -2.420 72.907 1.00 16.79 1326 ALA B CA 1
ATOM 5867 C C . ALA B 1 255 ? -49.341 -2.064 74.177 1.00 17.32 1326 ALA B C 1
ATOM 5868 O O . ALA B 1 255 ? -48.746 -0.977 74.256 1.00 17.83 1326 ALA B O 1
ATOM 5870 N N . VAL B 1 256 ? -49.329 -2.963 75.164 1.00 17.00 1327 VAL B N 1
ATOM 5871 C CA . VAL B 1 256 ? -48.545 -2.706 76.393 1.00 18.74 1327 VAL B CA 1
ATOM 5872 C C . VAL B 1 256 ? -47.055 -2.625 76.035 1.00 18.20 1327 VAL B C 1
ATOM 5873 O O . VAL B 1 256 ? -46.351 -1.687 76.450 1.00 18.37 1327 VAL B O 1
ATOM 5877 N N . HIS B 1 257 ? -46.600 -3.564 75.209 1.00 16.93 1328 HIS B N 1
ATOM 5878 C CA . HIS B 1 257 ? -45.211 -3.551 74.767 1.00 16.70 1328 HIS B CA 1
ATOM 5879 C C . HIS B 1 257 ? -44.951 -2.210 74.056 1.00 17.10 1328 HIS B C 1
ATOM 5880 O O . HIS B 1 257 ? -44.031 -1.464 74.413 1.00 17.51 1328 HIS B O 1
ATOM 5887 N N . GLY B 1 258 ? -45.792 -1.872 73.088 1.00 16.76 1329 GLY B N 1
ATOM 5888 C CA . GLY B 1 258 ? -45.590 -0.629 72.337 1.00 17.05 1329 GLY B CA 1
ATOM 5889 C C . GLY B 1 258 ? -45.565 0.645 73.159 1.00 17.15 1329 GLY B C 1
ATOM 5890 O O . GLY B 1 258 ? -44.702 1.522 72.954 1.00 16.63 1329 GLY B O 1
ATOM 5891 N N . ILE B 1 259 ? -46.521 0.788 74.072 1.00 16.86 1330 ILE B N 1
ATOM 5892 C CA . ILE B 1 259 ? -46.578 2.048 74.837 1.00 17.77 1330 ILE B CA 1
ATOM 5893 C C . ILE B 1 259 ? -45.394 2.175 75.809 1.00 17.64 1330 ILE B C 1
ATOM 5894 O O . ILE B 1 259 ? -44.885 3.272 76.049 1.00 17.81 1330 ILE B O 1
ATOM 5899 N N . VAL B 1 260 ? -44.945 1.045 76.344 1.00 17.06 1331 VAL B N 1
ATOM 5900 C CA . VAL B 1 260 ? -43.834 1.037 77.286 1.00 17.89 1331 VAL B CA 1
ATOM 5901 C C . VAL B 1 260 ? -42.493 1.335 76.573 1.00 16.89 1331 VAL B C 1
ATOM 5902 O O . VAL B 1 260 ? -41.634 2.035 77.120 1.00 17.80 1331 VAL B O 1
ATOM 5906 N N . GLU B 1 261 ? -42.337 0.868 75.323 1.00 16.24 1332 GLU B N 1
ATOM 5907 C CA . GLU B 1 261 ? -41.133 1.234 74.538 1.00 17.17 1332 GLU B CA 1
ATOM 5908 C C . GLU B 1 261 ? -41.170 2.751 74.305 1.00 16.12 1332 GLU B C 1
ATOM 5909 O O . GLU B 1 261 ? -40.161 3.475 74.476 1.00 17.57 1332 GLU B O 1
ATOM 5915 N N . ALA B 1 262 ? -42.350 3.241 73.926 1.00 16.48 1333 ALA B N 1
ATOM 5916 C CA . ALA B 1 262 ? -42.505 4.662 73.591 1.00 16.50 1333 ALA B CA 1
ATOM 5917 C C . ALA B 1 262 ? -42.225 5.544 74.827 1.00 17.27 1333 ALA B C 1
ATOM 5918 O O . ALA B 1 262 ? -41.475 6.531 74.762 1.00 17.42 1333 ALA B O 1
ATOM 5920 N N . LEU B 1 263 ? -42.826 5.175 75.958 1.00 16.63 1334 LEU B N 1
ATOM 5921 C CA . LEU B 1 263 ? -42.668 5.974 77.187 1.00 16.53 1334 LEU B CA 1
ATOM 5922 C C . LEU B 1 263 ? -41.227 5.903 77.720 1.00 16.50 1334 LEU B C 1
ATOM 5923 O O . LEU B 1 263 ? -40.656 6.923 78.139 1.00 17.14 1334 LEU B O 1
ATOM 5928 N N . PHE B 1 264 ? -40.641 4.707 77.714 1.00 15.39 1335 PHE B N 1
ATOM 5929 C CA . PHE B 1 264 ? -39.257 4.557 78.196 1.00 17.07 1335 PHE B CA 1
ATOM 5930 C C . PHE B 1 264 ? -38.329 5.473 77.375 1.00 16.63 1335 PHE B C 1
ATOM 5931 O O . PHE B 1 264 ? -37.452 6.185 77.907 1.00 16.83 1335 PHE B O 1
ATOM 5939 N N . ARG B 1 265 ? -38.550 5.485 76.061 1.00 16.72 1336 ARG B N 1
ATOM 5940 C CA . ARG B 1 265 ? -37.724 6.299 75.177 1.00 17.01 1336 ARG B CA 1
ATOM 5941 C C . ARG B 1 265 ? -37.879 7.792 75.509 1.00 16.82 1336 ARG B C 1
ATOM 5942 O O . ARG B 1 265 ? -36.879 8.532 75.592 1.00 17.36 1336 ARG B O 1
ATOM 5950 N N . ARG B 1 266 ? -39.133 8.207 75.692 1.00 16.32 1337 ARG B N 1
ATOM 5951 C CA . ARG B 1 266 ? -39.469 9.598 75.995 1.00 16.72 1337 ARG B CA 1
ATOM 5952 C C . ARG B 1 266 ? -38.816 10.028 77.301 1.00 16.62 1337 ARG B C 1
ATOM 5953 O O . ARG B 1 266 ? -38.098 11.033 77.339 1.00 17.32 1337 ARG B O 1
ATOM 5961 N N . TYR B 1 267 ? -39.074 9.273 78.366 1.00 16.91 1338 TYR B N 1
ATOM 5962 C CA . TYR B 1 267 ? -38.531 9.602 79.690 1.00 17.56 1338 TYR B CA 1
ATOM 5963 C C . TYR B 1 267 ? -37.004 9.688 79.691 1.00 17.44 1338 TYR B C 1
ATOM 5964 O O . TYR B 1 267 ? -36.444 10.617 80.284 1.00 17.68 1338 TYR B O 1
ATOM 5973 N N . THR B 1 268 ? -36.336 8.735 79.036 1.00 17.70 1339 THR B N 1
ATOM 5974 C CA . THR B 1 268 ? -34.869 8.760 79.008 1.00 18.82 1339 THR B CA 1
ATOM 5975 C C . THR B 1 268 ? -34.347 9.931 78.184 1.00 19.28 1339 THR B C 1
ATOM 5976 O O . THR B 1 268 ? -33.344 10.542 78.561 1.00 19.59 1339 THR B O 1
ATOM 5980 N N . GLU B 1 269 ? -35.053 10.280 77.100 1.00 19.30 1340 GLU B N 1
ATOM 5981 C CA A GLU B 1 269 ? -34.723 11.470 76.318 0.50 20.33 1340 GLU B CA 1
ATOM 5982 C CA B GLU B 1 269 ? -34.681 11.462 76.327 0.50 20.23 1340 GLU B CA 1
ATOM 5983 C C . GLU B 1 269 ? -34.842 12.732 77.164 1.00 20.33 1340 GLU B C 1
ATOM 5984 O O . GLU B 1 269 ? -34.075 13.692 76.992 1.00 20.55 1340 GLU B O 1
ATOM 5995 N N . GLN B 1 270 ? -35.823 12.721 78.063 1.00 19.52 1341 GLN B N 1
ATOM 5996 C CA . GLN B 1 270 ? -36.076 13.842 78.968 1.00 20.66 1341 GLN B CA 1
ATOM 5997 C C . GLN B 1 270 ? -35.086 13.851 80.139 1.00 19.99 1341 GLN B C 1
ATOM 5998 O O . GLN B 1 270 ? -35.150 14.731 81.001 1.00 20.06 1341 GLN B O 1
ATOM 6004 N N . GLY B 1 271 ? -34.170 12.883 80.161 1.00 19.21 1342 GLY B N 1
ATOM 6005 C CA . GLY B 1 271 ? -33.133 12.831 81.197 1.00 19.58 1342 GLY B CA 1
ATOM 6006 C C . GLY B 1 271 ? -33.390 11.927 82.394 1.00 19.57 1342 GLY B C 1
ATOM 6007 O O . GLY B 1 271 ? -32.563 11.860 83.318 1.00 19.99 1342 GLY B O 1
ATOM 6008 N N . MET B 1 272 ? -34.532 11.241 82.412 1.00 18.90 1343 MET B N 1
ATOM 6009 C CA . MET B 1 272 ? -34.795 10.257 83.468 1.00 18.87 1343 MET B CA 1
ATOM 6010 C C . MET B 1 272 ? -33.777 9.118 83.387 1.00 19.32 1343 MET B C 1
ATOM 6011 O O . MET B 1 272 ? -33.461 8.647 82.287 1.00 18.76 1343 MET B O 1
ATOM 6016 N N . ASP B 1 273 ? -33.259 8.668 84.528 1.00 19.78 1344 ASP B N 1
ATOM 6017 C CA . ASP B 1 273 ? -32.301 7.563 84.454 1.00 20.09 1344 ASP B CA 1
ATOM 6018 C C . ASP B 1 273 ? -33.036 6.290 84.008 1.00 20.01 1344 ASP B C 1
ATOM 6019 O O . ASP B 1 273 ? -34.247 6.126 84.253 1.00 19.12 1344 ASP B O 1
ATOM 6024 N N . GLU B 1 274 ? -32.304 5.406 83.335 1.00 19.68 1345 GLU B N 1
ATOM 6025 C CA . GLU B 1 274 ? -32.914 4.250 82.674 1.00 20.04 1345 GLU B CA 1
ATOM 6026 C C . GLU B 1 274 ? -33.680 3.332 83.617 1.00 19.76 1345 GLU B C 1
ATOM 6027 O O . GLU B 1 274 ? -34.778 2.875 83.280 1.00 19.26 1345 GLU B O 1
ATOM 6033 N N . GLU B 1 275 ? -33.098 3.016 84.773 1.00 19.49 1346 GLU B N 1
ATOM 6034 C CA . GLU B 1 275 ? -33.775 2.098 85.692 1.00 20.39 1346 GLU B CA 1
ATOM 6035 C C . GLU B 1 275 ? -35.097 2.693 86.191 1.00 19.76 1346 GLU B C 1
ATOM 6036 O O . GLU B 1 275 ? -36.123 2.000 86.233 1.00 19.39 1346 GLU B O 1
ATOM 6042 N N . MET B 1 276 ? -35.072 3.983 86.532 1.00 19.55 1347 MET B N 1
ATOM 6043 C CA . MET B 1 276 ? -36.288 4.688 86.941 1.00 20.06 1347 MET B CA 1
ATOM 6044 C C . MET B 1 276 ? -37.333 4.737 85.813 1.00 19.75 1347 MET B C 1
ATOM 6045 O O . MET B 1 276 ? -38.542 4.578 86.068 1.00 18.76 1347 MET B O 1
ATOM 6050 N N . ALA B 1 277 ? -36.867 4.941 84.574 1.00 19.42 1348 ALA B N 1
ATOM 6051 C CA . ALA B 1 277 ? -37.753 4.948 83.412 1.00 19.84 1348 ALA B CA 1
ATOM 6052 C C . ALA B 1 277 ? -38.442 3.590 83.256 1.00 19.74 1348 ALA B C 1
ATOM 6053 O O . ALA B 1 277 ? -39.648 3.527 82.958 1.00 19.81 1348 ALA B O 1
ATOM 6055 N N . TYR B 1 278 ? -37.681 2.512 83.472 1.00 19.33 1349 TYR B N 1
ATOM 6056 C CA . TYR B 1 278 ? -38.242 1.163 83.399 1.00 19.57 1349 TYR B CA 1
ATOM 6057 C C . TYR B 1 278 ? -39.281 0.961 84.509 1.00 18.97 1349 TYR B C 1
ATOM 6058 O O . TYR B 1 278 ? -40.370 0.429 84.273 1.00 19.06 1349 TYR B O 1
ATOM 6067 N N . LYS B 1 279 ? -38.920 1.382 85.722 1.00 18.23 1350 LYS B N 1
ATOM 6068 C CA . LYS B 1 279 ? -39.821 1.279 86.855 1.00 18.44 1350 LYS B CA 1
ATOM 6069 C C . LYS B 1 279 ? -41.109 2.071 86.616 1.00 18.29 1350 LYS B C 1
ATOM 6070 O O . LYS B 1 279 ? -42.201 1.568 86.880 1.00 19.43 1350 LYS B O 1
ATOM 6076 N N . ASN B 1 280 ? -40.969 3.291 86.096 1.00 18.46 1351 ASN B N 1
ATOM 6077 C CA . ASN B 1 280 ? -42.113 4.176 85.884 1.00 17.72 1351 ASN B CA 1
ATOM 6078 C C . ASN B 1 280 ? -43.033 3.764 84.731 1.00 17.87 1351 ASN B C 1
ATOM 6079 O O . ASN B 1 280 ? -44.130 4.326 84.585 1.00 17.93 1351 ASN B O 1
ATOM 6084 N N . THR B 1 281 ? -42.577 2.807 83.918 1.00 17.68 1352 THR B N 1
ATOM 6085 C CA . THR B 1 281 ? -43.351 2.325 82.767 1.00 18.48 1352 THR B CA 1
ATOM 6086 C C . THR B 1 281 ? -43.822 0.894 83.033 1.00 18.97 1352 THR B C 1
ATOM 6087 O O . THR B 1 281 ? -44.963 0.681 83.484 1.00 18.90 1352 THR B O 1
ATOM 6091 N N . VAL B 1 282 ? -42.921 -0.067 82.835 1.00 18.61 1353 VAL B N 1
ATOM 6092 C CA . VAL B 1 282 ? -43.259 -1.482 82.966 1.00 20.19 1353 VAL B CA 1
ATOM 6093 C C . VAL B 1 282 ? -43.697 -1.882 84.371 1.00 19.94 1353 VAL B C 1
ATOM 6094 O O . VAL B 1 282 ? -44.758 -2.499 84.530 1.00 21.02 1353 VAL B O 1
ATOM 6098 N N . GLU B 1 283 ? -42.884 -1.549 85.379 1.00 20.74 1354 GLU B N 1
ATOM 6099 C CA . GLU B 1 283 ? -43.167 -1.987 86.755 1.00 21.50 1354 GLU B CA 1
ATOM 6100 C C . GLU B 1 283 ? -44.500 -1.402 87.221 1.00 21.95 1354 GLU B C 1
ATOM 6101 O O . GLU B 1 283 ? -45.330 -2.116 87.791 1.00 22.10 1354 GLU B O 1
ATOM 6107 N N . GLY B 1 284 ? -44.723 -0.120 86.918 1.00 21.06 1355 GLY B N 1
ATOM 6108 C CA . GLY B 1 284 ? -45.956 0.569 87.339 1.00 21.52 1355 GLY B CA 1
ATOM 6109 C C . GLY B 1 284 ? -47.185 -0.036 86.680 1.00 20.94 1355 GLY B C 1
ATOM 6110 O O . GLY B 1 284 ? -48.208 -0.268 87.324 1.00 20.40 1355 GLY B O 1
ATOM 6111 N N . ILE B 1 285 ? -47.100 -0.292 85.378 1.00 21.01 1356 ILE B N 1
ATOM 6112 C CA . ILE B 1 285 ? -48.255 -0.836 84.666 1.00 21.04 1356 ILE B CA 1
ATOM 6113 C C . ILE B 1 285 ? -48.653 -2.222 85.146 1.00 21.55 1356 ILE B C 1
ATOM 6114 O O . ILE B 1 285 ? -49.816 -2.456 85.474 1.00 21.71 1356 ILE B O 1
ATOM 6119 N N . THR B 1 286 ? -47.687 -3.135 85.193 1.00 21.41 1357 THR B N 1
ATOM 6120 C CA . THR B 1 286 ? -48.009 -4.527 85.507 1.00 21.55 1357 THR B CA 1
ATOM 6121 C C . THR B 1 286 ? -48.203 -4.747 87.012 1.00 21.27 1357 THR B C 1
ATOM 6122 O O . THR B 1 286 ? -48.762 -5.764 87.419 1.00 22.26 1357 THR B O 1
ATOM 6126 N N . GLY B 1 287 ? -47.741 -3.789 87.817 1.00 20.74 1358 GLY B N 1
ATOM 6127 C CA . GLY B 1 287 ? -47.860 -3.837 89.277 1.00 20.85 1358 GLY B CA 1
ATOM 6128 C C . GLY B 1 287 ? -48.996 -2.963 89.813 1.00 20.61 1358 GLY B C 1
ATOM 6129 O O . GLY B 1 287 ? -50.179 -3.323 89.698 1.00 21.22 1358 GLY B O 1
ATOM 6130 N N . ILE B 1 288 ? -48.634 -1.820 90.398 1.00 20.72 1359 ILE B N 1
ATOM 6131 C CA . ILE B 1 288 ? -49.592 -0.943 91.104 1.00 21.17 1359 ILE B CA 1
ATOM 6132 C C . ILE B 1 288 ? -50.790 -0.459 90.255 1.00 20.23 1359 ILE B C 1
ATOM 6133 O O . ILE B 1 288 ? -51.928 -0.388 90.751 1.00 20.05 1359 ILE B O 1
ATOM 6138 N N . ILE B 1 289 ? -50.558 -0.133 88.987 1.00 19.41 1360 ILE B N 1
ATOM 6139 C CA . ILE B 1 289 ? -51.682 0.324 88.149 1.00 19.53 1360 ILE B CA 1
ATOM 6140 C C . ILE B 1 289 ? -52.690 -0.816 87.937 1.00 19.12 1360 ILE B C 1
ATOM 6141 O O . ILE B 1 289 ? -53.895 -0.636 88.146 1.00 18.90 1360 ILE B O 1
ATOM 6146 N N . SER B 1 290 ? -52.187 -1.990 87.556 1.00 19.75 1361 SER B N 1
ATOM 6147 C CA . SER B 1 290 ? -53.012 -3.187 87.421 1.00 20.42 1361 SER B CA 1
ATOM 6148 C C . SER B 1 290 ? -53.760 -3.527 88.715 1.00 20.20 1361 SER B C 1
ATOM 6149 O O . SER B 1 290 ? -54.956 -3.818 88.681 1.00 20.61 1361 SER B O 1
ATOM 6152 N N . LYS B 1 291 ? -53.049 -3.485 89.840 1.00 19.86 1362 LYS B N 1
ATOM 6153 C CA A LYS B 1 291 ? -53.646 -3.847 91.116 0.50 20.55 1362 LYS B CA 1
ATOM 6154 C CA B LYS B 1 291 ? -53.616 -3.830 91.137 0.50 20.49 1362 LYS B CA 1
ATOM 6155 C C . LYS B 1 291 ? -54.749 -2.867 91.477 1.00 20.14 1362 LYS B C 1
ATOM 6156 O O . LYS B 1 291 ? -55.825 -3.280 91.918 1.00 20.32 1362 LYS B O 1
ATOM 6167 N N . THR B 1 292 ? -54.495 -1.577 91.255 1.00 19.89 1363 THR B N 1
ATOM 6168 C CA . THR B 1 292 ? -55.483 -0.550 91.556 1.00 20.23 1363 THR B CA 1
ATOM 6169 C C . THR B 1 292 ? -56.738 -0.759 90.694 1.00 19.50 1363 THR B C 1
ATOM 6170 O O . THR B 1 292 ? -57.862 -0.743 91.191 1.00 19.85 1363 THR B O 1
ATOM 6174 N N . ILE B 1 293 ? -56.544 -0.970 89.395 1.00 18.09 1364 ILE B N 1
ATOM 6175 C CA . ILE B 1 293 ? -57.688 -1.206 88.532 1.00 18.49 1364 ILE B CA 1
ATOM 6176 C C . ILE B 1 293 ? -58.466 -2.455 88.986 1.00 18.19 1364 ILE B C 1
ATOM 6177 O O . ILE B 1 293 ? -59.690 -2.440 89.041 1.00 18.33 1364 ILE B O 1
ATOM 6182 N N . SER B 1 294 ? -57.746 -3.523 89.319 1.00 18.84 1365 SER B N 1
ATOM 6183 C CA . SER B 1 294 ? -58.370 -4.768 89.767 1.00 19.35 1365 SER B CA 1
ATOM 6184 C C . SER B 1 294 ? -59.246 -4.587 91.010 1.00 20.35 1365 SER B C 1
ATOM 6185 O O . SER B 1 294 ? -60.366 -5.123 91.091 1.00 21.28 1365 SER B O 1
ATOM 6188 N N . LYS B 1 295 ? -58.747 -3.797 91.952 1.00 20.48 1366 LYS B N 1
ATOM 6189 C CA A LYS B 1 295 ? -59.399 -3.613 93.249 0.50 21.45 1366 LYS B CA 1
ATOM 6190 C CA B LYS B 1 295 ? -59.411 -3.625 93.241 0.50 21.38 1366 LYS B CA 1
ATOM 6191 C C . LYS B 1 295 ? -60.513 -2.572 93.187 1.00 21.47 1366 LYS B C 1
ATOM 6192 O O . LYS B 1 295 ? -61.625 -2.800 93.690 1.00 21.97 1366 LYS B O 1
ATOM 6203 N N . LYS B 1 296 ? -60.220 -1.430 92.568 1.00 21.28 1367 LYS B N 1
ATOM 6204 C CA . LYS B 1 296 ? -61.158 -0.311 92.589 1.00 21.99 1367 LYS B CA 1
ATOM 6205 C C . LYS B 1 296 ? -61.452 0.394 91.261 1.00 21.62 1367 LYS B C 1
ATOM 6206 O O . LYS B 1 296 ? -62.180 1.409 91.248 1.00 22.03 1367 LYS B O 1
ATOM 6212 N N . GLY B 1 297 ? -60.906 -0.131 90.162 1.00 20.28 1368 GLY B N 1
ATOM 6213 C CA . GLY B 1 297 ? -61.202 0.388 88.825 1.00 19.93 1368 GLY B CA 1
ATOM 6214 C C . GLY B 1 297 ? -60.326 1.562 88.398 1.00 19.24 1368 GLY B C 1
ATOM 6215 O O . GLY B 1 297 ? -59.486 2.048 89.162 1.00 19.25 1368 GLY B O 1
ATOM 6216 N N . MET B 1 298 ? -60.539 2.017 87.165 1.00 18.52 1369 MET B N 1
ATOM 6217 C CA . MET B 1 298 ? -59.751 3.101 86.577 1.00 18.60 1369 MET B CA 1
ATOM 6218 C C . MET B 1 298 ? -59.909 4.476 87.250 1.00 18.41 1369 MET B C 1
ATOM 6219 O O . MET B 1 298 ? -58.953 5.258 87.299 1.00 18.99 1369 MET B O 1
ATOM 6224 N N . LEU B 1 299 ? -61.113 4.787 87.710 1.00 18.81 1370 LEU B N 1
ATOM 6225 C CA . LEU B 1 299 ? -61.324 6.060 88.407 1.00 19.30 1370 LEU B CA 1
ATOM 6226 C C . LEU B 1 299 ? -60.420 6.179 89.633 1.00 19.80 1370 LEU B C 1
ATOM 6227 O O . LEU B 1 299 ? -59.901 7.269 89.928 1.00 20.44 1370 LEU B O 1
ATOM 6232 N N . GLU B 1 300 ? -60.209 5.054 90.325 1.00 20.38 1371 GLU B N 1
ATOM 6233 C CA . GLU B 1 300 ? -59.361 5.054 91.521 1.00 21.84 1371 GLU B CA 1
ATOM 6234 C C . GLU B 1 300 ? -57.911 5.388 91.153 1.00 21.61 1371 GLU B C 1
ATOM 6235 O O . GLU B 1 300 ? -57.227 6.087 91.910 1.00 22.84 1371 GLU B O 1
ATOM 6241 N N . VAL B 1 301 ? -57.466 4.938 89.975 1.00 21.25 1372 VAL B N 1
ATOM 6242 C CA . VAL B 1 301 ? -56.138 5.317 89.497 1.00 21.31 1372 VAL B CA 1
ATOM 6243 C C . VAL B 1 301 ? -55.991 6.842 89.444 1.00 21.22 1372 VAL B C 1
ATOM 6244 O O . VAL B 1 301 ? -55.035 7.398 89.993 1.00 21.53 1372 VAL B O 1
ATOM 6248 N N . TYR B 1 302 ? -56.960 7.507 88.813 1.00 20.97 1373 TYR B N 1
ATOM 6249 C CA . TYR B 1 302 ? -56.950 8.965 88.702 1.00 20.89 1373 TYR B CA 1
ATOM 6250 C C . TYR B 1 302 ? -57.072 9.641 90.074 1.00 21.44 1373 TYR B C 1
ATOM 6251 O O . TYR B 1 302 ? -56.304 10.547 90.395 1.00 21.82 1373 TYR B O 1
ATOM 6260 N N . ASN B 1 303 ? -58.029 9.171 90.868 1.00 21.57 1374 ASN B N 1
ATOM 6261 C CA . ASN B 1 303 ? -58.341 9.791 92.159 1.00 23.19 1374 ASN B CA 1
ATOM 6262 C C . ASN B 1 303 ? -57.224 9.636 93.188 1.00 23.19 1374 ASN B C 1
ATOM 6263 O O . ASN B 1 303 ? -57.091 10.467 94.100 1.00 22.96 1374 ASN B O 1
ATOM 6268 N N . SER B 1 304 ? -56.413 8.586 93.021 1.00 22.83 1375 SER B N 1
ATOM 6269 C CA . SER B 1 304 ? -55.238 8.326 93.869 1.00 23.52 1375 SER B CA 1
ATOM 6270 C C . SER B 1 304 ? -54.107 9.357 93.680 1.00 23.49 1375 SER B C 1
ATOM 6271 O O . SER B 1 304 ? -53.253 9.501 94.553 1.00 24.31 1375 SER B O 1
ATOM 6274 N N . LEU B 1 305 ? -54.101 10.057 92.542 1.00 22.73 1376 LEU B N 1
ATOM 6275 C CA . LEU B 1 305 ? -52.992 10.948 92.167 1.00 22.28 1376 LEU B CA 1
ATOM 6276 C C . LEU B 1 305 ? -53.012 12.240 92.976 1.00 21.95 1376 LEU B C 1
ATOM 6277 O O . LEU B 1 305 ? -54.062 12.627 93.504 1.00 22.04 1376 LEU B O 1
ATOM 6282 N N . THR B 1 306 ? -51.860 12.909 93.061 1.00 22.20 1377 THR B N 1
ATOM 6283 C CA . THR B 1 306 ? -51.792 14.243 93.671 1.00 22.38 1377 THR B CA 1
ATOM 6284 C C . THR B 1 306 ? -52.469 15.248 92.728 1.00 22.19 1377 THR B C 1
ATOM 6285 O O . THR B 1 306 ? -52.698 14.939 91.551 1.00 21.29 1377 THR B O 1
ATOM 6289 N N . GLU B 1 307 ? -52.798 16.443 93.218 1.00 22.28 1378 GLU B N 1
ATOM 6290 C CA . GLU B 1 307 ? -53.402 17.438 92.335 1.00 22.51 1378 GLU B CA 1
ATOM 6291 C C . GLU B 1 307 ? -52.524 17.729 91.116 1.00 22.26 1378 GLU B C 1
ATOM 6292 O O . GLU B 1 307 ? -53.035 17.869 89.999 1.00 21.78 1378 GLU B O 1
ATOM 6298 N N . GLU B 1 308 ? -51.210 17.749 91.322 1.00 21.34 1379 GLU B N 1
ATOM 6299 C CA . GLU B 1 308 ? -50.241 17.938 90.233 1.00 22.00 1379 GLU B CA 1
ATOM 6300 C C . GLU B 1 308 ? -50.251 16.730 89.282 1.00 20.90 1379 GLU B C 1
ATOM 6301 O O . GLU B 1 308 ? -50.256 16.892 88.055 1.00 21.21 1379 GLU B O 1
ATOM 6307 N N . GLY B 1 309 ? -50.258 15.533 89.869 1.00 19.29 1380 GLY B N 1
ATOM 6308 C CA . GLY B 1 309 ? -50.310 14.261 89.124 1.00 19.61 1380 GLY B CA 1
ATOM 6309 C C . GLY B 1 309 ? -51.554 14.143 88.262 1.00 19.12 1380 GLY B C 1
ATOM 6310 O O . GLY B 1 309 ? -51.502 13.592 87.140 1.00 19.47 1380 GLY B O 1
ATOM 6311 N N . LYS B 1 310 ? -52.671 14.670 88.768 1.00 19.32 1381 LYS B N 1
ATOM 6312 C CA . LYS B 1 310 ? -53.932 14.610 88.023 1.00 19.54 1381 LYS B CA 1
ATOM 6313 C C . LYS B 1 310 ? -53.806 15.401 86.716 1.00 19.11 1381 LYS B C 1
ATOM 6314 O O . LYS B 1 310 ? -54.282 14.972 85.656 1.00 18.76 1381 LYS B O 1
ATOM 6320 N N . LYS B 1 311 ? -53.109 16.536 86.774 1.00 19.15 1382 LYS B N 1
ATOM 6321 C CA . LYS B 1 311 ? -52.911 17.350 85.574 1.00 19.61 1382 LYS B CA 1
ATOM 6322 C C . LYS B 1 311 ? -52.068 16.604 84.536 1.00 19.00 1382 LYS B C 1
ATOM 6323 O O . LYS B 1 311 ? -52.334 16.700 83.338 1.00 18.60 1382 LYS B O 1
ATOM 6329 N N . GLU B 1 312 ? -51.066 15.853 85.008 1.00 18.27 1383 GLU B N 1
ATOM 6330 C CA . GLU B 1 312 ? -50.185 15.077 84.131 1.00 18.91 1383 GLU B CA 1
ATOM 6331 C C . GLU B 1 312 ? -50.943 13.908 83.510 1.00 18.10 1383 GLU B C 1
ATOM 6332 O O . GLU B 1 312 ? -50.819 13.644 82.315 1.00 18.82 1383 GLU B O 1
ATOM 6338 N N . PHE B 1 313 ? -51.754 13.235 84.326 1.00 18.10 1384 PHE B N 1
ATOM 6339 C CA . PHE B 1 313 ? -52.625 12.167 83.826 1.00 17.89 1384 PHE B CA 1
ATOM 6340 C C . PHE B 1 313 ? -53.512 12.687 82.692 1.00 17.72 1384 PHE B C 1
ATOM 6341 O O . PHE B 1 313 ? -53.641 12.047 81.644 1.00 17.70 1384 PHE B O 1
ATOM 6349 N N . ASN B 1 314 ? -54.119 13.856 82.913 1.00 17.26 1385 ASN B N 1
ATOM 6350 C CA . ASN B 1 314 ? -55.043 14.422 81.940 1.00 17.14 1385 ASN B CA 1
ATOM 6351 C C . ASN B 1 314 ? -54.362 14.853 80.654 1.00 17.55 1385 ASN B C 1
ATOM 6352 O O . ASN B 1 314 ? -54.929 14.670 79.565 1.00 17.46 1385 ASN B O 1
ATOM 6357 N N . LYS B 1 315 ? -53.147 15.408 80.758 1.00 17.55 1386 LYS B N 1
ATOM 6358 C CA . LYS B 1 315 ? -52.400 15.735 79.548 1.00 17.92 1386 LYS B CA 1
ATOM 6359 C C . LYS B 1 315 ? -52.151 14.455 78.754 1.00 17.40 1386 LYS B C 1
ATOM 6360 O O . LYS B 1 315 ? -52.364 14.414 77.542 1.00 17.50 1386 LYS B O 1
ATOM 6366 N N . ALA B 1 316 ? -51.697 13.417 79.448 1.00 17.29 1387 ALA B N 1
ATOM 6367 C CA . ALA B 1 316 ? -51.387 12.152 78.787 1.00 17.21 1387 ALA B CA 1
ATOM 6368 C C . ALA B 1 316 ? -52.641 11.524 78.169 1.00 17.58 1387 ALA B C 1
ATOM 6369 O O . ALA B 1 316 ? -52.612 11.057 77.022 1.00 16.98 1387 ALA B O 1
ATOM 6371 N N . TYR B 1 317 ? -53.738 11.497 78.930 1.00 16.70 1388 TYR B N 1
ATOM 6372 C CA . TYR B 1 317 ? -54.989 10.880 78.446 1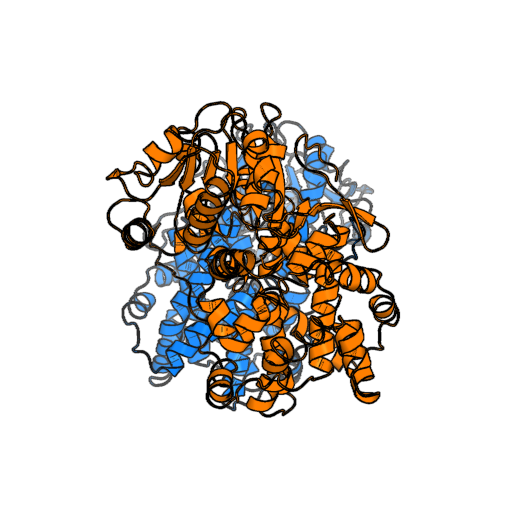.00 17.37 1388 TYR B CA 1
ATOM 6373 C C . TYR B 1 317 ? -55.501 11.643 77.222 1.00 16.44 1388 TYR B C 1
ATOM 6374 O O . TYR B 1 317 ? -55.805 11.059 76.176 1.00 16.38 1388 TYR B O 1
ATOM 6383 N N . SER B 1 318 ? -55.584 12.969 77.349 1.00 16.54 1389 SER B N 1
ATOM 6384 C CA . SER B 1 318 ? -56.101 13.806 76.273 1.00 17.62 1389 SER B CA 1
ATOM 6385 C C . SER B 1 318 ? -55.331 13.623 74.963 1.00 17.16 1389 SER B C 1
ATOM 6386 O O . SER B 1 318 ? -55.919 13.666 73.881 1.00 18.51 1389 SER B O 1
ATOM 6389 N N . ALA B 1 319 ? -54.014 13.409 75.074 1.00 16.59 1390 ALA B N 1
ATOM 6390 C CA . ALA B 1 319 ? -53.146 13.354 73.902 1.00 16.47 1390 ALA B CA 1
ATOM 6391 C C . ALA B 1 319 ? -53.126 11.962 73.302 1.00 16.83 1390 ALA B C 1
ATOM 6392 O O . ALA B 1 319 ? -52.836 11.804 72.104 1.00 18.22 1390 ALA B O 1
ATOM 6394 N N . SER B 1 320 ? -53.389 10.968 74.149 1.00 16.10 1391 SER B N 1
ATOM 6395 C CA . SER B 1 320 ? -53.165 9.556 73.774 1.00 16.27 1391 SER B CA 1
ATOM 6396 C C . SER B 1 320 ? -54.388 8.766 73.348 1.00 16.65 1391 SER B C 1
ATOM 6397 O O . SER B 1 320 ? -54.261 7.748 72.652 1.00 16.71 1391 SER B O 1
ATOM 6400 N N . PHE B 1 321 ? -55.551 9.212 73.787 1.00 16.93 1392 PHE B N 1
ATOM 6401 C CA . PHE B 1 321 ? -56.781 8.445 73.569 1.00 16.83 1392 PHE B CA 1
ATOM 6402 C C . PHE B 1 321 ? -57.031 8.166 72.076 1.00 16.96 1392 PHE B C 1
ATOM 6403 O O . PHE B 1 321 ? -57.189 6.986 71.659 1.00 17.18 1392 PHE B O 1
ATOM 6411 N N . TYR B 1 322 ? -57.041 9.226 71.272 1.00 17.14 1393 TYR B N 1
ATOM 6412 C CA . TYR B 1 322 ? -57.345 9.045 69.842 1.00 17.15 1393 TYR B CA 1
ATOM 6413 C C . TYR B 1 322 ? -56.250 8.286 69.083 1.00 17.33 1393 TYR B C 1
ATOM 6414 O O . TYR B 1 322 ? -56.585 7.406 68.290 1.00 16.61 1393 TYR B O 1
ATOM 6423 N N . PRO B 1 323 ? -54.959 8.651 69.277 1.00 16.72 1394 PRO B N 1
ATOM 6424 C CA . PRO B 1 323 ? -53.905 7.821 68.668 1.00 16.85 1394 PRO B CA 1
ATOM 6425 C C . PRO B 1 323 ? -54.083 6.338 68.994 1.00 16.82 1394 PRO B C 1
ATOM 6426 O O . PRO B 1 323 ? -54.019 5.499 68.082 1.00 17.39 1394 PRO B O 1
ATOM 6430 N N . CYS B 1 324 ? -54.307 6.004 70.263 1.00 16.35 1395 CYS B N 1
ATOM 6431 C CA . CYS B 1 324 ? -54.529 4.581 70.602 1.00 16.45 1395 CYS B CA 1
ATOM 6432 C C . CYS B 1 324 ? -55.741 4.013 69.866 1.00 16.23 1395 CYS B C 1
ATOM 6433 O O . CYS B 1 324 ? -55.700 2.904 69.312 1.00 16.14 1395 CYS B O 1
ATOM 6436 N N . MET B 1 325 ? -56.839 4.767 69.883 1.00 15.72 1396 MET B N 1
ATOM 6437 C CA A MET B 1 325 ? -58.039 4.339 69.185 0.50 16.87 1396 MET B CA 1
ATOM 6438 C CA B MET B 1 325 ? -58.046 4.322 69.178 0.50 15.95 1396 MET B CA 1
ATOM 6439 C C . MET B 1 325 ? -57.789 4.072 67.694 1.00 15.83 1396 MET B C 1
ATOM 6440 O O . MET B 1 325 ? -58.319 3.110 67.124 1.00 15.77 1396 MET B O 1
ATOM 6449 N N . ASP B 1 326 ? -56.996 4.942 67.065 1.00 15.16 1397 ASP B N 1
ATOM 6450 C CA . ASP B 1 326 ? -56.719 4.855 65.624 1.00 15.56 1397 ASP B CA 1
ATOM 6451 C C . ASP B 1 326 ? -56.152 3.463 65.298 1.00 15.25 1397 ASP B C 1
ATOM 6452 O O . ASP B 1 326 ? -56.639 2.750 64.394 1.00 16.23 1397 ASP B O 1
ATOM 6457 N N . ILE B 1 327 ? -55.137 3.067 66.054 1.00 15.57 1398 ILE B N 1
ATOM 6458 C CA . ILE B 1 327 ? -54.478 1.779 65.790 1.00 14.92 1398 ILE B CA 1
ATOM 6459 C C . ILE B 1 327 ? -55.400 0.609 66.203 1.00 14.88 1398 ILE B C 1
ATOM 6460 O O . ILE B 1 327 ? -55.494 -0.415 65.509 1.00 15.56 1398 ILE B O 1
ATOM 6465 N N . LEU B 1 328 ? -56.087 0.772 67.343 1.00 13.82 1399 LEU B N 1
ATOM 6466 C CA . LEU B 1 328 ? -57.006 -0.291 67.813 1.00 14.37 1399 LEU B CA 1
ATOM 6467 C C . LEU B 1 328 ? -58.112 -0.572 66.788 1.00 14.48 1399 LEU B C 1
ATOM 6468 O O . LEU B 1 328 ? -58.441 -1.734 66.488 1.00 14.89 1399 LEU B O 1
ATOM 6473 N N . TYR B 1 329 ? -58.645 0.505 66.227 1.00 14.47 1400 TYR B N 1
ATOM 6474 C CA . TYR B 1 329 ? -59.729 0.455 65.230 1.00 14.50 1400 TYR B CA 1
ATOM 6475 C C . TYR B 1 329 ? -59.232 -0.242 63.961 1.00 14.71 1400 TYR B C 1
ATOM 6476 O O . TYR B 1 329 ? -59.895 -1.152 63.424 1.00 14.93 1400 TYR B O 1
ATOM 6485 N N . GLU B 1 330 ? -58.041 0.157 63.518 1.00 14.46 1401 GLU B N 1
ATOM 6486 C CA . GLU B 1 330 ? -57.412 -0.508 62.359 1.00 14.72 1401 GLU B CA 1
ATOM 6487 C C . GLU B 1 330 ? -57.231 -2.019 62.593 1.00 14.50 1401 GLU B C 1
ATOM 6488 O O . GLU B 1 330 ? -57.618 -2.872 61.783 1.00 15.20 1401 GLU B O 1
ATOM 6494 N N . CYS B 1 331 ? -56.660 -2.352 63.746 1.00 14.53 1402 CYS B N 1
ATOM 6495 C CA . CYS B 1 331 ? -56.339 -3.740 64.054 1.00 15.11 1402 CYS B CA 1
ATOM 6496 C C . CYS B 1 331 ? -57.643 -4.570 64.097 1.00 14.16 1402 CYS B C 1
ATOM 6497 O O . CYS B 1 331 ? -57.737 -5.671 63.514 1.00 15.37 1402 CYS B O 1
ATOM 6500 N N . TYR B 1 332 ? -58.657 -4.010 64.772 1.00 13.97 1403 TYR B N 1
ATOM 6501 C CA . TYR B 1 332 ? -59.951 -4.693 64.911 1.00 14.21 1403 TYR B CA 1
ATOM 6502 C C . TYR B 1 332 ? -60.505 -5.021 63.524 1.00 13.47 1403 TYR B C 1
ATOM 6503 O O . TYR B 1 332 ? -60.897 -6.153 63.239 1.00 15.09 1403 TYR B O 1
ATOM 6512 N N . GLU B 1 333 ? -60.508 -4.019 62.646 1.00 14.28 1404 GLU B N 1
ATOM 6513 C CA . GLU B 1 333 ? -61.043 -4.250 61.296 1.00 14.21 1404 GLU B CA 1
ATOM 6514 C C . GLU B 1 333 ? -60.242 -5.306 60.511 1.00 14.20 1404 GLU B C 1
ATOM 6515 O O . GLU B 1 333 ? -60.827 -6.077 59.757 1.00 14.75 1404 GLU B O 1
ATOM 6521 N N . ASP B 1 334 ? -58.918 -5.337 60.688 1.00 14.32 1405 ASP B N 1
ATOM 6522 C CA . ASP B 1 334 ? -58.087 -6.360 60.013 1.00 15.24 1405 ASP B CA 1
ATOM 6523 C C . ASP B 1 334 ? -58.369 -7.754 60.558 1.00 15.31 1405 ASP B C 1
ATOM 6524 O O . ASP B 1 334 ? -58.307 -8.723 59.814 1.00 16.15 1405 ASP B O 1
ATOM 6529 N N . VAL B 1 335 ? -58.614 -7.861 61.863 1.00 14.65 1406 VAL B N 1
ATOM 6530 C CA . VAL B 1 335 ? -59.004 -9.146 62.447 1.00 15.38 1406 VAL B CA 1
ATOM 6531 C C . VAL B 1 335 ? -60.367 -9.569 61.920 1.00 15.62 1406 VAL B C 1
ATOM 6532 O O . VAL B 1 335 ? -60.551 -10.727 61.560 1.00 16.92 1406 VAL B O 1
ATOM 6536 N N . ALA B 1 336 ? -61.326 -8.640 61.889 1.00 15.05 1407 ALA B N 1
ATOM 6537 C CA . ALA B 1 336 ? -62.684 -9.023 61.474 1.00 15.94 1407 ALA B CA 1
ATOM 6538 C C . ALA B 1 336 ? -62.788 -9.366 59.975 1.00 15.57 1407 ALA B C 1
ATOM 6539 O O . ALA B 1 336 ? -63.662 -10.142 59.568 1.00 17.51 1407 ALA B O 1
ATOM 6541 N N . SER B 1 337 ? -61.935 -8.750 59.152 1.00 15.91 1408 SER B N 1
ATOM 6542 C CA . SER B 1 337 ? -62.087 -8.842 57.692 1.00 16.04 1408 SER B CA 1
ATOM 6543 C C . SER B 1 337 ? -61.502 -10.110 57.073 1.00 16.70 1408 SER B C 1
ATOM 6544 O O . SER B 1 337 ? -61.784 -10.413 55.892 1.00 18.31 1408 SER B O 1
ATOM 6547 N N . GLY B 1 338 ? -60.680 -10.827 57.844 1.00 16.85 1409 GLY B N 1
ATOM 6548 C CA . GLY B 1 338 ? -59.934 -11.985 57.306 1.00 17.60 1409 GLY B CA 1
ATOM 6549 C C . GLY B 1 338 ? -58.459 -11.661 57.082 1.00 17.33 1409 GLY B C 1
ATOM 6550 O O . GLY B 1 338 ? -57.611 -12.565 56.988 1.00 18.93 1409 GLY B O 1
ATOM 6551 N N . SER B 1 339 ? -58.142 -10.374 56.948 1.00 16.88 1410 SER B N 1
ATOM 6552 C CA . SER B 1 339 ? -56.747 -9.970 56.639 1.00 17.67 1410 SER B CA 1
ATOM 6553 C C . SER B 1 339 ? -55.747 -10.538 57.658 1.00 17.54 1410 SER B C 1
ATOM 6554 O O . SER B 1 339 ? -54.702 -11.109 57.302 1.00 18.34 1410 SER B O 1
ATOM 6557 N N . GLU B 1 340 ? -56.066 -10.368 58.936 1.00 16.36 1411 GLU B N 1
ATOM 6558 C CA . GLU B 1 340 ? -55.089 -10.702 59.973 1.00 16.59 1411 GLU B CA 1
ATOM 6559 C C . GLU B 1 340 ? -54.907 -12.204 60.183 1.00 16.61 1411 GLU B C 1
ATOM 6560 O O . GLU B 1 340 ? -53.770 -12.693 60.324 1.00 17.55 1411 GLU B O 1
ATOM 6566 N N . ILE B 1 341 ? -56.007 -12.955 60.220 1.00 16.37 1412 ILE B N 1
ATOM 6567 C CA . ILE B 1 341 ? -55.870 -14.401 60.383 1.00 16.57 1412 ILE B CA 1
ATOM 6568 C C . ILE B 1 341 ? -55.127 -15.011 59.189 1.00 16.19 1412 ILE B C 1
ATOM 6569 O O . ILE B 1 341 ? -54.261 -15.871 59.365 1.00 16.13 1412 ILE B O 1
ATOM 6574 N N . ARG B 1 342 ? -55.421 -14.536 57.970 1.00 15.65 1413 ARG B N 1
ATOM 6575 C CA . ARG B 1 342 ? -54.678 -15.042 56.828 1.00 16.85 1413 ARG B CA 1
ATOM 6576 C C . ARG B 1 342 ? -53.176 -14.746 56.996 1.00 16.11 1413 ARG B C 1
ATOM 6577 O O . ARG B 1 342 ? -52.322 -15.608 56.723 1.00 15.89 1413 ARG B O 1
ATOM 6585 N N . SER B 1 343 ? -52.858 -13.546 57.477 1.00 15.65 1414 SER B N 1
ATOM 6586 C CA A SER B 1 343 ? -51.450 -13.186 57.624 0.50 15.91 1414 SER B CA 1
ATOM 6587 C CA B SER B 1 343 ? -51.467 -13.135 57.689 0.50 15.73 1414 SER B CA 1
ATOM 6588 C C . SER B 1 343 ? -50.763 -14.104 58.649 1.00 15.91 1414 SER B C 1
ATOM 6589 O O . SER B 1 343 ? -49.607 -14.510 58.441 1.00 16.36 1414 SER B O 1
ATOM 6594 N N . VAL B 1 344 ? -51.481 -14.484 59.710 1.00 15.80 1415 VAL B N 1
ATOM 6595 C CA . VAL B 1 344 ? -50.957 -15.392 60.741 1.00 16.45 1415 VAL B CA 1
ATOM 6596 C C . VAL B 1 344 ? -50.659 -16.787 60.138 1.00 16.32 1415 VAL B C 1
ATOM 6597 O O . VAL B 1 344 ? -49.602 -17.395 60.400 1.00 16.25 1415 VAL B O 1
ATOM 6601 N N . VAL B 1 345 ? -51.600 -17.311 59.347 1.00 15.20 1416 VAL B N 1
ATOM 6602 C CA . VAL B 1 345 ? -51.404 -18.608 58.693 1.00 16.54 1416 VAL B CA 1
ATOM 6603 C C . VAL B 1 345 ? -50.191 -18.573 57.761 1.00 16.53 1416 VAL B C 1
ATOM 6604 O O . VAL B 1 345 ? -49.350 -19.492 57.783 1.00 17.02 1416 VAL B O 1
ATOM 6608 N N . LEU B 1 346 ? -50.095 -17.530 56.938 1.00 16.82 1417 LEU B N 1
ATOM 6609 C CA . LEU B 1 346 ? -48.930 -17.388 56.057 1.00 17.39 1417 LEU B CA 1
ATOM 6610 C C . LEU B 1 346 ? -47.616 -17.280 56.846 1.00 16.68 1417 LEU B C 1
ATOM 6611 O O . LEU B 1 346 ? -46.606 -17.885 56.480 1.00 16.05 1417 LEU B O 1
ATOM 6616 N N . ALA B 1 347 ? -47.629 -16.501 57.931 1.00 16.40 1418 ALA B N 1
ATOM 6617 C CA . ALA B 1 347 ? -46.411 -16.320 58.728 1.00 16.92 1418 ALA B CA 1
ATOM 6618 C C . ALA B 1 347 ? -45.871 -17.657 59.234 1.00 16.68 1418 ALA B C 1
ATOM 6619 O O . ALA B 1 347 ? -44.663 -17.887 59.199 1.00 16.77 1418 ALA B O 1
ATOM 6621 N N . GLY B 1 348 ? -46.780 -18.546 59.663 1.00 15.97 1419 GLY B N 1
ATOM 6622 C CA . GLY B 1 348 ? -46.373 -19.881 60.119 1.00 17.44 1419 GLY B CA 1
ATOM 6623 C C . GLY B 1 348 ? -45.559 -20.631 59.078 1.00 17.60 1419 GLY B C 1
ATOM 6624 O O . GLY B 1 348 ? -44.611 -21.365 59.417 1.00 18.34 1419 GLY B O 1
ATOM 6625 N N . ARG B 1 349 ? -45.916 -20.460 57.801 1.00 18.00 1420 ARG B N 1
ATOM 6626 C CA . ARG B 1 349 ? -45.269 -21.210 56.738 1.00 17.91 1420 ARG B CA 1
ATOM 6627 C C . ARG B 1 349 ? -43.875 -20.644 56.436 1.00 17.07 1420 ARG B C 1
ATOM 6628 O O . ARG B 1 349 ? -43.028 -21.332 55.852 1.00 18.06 1420 ARG B O 1
ATOM 6636 N N . ARG B 1 350 ? -43.639 -19.398 56.855 1.00 16.54 1421 ARG B N 1
ATOM 6637 C CA . ARG B 1 350 ? -42.314 -18.789 56.649 1.00 16.70 1421 ARG B CA 1
ATOM 6638 C C . ARG B 1 350 ? -41.312 -19.140 57.758 1.00 16.84 1421 ARG B C 1
ATOM 6639 O O . ARG B 1 350 ? -40.167 -18.679 57.729 1.00 17.21 1421 ARG B O 1
ATOM 6647 N N . PHE B 1 351 ? -41.749 -19.908 58.763 1.00 17.33 1422 PHE B N 1
ATOM 6648 C CA . PHE B 1 351 ? -40.831 -20.370 59.795 1.00 18.33 1422 PHE B CA 1
ATOM 6649 C C . PHE B 1 351 ? -39.834 -21.417 59.246 1.00 18.30 1422 PHE B C 1
ATOM 6650 O O . PHE B 1 351 ? -38.846 -21.761 59.915 1.00 19.03 1422 PHE B O 1
ATOM 6658 N N . TYR B 1 352 ? -40.136 -21.934 58.048 1.00 17.82 1423 TYR B N 1
ATOM 6659 C CA A TYR B 1 352 ? -39.376 -22.990 57.372 0.50 17.50 1423 TYR B CA 1
ATOM 6660 C CA B TYR B 1 352 ? -39.281 -22.938 57.401 0.50 18.45 1423 TYR B CA 1
ATOM 6661 C C . TYR B 1 352 ? -38.979 -22.553 55.964 1.00 17.80 1423 TYR B C 1
ATOM 6662 O O . TYR B 1 352 ? -39.643 -21.683 55.369 1.00 18.25 1423 TYR B O 1
ATOM 6679 N N . GLU B 1 353 ? -37.943 -23.167 55.397 1.00 16.95 1424 GLU B N 1
ATOM 6680 C CA . GLU B 1 353 ? -37.560 -22.827 54.033 1.00 17.97 1424 GLU B CA 1
ATOM 6681 C C . GLU B 1 353 ? -38.626 -23.263 53.048 1.00 17.48 1424 GLU B C 1
ATOM 6682 O O . GLU B 1 353 ? -39.147 -24.393 53.106 1.00 17.60 1424 GLU B O 1
ATOM 6688 N N . LYS B 1 354 ? -38.951 -22.359 52.134 1.00 16.70 1425 LYS B N 1
ATOM 6689 C CA A LYS B 1 354 ? -39.771 -22.699 50.976 0.50 17.02 1425 LYS B CA 1
ATOM 6690 C CA B LYS B 1 354 ? -39.792 -22.685 50.988 0.50 16.50 1425 LYS B CA 1
ATOM 6691 C C . LYS B 1 354 ? -39.482 -21.708 49.851 1.00 16.29 1425 LYS B C 1
ATOM 6692 O O . LYS B 1 354 ? -38.925 -20.613 50.095 1.00 17.07 1425 LYS B O 1
ATOM 6703 N N . GLU B 1 355 ? -39.846 -22.109 48.628 1.00 17.24 1426 GLU B N 1
ATOM 6704 C CA . GLU B 1 355 ? -39.727 -21.226 47.465 1.00 17.50 1426 GLU B CA 1
ATOM 6705 C C . GLU B 1 355 ? -38.296 -20.717 47.263 1.00 16.60 1426 GLU B C 1
ATOM 6706 O O . GLU B 1 355 ? -38.090 -19.682 46.621 1.00 17.22 1426 GLU B O 1
ATOM 6712 N N . GLY B 1 356 ? -37.305 -21.425 47.813 1.00 16.47 1427 GLY B N 1
ATOM 6713 C CA . GLY B 1 356 ? -35.906 -21.019 47.649 1.00 17.36 1427 GLY B CA 1
ATOM 6714 C C . GLY B 1 356 ? -35.480 -19.884 48.570 1.00 17.31 1427 GLY B C 1
ATOM 6715 O O . GLY B 1 356 ? -34.363 -19.359 48.444 1.00 18.22 1427 GLY B O 1
ATOM 6716 N N . LEU B 1 357 ? -36.377 -19.509 49.487 1.00 16.68 1428 LEU B N 1
ATOM 6717 C CA . LEU B 1 357 ? -36.120 -18.482 50.500 1.00 17.78 1428 LEU B CA 1
ATOM 6718 C C . LEU B 1 357 ? -35.757 -19.111 51.856 1.00 18.10 1428 LEU B C 1
ATOM 6719 O O . LEU B 1 357 ? -36.133 -20.257 52.136 1.00 17.89 1428 LEU B O 1
ATOM 6724 N N . PRO B 1 358 ? -35.040 -18.346 52.697 1.00 17.73 1429 PRO B N 1
ATOM 6725 C CA . PRO B 1 358 ? -34.639 -18.829 54.022 1.00 18.07 1429 PRO B CA 1
ATOM 6726 C C . PRO B 1 358 ? -35.825 -19.034 54.962 1.00 17.76 1429 PRO B C 1
ATOM 6727 O O . PRO B 1 358 ? -36.938 -18.517 54.708 1.00 16.52 1429 PRO B O 1
ATOM 6731 N N . ALA B 1 359 ? -35.559 -19.761 56.055 1.00 16.92 1430 ALA B N 1
ATOM 6732 C CA . ALA B 1 359 ? -36.472 -19.870 57.195 1.00 17.19 1430 ALA B CA 1
ATOM 6733 C C . ALA B 1 359 ? -36.385 -18.655 58.094 1.00 16.89 1430 ALA B C 1
ATOM 6734 O O . ALA B 1 359 ? -35.276 -18.157 58.347 1.00 16.60 1430 ALA B O 1
ATOM 6736 N N . PHE B 1 360 ? -37.536 -18.218 58.609 1.00 16.63 1431 PHE B N 1
ATOM 6737 C CA . PHE B 1 360 ? -37.604 -17.078 59.520 1.00 16.95 1431 PHE B CA 1
ATOM 6738 C C . PHE B 1 360 ? -38.404 -17.388 60.794 1.00 17.95 1431 PHE B C 1
ATOM 6739 O O . PHE B 1 360 ? -39.505 -16.883 60.993 1.00 17.49 1431 PHE B O 1
ATOM 6747 N N . PRO B 1 361 ? -37.814 -18.198 61.688 1.00 17.89 1432 PRO B N 1
ATOM 6748 C CA . PRO B 1 361 ? -38.485 -18.450 62.965 1.00 18.61 1432 PRO B CA 1
ATOM 6749 C C . PRO B 1 361 ? -38.632 -17.123 63.725 1.00 19.15 1432 PRO B C 1
ATOM 6750 O O . PRO B 1 361 ? -37.867 -16.186 63.483 1.00 18.59 1432 PRO B O 1
ATOM 6754 N N . MET B 1 362 ? -39.621 -17.039 64.604 1.00 18.78 1433 MET B N 1
ATOM 6755 C CA . MET B 1 362 ? -39.791 -15.844 65.419 1.00 20.13 1433 MET B CA 1
ATOM 6756 C C . MET B 1 362 ? -38.533 -15.553 66.248 1.00 20.35 1433 MET B C 1
ATOM 6757 O O . MET B 1 362 ? -37.897 -16.470 66.769 1.00 20.70 1433 MET B O 1
ATOM 6762 N N . GLY B 1 363 ? -38.180 -14.271 66.346 1.00 21.26 1434 GLY B N 1
ATOM 6763 C CA . GLY B 1 363 ? -37.026 -13.860 67.135 1.00 22.00 1434 GLY B CA 1
ATOM 6764 C C . GLY B 1 363 ? -37.447 -13.312 68.485 1.00 22.70 1434 GLY B C 1
ATOM 6765 O O . GLY B 1 363 ? -38.629 -13.301 68.816 1.00 22.72 1434 GLY B O 1
ATOM 6766 N N . ASN B 1 364 ? -36.469 -12.843 69.256 1.00 22.83 1435 ASN B N 1
ATOM 6767 C CA . ASN B 1 364 ? -36.726 -12.360 70.609 1.00 23.11 1435 ASN B CA 1
ATOM 6768 C C . ASN B 1 364 ? -36.714 -10.840 70.702 1.00 22.83 1435 ASN B C 1
ATOM 6769 O O . ASN B 1 364 ? -36.039 -10.180 69.907 1.00 21.71 1435 ASN B O 1
ATOM 6774 N N . ILE B 1 365 ? -37.468 -10.289 71.657 1.00 23.25 1436 ILE B N 1
ATOM 6775 C CA . ILE B 1 365 ? -37.461 -8.835 71.865 1.00 24.26 1436 ILE B CA 1
ATOM 6776 C C . ILE B 1 365 ? -36.467 -8.418 72.953 1.00 23.93 1436 ILE B C 1
ATOM 6777 O O . ILE B 1 365 ? -36.088 -7.244 73.068 1.00 24.49 1436 ILE B O 1
ATOM 6782 N N . ASP B 1 366 ? -36.044 -9.388 73.756 1.00 23.54 1437 ASP B N 1
ATOM 6783 C CA . ASP B 1 366 ? -35.477 -9.092 75.073 1.00 23.49 1437 ASP B CA 1
ATOM 6784 C C . ASP B 1 366 ? -34.038 -8.558 75.109 1.00 23.09 1437 ASP B C 1
ATOM 6785 O O . ASP B 1 366 ? -33.465 -8.410 76.200 1.00 22.27 1437 ASP B O 1
ATOM 6790 N N . GLN B 1 367 ? -33.445 -8.301 73.940 1.00 22.07 1438 GLN B N 1
ATOM 6791 C CA . GLN B 1 367 ? -32.019 -7.928 73.899 1.00 22.74 1438 GLN B CA 1
ATOM 6792 C C . GLN B 1 367 ? -31.802 -6.451 73.575 1.00 21.59 1438 GLN B C 1
ATOM 6793 O O . GLN B 1 367 ? -30.665 -5.979 73.411 1.00 21.89 1438 GLN B O 1
ATOM 6799 N N . THR B 1 368 ? -32.895 -5.702 73.497 1.00 20.30 1439 THR B N 1
ATOM 6800 C CA . THR B 1 368 ? -32.776 -4.271 73.246 1.00 20.16 1439 THR B CA 1
ATOM 6801 C C . THR B 1 368 ? -32.657 -3.500 74.565 1.00 20.06 1439 THR B C 1
ATOM 6802 O O . THR B 1 368 ? -32.806 -4.064 75.656 1.00 20.67 1439 THR B O 1
ATOM 6806 N N . ARG B 1 369 ? -32.436 -2.199 74.434 1.00 20.21 1440 ARG B N 1
ATOM 6807 C CA . ARG B 1 369 ? -32.012 -1.361 75.552 1.00 20.86 1440 ARG B CA 1
ATOM 6808 C C . ARG B 1 369 ? -32.867 -1.520 76.803 1.00 20.38 1440 ARG B C 1
ATOM 6809 O O . ARG B 1 369 ? -32.342 -1.751 77.907 1.00 20.87 1440 ARG B O 1
ATOM 6817 N N . MET B 1 370 ? -34.177 -1.376 76.644 1.00 20.39 1441 MET B N 1
ATOM 6818 C CA . MET B 1 370 ? -35.036 -1.294 77.825 1.00 20.42 1441 MET B CA 1
ATOM 6819 C C . MET B 1 370 ? -35.212 -2.640 78.524 1.00 19.91 1441 MET B C 1
ATOM 6820 O O . MET B 1 370 ? -35.428 -2.685 79.739 1.00 20.08 1441 MET B O 1
ATOM 6825 N N . TRP B 1 371 ? -35.077 -3.725 77.756 1.00 19.53 1442 TRP B N 1
ATOM 6826 C CA . TRP B 1 371 ? -35.215 -5.086 78.289 1.00 19.47 1442 TRP B CA 1
ATOM 6827 C C . TRP B 1 371 ? -33.956 -5.549 79.020 1.00 20.04 1442 TRP B C 1
ATOM 6828 O O . TRP B 1 371 ? -34.042 -6.306 80.002 1.00 20.07 1442 TRP B O 1
ATOM 6839 N N . LYS B 1 372 ? -32.795 -5.055 78.581 1.00 20.24 1443 LYS B N 1
ATOM 6840 C CA A LYS B 1 372 ? -31.559 -5.294 79.323 0.80 21.25 1443 LYS B CA 1
ATOM 6841 C CA B LYS B 1 372 ? -31.550 -5.284 79.311 0.20 20.60 1443 LYS B CA 1
ATOM 6842 C C . LYS B 1 372 ? -31.613 -4.571 80.664 1.00 20.78 1443 LYS B C 1
ATOM 6843 O O . LYS B 1 372 ? -31.230 -5.139 81.699 1.00 21.28 1443 LYS B O 1
ATOM 6854 N N . VAL B 1 373 ? -32.117 -3.334 80.644 1.00 20.63 1444 VAL B N 1
ATOM 6855 C CA . VAL B 1 373 ? -32.319 -2.543 81.869 1.00 21.00 1444 VAL B CA 1
ATOM 6856 C C . VAL B 1 373 ? -33.304 -3.274 82.782 1.00 21.14 1444 VAL B C 1
ATOM 6857 O O . VAL B 1 373 ? -33.087 -3.376 83.992 1.00 21.04 1444 VAL B O 1
ATOM 6861 N N . GLY B 1 374 ? -34.368 -3.814 82.181 1.00 22.14 1445 GLY B N 1
ATOM 6862 C CA . GLY B 1 374 ? -35.402 -4.521 82.928 1.00 23.28 1445 GLY B CA 1
ATOM 6863 C C . GLY B 1 374 ? -34.894 -5.762 83.628 1.00 24.75 1445 GLY B C 1
ATOM 6864 O O . GLY B 1 374 ? -35.257 -6.025 84.772 1.00 23.41 1445 GLY B O 1
ATOM 6865 N N . GLU B 1 375 ? -34.051 -6.526 82.936 1.00 25.45 1446 GLU B N 1
ATOM 6866 C CA . GLU B 1 375 ? -33.407 -7.696 83.532 1.00 28.23 1446 GLU B CA 1
ATOM 6867 C C . GLU B 1 375 ? -32.653 -7.292 84.799 1.00 28.37 1446 GLU B C 1
ATOM 6868 O O . GLU B 1 375 ? -32.825 -7.907 85.857 1.00 28.57 1446 GLU B O 1
ATOM 6874 N N . LYS B 1 376 ? -31.857 -6.226 84.699 1.00 28.96 1447 LYS B N 1
ATOM 6875 C CA . LYS B 1 376 ? -31.080 -5.720 85.836 1.00 29.74 1447 LYS B CA 1
ATOM 6876 C C . LYS B 1 376 ? -31.982 -5.255 86.985 1.00 29.54 1447 LYS B C 1
ATOM 6877 O O . LYS B 1 376 ? -31.710 -5.566 88.152 1.00 29.09 1447 LYS B O 1
ATOM 6883 N N . VAL B 1 377 ? -33.058 -4.536 86.653 1.00 29.16 1448 VAL B N 1
ATOM 6884 C CA . VAL B 1 377 ? -34.022 -4.076 87.665 1.00 29.16 1448 VAL B CA 1
ATOM 6885 C C . VAL B 1 377 ? -34.708 -5.257 88.365 1.00 30.00 1448 VAL B C 1
ATOM 6886 O O . VAL B 1 377 ? -34.780 -5.289 89.593 1.00 29.80 1448 VAL B O 1
ATOM 6890 N N . ARG B 1 378 ? -35.182 -6.227 87.578 1.00 30.97 1449 ARG B N 1
ATOM 6891 C CA . ARG B 1 378 ? -35.892 -7.399 88.099 1.00 32.52 1449 ARG B CA 1
ATOM 6892 C C . ARG B 1 378 ? -35.018 -8.303 88.969 1.00 33.24 1449 ARG B C 1
ATOM 6893 O O . ARG B 1 378 ? -35.521 -8.943 89.898 1.00 33.30 1449 ARG B O 1
ATOM 6901 N N . SER B 1 379 ? -33.720 -8.359 88.659 1.00 34.10 1450 SER B N 1
ATOM 6902 C CA . SER B 1 379 ? -32.773 -9.224 89.377 1.00 35.12 1450 SER B CA 1
ATOM 6903 C C . SER B 1 379 ? -32.630 -8.814 90.842 1.00 35.94 1450 SER B C 1
ATOM 6904 O O . SER B 1 379 ? -32.078 -9.564 91.656 1.00 36.45 1450 SER B O 1
ATOM 6907 N N . THR B 1 380 ? -33.127 -7.622 91.162 1.00 36.36 1451 THR B N 1
ATOM 6908 C CA . THR B 1 380 ? -32.955 -7.010 92.476 1.00 37.39 1451 THR B CA 1
ATOM 6909 C C . THR B 1 380 ? -34.291 -6.611 93.126 1.00 37.48 1451 THR B C 1
ATOM 6910 O O . THR B 1 380 ? -34.354 -6.368 94.332 1.00 37.81 1451 THR B O 1
ATOM 6914 N N . ARG B 1 381 ? -35.354 -6.571 92.325 1.00 37.78 1452 ARG B N 1
ATOM 6915 C CA . ARG B 1 381 ? -36.681 -6.179 92.803 1.00 37.77 1452 ARG B CA 1
ATOM 6916 C C . ARG B 1 381 ? -37.184 -7.124 93.897 1.00 37.77 1452 ARG B C 1
ATOM 6917 O O . ARG B 1 381 ? -37.196 -8.341 93.702 1.00 37.61 1452 ARG B O 1
ATOM 6925 N N . PRO B 1 382 ? -37.609 -6.559 95.046 1.00 37.81 1453 PRO B N 1
ATOM 6926 C CA . PRO B 1 382 ? -38.011 -7.356 96.201 1.00 38.04 1453 PRO B CA 1
ATOM 6927 C C . PRO B 1 382 ? -39.304 -8.115 95.971 1.00 38.10 1453 PRO B C 1
ATOM 6928 O O . PRO B 1 382 ? -40.012 -7.870 94.989 1.00 37.71 1453 PRO B O 1
ATOM 6932 N N . GLU B 1 383 ? -39.595 -9.034 96.890 1.00 38.33 1454 GLU B N 1
ATOM 6933 C CA . GLU B 1 383 ? -40.866 -9.738 96.914 1.00 38.40 1454 GLU B CA 1
ATOM 6934 C C . GLU B 1 383 ? -42.010 -8.737 97.110 1.00 37.66 1454 GLU B C 1
ATOM 6935 O O . GLU B 1 383 ? -42.034 -7.985 98.098 1.00 37.68 1454 GLU B O 1
ATOM 6941 N N . ASN B 1 384 ? -42.924 -8.723 96.139 1.00 36.98 1455 ASN B N 1
ATOM 6942 C CA . ASN B 1 384 ? -44.185 -7.966 96.203 1.00 35.86 1455 ASN B CA 1
ATOM 6943 C C . ASN B 1 384 ? -44.080 -6.442 96.039 1.00 34.69 1455 ASN B C 1
ATOM 6944 O O . ASN B 1 384 ? -44.978 -5.710 96.461 1.00 34.65 1455 ASN B O 1
ATOM 6949 N N . ASP B 1 385 ? -42.999 -5.964 95.425 1.00 33.05 1456 ASP B N 1
ATOM 6950 C CA . ASP B 1 385 ? -42.917 -4.544 95.089 1.00 31.54 1456 ASP B CA 1
ATOM 6951 C C . ASP B 1 385 ? -43.805 -4.302 93.866 1.00 30.56 1456 ASP B C 1
ATOM 6952 O O . ASP B 1 385 ? -43.663 -4.980 92.850 1.00 30.34 1456 ASP B O 1
ATOM 6957 N N . LEU B 1 386 ? -44.732 -3.352 93.981 1.00 29.08 1457 LEU B N 1
ATOM 6958 C CA . LEU B 1 386 ? -45.658 -3.060 92.880 1.00 28.17 1457 LEU B CA 1
ATOM 6959 C C . LEU B 1 386 ? -45.191 -1.901 91.995 1.00 26.90 1457 LEU B C 1
ATOM 6960 O O . LEU B 1 386 ? -45.818 -1.610 90.971 1.00 26.23 1457 LEU B O 1
ATOM 6965 N N . GLY B 1 387 ? -44.113 -1.231 92.400 1.00 25.50 1458 GLY B N 1
ATOM 6966 C CA . GLY B 1 387 ? -43.524 -0.160 91.599 1.00 24.44 1458 GLY B CA 1
ATOM 6967 C C . GLY B 1 387 ? -44.216 1.184 91.784 1.00 23.12 1458 GLY B C 1
ATOM 6968 O O . GLY B 1 387 ? -45.255 1.269 92.450 1.00 23.24 1458 GLY B O 1
ATOM 6969 N N . PRO B 1 388 ? -43.646 2.253 91.195 1.00 22.27 1459 PRO B N 1
ATOM 6970 C CA . PRO B 1 388 ? -44.208 3.590 91.340 1.00 21.80 1459 PRO B CA 1
ATOM 6971 C C . PRO B 1 388 ? -45.373 3.797 90.388 1.00 21.50 1459 PRO B C 1
ATOM 6972 O O . PRO B 1 388 ? -45.415 3.210 89.298 1.00 21.63 1459 PRO B O 1
ATOM 6976 N N . LEU B 1 389 ? -46.309 4.635 90.808 1.00 21.41 1460 LEU B N 1
ATOM 6977 C CA . LEU B 1 389 ? -47.439 4.991 89.959 1.00 21.48 1460 LEU B CA 1
ATOM 6978 C C . LEU B 1 389 ? -47.172 6.385 89.385 1.00 20.98 1460 LEU B C 1
ATOM 6979 O O . LEU B 1 389 ? -47.425 7.412 90.041 1.00 20.55 1460 LEU B O 1
ATOM 6984 N N . HIS B 1 390 ? -46.608 6.392 88.175 1.00 19.93 1461 HIS B N 1
ATOM 6985 C CA . HIS B 1 390 ? -46.259 7.623 87.466 1.00 19.85 1461 HIS B CA 1
ATOM 6986 C C . HIS B 1 390 ? -47.518 8.118 86.744 1.00 19.11 1461 HIS B C 1
ATOM 6987 O O . HIS B 1 390 ? -48.091 7.378 85.938 1.00 18.30 1461 HIS B O 1
ATOM 6994 N N . PRO B 1 391 ? -47.966 9.346 87.052 1.00 18.72 1462 PRO B N 1
ATOM 6995 C CA . PRO B 1 391 ? -49.250 9.832 86.511 1.00 18.53 1462 PRO B CA 1
ATOM 6996 C C . PRO B 1 391 ? -49.307 9.937 84.993 1.00 18.00 1462 PRO B C 1
ATOM 6997 O O . PRO B 1 391 ? -50.383 9.719 84.410 1.00 17.71 1462 PRO B O 1
ATOM 7001 N N . PHE B 1 392 ? -48.184 10.270 84.351 1.00 17.36 1463 PHE B N 1
ATOM 7002 C CA . PHE B 1 392 ? -48.166 10.322 82.884 1.00 17.57 1463 PHE B CA 1
ATOM 7003 C C . PHE B 1 392 ? -48.338 8.903 82.273 1.00 17.34 1463 PHE B C 1
ATOM 7004 O O . PHE B 1 392 ? -49.117 8.699 81.330 1.00 17.34 1463 PHE B O 1
ATOM 7012 N N . THR B 1 393 ? -47.607 7.930 82.818 1.00 17.05 1464 THR B N 1
ATOM 7013 C CA . THR B 1 393 ? -47.762 6.540 82.389 1.00 16.93 1464 THR B CA 1
ATOM 7014 C C . THR B 1 393 ? -49.210 6.106 82.605 1.00 16.71 1464 THR B C 1
ATOM 7015 O O . THR B 1 393 ? -49.817 5.515 81.714 1.00 16.46 1464 THR B O 1
ATOM 7019 N N . ALA B 1 394 ? -49.745 6.414 83.790 1.00 17.05 1465 ALA B N 1
ATOM 7020 C CA . ALA B 1 394 ? -51.126 6.020 84.134 1.00 16.92 1465 ALA B CA 1
ATOM 7021 C C . ALA B 1 394 ? -52.111 6.597 83.107 1.00 17.15 1465 ALA B C 1
ATOM 7022 O O . ALA B 1 394 ? -53.001 5.893 82.640 1.00 17.32 1465 ALA B O 1
ATOM 7024 N N . GLY B 1 395 ? -51.933 7.871 82.742 1.00 16.07 1466 GLY B N 1
ATOM 7025 C CA . GLY B 1 395 ? -52.783 8.521 81.732 1.00 16.59 1466 GLY B CA 1
ATOM 7026 C C . GLY B 1 395 ? -52.748 7.834 80.378 1.00 16.19 1466 GLY B C 1
ATOM 7027 O O . GLY B 1 395 ? -53.778 7.653 79.718 1.00 16.49 1466 GLY B O 1
ATOM 7028 N N . VAL B 1 396 ? -51.548 7.432 79.953 1.00 15.99 1467 VAL B N 1
ATOM 7029 C CA . VAL B 1 396 ? -51.434 6.731 78.675 1.00 16.91 1467 VAL B CA 1
ATOM 7030 C C . VAL B 1 396 ? -52.107 5.365 78.733 1.00 16.71 1467 VAL B C 1
ATOM 7031 O O . VAL B 1 396 ? -52.917 5.041 77.855 1.00 16.82 1467 VAL B O 1
ATOM 7035 N N . TYR B 1 397 ? -51.789 4.596 79.769 1.00 17.01 1468 TYR B N 1
ATOM 7036 C CA . TYR B 1 397 ? -52.320 3.231 79.898 1.00 17.48 1468 TYR B CA 1
ATOM 7037 C C . TYR B 1 397 ? -53.851 3.232 80.026 1.00 17.46 1468 TYR B C 1
ATOM 7038 O O . TYR B 1 397 ? -54.548 2.442 79.376 1.00 17.66 1468 TYR B O 1
ATOM 7047 N N . VAL B 1 398 ? -54.381 4.121 80.865 1.00 16.24 1469 VAL B N 1
ATOM 7048 C CA . VAL B 1 398 ? -55.829 4.222 81.009 1.00 16.23 1469 VAL B CA 1
ATOM 7049 C C . VAL B 1 398 ? -56.507 4.708 79.713 1.00 15.54 1469 VAL B C 1
ATOM 7050 O O . VAL B 1 398 ? -57.587 4.219 79.369 1.00 16.51 1469 VAL B O 1
ATOM 7054 N N . ALA B 1 399 ? -55.877 5.650 78.998 1.00 15.25 1470 ALA B N 1
ATOM 7055 C CA . ALA B 1 399 ? -56.387 6.077 77.679 1.00 15.95 1470 ALA B CA 1
ATOM 7056 C C . ALA B 1 399 ? -56.492 4.855 76.738 1.00 16.06 1470 ALA B C 1
ATOM 7057 O O . ALA B 1 399 ? -57.492 4.670 76.029 1.00 15.82 1470 ALA B O 1
ATOM 7059 N N . LEU B 1 400 ? -55.454 4.024 76.748 1.00 16.52 1471 LEU B N 1
ATOM 7060 C CA . LEU B 1 400 ? -55.420 2.841 75.899 1.00 17.29 1471 LEU B CA 1
ATOM 7061 C C . LEU B 1 400 ? -56.568 1.890 76.270 1.00 17.41 1471 LEU B C 1
ATOM 7062 O O . LEU B 1 400 ? -57.291 1.382 75.390 1.00 18.28 1471 LEU B O 1
ATOM 7067 N N . MET B 1 401 ? -56.725 1.660 77.574 1.00 16.36 1472 MET B N 1
ATOM 7068 C CA . MET B 1 401 ? -57.795 0.781 78.050 1.00 17.63 1472 MET B CA 1
ATOM 7069 C C . MET B 1 401 ? -59.170 1.330 77.636 1.00 16.13 1472 MET B C 1
ATOM 7070 O O . MET B 1 401 ? -60.000 0.585 77.088 1.00 16.65 1472 MET B O 1
ATOM 7075 N N . MET B 1 402 ? -59.397 2.625 77.841 1.00 16.41 1473 MET B N 1
ATOM 7076 C CA . MET B 1 402 ? -60.680 3.224 77.469 1.00 16.95 1473 MET B CA 1
ATOM 7077 C C . MET B 1 402 ? -60.917 3.197 75.953 1.00 16.79 1473 MET B C 1
ATOM 7078 O O . MET B 1 402 ? -62.077 3.054 75.506 1.00 18.14 1473 MET B O 1
ATOM 7083 N N . ALA B 1 403 ? -59.837 3.365 75.180 1.00 15.98 1474 ALA B N 1
ATOM 7084 C CA . ALA B 1 403 ? -59.950 3.341 73.712 1.00 16.61 1474 ALA B CA 1
ATOM 7085 C C . ALA B 1 403 ? -60.334 1.931 73.202 1.00 16.36 1474 ALA B C 1
ATOM 7086 O O . ALA B 1 403 ? -61.160 1.779 72.290 1.00 16.20 1474 ALA B O 1
ATOM 7088 N N . GLN B 1 404 ? -59.746 0.908 73.820 1.00 15.59 1475 GLN B N 1
ATOM 7089 C CA . GLN B 1 404 ? -60.080 -0.481 73.469 1.00 16.29 1475 GLN B CA 1
ATOM 7090 C C . GLN B 1 404 ? -61.542 -0.771 73.813 1.00 15.94 1475 GLN B C 1
ATOM 7091 O O . GLN B 1 404 ? -62.276 -1.373 73.015 1.00 16.60 1475 GLN B O 1
ATOM 7097 N N . ILE B 1 405 ? -61.950 -0.343 75.013 1.00 16.00 1476 ILE B N 1
ATOM 7098 C CA . ILE B 1 405 ? -63.353 -0.462 75.445 1.00 16.36 1476 ILE B CA 1
ATOM 7099 C C . ILE B 1 405 ? -64.277 0.200 74.405 1.00 16.63 1476 ILE B C 1
ATOM 7100 O O . ILE B 1 405 ? -65.283 -0.374 73.982 1.00 16.37 1476 ILE B O 1
ATOM 7105 N N . GLU B 1 406 ? -63.925 1.402 73.971 1.00 16.90 1477 GLU B N 1
ATOM 7106 C CA . GLU B 1 406 ? -64.779 2.127 73.032 1.00 17.42 1477 GLU B CA 1
ATOM 7107 C C . GLU B 1 406 ? -64.897 1.425 71.673 1.00 15.76 1477 GLU B C 1
ATOM 7108 O O . GLU B 1 406 ? -65.988 1.323 71.113 1.00 16.81 1477 GLU B O 1
ATOM 7114 N N . VAL B 1 407 ? -63.771 0.925 71.150 1.00 15.42 1478 VAL B N 1
ATOM 7115 C CA . VAL B 1 407 ? -63.790 0.225 69.855 1.00 15.57 1478 VAL B CA 1
ATOM 7116 C C . VAL B 1 407 ? -64.686 -1.011 69.985 1.00 15.03 1478 VAL B C 1
ATOM 7117 O O . VAL B 1 407 ? -65.543 -1.252 69.147 1.00 14.79 1478 VAL B O 1
ATOM 7121 N N . LEU B 1 408 ? -64.492 -1.772 71.057 1.00 14.92 1479 LEU B N 1
ATOM 7122 C CA . LEU B 1 408 ? -65.286 -2.999 71.233 1.00 15.31 1479 LEU B CA 1
ATOM 7123 C C . LEU B 1 408 ? -66.775 -2.700 71.364 1.00 15.61 1479 LEU B C 1
ATOM 7124 O O . LEU B 1 408 ? -67.612 -3.396 70.791 1.00 16.12 1479 LEU B O 1
ATOM 7129 N N . ARG B 1 409 ? -67.085 -1.665 72.130 1.00 16.38 1480 ARG B N 1
ATOM 7130 C CA . ARG B 1 409 ? -68.455 -1.253 72.384 1.00 16.98 1480 ARG B CA 1
ATOM 7131 C C . ARG B 1 409 ? -69.128 -0.843 71.055 1.00 16.35 1480 ARG B C 1
ATOM 7132 O O . ARG B 1 409 ? -70.189 -1.330 70.699 1.00 16.29 1480 ARG B O 1
ATOM 7140 N N . LYS B 1 410 ? -68.465 0.027 70.305 1.00 16.32 1481 LYS B N 1
ATOM 7141 C CA . LYS B 1 410 ? -69.015 0.455 69.026 1.00 16.86 1481 LYS B CA 1
ATOM 7142 C C . LYS B 1 410 ? -69.119 -0.699 68.027 1.00 16.06 1481 LYS B C 1
ATOM 7143 O O . LYS B 1 410 ? -70.042 -0.745 67.226 1.00 17.05 1481 LYS B O 1
ATOM 7149 N N . LYS B 1 411 ? -68.202 -1.670 68.126 1.00 14.98 1482 LYS B N 1
ATOM 7150 C CA . LYS B 1 411 ? -68.195 -2.791 67.205 1.00 15.33 1482 LYS B CA 1
ATOM 7151 C C . LYS B 1 411 ? -69.194 -3.902 67.601 1.00 15.33 1482 LYS B C 1
ATOM 7152 O O . LYS B 1 411 ? -69.319 -4.928 66.901 1.00 16.39 1482 LYS B O 1
ATOM 7158 N N . GLY B 1 412 ? -69.902 -3.684 68.715 1.00 14.87 1483 GLY B N 1
ATOM 7159 C CA . GLY B 1 412 ? -71.045 -4.542 69.028 1.00 16.73 1483 GLY B CA 1
ATOM 7160 C C . GLY B 1 412 ? -70.874 -5.564 70.140 1.00 17.01 1483 GLY B C 1
ATOM 7161 O O . GLY B 1 412 ? -71.783 -6.367 70.363 1.00 17.73 1483 GLY B O 1
ATOM 7162 N N . HIS B 1 413 ? -69.739 -5.538 70.851 1.00 16.34 1484 HIS B N 1
ATOM 7163 C CA . HIS B 1 413 ? -69.485 -6.543 71.886 1.00 16.49 1484 HIS B CA 1
ATOM 7164 C C . HIS B 1 413 ? -70.240 -6.208 73.168 1.00 16.61 1484 HIS B C 1
ATOM 7165 O O . HIS B 1 413 ? -70.497 -5.037 73.475 1.00 16.68 1484 HIS B O 1
ATOM 7172 N N . SER B 1 414 ? -70.602 -7.249 73.907 1.00 17.12 1485 SER B N 1
ATOM 7173 C CA . SER B 1 414 ? -71.317 -7.061 75.168 1.00 17.12 1485 SER B CA 1
ATOM 7174 C C . SER B 1 414 ? -70.392 -6.481 76.250 1.00 17.23 1485 SER B C 1
ATOM 7175 O O . SER B 1 414 ? -69.159 -6.676 76.213 1.00 16.50 1485 SER B O 1
ATOM 7178 N N . TYR B 1 415 ? -70.967 -5.776 77.226 1.00 16.67 1486 TYR B N 1
ATOM 7179 C CA . TYR B 1 415 ? -70.145 -5.278 78.322 1.00 17.20 1486 TYR B CA 1
ATOM 7180 C C . TYR B 1 415 ? -69.402 -6.403 79.064 1.00 16.04 1486 TYR B C 1
ATOM 7181 O O . TYR B 1 415 ? -68.246 -6.230 79.452 1.00 16.99 1486 TYR B O 1
ATOM 7190 N N . SER B 1 416 ? -70.029 -7.564 79.253 1.00 16.33 1487 SER B N 1
ATOM 7191 C CA . SER B 1 416 ? -69.342 -8.606 80.002 1.00 16.32 1487 SER B CA 1
ATOM 7192 C C . SER B 1 416 ? -68.125 -9.091 79.230 1.00 15.91 1487 SER B C 1
ATOM 7193 O O . SER B 1 416 ? -67.097 -9.360 79.825 1.00 16.91 1487 SER B O 1
ATOM 7196 N N . GLU B 1 417 ? -68.226 -9.176 77.901 1.00 15.60 1488 GLU B N 1
ATOM 7197 C CA . GLU B 1 417 ? -67.060 -9.668 77.134 1.00 15.59 1488 GLU B CA 1
ATOM 7198 C C . GLU B 1 417 ? -65.951 -8.627 77.127 1.00 15.62 1488 GLU B C 1
ATOM 7199 O O . GLU B 1 417 ? -64.774 -8.945 77.249 1.00 16.45 1488 GLU B O 1
ATOM 7205 N N . ILE B 1 418 ? -66.361 -7.367 77.018 1.00 15.69 1489 ILE B N 1
ATOM 7206 C CA . ILE B 1 418 ? -65.398 -6.266 77.019 1.00 16.75 1489 ILE B CA 1
ATOM 7207 C C . ILE B 1 418 ? -64.664 -6.258 78.355 1.00 16.95 1489 ILE B C 1
ATOM 7208 O O . ILE B 1 418 ? -63.438 -6.260 78.418 1.00 18.21 1489 ILE B O 1
ATOM 7213 N N . ILE B 1 419 ? -65.440 -6.298 79.429 1.00 17.32 1490 ILE B N 1
ATOM 7214 C CA . ILE B 1 419 ? -64.892 -6.189 80.752 1.00 18.16 1490 ILE B CA 1
ATOM 7215 C C . ILE B 1 419 ? -64.116 -7.453 81.130 1.00 18.50 1490 ILE B C 1
ATOM 7216 O O . ILE B 1 419 ? -62.970 -7.352 81.575 1.00 18.95 1490 ILE B O 1
ATOM 7221 N N . ASN B 1 420 ? -64.712 -8.629 80.899 1.00 19.43 1491 ASN B N 1
ATOM 7222 C CA . ASN B 1 420 ? -64.058 -9.873 81.324 1.00 19.97 1491 ASN B CA 1
ATOM 7223 C C . ASN B 1 420 ? -62.754 -10.110 80.614 1.00 20.37 1491 ASN B C 1
ATOM 7224 O O . ASN B 1 420 ? -61.773 -10.514 81.249 1.00 19.91 1491 ASN B O 1
ATOM 7229 N N . GLU B 1 421 ? -62.740 -9.854 79.299 1.00 19.50 1492 GLU B N 1
ATOM 7230 C CA . GLU B 1 421 ? -61.569 -10.202 78.487 1.00 21.44 1492 GLU B CA 1
ATOM 7231 C C . GLU B 1 421 ? -60.559 -9.060 78.361 1.00 21.73 1492 GLU B C 1
ATOM 7232 O O . GLU B 1 421 ? -59.348 -9.323 78.373 1.00 23.50 1492 GLU B O 1
ATOM 7238 N N . SER B 1 422 ? -61.041 -7.815 78.299 1.00 21.19 1493 SER B N 1
ATOM 7239 C CA . SER B 1 422 ? -60.171 -6.659 78.088 1.00 21.14 1493 SER B CA 1
ATOM 7240 C C . SER B 1 422 ? -59.796 -5.860 79.351 1.00 21.32 1493 SER B C 1
ATOM 7241 O O . SER B 1 422 ? -58.860 -5.046 79.338 1.00 23.21 1493 SER B O 1
ATOM 7244 N N . VAL B 1 423 ? -60.514 -6.079 80.446 1.00 19.65 1494 VAL B N 1
ATOM 7245 C CA . VAL B 1 423 ? -60.130 -5.428 81.696 1.00 19.56 1494 VAL B CA 1
ATOM 7246 C C . VAL B 1 423 ? -59.688 -6.448 82.727 1.00 20.03 1494 VAL B C 1
ATOM 7247 O O . VAL B 1 423 ? -58.515 -6.450 83.120 1.00 20.31 1494 VAL B O 1
ATOM 7251 N N . ILE B 1 424 ? -60.616 -7.326 83.109 1.00 20.30 1495 ILE B N 1
ATOM 7252 C CA . ILE B 1 424 ? -60.428 -8.263 84.230 1.00 21.19 1495 ILE B CA 1
ATOM 7253 C C . ILE B 1 424 ? -59.358 -9.295 83.918 1.00 21.11 1495 ILE B C 1
ATOM 7254 O O . ILE B 1 424 ? -58.391 -9.430 84.668 1.00 21.88 1495 ILE B O 1
ATOM 7259 N N . GLU B 1 425 ? -59.515 -10.031 82.815 1.00 20.93 1496 GLU B N 1
ATOM 7260 C CA A GLU B 1 425 ? -58.549 -11.060 82.505 0.00 20.46 1496 GLU B CA 1
ATOM 7261 C CA B GLU B 1 425 ? -58.523 -11.071 82.522 0.50 20.46 1496 GLU B CA 1
ATOM 7262 C C . GLU B 1 425 ? -57.119 -10.453 82.404 1.00 21.51 1496 GLU B C 1
ATOM 7263 O O . GLU B 1 425 ? -56.119 -11.080 82.804 1.00 22.94 1496 GLU B O 1
ATOM 7274 N N . SER B 1 426 ? -57.045 -9.227 81.897 1.00 22.54 1497 SER B N 1
ATOM 7275 C CA . SER B 1 426 ? -55.781 -8.484 81.776 1.00 23.28 1497 SER B CA 1
ATOM 7276 C C . SER B 1 426 ? -55.110 -8.105 83.128 1.00 23.35 1497 SER B C 1
ATOM 7277 O O . SER B 1 426 ? -53.927 -8.374 83.353 1.00 23.53 1497 SER B O 1
ATOM 7280 N N . VAL B 1 427 ? -55.845 -7.438 84.005 1.00 23.13 1498 VAL B N 1
ATOM 7281 C CA . VAL B 1 427 ? -55.250 -7.027 85.280 1.00 22.96 1498 VAL B CA 1
ATOM 7282 C C . VAL B 1 427 ? -55.150 -8.167 86.306 1.00 23.72 1498 VAL B C 1
ATOM 7283 O O . VAL B 1 427 ? -54.368 -8.074 87.269 1.00 24.37 1498 VAL B O 1
ATOM 7287 N N . ASP B 1 428 ? -55.938 -9.225 86.119 1.00 23.45 1499 ASP B N 1
ATOM 7288 C CA . ASP B 1 428 ? -56.035 -10.308 87.122 1.00 23.62 1499 ASP B CA 1
ATOM 7289 C C . ASP B 1 428 ? -55.321 -11.595 86.752 1.00 24.02 1499 ASP B C 1
ATOM 7290 O O . ASP B 1 428 ? -54.896 -12.353 87.649 1.00 23.59 1499 ASP B O 1
ATOM 7295 N N . SER B 1 429 ? -55.241 -11.871 85.449 1.00 24.54 1500 SER B N 1
ATOM 7296 C CA . SER B 1 429 ? -54.595 -13.091 84.973 1.00 25.01 1500 SER B CA 1
ATOM 7297 C C . SER B 1 429 ? -53.267 -12.793 84.274 1.00 25.55 1500 SER B C 1
ATOM 7298 O O . SER B 1 429 ? -52.229 -13.348 84.651 1.00 25.51 1500 SER B O 1
ATOM 7301 N N . LEU B 1 430 ? -53.301 -11.905 83.279 1.00 25.65 1501 LEU B N 1
ATOM 7302 C CA . LEU B 1 430 ? -52.151 -11.701 82.399 1.00 26.05 1501 LEU B CA 1
ATOM 7303 C C . LEU B 1 430 ? -51.082 -10.781 82.969 1.00 26.34 1501 LEU B C 1
ATOM 7304 O O . LEU B 1 430 ? -49.891 -11.128 82.967 1.00 26.72 1501 LEU B O 1
ATOM 7309 N N . ASN B 1 431 ? -51.500 -9.617 83.471 1.00 25.78 1502 ASN B N 1
ATOM 7310 C CA . ASN B 1 431 ? -50.538 -8.657 84.009 1.00 25.48 1502 ASN B CA 1
ATOM 7311 C C . ASN B 1 431 ? -49.759 -9.176 85.245 1.00 25.46 1502 ASN B C 1
ATOM 7312 O O . ASN B 1 431 ? -48.549 -8.976 85.304 1.00 24.75 1502 ASN B O 1
ATOM 7317 N N . PRO B 1 432 ? -50.436 -9.853 86.207 1.00 25.76 1503 PRO B N 1
ATOM 7318 C CA . PRO B 1 432 ? -49.668 -10.471 87.317 1.00 26.03 1503 PRO B CA 1
ATOM 7319 C C . PRO B 1 432 ? -48.621 -11.476 86.839 1.00 26.68 1503 PRO B C 1
ATOM 7320 O O . PRO B 1 432 ? -47.501 -11.506 87.365 1.00 26.87 1503 PRO B O 1
ATOM 7324 N N . PHE B 1 433 ? -48.973 -12.252 85.816 1.00 27.21 1504 PHE B N 1
ATOM 7325 C CA . PHE B 1 433 ? -48.027 -13.175 85.185 1.00 28.24 1504 PHE B CA 1
ATOM 7326 C C . PHE B 1 433 ? -46.820 -12.413 84.626 1.00 28.41 1504 PHE B C 1
ATOM 7327 O O . PHE B 1 433 ? -45.674 -12.841 84.815 1.00 28.66 1504 PHE B O 1
ATOM 7335 N N . MET B 1 434 ? -47.085 -11.292 83.952 1.00 28.19 1505 MET B N 1
ATOM 7336 C CA . MET B 1 434 ? -46.034 -10.417 83.394 1.00 28.94 1505 MET B CA 1
ATOM 7337 C C . MET B 1 434 ? -45.242 -9.666 84.461 1.00 29.04 1505 MET B C 1
ATOM 7338 O O . MET B 1 434 ? -44.067 -9.346 84.261 1.00 28.94 1505 MET B O 1
ATOM 7343 N N . HIS B 1 435 ? -45.880 -9.342 85.584 1.00 28.76 1506 HIS B N 1
ATOM 7344 C CA . HIS B 1 435 ? -45.125 -8.708 86.655 1.00 29.07 1506 HIS B CA 1
ATOM 7345 C C . HIS B 1 435 ? -44.093 -9.709 87.201 1.00 28.79 1506 HIS B C 1
ATOM 7346 O O . HIS B 1 435 ? -42.943 -9.346 87.453 1.00 29.26 1506 HIS B O 1
ATOM 7353 N N . ALA B 1 436 ? -44.507 -10.968 87.332 1.00 28.27 1507 ALA B N 1
ATOM 7354 C CA . ALA B 1 436 ? -43.631 -12.027 87.839 1.00 27.90 1507 ALA B CA 1
ATOM 7355 C C . ALA B 1 436 ? -42.501 -12.379 86.883 1.00 28.00 1507 ALA B C 1
ATOM 7356 O O . ALA B 1 436 ? -41.346 -12.439 87.298 1.00 28.09 1507 ALA B O 1
ATOM 7358 N N . ARG B 1 437 ? -42.838 -12.605 85.612 1.00 27.88 1508 ARG B N 1
ATOM 7359 C CA . ARG B 1 437 ? -41.894 -13.145 84.631 1.00 28.17 1508 ARG B CA 1
ATOM 7360 C C . ARG B 1 437 ? -41.240 -12.084 83.737 1.00 28.32 1508 ARG B C 1
ATOM 7361 O O . ARG B 1 437 ? -40.188 -12.345 83.140 1.00 28.35 1508 ARG B O 1
ATOM 7363 N N . GLY B 1 438 ? -41.854 -10.901 83.654 1.00 28.05 1509 GLY B N 1
ATOM 7364 C CA . GLY B 1 438 ? -41.390 -9.830 82.750 1.00 27.51 1509 GLY B CA 1
ATOM 7365 C C . GLY B 1 438 ? -42.167 -9.803 81.434 1.00 27.38 1509 GLY B C 1
ATOM 7366 O O . GLY B 1 438 ? -42.606 -10.848 80.949 1.00 26.68 1509 GLY B O 1
ATOM 7367 N N . VAL B 1 439 ? -42.338 -8.607 80.863 1.00 27.05 1510 VAL B N 1
ATOM 7368 C CA . VAL B 1 439 ? -43.047 -8.432 79.590 1.00 26.66 1510 VAL B CA 1
ATOM 7369 C C . VAL B 1 439 ? -42.301 -9.143 78.440 1.00 26.91 1510 VAL B C 1
ATOM 7370 O O . VAL B 1 439 ? -42.911 -9.839 77.603 1.00 25.84 1510 VAL B O 1
ATOM 7374 N N . ALA B 1 440 ? -40.978 -8.995 78.417 1.00 27.36 1511 ALA B N 1
ATOM 7375 C CA . ALA B 1 440 ? -40.187 -9.610 77.352 1.00 27.82 1511 ALA B CA 1
ATOM 7376 C C . ALA B 1 440 ? -40.378 -11.123 77.347 1.00 27.92 1511 ALA B C 1
ATOM 7377 O O . ALA B 1 440 ? -40.551 -11.707 76.283 1.00 27.59 1511 ALA B O 1
ATOM 7379 N N . PHE B 1 441 ? -40.388 -11.735 78.535 1.00 28.43 1512 PHE B N 1
ATOM 7380 C CA . PHE B 1 441 ? -40.624 -13.178 78.676 1.00 29.51 1512 PHE B CA 1
ATOM 7381 C C . PHE B 1 441 ? -41.972 -13.580 78.089 1.00 29.72 1512 PHE B C 1
ATOM 7382 O O . PHE B 1 441 ? -42.076 -14.565 77.347 1.00 29.74 1512 PHE B O 1
ATOM 7390 N N . MET B 1 442 ? -43.004 -12.815 78.435 1.00 29.43 1513 MET B N 1
ATOM 7391 C CA . MET B 1 442 ? -44.357 -13.074 77.970 1.00 29.80 1513 MET B CA 1
ATOM 7392 C C . MET B 1 442 ? -44.463 -12.995 76.441 1.00 28.71 1513 MET B C 1
ATOM 7393 O O . MET B 1 442 ? -45.041 -13.886 75.803 1.00 28.33 1513 MET B O 1
ATOM 7398 N N . VAL B 1 443 ? -43.880 -11.949 75.853 1.00 27.56 1514 VAL B N 1
ATOM 7399 C CA . VAL B 1 443 ? -43.847 -11.803 74.396 1.00 26.93 1514 VAL B CA 1
ATOM 7400 C C . VAL B 1 443 ? -43.061 -12.959 73.746 1.00 26.53 1514 VAL B C 1
ATOM 7401 O O . VAL B 1 443 ? -43.559 -13.626 72.830 1.00 27.22 1514 VAL B O 1
ATOM 7405 N N . ASP B 1 444 ? -41.855 -13.219 74.249 1.00 25.66 1515 ASP B N 1
ATOM 7406 C CA . ASP B 1 444 ? -40.969 -14.217 73.639 1.00 25.22 1515 ASP B CA 1
ATOM 7407 C C . ASP B 1 444 ? -41.417 -15.686 73.804 1.00 25.59 1515 ASP B C 1
ATOM 7408 O O . ASP B 1 444 ? -40.920 -16.577 73.098 1.00 25.11 1515 ASP B O 1
ATOM 7413 N N . ASN B 1 445 ? -42.345 -15.950 74.721 1.00 25.10 1516 ASN B N 1
ATOM 7414 C CA . ASN B 1 445 ? -42.739 -17.340 74.993 1.00 26.28 1516 ASN B CA 1
ATOM 7415 C C . ASN B 1 445 ? -44.216 -17.591 74.794 1.00 25.83 1516 ASN B C 1
ATOM 7416 O O . ASN B 1 445 ? -44.714 -18.692 75.039 1.00 26.20 1516 ASN B O 1
ATOM 7421 N N . CYS B 1 446 ? -44.914 -16.552 74.360 1.00 26.60 1517 CYS B N 1
ATOM 7422 C CA . CYS B 1 446 ? -46.348 -16.615 74.154 1.00 26.07 1517 CYS B CA 1
ATOM 7423 C C . CYS B 1 446 ? -46.690 -17.583 73.001 1.00 25.20 1517 CYS B C 1
ATOM 7424 O O . CYS B 1 446 ? -45.821 -17.869 72.151 1.00 25.52 1517 CYS B O 1
ATOM 7427 N N . SER B 1 447 ? -47.929 -18.081 72.970 1.00 22.93 1518 SER B N 1
ATOM 7428 C CA . SER B 1 447 ? -48.413 -18.885 71.812 1.00 22.36 1518 SER B CA 1
ATOM 7429 C C . SER B 1 447 ? -48.393 -18.109 70.495 1.00 19.88 1518 SER B C 1
ATOM 7430 O O . SER B 1 447 ? -48.393 -16.871 70.466 1.00 18.20 1518 SER B O 1
ATOM 7433 N N . THR B 1 448 ? -48.371 -18.850 69.391 1.00 17.59 1519 THR B N 1
ATOM 7434 C CA . THR B 1 448 ? -47.872 -18.275 68.156 1.00 17.94 1519 THR B CA 1
ATOM 7435 C C . THR B 1 448 ? -48.717 -17.117 67.647 1.00 16.99 1519 THR B C 1
ATOM 7436 O O . THR B 1 448 ? -48.173 -16.074 67.266 1.00 17.26 1519 THR B O 1
ATOM 7440 N N . THR B 1 449 ? -50.042 -17.281 67.649 1.00 16.29 1520 THR B N 1
ATOM 7441 C CA . THR B 1 449 ? -50.901 -16.223 67.071 1.00 15.88 1520 THR B CA 1
ATOM 7442 C C . THR B 1 449 ? -50.745 -14.904 67.848 1.00 15.45 1520 THR B C 1
ATOM 7443 O O . THR B 1 449 ? -50.665 -13.825 67.254 1.00 16.59 1520 THR B O 1
ATOM 7447 N N . ALA B 1 450 ? -50.661 -15.015 69.171 1.00 15.60 1521 ALA B N 1
ATOM 7448 C CA . ALA B 1 450 ? -50.491 -13.835 70.016 1.00 15.65 1521 ALA B CA 1
ATOM 7449 C C . ALA B 1 450 ? -49.079 -13.253 69.870 1.00 15.60 1521 ALA B C 1
ATOM 7450 O O . ALA B 1 450 ? -48.900 -12.030 69.867 1.00 17.28 1521 ALA B O 1
ATOM 7452 N N . ARG B 1 451 ? -48.084 -14.130 69.773 1.00 16.49 1522 ARG B N 1
ATOM 7453 C CA . ARG B 1 451 ? -46.699 -13.657 69.608 1.00 16.79 1522 ARG B CA 1
ATOM 7454 C C . ARG B 1 451 ? -46.511 -12.877 68.301 1.00 16.09 1522 ARG B C 1
ATOM 7455 O O . ARG B 1 451 ? -45.858 -11.806 68.274 1.00 15.76 1522 ARG B O 1
ATOM 7463 N N . LEU B 1 452 ? -47.033 -13.424 67.206 1.00 15.04 1523 LEU B N 1
ATOM 7464 C CA . LEU B 1 452 ? -47.023 -12.749 65.918 1.00 15.75 1523 LEU B CA 1
ATOM 7465 C C . LEU B 1 452 ? -47.780 -11.437 66.037 1.00 14.92 1523 LEU B C 1
ATOM 7466 O O . LEU B 1 452 ? -47.337 -10.403 65.525 1.00 16.93 1523 LEU B O 1
ATOM 7471 N N . GLY B 1 453 ? -48.903 -11.457 66.754 1.00 14.91 1524 GLY B N 1
ATOM 7472 C CA . GLY B 1 453 ? -49.733 -10.264 66.907 1.00 16.38 1524 GLY B CA 1
ATOM 7473 C C . GLY B 1 453 ? -48.949 -9.168 67.601 1.00 16.41 1524 GLY B C 1
ATOM 7474 O O . GLY B 1 453 ? -48.939 -8.007 67.179 1.00 16.22 1524 GLY B O 1
ATOM 7475 N N . SER B 1 454 ? -48.293 -9.546 68.691 1.00 15.55 1525 SER B N 1
ATOM 7476 C CA . SER B 1 454 ? -47.537 -8.579 69.459 1.00 17.27 1525 SER B CA 1
ATOM 7477 C C . SER B 1 454 ? -46.436 -7.933 68.619 1.00 16.98 1525 SER B C 1
ATOM 7478 O O . SER B 1 454 ? -46.269 -6.715 68.648 1.00 17.20 1525 SER B O 1
ATOM 7481 N N . ARG B 1 455 ? -45.701 -8.747 67.855 1.00 17.24 1526 ARG B N 1
ATOM 7482 C CA A ARG B 1 455 ? -44.587 -8.237 67.045 0.50 17.62 1526 ARG B CA 1
ATOM 7483 C CA B ARG B 1 455 ? -44.586 -8.237 67.046 0.50 17.87 1526 ARG B CA 1
ATOM 7484 C C . ARG B 1 455 ? -45.072 -7.290 65.956 1.00 17.53 1526 ARG B C 1
ATOM 7485 O O . ARG B 1 455 ? -44.396 -6.317 65.627 1.00 18.08 1526 ARG B O 1
ATOM 7500 N N . LYS B 1 456 ? -46.246 -7.577 65.400 1.00 16.14 1527 LYS B N 1
ATOM 7501 C CA . LYS B 1 456 ? -46.755 -6.810 64.268 1.00 15.95 1527 LYS B CA 1
ATOM 7502 C C . LYS B 1 456 ? -47.308 -5.459 64.739 1.00 15.27 1527 LYS B C 1
ATOM 7503 O O . LYS B 1 456 ? -47.165 -4.416 64.064 1.00 15.87 1527 LYS B O 1
ATOM 7509 N N . TRP B 1 457 ? -47.960 -5.480 65.900 1.00 15.26 1528 TRP B N 1
ATOM 7510 C CA . TRP B 1 457 ? -48.713 -4.296 66.364 1.00 14.87 1528 TRP B CA 1
ATOM 7511 C C . TRP B 1 457 ? -48.021 -3.411 67.434 1.00 14.36 1528 TRP B C 1
ATOM 7512 O O . TRP B 1 457 ? -48.273 -2.185 67.486 1.00 14.98 1528 TRP B O 1
ATOM 7523 N N . ALA B 1 458 ? -47.164 -4.013 68.267 1.00 14.56 1529 ALA B N 1
ATOM 7524 C CA . ALA B 1 458 ? -46.426 -3.223 69.266 1.00 14.67 1529 ALA B CA 1
ATOM 7525 C C . ALA B 1 458 ? -45.775 -1.994 68.596 1.00 14.14 1529 ALA B C 1
ATOM 7526 O O . ALA B 1 458 ? -45.958 -0.858 69.070 1.00 14.53 1529 ALA B O 1
ATOM 7528 N N . PRO B 1 459 ? -45.050 -2.199 67.475 1.00 14.24 1530 PRO B N 1
ATOM 7529 C CA . PRO B 1 459 ? -44.396 -1.025 66.824 1.00 15.40 1530 PRO B CA 1
ATOM 7530 C C . PRO B 1 459 ? -45.383 0.066 66.392 1.00 15.63 1530 PRO B C 1
ATOM 7531 O O . PRO B 1 459 ? -45.041 1.254 66.434 1.00 15.70 1530 PRO B O 1
ATOM 7535 N N . ARG B 1 460 ? -46.595 -0.333 65.995 1.00 14.45 1531 ARG B N 1
ATOM 7536 C CA . ARG B 1 460 ? -47.637 0.630 65.627 1.00 15.03 1531 ARG B CA 1
ATOM 7537 C C . ARG B 1 460 ? -48.041 1.526 66.794 1.00 14.85 1531 ARG B C 1
ATOM 7538 O O . ARG B 1 460 ? -48.220 2.733 66.618 1.00 15.77 1531 ARG B O 1
ATOM 7546 N N . PHE B 1 461 ? -48.192 0.938 67.977 1.00 15.69 1532 PHE B N 1
ATOM 7547 C CA . PHE B 1 461 ? -48.529 1.764 69.138 1.00 15.94 1532 PHE B CA 1
ATOM 7548 C C . PHE B 1 461 ? -47.381 2.687 69.560 1.00 15.97 1532 PHE B C 1
ATOM 7549 O O . PHE B 1 461 ? -47.602 3.861 69.950 1.00 16.72 1532 PHE B O 1
ATOM 7557 N N . ASP B 1 462 ? -46.167 2.143 69.499 1.00 15.66 1533 ASP B N 1
ATOM 7558 C CA . ASP B 1 462 ? -44.966 2.930 69.781 1.00 16.02 1533 ASP B CA 1
ATOM 7559 C C . ASP B 1 462 ? -44.939 4.161 68.866 1.00 15.39 1533 ASP B C 1
ATOM 7560 O O . ASP B 1 462 ? -44.869 5.301 69.341 1.00 16.22 1533 ASP B O 1
ATOM 7565 N N . TYR B 1 463 ? -45.016 3.938 67.554 1.00 15.29 1534 TYR B N 1
ATOM 7566 C CA . TYR B 1 463 ? -44.914 5.056 66.608 1.00 15.83 1534 TYR B CA 1
ATOM 7567 C C . TYR B 1 463 ? -46.070 6.048 66.708 1.00 15.13 1534 TYR B C 1
ATOM 7568 O O . TYR B 1 463 ? -45.829 7.259 66.627 1.00 16.05 1534 TYR B O 1
ATOM 7577 N N . ILE B 1 464 ? -47.307 5.571 66.897 1.00 15.14 1535 ILE B N 1
ATOM 7578 C CA . ILE B 1 464 ? -48.413 6.554 66.961 1.00 16.34 1535 ILE B CA 1
ATOM 7579 C C . ILE B 1 464 ? -48.306 7.434 68.213 1.00 15.77 1535 ILE B C 1
ATOM 7580 O O . ILE B 1 464 ? -48.671 8.628 68.194 1.00 17.21 1535 ILE B O 1
ATOM 7585 N N . LEU B 1 465 ? -47.842 6.851 69.317 1.00 15.89 1536 LEU B N 1
ATOM 7586 C CA . LEU B 1 465 ? -47.666 7.676 70.519 1.00 16.91 1536 LEU B CA 1
ATOM 7587 C C . LEU B 1 465 ? -46.534 8.684 70.301 1.00 16.98 1536 LEU B C 1
ATOM 7588 O O . LEU B 1 465 ? -46.650 9.862 70.650 1.00 18.29 1536 LEU B O 1
ATOM 7593 N N . THR B 1 466 ? -45.432 8.196 69.744 1.00 16.82 1537 THR B N 1
ATOM 7594 C CA . THR B 1 466 ? -44.239 9.029 69.551 1.00 17.97 1537 THR B CA 1
ATOM 7595 C C . THR B 1 466 ? -44.492 10.163 68.546 1.00 18.48 1537 THR B C 1
ATOM 7596 O O . THR B 1 466 ? -44.133 11.329 68.796 1.00 18.67 1537 THR B O 1
ATOM 7600 N N . GLN B 1 467 ? -45.150 9.808 67.440 1.00 19.08 1538 GLN B N 1
ATOM 7601 C CA . GLN B 1 467 ? -45.373 10.723 66.316 1.00 20.64 1538 GLN B CA 1
ATOM 7602 C C . GLN B 1 467 ? -46.539 11.696 66.510 1.00 20.40 1538 GLN B C 1
ATOM 7603 O O . GLN B 1 467 ? -46.531 12.821 65.956 1.00 22.00 1538 GLN B O 1
ATOM 7609 N N . GLN B 1 468 ? -47.525 11.285 67.305 1.00 19.90 1539 GLN B N 1
ATOM 7610 C CA . GLN B 1 468 ? -48.733 12.068 67.495 1.00 20.23 1539 GLN B CA 1
ATOM 7611 C C . GLN B 1 468 ? -48.973 12.493 68.935 1.00 20.05 1539 GLN B C 1
ATOM 7612 O O . GLN B 1 468 ? -48.909 13.697 69.244 1.00 21.00 1539 GLN B O 1
ATOM 7618 N N . ALA B 1 469 ? -49.211 11.521 69.816 1.00 19.18 1540 ALA B N 1
ATOM 7619 C CA . ALA B 1 469 ? -49.578 11.822 71.209 1.00 18.88 1540 ALA B CA 1
ATOM 7620 C C . ALA B 1 469 ? -48.531 12.706 71.880 1.00 18.93 1540 ALA B C 1
ATOM 7621 O O . ALA B 1 469 ? -48.862 13.769 72.428 1.00 18.80 1540 ALA B O 1
ATOM 7623 N N . PHE B 1 470 ? -47.266 12.289 71.815 1.00 19.15 1541 PHE B N 1
ATOM 7624 C CA . PHE B 1 470 ? -46.209 13.025 72.514 1.00 19.08 1541 PHE B CA 1
ATOM 7625 C C . PHE B 1 470 ? -45.951 14.393 71.897 1.00 19.20 1541 PHE B C 1
ATOM 7626 O O . PHE B 1 470 ? -45.613 15.344 72.619 1.00 19.58 1541 PHE B O 1
ATOM 7634 N N . VAL B 1 471 ? -46.144 14.489 70.575 1.00 19.35 1542 VAL B N 1
ATOM 7635 C CA . VAL B 1 471 ? -46.061 15.778 69.878 1.00 20.45 1542 VAL B CA 1
ATOM 7636 C C . VAL B 1 471 ? -47.124 16.756 70.395 1.00 20.41 1542 VAL B C 1
ATOM 7637 O O . VAL B 1 471 ? -46.821 17.927 70.675 1.00 21.08 1542 VAL B O 1
ATOM 7641 N N . THR B 1 472 ? -48.353 16.256 70.550 1.00 21.03 1543 THR B N 1
ATOM 7642 C CA . THR B 1 472 ? -49.460 17.016 71.131 1.00 20.59 1543 THR B CA 1
ATOM 7643 C C . THR B 1 472 ? -49.093 17.518 72.522 1.00 20.75 1543 THR B C 1
ATOM 7644 O O . THR B 1 472 ? -49.261 18.699 72.805 1.00 20.79 1543 THR B O 1
ATOM 7648 N N . VAL B 1 473 ? -48.559 16.638 73.375 1.00 20.20 1544 VAL B N 1
ATOM 7649 C CA . VAL B 1 473 ? -48.169 17.061 74.732 1.00 21.01 1544 VAL B CA 1
ATOM 7650 C C . VAL B 1 473 ? -47.097 18.148 74.656 1.00 20.97 1544 VAL B C 1
ATOM 7651 O O . VAL B 1 473 ? -47.182 19.178 75.355 1.00 20.60 1544 VAL B O 1
ATOM 7655 N N . ASP B 1 474 ? -46.096 17.923 73.805 1.00 21.45 1545 ASP B N 1
ATOM 7656 C CA . ASP B 1 474 ? -44.967 18.862 73.688 1.00 22.88 1545 ASP B CA 1
ATOM 7657 C C . ASP B 1 474 ? -45.316 20.210 73.023 1.00 24.12 1545 ASP B C 1
ATOM 7658 O O . ASP B 1 474 ? -44.536 21.176 73.118 1.00 24.29 1545 ASP B O 1
ATOM 7663 N N . LYS B 1 475 ? -46.489 20.269 72.387 1.00 25.10 1546 LYS B N 1
ATOM 7664 C CA . LYS B 1 475 ? -47.087 21.523 71.884 1.00 26.87 1546 LYS B CA 1
ATOM 7665 C C . LYS B 1 475 ? -47.668 22.385 72.997 1.00 27.41 1546 LYS B C 1
ATOM 7666 O O . LYS B 1 475 ? -48.006 23.546 72.760 1.00 27.73 1546 LYS B O 1
ATOM 7672 N N . ASP B 1 476 ? -47.827 21.807 74.188 1.00 28.24 1547 ASP B N 1
ATOM 7673 C CA . ASP B 1 476 ? -48.660 22.395 75.242 1.00 29.86 1547 ASP B CA 1
ATOM 7674 C C . ASP B 1 476 ? -50.103 22.563 74.746 1.00 29.97 1547 ASP B C 1
ATOM 7675 O O . ASP B 1 476 ? -50.770 23.553 75.019 1.00 30.20 1547 ASP B O 1
ATOM 7680 N N . ALA B 1 477 ? -50.568 21.560 74.001 1.00 30.80 1548 ALA B N 1
ATOM 7681 C CA . ALA B 1 477 ? -51.940 21.536 73.516 1.00 31.20 1548 ALA B CA 1
ATOM 7682 C C . ALA B 1 477 ? -52.885 21.658 74.707 1.00 31.56 1548 ALA B C 1
ATOM 7683 O O . ALA B 1 477 ? -52.647 21.032 75.750 1.00 31.89 1548 ALA B O 1
ATOM 7685 N N . PRO B 1 478 ? -53.937 22.493 74.579 1.00 31.90 1549 PRO B N 1
ATOM 7686 C CA . PRO B 1 478 ? -54.917 22.517 75.659 1.00 31.60 1549 PRO B CA 1
ATOM 7687 C C . PRO B 1 478 ? -55.561 21.143 75.793 1.00 30.95 1549 PRO B C 1
ATOM 7688 O O . PRO B 1 478 ? -55.724 20.422 74.800 1.00 31.17 1549 PRO B O 1
ATOM 7692 N N . ILE B 1 479 ? -55.864 20.780 77.033 1.00 30.10 1550 ILE B N 1
ATOM 7693 C CA . ILE B 1 479 ? -56.593 19.557 77.359 1.00 29.22 1550 ILE B CA 1
ATOM 7694 C C . ILE B 1 479 ? -57.906 19.528 76.570 1.00 28.27 1550 ILE B C 1
ATOM 7695 O O . ILE B 1 479 ? -58.585 20.555 76.442 1.00 27.86 1550 ILE B O 1
ATOM 7700 N N . ASN B 1 480 ? -58.232 18.360 76.015 1.00 27.24 1551 ASN B N 1
ATOM 7701 C CA . ASN B 1 480 ? -59.539 18.117 75.431 1.00 26.89 1551 ASN B CA 1
ATOM 7702 C C . ASN B 1 480 ? -60.502 17.761 76.570 1.00 26.99 1551 ASN B C 1
ATOM 7703 O O . ASN B 1 480 ? -60.559 16.613 77.028 1.00 25.96 1551 ASN B O 1
ATOM 7708 N N . GLN B 1 481 ? -61.257 18.755 77.038 1.00 26.54 1552 GLN B N 1
ATOM 7709 C CA . GLN B 1 481 ? -62.100 18.568 78.217 1.00 27.35 1552 GLN B CA 1
ATOM 7710 C C . GLN B 1 481 ? -63.220 17.559 78.002 1.00 27.22 1552 GLN B C 1
ATOM 7711 O O . GLN B 1 481 ? -63.642 16.895 78.961 1.00 27.48 1552 GLN B O 1
ATOM 7717 N N . ASP B 1 482 ? -63.703 17.450 76.761 1.00 27.40 1553 ASP B N 1
ATOM 7718 C CA A ASP B 1 482 ? -64.717 16.452 76.466 0.50 27.59 1553 ASP B CA 1
ATOM 7719 C CA B ASP B 1 482 ? -64.694 16.440 76.360 0.50 27.44 1553 ASP B CA 1
ATOM 7720 C C . ASP B 1 482 ? -64.186 15.032 76.660 1.00 26.91 1553 ASP B C 1
ATOM 7721 O O . ASP B 1 482 ? -64.899 14.195 77.214 1.00 27.64 1553 ASP B O 1
ATOM 7730 N N . LEU B 1 483 ? -62.943 14.766 76.260 1.00 25.79 1554 LEU B N 1
ATOM 7731 C CA . LEU B 1 483 ? -62.366 13.437 76.463 1.00 24.35 1554 LEU B CA 1
ATOM 7732 C C . LEU B 1 483 ? -62.295 13.118 77.954 1.00 23.32 1554 LEU B C 1
ATOM 7733 O O . LEU B 1 483 ? -62.634 12.011 78.389 1.00 22.20 1554 LEU B O 1
ATOM 7738 N N . ILE B 1 484 ? -61.846 14.101 78.730 1.00 21.95 1555 ILE B N 1
ATOM 7739 C CA . ILE B 1 484 ? -61.642 13.916 80.160 1.00 21.75 1555 ILE B CA 1
ATOM 7740 C C . ILE B 1 484 ? -62.992 13.733 80.872 1.00 21.45 1555 ILE B C 1
ATOM 7741 O O . ILE B 1 484 ? -63.156 12.817 81.688 1.00 20.61 1555 ILE B O 1
ATOM 7746 N N . SER B 1 485 ? -63.952 14.611 80.556 1.00 21.43 1556 SER B N 1
ATOM 7747 C CA A SER B 1 485 ? -65.315 14.474 81.069 0.50 21.89 1556 SER B CA 1
ATOM 7748 C CA B SER B 1 485 ? -65.309 14.468 81.083 0.50 21.93 1556 SER B CA 1
ATOM 7749 C C . SER B 1 485 ? -65.905 13.101 80.727 1.00 21.94 1556 SER B C 1
ATOM 7750 O O . SER B 1 485 ? -66.501 12.437 81.589 1.00 22.13 1556 SER B O 1
ATOM 7755 N N . ASN B 1 486 ? -65.729 12.677 79.469 1.00 21.72 1557 ASN B N 1
ATOM 7756 C CA . ASN B 1 486 ? -66.224 11.377 78.996 1.00 21.83 1557 ASN B CA 1
ATOM 7757 C C . ASN B 1 486 ? -65.629 10.241 79.819 1.00 21.01 1557 ASN B C 1
ATOM 7758 O O . ASN B 1 486 ? -66.335 9.304 80.198 1.00 21.38 1557 ASN B O 1
ATOM 7763 N N . PHE B 1 487 ? -64.330 10.330 80.091 1.00 20.53 1558 PHE B N 1
ATOM 7764 C CA . PHE B 1 487 ? -63.653 9.334 80.933 1.00 19.24 1558 PHE B CA 1
ATOM 7765 C C . PHE B 1 487 ? -64.287 9.240 82.337 1.00 19.69 1558 PHE B C 1
ATOM 7766 O O . PHE B 1 487 ? -64.693 8.162 82.786 1.00 18.92 1558 PHE B O 1
ATOM 7774 N N . MET B 1 488 ? -64.380 10.387 83.012 1.00 19.63 1559 MET B N 1
ATOM 7775 C CA . MET B 1 488 ? -64.826 10.429 84.402 1.00 20.20 1559 MET B CA 1
ATOM 7776 C C . MET B 1 488 ? -66.264 9.917 84.572 1.00 20.39 1559 MET B C 1
ATOM 7777 O O . MET B 1 488 ? -66.596 9.320 85.604 1.00 20.88 1559 MET B O 1
ATOM 7782 N N . SER B 1 489 ? -67.087 10.139 83.548 1.00 20.47 1560 SER B N 1
ATOM 7783 C CA . SER B 1 489 ? -68.506 9.789 83.600 1.00 21.00 1560 SER B CA 1
ATOM 7784 C C . SER B 1 489 ? -68.860 8.506 82.820 1.00 20.77 1560 SER B C 1
ATOM 7785 O O . SER B 1 489 ? -70.039 8.144 82.728 1.00 21.05 1560 SER B O 1
ATOM 7788 N N . ASP B 1 490 ? -67.861 7.828 82.252 1.00 19.70 1561 ASP B N 1
ATOM 7789 C CA . ASP B 1 490 ? -68.151 6.673 81.402 1.00 19.88 1561 ASP B CA 1
ATOM 7790 C C . ASP B 1 490 ? -68.917 5.583 82.164 1.00 19.57 1561 ASP B C 1
ATOM 7791 O O . ASP B 1 490 ? -68.520 5.210 83.266 1.00 19.96 1561 ASP B O 1
ATOM 7796 N N . PRO B 1 491 ? -70.028 5.088 81.577 1.00 19.96 1562 PRO B N 1
ATOM 7797 C CA . PRO B 1 491 ? -70.816 4.037 82.251 1.00 19.88 1562 PRO B CA 1
ATOM 7798 C C . PRO B 1 491 ? -70.026 2.737 82.485 1.00 19.52 1562 PRO B C 1
ATOM 7799 O O . PRO B 1 491 ? -70.452 1.897 83.283 1.00 19.57 1562 PRO B O 1
ATOM 7803 N N . VAL B 1 492 ? -68.900 2.547 81.793 1.00 18.67 1563 VAL B N 1
ATOM 7804 C CA . VAL B 1 492 ? -68.134 1.300 81.971 1.00 17.78 1563 VAL B CA 1
ATOM 7805 C C . VAL B 1 492 ? -67.591 1.132 83.411 1.00 17.78 1563 VAL B C 1
ATOM 7806 O O . VAL B 1 492 ? -67.401 0.005 83.894 1.00 17.50 1563 VAL B O 1
ATOM 7810 N N . HIS B 1 493 ? -67.332 2.243 84.104 1.00 16.92 1564 HIS B N 1
ATOM 7811 C CA . HIS B 1 493 ? -66.764 2.149 85.445 1.00 17.54 1564 HIS B CA 1
ATOM 7812 C C . HIS B 1 493 ? -67.720 1.451 86.422 1.00 17.70 1564 HIS B C 1
ATOM 7813 O O . HIS B 1 493 ? -67.307 0.531 87.131 1.00 17.86 1564 HIS B O 1
ATOM 7820 N N . GLY B 1 494 ? -68.986 1.860 86.426 1.00 17.88 1565 GLY B N 1
ATOM 7821 C CA . GLY B 1 494 ? -70.010 1.166 87.226 1.00 18.35 1565 GLY B CA 1
ATOM 7822 C C . GLY B 1 494 ? -70.164 -0.284 86.777 1.00 18.03 1565 GLY B C 1
ATOM 7823 O O . GLY B 1 494 ? -70.276 -1.202 87.612 1.00 18.90 1565 GLY B O 1
ATOM 7824 N N . ALA B 1 495 ? -70.116 -0.507 85.460 1.00 17.40 1566 ALA B N 1
ATOM 7825 C CA . ALA B 1 495 ? -70.252 -1.870 84.917 1.00 17.72 1566 ALA B CA 1
ATOM 7826 C C . ALA B 1 495 ? -69.116 -2.784 85.382 1.00 17.57 1566 ALA B C 1
ATOM 7827 O O . ALA B 1 495 ? -69.330 -3.951 85.708 1.00 18.48 1566 ALA B O 1
ATOM 7829 N N . ILE B 1 496 ? -67.900 -2.245 85.418 1.00 17.05 1567 ILE B N 1
ATOM 7830 C CA . ILE B 1 496 ? -66.752 -3.002 85.901 1.00 17.58 1567 ILE B CA 1
ATOM 7831 C C . ILE B 1 496 ? -66.955 -3.402 87.371 1.00 17.88 1567 ILE B C 1
ATOM 7832 O O . ILE B 1 496 ? -66.661 -4.546 87.762 1.00 17.71 1567 ILE B O 1
ATOM 7837 N N . GLU B 1 497 ? -67.503 -2.481 88.167 1.00 18.82 1568 GLU B N 1
ATOM 7838 C CA . GLU B 1 497 ? -67.749 -2.758 89.598 1.00 20.44 1568 GLU B CA 1
ATOM 7839 C C . GLU B 1 497 ? -68.687 -3.950 89.714 1.00 20.34 1568 GLU B C 1
ATOM 7840 O O . GLU B 1 497 ? -68.405 -4.905 90.439 1.00 21.11 1568 GLU B O 1
ATOM 7846 N N . VAL B 1 498 ? -69.767 -3.920 88.938 1.00 19.92 1569 VAL B N 1
ATOM 7847 C CA . VAL B 1 498 ? -70.737 -5.018 88.923 1.00 20.99 1569 VAL B CA 1
ATOM 7848 C C . VAL B 1 498 ? -70.116 -6.347 88.430 1.00 21.17 1569 VAL B C 1
ATOM 7849 O O . VAL B 1 498 ? -70.289 -7.383 89.051 1.00 21.17 1569 VAL B O 1
ATOM 7853 N N . CYS B 1 499 ? -69.385 -6.310 87.322 1.00 22.08 1570 CYS B N 1
ATOM 7854 C CA . CYS B 1 499 ? -68.733 -7.508 86.792 1.00 23.74 1570 CYS B CA 1
ATOM 7855 C C . CYS B 1 499 ? -67.675 -8.068 87.723 1.00 23.42 1570 CYS B C 1
ATOM 7856 O O . CYS B 1 499 ? -67.518 -9.291 87.873 1.00 23.40 1570 CYS B O 1
ATOM 7859 N N . ALA B 1 500 ? -66.933 -7.148 88.330 1.00 23.65 1571 ALA B N 1
ATOM 7860 C CA . ALA B 1 500 ? -65.843 -7.482 89.226 1.00 23.91 1571 ALA B CA 1
ATOM 7861 C C . ALA B 1 500 ? -66.339 -8.367 90.367 1.00 23.52 1571 ALA B C 1
ATOM 7862 O O . ALA B 1 500 ? -65.596 -9.214 90.871 1.00 24.24 1571 ALA B O 1
ATOM 7864 N N . GLU B 1 501 ? -67.601 -8.165 90.757 1.00 23.55 1572 GLU B N 1
ATOM 7865 C CA A GLU B 1 501 ? -68.227 -8.910 91.850 0.50 23.61 1572 GLU B CA 1
ATOM 7866 C CA B GLU B 1 501 ? -68.220 -8.914 91.852 0.50 23.37 1572 GLU B CA 1
ATOM 7867 C C . GLU B 1 501 ? -68.571 -10.349 91.472 1.00 23.17 1572 GLU B C 1
ATOM 7868 O O . GLU B 1 501 ? -68.895 -11.168 92.341 1.00 23.39 1572 GLU B O 1
ATOM 7879 N N . LEU B 1 502 ? -68.514 -10.657 90.178 1.00 22.09 1573 LEU B N 1
ATOM 7880 C CA . LEU B 1 502 ? -68.762 -12.024 89.721 1.00 21.33 1573 LEU B CA 1
ATOM 7881 C C . LEU B 1 502 ? -67.447 -12.797 89.565 1.00 21.43 1573 LEU B C 1
ATOM 7882 O O . LEU B 1 502 ? -67.444 -13.928 89.115 1.00 20.71 1573 LEU B O 1
ATOM 7887 N N . ARG B 1 503 ? -66.331 -12.171 89.932 1.00 22.28 1574 ARG B N 1
ATOM 7888 C CA . ARG B 1 503 ? -65.034 -12.836 89.844 1.00 23.46 1574 ARG B CA 1
ATOM 7889 C C . ARG B 1 503 ? -64.971 -13.965 90.860 1.00 24.37 1574 ARG B C 1
ATOM 7890 O O . ARG B 1 503 ? -65.647 -13.897 91.889 1.00 24.83 1574 ARG B O 1
ATOM 7898 N N . PRO B 1 504 ? -64.192 -15.024 90.553 1.00 25.39 1575 PRO B N 1
ATOM 7899 C CA . PRO B 1 504 ? -63.996 -16.171 91.455 1.00 26.21 1575 PRO B CA 1
ATOM 7900 C C . PRO B 1 504 ? -63.631 -15.773 92.890 1.00 26.50 1575 PRO B C 1
ATOM 7901 O O . PRO B 1 504 ? -62.998 -14.732 93.098 1.00 26.56 1575 PRO B O 1
#

GO terms:
  GO:0070402 NADPH binding (F, IDA)
  GO:0000287 magnesium ion binding (F, IDA)
  GO:0042803 protein homodimerization activity (F, IPI)

Nearest PDB structures (foldseek):
  3fr8-assembly1_A  TM=9.795E-01  e=5.618E-69  Oryza sativa Japonica Group
  1yve-assembly1_J  TM=9.470E-01  e=9.855E-64  Spinacia oleracea
  5e4r-assembly1_A  TM=7.326E-01  e=8.325E-20  Ignisphaera aggregans DSM 17230
  7toc-assembly1_B  TM=8.242E-01  e=1.319E-18  Candidozyma auris
  8upq-assembly3_F-2  TM=7.908E-01  e=2.493E-14  Campylobacter jejuni